Protein AF-A0AAD4FKB1-F1 (afdb_monomer_lite)

Secondary structure (DSSP, 8-state):
-HHHHHHHHHHHHHHHHHHHHT-B---S--SSEEEEEETTEEEEEE--TTT--B-HHHHHHHHHHHHHHHHHS-TT---EEEEEESSSSEEE--B-HHHHTT-TTHIIIIIHHHHHHHHT-SS-EEEEE-SEEETTHHHHHHHSSEEEEESSS--EE--HHHHT---TTTTHHHHHHS-HHHHHHHHTS--EE-HHHHHHTTSSSEEE-TTTHHHHHHHHHHHTTTTTGGGHHHHHHHHHHHHHHHHHHHH-HHHHHHS--EEEE-TTT--EEEEEE-TTS-EEEEEEETTPPSS--EEEEEEEETT-SEEEEETTSSSBTSEEEEEEEETTTTEEEEEEEEBSSSSPPEE-TT-EEEEBTT-EE-SSEEEEEEEEESSSEEE-TTS-EEE--TT-SSEEEEEEEESSPPSSTT-TT---PPPSEEEEEEE-GGGGEETTHHHHHHHHB---PPP----PPPPP-------------------------SPPS--TTPPPPSS--EE-TTEEEEEEEEEESSEEEEEE-TTS-EEEEETTTEEEEEEE-TTS-EEEEEEEE--TT--S-EEE-TTS-EEEEE-SS-EEEEEEETTTTEE-SS-EEEEE----SS-----EE--TT-TTEEEEEE--SSTT-GGGGSGGG--SEEEEEETTSPPTT-EETTTSSEEEEE--S-EEEEEE-TT--EEEEE---SS-EEEETTEEEE-TTT-SPEEEEEEE-TTS-EEEE--TTT-EE-S-STT--SS---TT-EE-SS--SSS-HHHHHHHSPPPSEEEPTT--EEEEEE-TTSSEEEEEE---SS-SS----EEEEEEEEEETTEEEESS-TT-S---EEEEE-S-GGG--TTTS--EEEEEE-TTS-EEEEE--SSSEEEEEEEE-

Structure (mmCIF, N/CA/C/O backbone):
data_AF-A0AAD4FKB1-F1
#
_entry.id   AF-A0AAD4FKB1-F1
#
loop_
_atom_site.group_PDB
_atom_site.id
_atom_site.type_symbol
_atom_site.label_atom_id
_atom_site.label_alt_id
_atom_site.label_comp_id
_atom_site.label_asym_id
_atom_site.label_entity_id
_atom_site.label_seq_id
_atom_site.pdbx_PDB_ins_code
_atom_site.Cartn_x
_atom_site.Cartn_y
_atom_site.Cartn_z
_atom_site.occupancy
_atom_site.B_iso_or_equiv
_atom_site.auth_seq_id
_atom_site.auth_comp_id
_atom_site.auth_asym_id
_atom_site.auth_atom_id
_atom_site.pdbx_PDB_model_num
ATOM 1 N N . MET A 1 1 ? 38.506 54.713 -34.952 1.00 42.50 1 MET A N 1
ATOM 2 C CA . MET A 1 1 ? 38.227 53.484 -34.176 1.00 42.50 1 MET A CA 1
ATOM 3 C C . MET A 1 1 ? 38.995 53.443 -32.860 1.00 42.50 1 MET A C 1
ATOM 5 O O . MET A 1 1 ? 38.329 53.297 -31.851 1.00 42.50 1 MET A O 1
ATOM 9 N N . ALA A 1 2 ? 40.317 53.670 -32.822 1.00 35.44 2 ALA A N 1
ATOM 10 C CA . ALA A 1 2 ? 41.085 53.685 -31.561 1.00 35.44 2 ALA A CA 1
ATOM 11 C C . ALA A 1 2 ? 40.581 54.716 -30.516 1.00 35.44 2 ALA A C 1
ATOM 13 O O . ALA A 1 2 ? 40.346 54.353 -29.372 1.00 35.44 2 ALA A O 1
ATOM 14 N N . GLY A 1 3 ? 40.270 55.953 -30.929 1.00 33.56 3 GLY A N 1
ATOM 15 C CA . GLY A 1 3 ? 39.775 56.995 -30.009 1.00 33.56 3 GLY A CA 1
ATOM 16 C C . GLY A 1 3 ? 38.325 56.843 -29.510 1.00 33.56 3 GLY A C 1
ATOM 17 O O . GLY A 1 3 ? 37.930 57.560 -28.600 1.00 33.56 3 GLY A O 1
ATOM 18 N N . MET A 1 4 ? 37.522 55.933 -30.082 1.00 35.97 4 MET A N 1
ATOM 19 C CA . MET A 1 4 ? 36.171 55.613 -29.571 1.00 35.97 4 MET A CA 1
ATOM 20 C C . MET A 1 4 ? 36.217 54.509 -28.506 1.00 35.97 4 MET A C 1
ATOM 22 O O . MET A 1 4 ? 35.463 54.576 -27.542 1.00 35.97 4 MET A O 1
ATOM 26 N N . LEU A 1 5 ? 37.134 53.546 -28.652 1.00 37.78 5 LEU A N 1
ATOM 27 C CA . LEU A 1 5 ? 37.395 52.500 -27.657 1.00 37.78 5 LEU A CA 1
ATOM 28 C C . LEU A 1 5 ? 38.080 53.065 -26.402 1.00 37.78 5 LEU A C 1
ATOM 30 O O . LEU A 1 5 ? 37.687 52.716 -25.295 1.00 37.78 5 LEU A O 1
ATOM 34 N N . GLU A 1 6 ? 39.019 54.009 -26.545 1.00 37.47 6 GLU A N 1
ATOM 35 C CA . GLU A 1 6 ? 39.612 54.716 -25.393 1.00 37.47 6 GLU A CA 1
ATOM 36 C C . GLU A 1 6 ? 38.592 55.585 -24.640 1.00 37.47 6 GLU A C 1
ATOM 38 O O . GLU A 1 6 ? 38.645 55.674 -23.416 1.00 37.47 6 GLU A O 1
ATOM 43 N N . ALA A 1 7 ? 37.631 56.196 -25.343 1.00 40.56 7 ALA A N 1
ATOM 44 C CA . ALA A 1 7 ? 36.574 56.983 -24.710 1.00 40.56 7 ALA A CA 1
ATOM 45 C C . ALA A 1 7 ? 35.571 56.102 -23.941 1.00 40.56 7 ALA A C 1
ATOM 47 O O . ALA A 1 7 ? 35.173 56.468 -22.839 1.00 40.56 7 ALA A O 1
ATOM 48 N N . GLN A 1 8 ? 35.206 54.928 -24.472 1.00 44.72 8 GLN A N 1
ATOM 49 C CA . GLN A 1 8 ? 34.382 53.940 -23.761 1.00 44.72 8 GLN A CA 1
ATOM 50 C C . GLN A 1 8 ? 35.113 53.340 -22.553 1.00 44.72 8 GLN A C 1
ATOM 52 O O . GLN A 1 8 ? 34.532 53.276 -21.475 1.00 44.72 8 GLN A O 1
ATOM 57 N N . SER A 1 9 ? 36.396 52.992 -22.695 1.00 42.66 9 SER A N 1
ATOM 58 C CA . SER A 1 9 ? 37.227 52.479 -21.596 1.00 42.66 9 SER A CA 1
ATOM 59 C C . SER A 1 9 ? 37.369 53.492 -20.460 1.00 42.66 9 SER A C 1
ATOM 61 O O . SER A 1 9 ? 37.306 53.112 -19.298 1.00 42.66 9 SER A O 1
ATOM 63 N N . LYS A 1 10 ? 37.515 54.784 -20.779 1.00 45.72 10 LYS A N 1
ATOM 64 C CA . LYS A 1 10 ? 37.633 55.847 -19.774 1.00 45.72 10 LYS A CA 1
ATOM 65 C C . LYS A 1 10 ? 36.305 56.155 -19.078 1.00 45.72 10 LYS A C 1
ATOM 67 O O . LYS A 1 10 ? 36.298 56.414 -17.886 1.00 45.72 10 LYS A O 1
ATOM 72 N N . ILE A 1 11 ? 35.181 56.060 -19.792 1.00 51.12 11 ILE A N 1
ATOM 73 C CA . ILE A 1 11 ? 33.835 56.156 -19.201 1.00 51.12 11 ILE A CA 1
ATOM 74 C C . ILE A 1 11 ? 33.561 54.966 -18.271 1.00 51.12 11 ILE A C 1
ATOM 76 O O . ILE A 1 11 ? 32.950 55.151 -17.225 1.00 51.12 11 ILE A O 1
ATOM 80 N N . ILE A 1 12 ? 34.027 53.765 -18.624 1.00 49.34 12 ILE A N 1
ATOM 81 C CA . ILE A 1 12 ? 33.927 52.564 -17.786 1.00 49.34 12 ILE A CA 1
ATOM 82 C C . ILE A 1 12 ? 34.840 52.680 -16.558 1.00 49.34 12 ILE A C 1
ATOM 84 O O . ILE A 1 12 ? 34.380 52.411 -15.455 1.00 49.34 12 ILE A O 1
ATOM 88 N N . GLU A 1 13 ? 36.086 53.139 -16.705 1.00 49.62 13 GLU A N 1
ATOM 89 C CA . GLU A 1 13 ? 36.994 53.385 -15.572 1.00 49.62 13 GLU A CA 1
ATOM 90 C C . GLU A 1 13 ? 36.474 54.489 -14.640 1.00 49.62 13 GLU A C 1
ATOM 92 O O . GLU A 1 13 ? 36.477 54.300 -13.426 1.00 49.62 13 GLU A O 1
ATOM 97 N N . ASP A 1 14 ? 35.952 55.595 -15.179 1.00 49.62 14 ASP A N 1
ATOM 98 C CA . ASP A 1 14 ? 35.339 56.666 -14.388 1.00 49.62 14 ASP A CA 1
ATOM 99 C C . ASP A 1 14 ? 34.029 56.189 -13.729 1.00 49.62 14 ASP A C 1
ATOM 101 O O . ASP A 1 14 ? 33.750 56.556 -12.587 1.00 49.62 14 ASP A O 1
ATOM 105 N N . ALA A 1 15 ? 33.239 55.326 -14.383 1.00 49.97 15 ALA A N 1
ATOM 106 C CA . ALA A 1 15 ? 32.039 54.720 -13.801 1.00 49.97 15 ALA A CA 1
ATOM 107 C C . ALA A 1 15 ? 32.375 53.704 -12.701 1.00 49.97 15 ALA A C 1
ATOM 109 O O . ALA A 1 15 ? 31.702 53.708 -11.675 1.00 49.97 15 ALA A O 1
ATOM 110 N N . ILE A 1 16 ? 33.419 52.885 -12.869 1.00 51.12 16 ILE A N 1
ATOM 111 C CA . ILE A 1 16 ? 33.937 51.964 -11.846 1.00 51.12 16 ILE A CA 1
ATOM 112 C C . ILE A 1 16 ? 34.490 52.758 -10.663 1.00 51.12 16 ILE A C 1
ATOM 114 O O . ILE A 1 16 ? 34.099 52.484 -9.536 1.00 51.12 16 ILE A O 1
ATOM 118 N N . ALA A 1 17 ? 35.305 53.790 -10.897 1.00 50.09 17 ALA A N 1
ATOM 119 C CA . ALA A 1 17 ? 35.841 54.645 -9.838 1.00 50.09 17 ALA A CA 1
ATOM 120 C C . ALA A 1 17 ? 34.732 55.413 -9.095 1.00 50.09 17 ALA A C 1
ATOM 122 O O . ALA A 1 17 ? 34.794 55.576 -7.877 1.00 50.09 17 ALA A O 1
ATOM 123 N N . THR A 1 18 ? 33.681 55.838 -9.805 1.00 47.59 18 THR A N 1
ATOM 124 C CA . THR A 1 18 ? 32.497 56.454 -9.192 1.00 47.59 18 THR A CA 1
ATOM 125 C C . THR A 1 18 ? 31.679 55.413 -8.418 1.00 47.59 18 THR A C 1
ATOM 127 O O . THR A 1 18 ? 31.286 55.686 -7.292 1.00 47.59 18 THR A O 1
ATOM 130 N N . LEU A 1 19 ? 31.474 54.197 -8.936 1.00 48.28 19 LEU A N 1
ATOM 131 C CA . LEU A 1 19 ? 30.769 53.098 -8.252 1.00 48.28 19 LEU A CA 1
ATOM 132 C C . LEU A 1 19 ? 31.517 52.600 -7.004 1.00 48.28 19 LEU A C 1
ATOM 134 O O . LEU A 1 19 ? 30.888 52.358 -5.978 1.00 48.28 19 LEU A O 1
ATOM 138 N N . GLU A 1 20 ? 32.846 52.507 -7.057 1.00 47.94 20 GLU A N 1
ATOM 139 C CA . GLU A 1 20 ? 33.705 52.179 -5.912 1.00 47.94 20 GLU A CA 1
ATOM 140 C C . GLU A 1 20 ? 33.702 53.297 -4.858 1.00 47.94 20 GLU A C 1
ATOM 142 O O . GLU A 1 20 ? 33.733 53.014 -3.661 1.00 47.94 20 GLU A O 1
ATOM 147 N N . ALA A 1 21 ? 33.594 54.563 -5.278 1.00 43.53 21 ALA A N 1
ATOM 148 C CA . ALA A 1 21 ? 33.453 55.710 -4.379 1.00 43.53 21 ALA A CA 1
ATOM 149 C C . ALA A 1 21 ? 32.027 55.890 -3.812 1.00 43.53 21 ALA A C 1
ATOM 151 O O . ALA A 1 21 ? 31.861 56.580 -2.806 1.00 43.53 21 ALA A O 1
ATOM 152 N N . THR A 1 22 ? 31.010 55.266 -4.422 1.00 45.06 22 THR A N 1
ATOM 153 C CA . THR A 1 22 ? 29.587 55.353 -4.026 1.00 45.06 22 THR A CA 1
ATOM 154 C C . THR A 1 22 ? 29.093 54.077 -3.338 1.00 45.06 22 THR A C 1
ATOM 156 O O . THR A 1 22 ? 27.890 53.832 -3.311 1.00 45.06 22 THR A O 1
ATOM 159 N N . VAL A 1 23 ? 29.991 53.256 -2.772 1.00 47.66 23 VAL A N 1
ATOM 160 C CA . VAL A 1 23 ? 29.610 52.141 -1.888 1.00 47.66 23 VAL A CA 1
ATOM 161 C C . VAL A 1 23 ? 28.836 52.719 -0.700 1.00 47.66 23 VAL A C 1
ATOM 163 O O . VAL A 1 23 ? 29.404 53.229 0.268 1.00 47.66 23 VAL A O 1
ATOM 166 N N . GLY A 1 24 ? 27.511 52.717 -0.837 1.00 48.50 24 GLY A N 1
ATOM 167 C CA . GLY A 1 24 ? 26.561 53.151 0.166 1.00 48.50 24 GLY A CA 1
ATOM 168 C C . GLY A 1 24 ? 26.539 52.176 1.336 1.00 48.50 24 GLY A C 1
ATOM 169 O O . GLY A 1 24 ? 26.920 51.017 1.195 1.00 48.50 24 GLY A O 1
ATOM 170 N N . MET A 1 25 ? 26.109 52.702 2.487 1.00 52.34 25 MET A N 1
ATOM 171 C CA . MET A 1 25 ? 25.985 52.047 3.798 1.00 52.34 25 MET A CA 1
ATOM 172 C C . MET A 1 25 ? 26.013 50.511 3.772 1.00 52.34 25 MET A C 1
ATOM 174 O O . MET A 1 25 ? 25.135 49.870 3.197 1.00 52.34 25 MET A O 1
ATOM 178 N N . THR A 1 26 ? 26.972 49.931 4.492 1.00 57.34 26 THR A N 1
ATOM 179 C CA . THR A 1 26 ? 27.016 48.496 4.779 1.00 57.34 26 THR A CA 1
ATOM 180 C C . THR A 1 26 ? 25.761 48.076 5.545 1.00 57.34 26 THR A C 1
ATOM 182 O O . THR A 1 26 ? 25.441 48.645 6.593 1.00 57.34 26 THR A O 1
ATOM 185 N N . LEU A 1 27 ? 25.046 47.075 5.036 1.00 60.31 27 LEU A N 1
ATOM 186 C CA . LEU A 1 27 ? 23.738 46.674 5.560 1.00 60.31 27 LEU A CA 1
ATOM 187 C C . LEU A 1 27 ? 23.814 45.528 6.565 1.00 60.31 27 LEU A C 1
ATOM 189 O O . LEU A 1 27 ? 23.559 44.374 6.240 1.00 60.31 27 LEU A O 1
ATOM 193 N N . GLY A 1 28 ? 24.112 45.865 7.818 1.00 64.44 28 GLY A N 1
ATOM 194 C CA . GLY A 1 28 ? 24.206 44.912 8.926 1.00 64.44 28 GLY A CA 1
ATOM 195 C C . GLY A 1 28 ? 25.606 44.322 9.115 1.00 64.44 28 GLY A C 1
ATOM 196 O O . GLY A 1 28 ? 26.501 44.509 8.293 1.00 64.44 28 GLY A O 1
ATOM 197 N N . GLU A 1 29 ? 25.797 43.622 10.235 1.00 77.69 29 GLU A N 1
ATOM 198 C CA . GLU A 1 29 ? 27.069 42.984 10.591 1.00 77.69 29 GLU A CA 1
ATOM 199 C C . GLU A 1 29 ? 27.058 41.494 10.208 1.00 77.69 29 GLU A C 1
ATOM 201 O O . GLU A 1 29 ? 26.264 40.696 10.729 1.00 77.69 29 GLU A O 1
ATOM 206 N N . TYR A 1 30 ? 27.954 41.112 9.295 1.00 86.06 30 TYR A N 1
ATOM 207 C CA . TYR A 1 30 ? 28.192 39.726 8.878 1.00 86.06 30 TYR A CA 1
ATOM 208 C C . TYR A 1 30 ? 29.666 39.374 9.053 1.00 86.06 30 TYR A C 1
ATOM 210 O O . TYR A 1 30 ? 30.532 40.247 8.985 1.00 86.06 30 TYR A O 1
ATOM 218 N N . THR A 1 31 ? 29.943 38.093 9.287 1.00 88.19 31 THR A N 1
ATOM 219 C CA . THR A 1 31 ? 31.311 37.611 9.511 1.00 88.19 31 THR A CA 1
ATOM 220 C C . THR A 1 31 ? 31.990 37.272 8.190 1.00 88.19 31 THR A C 1
ATOM 222 O O . THR A 1 31 ? 33.160 37.579 7.993 1.00 88.19 31 THR A O 1
ATOM 225 N N . ASP A 1 32 ? 31.245 36.609 7.305 1.00 91.25 32 ASP A N 1
ATOM 226 C CA . ASP A 1 32 ? 31.782 35.872 6.159 1.00 91.25 32 ASP A CA 1
ATOM 227 C C . ASP A 1 32 ? 31.346 36.481 4.802 1.00 91.25 32 ASP A C 1
ATOM 229 O O . ASP A 1 32 ? 31.676 35.964 3.731 1.00 91.25 32 ASP A O 1
ATOM 233 N N . LEU A 1 33 ? 30.613 37.601 4.824 1.00 93.56 33 LEU A N 1
ATOM 234 C CA . LEU A 1 33 ? 30.184 38.355 3.639 1.00 93.56 33 LEU A CA 1
ATOM 235 C C . LEU A 1 33 ? 30.091 39.863 3.904 1.00 93.56 33 LEU A C 1
ATOM 237 O O . LEU A 1 33 ? 30.087 40.309 5.049 1.00 93.56 33 LEU A O 1
ATOM 241 N N . ARG A 1 34 ? 29.963 40.652 2.834 1.00 93.25 34 ARG A N 1
ATOM 242 C CA . ARG A 1 34 ? 29.637 42.087 2.883 1.00 93.25 34 ARG A CA 1
ATOM 243 C C . ARG A 1 34 ? 28.443 42.379 1.982 1.00 93.25 34 ARG A C 1
ATOM 245 O O . ARG A 1 34 ? 28.374 41.830 0.888 1.00 93.25 34 ARG A O 1
ATOM 252 N N . VAL A 1 35 ? 27.537 43.250 2.421 1.00 90.38 35 VAL A N 1
ATOM 253 C CA . VAL A 1 35 ? 26.407 43.725 1.608 1.00 90.38 35 VAL A CA 1
ATOM 254 C C . VAL A 1 35 ? 26.582 45.215 1.352 1.00 90.38 35 VAL A C 1
ATOM 256 O O . VAL A 1 35 ? 26.561 46.002 2.298 1.00 90.38 35 VAL A O 1
ATOM 259 N N . ASP A 1 36 ? 26.748 45.571 0.082 1.00 87.50 36 ASP A N 1
ATOM 260 C CA . ASP A 1 36 ? 26.876 46.948 -0.392 1.00 87.50 36 ASP A CA 1
ATOM 261 C C . ASP A 1 36 ? 25.607 47.353 -1.151 1.00 87.50 36 ASP A C 1
ATOM 263 O O . ASP A 1 36 ? 25.092 46.573 -1.959 1.00 87.50 36 ASP A O 1
ATOM 267 N N . ARG A 1 37 ? 25.116 48.575 -0.927 1.00 83.44 37 ARG A N 1
ATOM 268 C CA . ARG A 1 37 ? 23.969 49.128 -1.660 1.00 83.44 37 ARG A CA 1
ATOM 269 C C . ARG A 1 37 ? 24.429 50.171 -2.675 1.00 83.44 37 ARG A C 1
ATOM 271 O O . ARG A 1 37 ? 25.091 51.144 -2.316 1.00 83.44 37 ARG A O 1
ATOM 278 N N . LEU A 1 38 ? 24.030 49.978 -3.929 1.00 80.00 38 LEU A N 1
ATOM 279 C CA . LEU A 1 38 ? 24.258 50.877 -5.059 1.00 80.00 38 LEU A CA 1
ATOM 280 C C . LEU A 1 38 ? 22.890 51.213 -5.674 1.00 80.00 38 LEU A C 1
ATOM 282 O O . LEU A 1 38 ? 22.345 50.442 -6.463 1.00 80.00 38 LEU A O 1
ATOM 286 N N . ASP A 1 39 ? 22.297 52.336 -5.264 1.00 75.06 39 ASP A N 1
ATOM 287 C CA . ASP A 1 39 ? 20.901 52.701 -5.552 1.00 75.06 39 ASP A CA 1
ATOM 288 C C . ASP A 1 39 ? 19.895 51.625 -5.091 1.00 75.06 39 ASP A C 1
ATOM 290 O O . ASP A 1 39 ? 19.680 51.454 -3.889 1.00 75.06 39 ASP A O 1
ATOM 294 N N . GLN A 1 40 ? 19.270 50.899 -6.024 1.00 76.00 40 GLN A N 1
ATOM 295 C CA . GLN A 1 40 ? 18.365 49.774 -5.742 1.00 76.00 40 GLN A CA 1
ATOM 296 C C . GLN A 1 40 ? 18.997 48.401 -6.022 1.00 76.00 40 GLN A C 1
ATOM 298 O O . GLN A 1 40 ? 18.322 47.370 -5.986 1.00 76.00 40 GLN A O 1
ATOM 303 N N . VAL A 1 41 ? 20.300 48.372 -6.307 1.00 83.31 41 VAL A N 1
ATOM 304 C CA . VAL A 1 41 ? 21.060 47.138 -6.492 1.00 83.31 41 VAL A CA 1
ATOM 305 C C . VAL A 1 41 ? 21.831 46.824 -5.218 1.00 83.31 41 VAL A C 1
ATOM 307 O O . VAL A 1 41 ? 22.591 47.650 -4.713 1.00 83.31 41 VAL A O 1
ATOM 310 N N . PHE A 1 42 ? 21.666 45.603 -4.722 1.00 90.56 42 PHE A N 1
ATOM 311 C CA . PHE A 1 42 ? 22.396 45.088 -3.571 1.00 90.56 42 PHE A CA 1
ATOM 312 C C . PHE A 1 42 ? 23.453 44.101 -4.041 1.00 90.56 42 PHE A C 1
ATOM 314 O O . PHE A 1 42 ? 23.156 43.148 -4.761 1.00 90.56 42 PHE A O 1
ATOM 321 N N . VAL A 1 43 ? 24.696 44.318 -3.624 1.00 93.38 43 VAL A N 1
ATOM 322 C CA . VAL A 1 43 ? 25.827 43.455 -3.959 1.00 93.38 43 VAL A CA 1
ATOM 323 C C . VAL A 1 43 ? 26.272 42.717 -2.703 1.00 93.38 43 VAL A C 1
ATOM 325 O O . VAL A 1 43 ? 26.834 43.308 -1.784 1.00 93.38 43 VAL A O 1
ATOM 328 N N . ILE A 1 44 ? 26.034 41.407 -2.673 1.00 95.88 44 ILE A N 1
ATOM 329 C CA . ILE A 1 44 ? 26.523 40.492 -1.644 1.00 95.88 44 ILE A CA 1
ATOM 330 C C . ILE A 1 44 ? 27.894 39.966 -2.087 1.00 95.88 44 ILE A C 1
ATOM 332 O O . ILE A 1 44 ? 28.000 39.140 -2.996 1.00 95.88 44 ILE A O 1
ATOM 336 N N . THR A 1 45 ? 28.954 40.435 -1.438 1.00 95.94 45 THR A N 1
ATOM 337 C CA . THR A 1 45 ? 30.325 39.958 -1.650 1.00 95.94 45 THR A CA 1
ATOM 338 C C . THR A 1 45 ? 30.626 38.802 -0.693 1.00 95.94 45 THR A C 1
ATOM 340 O O . THR A 1 45 ? 30.650 38.997 0.520 1.00 95.94 45 THR A O 1
ATOM 343 N N . LEU A 1 46 ? 30.875 37.608 -1.235 1.00 97.00 46 LEU A N 1
ATOM 344 C CA . LEU A 1 46 ? 31.282 36.402 -0.507 1.00 97.00 46 LEU A CA 1
ATOM 345 C C . LEU A 1 46 ? 32.763 36.519 -0.118 1.00 97.00 46 LEU A C 1
ATOM 347 O O . LEU A 1 46 ? 33.612 36.594 -1.009 1.00 97.00 46 LEU A O 1
ATOM 351 N N . ALA A 1 47 ? 33.069 36.547 1.182 1.00 94.12 47 ALA A N 1
ATOM 352 C CA . ALA A 1 47 ? 34.406 36.843 1.709 1.00 94.12 47 ALA A CA 1
ATOM 353 C C . ALA A 1 47 ? 34.892 35.822 2.760 1.00 94.12 47 ALA A C 1
ATOM 355 O O . ALA A 1 47 ? 35.738 36.127 3.605 1.00 94.12 47 ALA A O 1
ATOM 356 N N . LYS A 1 48 ? 34.377 34.591 2.704 1.00 94.19 48 LYS A N 1
ATOM 357 C CA . LYS A 1 48 ? 34.779 33.490 3.575 1.00 94.19 48 LYS A CA 1
ATOM 358 C C . LYS A 1 48 ? 36.070 32.848 3.075 1.00 94.19 48 LYS A C 1
ATOM 360 O O . LYS A 1 48 ? 36.093 32.092 2.101 1.00 94.19 48 LYS A O 1
ATOM 365 N N . ALA A 1 49 ? 37.154 33.081 3.804 1.00 89.44 49 ALA A N 1
ATOM 366 C CA . ALA A 1 49 ? 38.433 32.452 3.509 1.00 89.44 49 ALA A CA 1
ATOM 367 C C . ALA A 1 49 ? 38.388 30.911 3.682 1.00 89.44 49 ALA A C 1
ATOM 369 O O . ALA A 1 49 ? 37.665 30.405 4.551 1.00 89.44 49 ALA A O 1
ATOM 370 N N . PRO A 1 50 ? 39.191 30.152 2.908 1.00 88.94 50 PRO A N 1
ATOM 371 C CA . PRO A 1 50 ? 40.048 30.625 1.813 1.00 88.94 50 PRO A CA 1
ATOM 372 C C . PRO A 1 50 ? 39.364 30.651 0.433 1.00 88.94 50 PRO A C 1
ATOM 374 O O . PRO A 1 50 ? 39.902 31.254 -0.488 1.00 88.94 50 PRO A O 1
ATOM 377 N N . GLU A 1 51 ? 38.226 29.975 0.268 1.00 92.94 51 GLU A N 1
ATOM 378 C CA . GLU A 1 51 ? 37.626 29.702 -1.051 1.00 92.94 51 GLU A CA 1
ATOM 379 C C . GLU A 1 51 ? 36.085 29.625 -1.016 1.00 92.94 51 GLU A C 1
ATOM 381 O O . GLU A 1 51 ? 35.457 28.917 -1.810 1.00 92.94 51 GLU A O 1
ATOM 386 N N . ASN A 1 52 ? 35.468 30.360 -0.081 1.00 95.62 52 ASN A N 1
ATOM 387 C CA . ASN A 1 52 ? 34.018 30.520 0.061 1.00 95.62 52 ASN A CA 1
ATOM 388 C C . ASN A 1 52 ? 33.243 29.193 0.179 1.00 95.62 52 ASN A C 1
ATOM 390 O O . ASN A 1 52 ? 32.189 29.032 -0.437 1.00 95.62 52 ASN A O 1
ATOM 394 N N . ARG A 1 53 ? 33.758 28.231 0.961 1.00 94.75 53 ARG A N 1
ATOM 395 C CA . ARG A 1 53 ? 33.042 26.978 1.262 1.00 94.75 53 ARG A CA 1
ATOM 396 C C . ARG A 1 53 ? 31.812 27.247 2.133 1.00 94.75 53 ARG A C 1
ATOM 398 O O . ARG A 1 53 ? 31.898 27.977 3.121 1.00 94.75 53 ARG A O 1
ATOM 405 N N . ILE A 1 54 ? 30.680 26.658 1.767 1.00 94.75 54 ILE A N 1
ATOM 406 C CA . ILE A 1 54 ? 29.379 26.852 2.407 1.00 94.75 54 ILE A CA 1
ATOM 407 C C . ILE A 1 54 ? 29.220 25.840 3.537 1.00 94.75 54 ILE A C 1
ATOM 409 O O . ILE A 1 54 ? 28.970 24.661 3.294 1.00 94.75 54 ILE A O 1
ATOM 413 N N . ASN A 1 55 ? 29.340 26.340 4.761 1.00 93.50 55 ASN A N 1
ATOM 414 C CA . ASN A 1 55 ? 28.941 25.655 5.984 1.00 93.50 55 ASN A CA 1
ATOM 415 C C . ASN A 1 55 ? 27.586 26.209 6.475 1.00 93.50 55 ASN A C 1
ATOM 417 O O . ASN A 1 55 ? 27.080 27.197 5.924 1.00 93.50 55 ASN A O 1
ATOM 421 N N . VAL A 1 56 ? 26.987 25.609 7.507 1.00 89.75 56 VAL A N 1
ATOM 422 C CA . VAL A 1 56 ? 25.663 26.015 8.018 1.00 89.75 56 VAL A CA 1
ATOM 423 C C . VAL A 1 56 ? 25.646 27.490 8.404 1.00 89.75 56 VAL A C 1
ATOM 425 O O . VAL A 1 56 ? 24.748 28.224 7.991 1.00 89.75 56 VAL A O 1
ATOM 428 N N . LYS A 1 57 ? 26.652 27.950 9.157 1.00 91.06 57 LYS A N 1
ATOM 429 C CA . LYS A 1 57 ? 26.734 29.346 9.610 1.00 91.06 57 LYS A CA 1
ATOM 430 C C . LYS A 1 57 ? 26.734 30.313 8.424 1.00 91.06 57 LYS A C 1
ATOM 432 O O . LYS A 1 57 ? 25.963 31.271 8.417 1.00 91.06 57 LYS A O 1
ATOM 437 N N . PHE A 1 58 ? 27.567 30.056 7.419 1.00 94.50 58 PHE A N 1
ATOM 438 C CA . PHE A 1 58 ? 27.692 30.929 6.260 1.00 94.50 58 PHE A CA 1
ATOM 439 C C . PHE A 1 58 ? 26.423 30.924 5.400 1.00 94.50 58 PHE A C 1
ATOM 441 O O . PHE A 1 58 ? 25.968 31.981 4.964 1.00 94.50 58 PHE A O 1
ATOM 448 N N . ALA A 1 59 ? 25.788 29.759 5.226 1.00 94.56 59 ALA A N 1
ATOM 449 C CA . ALA A 1 59 ? 24.498 29.658 4.549 1.00 94.56 59 ALA A CA 1
ATOM 450 C C . ALA A 1 59 ? 23.409 30.482 5.259 1.00 94.56 59 ALA A C 1
ATOM 452 O O . ALA A 1 59 ? 22.651 31.197 4.607 1.00 94.56 59 ALA A O 1
ATOM 453 N N . GLN A 1 60 ? 23.364 30.441 6.593 1.00 89.00 60 GLN A N 1
ATOM 454 C CA . GLN A 1 60 ? 22.419 31.229 7.386 1.00 89.00 60 GLN A CA 1
ATOM 455 C C . GLN A 1 60 ? 22.717 32.735 7.334 1.00 89.00 60 GLN A C 1
ATOM 457 O O . GLN A 1 60 ? 21.785 33.537 7.263 1.00 89.00 60 GLN A O 1
ATOM 462 N N . GLU A 1 61 ? 23.990 33.146 7.294 1.00 92.00 61 GLU A N 1
ATOM 463 C CA . GLU A 1 61 ? 24.354 34.551 7.062 1.00 92.00 61 GLU A CA 1
ATOM 464 C C . GLU A 1 61 ? 23.875 35.044 5.685 1.00 92.00 61 GLU A C 1
ATOM 466 O O . GLU A 1 61 ? 23.327 36.144 5.603 1.00 92.00 61 GLU A O 1
ATOM 471 N N . LEU A 1 62 ? 23.995 34.222 4.634 1.00 94.94 62 LEU A N 1
ATOM 472 C CA . LEU A 1 62 ? 23.487 34.528 3.289 1.00 94.94 62 LEU A CA 1
ATOM 473 C C . LEU A 1 62 ? 21.959 34.635 3.248 1.00 94.94 62 LEU A C 1
ATOM 475 O O . LEU A 1 62 ? 21.429 35.596 2.691 1.00 94.94 62 LEU A O 1
ATOM 479 N N . ILE A 1 63 ? 21.244 33.691 3.867 1.00 93.62 63 ILE A N 1
ATOM 480 C CA . ILE A 1 63 ? 19.778 33.738 3.984 1.00 93.62 63 ILE A CA 1
ATOM 481 C C . ILE A 1 63 ? 19.355 35.020 4.702 1.00 93.62 63 ILE A C 1
ATOM 483 O O . ILE A 1 63 ? 18.476 35.736 4.227 1.00 93.62 63 ILE A O 1
ATOM 487 N N . ARG A 1 64 ? 20.005 35.342 5.824 1.00 90.50 64 ARG A N 1
ATOM 488 C CA . ARG A 1 64 ? 19.726 36.557 6.592 1.00 90.50 64 ARG A CA 1
ATOM 489 C C . ARG A 1 64 ? 19.980 37.817 5.764 1.00 90.50 64 ARG A C 1
ATOM 491 O O . ARG A 1 64 ? 19.147 38.714 5.794 1.00 90.50 64 ARG A O 1
ATOM 498 N N . ALA A 1 65 ? 21.069 37.872 4.997 1.00 90.94 65 ALA A N 1
ATOM 499 C CA . ALA A 1 65 ? 21.349 38.988 4.094 1.00 90.94 65 ALA A CA 1
ATOM 500 C C . ALA A 1 65 ? 20.247 39.158 3.036 1.00 90.94 65 ALA A C 1
ATOM 502 O O . ALA A 1 65 ? 19.711 40.253 2.885 1.00 90.94 65 ALA A O 1
ATOM 503 N N . LEU A 1 66 ? 19.845 38.071 2.369 1.00 91.94 66 LEU A N 1
ATOM 504 C CA . LEU A 1 66 ? 18.765 38.082 1.378 1.00 91.94 66 LEU A CA 1
ATOM 505 C C . LEU A 1 66 ? 17.439 38.566 1.981 1.00 91.94 66 LEU A C 1
ATOM 507 O O . LEU A 1 66 ? 16.776 39.422 1.397 1.00 91.94 66 LEU A O 1
ATOM 511 N N . ARG A 1 67 ? 17.065 38.066 3.165 1.00 87.50 67 ARG A N 1
ATOM 512 C CA . ARG A 1 67 ? 15.825 38.466 3.849 1.00 87.50 67 ARG A CA 1
ATOM 513 C C . ARG A 1 67 ? 15.866 39.907 4.352 1.00 87.50 67 ARG A C 1
ATOM 515 O O . ARG A 1 67 ? 14.853 40.588 4.267 1.00 87.50 67 ARG A O 1
ATOM 522 N N . ASN A 1 68 ? 17.014 40.392 4.819 1.00 85.94 68 ASN A N 1
ATOM 523 C CA . ASN A 1 68 ? 17.173 41.796 5.206 1.00 85.94 68 ASN A CA 1
ATOM 524 C C . ASN A 1 68 ? 16.994 42.727 3.998 1.00 85.94 68 ASN A C 1
ATOM 526 O O . ASN A 1 68 ? 16.273 43.715 4.095 1.00 85.94 68 ASN A O 1
ATOM 530 N N . ILE A 1 69 ? 17.583 42.375 2.850 1.00 87.25 69 ILE A N 1
ATOM 531 C CA . ILE A 1 69 ? 17.408 43.121 1.595 1.00 87.25 69 ILE A CA 1
ATOM 532 C C . ILE A 1 69 ? 15.935 43.116 1.161 1.00 87.25 69 ILE A C 1
ATOM 534 O O . ILE A 1 69 ? 15.397 44.152 0.784 1.00 87.25 69 ILE A O 1
ATOM 538 N N . GLU A 1 70 ? 15.254 41.973 1.265 1.00 83.56 70 GLU A N 1
ATOM 539 C CA . GLU A 1 70 ? 13.825 41.847 0.943 1.00 83.56 70 GLU A CA 1
ATOM 540 C C . GLU A 1 70 ? 12.922 42.637 1.903 1.00 83.56 70 GLU A C 1
ATOM 542 O O . GLU A 1 70 ? 11.842 43.055 1.517 1.00 83.56 70 GLU A O 1
ATOM 547 N N . GLN A 1 71 ? 13.340 42.861 3.149 1.00 80.12 71 GLN A N 1
ATOM 548 C CA . GLN A 1 71 ? 12.612 43.727 4.082 1.00 80.12 71 GLN A CA 1
ATOM 549 C C . GLN A 1 71 ? 12.840 45.213 3.797 1.00 80.12 71 GLN A C 1
ATOM 551 O O . GLN A 1 71 ? 11.935 46.024 3.989 1.00 80.12 71 GLN A O 1
ATOM 556 N N . GLU A 1 72 ? 14.044 45.581 3.363 1.00 77.75 72 GLU A N 1
ATOM 557 C CA . GLU A 1 72 ? 14.376 46.955 2.990 1.00 77.75 72 GLU A CA 1
ATOM 558 C C . GLU A 1 72 ? 13.696 47.373 1.679 1.00 77.75 72 GLU A C 1
ATOM 560 O O . GLU A 1 72 ? 13.254 48.515 1.529 1.00 77.75 72 GLU A O 1
ATOM 565 N N . LEU A 1 73 ? 13.577 46.435 0.742 1.00 73.75 73 LEU A N 1
ATOM 566 C CA . LEU A 1 73 ? 12.845 46.588 -0.504 1.00 73.75 73 LEU A CA 1
ATOM 567 C C . LEU A 1 73 ? 11.369 46.217 -0.298 1.00 73.75 73 LEU A C 1
ATOM 569 O O . LEU A 1 73 ? 11.021 45.048 -0.206 1.00 73.75 73 LEU A O 1
ATOM 573 N N . SER A 1 74 ? 10.458 47.191 -0.269 1.00 63.56 74 SER A N 1
ATOM 574 C CA . SER A 1 74 ? 9.019 46.878 -0.259 1.00 63.56 74 SER A CA 1
ATOM 575 C C . SER A 1 74 ? 8.598 46.090 -1.516 1.00 63.56 74 SER A C 1
ATOM 577 O O . SER A 1 74 ? 9.272 46.136 -2.540 1.00 63.56 74 SER A O 1
ATOM 579 N N . LEU A 1 75 ? 7.445 45.405 -1.491 1.00 60.53 75 LEU A N 1
ATOM 580 C CA . LEU A 1 75 ? 6.910 44.647 -2.648 1.00 60.53 75 LEU A CA 1
ATOM 581 C C . LEU A 1 75 ? 6.687 45.494 -3.925 1.00 60.53 75 LEU A C 1
ATOM 583 O O . LEU A 1 75 ? 6.503 44.948 -5.015 1.00 60.53 75 LEU A O 1
ATOM 587 N N . ASP A 1 76 ? 6.698 46.821 -3.785 1.00 62.22 76 ASP A N 1
ATOM 588 C CA . ASP A 1 76 ? 6.590 47.795 -4.875 1.00 62.22 76 ASP A CA 1
ATOM 589 C C . ASP A 1 76 ? 7.950 48.380 -5.304 1.00 62.22 76 ASP A C 1
ATOM 591 O O . ASP A 1 76 ? 7.996 49.267 -6.159 1.00 62.22 76 ASP A O 1
ATOM 595 N N . ALA A 1 77 ? 9.057 47.921 -4.715 1.00 67.44 77 ALA A N 1
ATOM 596 C CA . ALA A 1 77 ? 10.396 48.424 -4.989 1.00 67.44 77 ALA A CA 1
ATOM 597 C C . ALA A 1 77 ? 11.006 47.823 -6.267 1.00 67.44 77 ALA A C 1
ATOM 599 O O . ALA A 1 77 ? 10.764 46.675 -6.638 1.00 67.44 77 ALA A O 1
ATOM 600 N N . GLU A 1 78 ? 11.851 48.611 -6.929 1.00 71.56 78 GLU A N 1
ATOM 601 C CA . GLU A 1 78 ? 12.622 48.208 -8.109 1.00 71.56 78 GLU A CA 1
ATOM 602 C C . GLU A 1 78 ? 13.986 47.642 -7.675 1.00 71.56 78 GLU A C 1
ATOM 604 O O . GLU A 1 78 ? 14.999 48.300 -7.867 1.00 71.56 78 GLU A O 1
ATOM 609 N N . GLY A 1 79 ? 14.028 46.479 -7.010 1.00 73.50 79 GLY A N 1
ATOM 610 C CA . GLY A 1 79 ? 15.245 45.973 -6.346 1.00 73.50 79 GLY A CA 1
ATOM 611 C C . GLY A 1 79 ? 15.842 44.674 -6.904 1.00 73.50 79 GLY A C 1
ATOM 612 O O . GLY A 1 79 ? 15.105 43.815 -7.381 1.00 73.50 79 GLY A O 1
ATOM 613 N N . TYR A 1 80 ? 17.178 44.535 -6.861 1.00 85.62 80 TYR A N 1
ATOM 614 C CA . TYR A 1 80 ? 17.948 43.418 -7.460 1.00 85.62 80 TYR A CA 1
ATOM 615 C C . TYR A 1 80 ? 19.106 43.008 -6.567 1.00 85.62 80 TYR A C 1
ATOM 617 O O . TYR A 1 80 ? 19.717 43.858 -5.917 1.00 85.62 80 TYR A O 1
ATOM 625 N N . VAL A 1 81 ? 19.465 41.722 -6.598 1.00 93.25 81 VAL A N 1
ATOM 626 C CA . VAL A 1 81 ? 20.592 41.196 -5.817 1.00 93.25 81 VAL A CA 1
ATOM 627 C C . VAL A 1 81 ? 21.645 40.568 -6.721 1.00 93.25 81 VAL A C 1
ATOM 629 O O . VAL A 1 81 ? 21.344 39.716 -7.555 1.00 93.25 81 VAL A O 1
ATOM 632 N N . ILE A 1 82 ? 22.900 40.960 -6.519 1.00 96.00 82 ILE A N 1
ATOM 633 C CA . ILE A 1 82 ? 24.078 40.377 -7.161 1.00 96.00 82 ILE A CA 1
ATOM 634 C C . ILE A 1 82 ? 24.900 39.664 -6.089 1.00 96.00 82 ILE A C 1
ATOM 636 O O . ILE A 1 82 ? 25.270 40.278 -5.092 1.00 96.00 82 ILE A O 1
ATOM 640 N N . THR A 1 83 ? 25.241 38.394 -6.297 1.00 97.19 83 THR A N 1
ATOM 641 C CA . THR A 1 83 ? 26.247 37.693 -5.485 1.00 97.19 83 THR A CA 1
ATOM 642 C C . THR A 1 83 ? 27.579 37.662 -6.232 1.00 97.19 83 THR A C 1
ATOM 644 O O . THR A 1 83 ? 27.632 37.262 -7.394 1.00 97.19 83 THR A O 1
ATOM 647 N N . LYS A 1 84 ? 28.680 38.072 -5.593 1.00 95.38 84 LYS A N 1
ATOM 648 C CA . LYS A 1 84 ? 30.027 38.058 -6.198 1.00 95.38 84 LYS A CA 1
ATOM 649 C C . LYS A 1 84 ? 31.085 37.520 -5.237 1.00 95.38 84 LYS A C 1
ATOM 651 O O . LYS A 1 84 ? 30.913 37.619 -4.028 1.00 95.38 84 LYS A O 1
ATOM 656 N N . GLY A 1 85 ? 32.199 37.003 -5.753 1.00 93.19 85 GLY A N 1
ATOM 657 C CA . GLY A 1 85 ? 33.355 36.641 -4.926 1.00 93.19 85 GLY A CA 1
ATOM 658 C C . GLY A 1 85 ? 34.157 37.875 -4.502 1.00 93.19 85 GLY A C 1
ATOM 659 O O . GLY A 1 85 ? 34.150 38.899 -5.192 1.00 93.19 85 GLY A O 1
ATOM 660 N N . SER A 1 86 ? 34.857 37.789 -3.370 1.00 90.38 86 SER A N 1
ATOM 661 C CA . SER A 1 86 ? 35.786 38.828 -2.903 1.00 90.38 86 SER A CA 1
ATOM 662 C C . SER A 1 86 ? 37.065 38.928 -3.736 1.00 90.38 86 SER A C 1
ATOM 664 O O . SER A 1 86 ? 37.760 39.938 -3.653 1.00 90.38 86 SER A O 1
ATOM 666 N N . ASP A 1 87 ? 37.382 37.899 -4.525 1.00 85.94 87 ASP A N 1
ATOM 667 C CA . ASP A 1 87 ? 38.546 37.856 -5.405 1.00 85.94 87 ASP A CA 1
ATOM 668 C C . ASP A 1 87 ? 38.233 37.211 -6.770 1.00 85.94 87 ASP A C 1
ATOM 670 O O . ASP A 1 87 ? 37.150 36.672 -7.015 1.00 85.94 87 ASP A O 1
ATOM 674 N N . GLU A 1 88 ? 39.202 37.302 -7.683 1.00 84.06 88 GLU A N 1
ATOM 675 C CA . GLU A 1 88 ? 39.124 36.774 -9.055 1.00 84.06 88 GLU A CA 1
ATOM 676 C C . GLU A 1 88 ? 39.503 35.286 -9.163 1.00 84.06 88 GLU A C 1
ATOM 678 O O . GLU A 1 88 ? 39.497 34.701 -10.249 1.00 84.06 88 GLU A O 1
ATOM 683 N N . LYS A 1 89 ? 39.926 34.658 -8.062 1.00 88.94 89 LYS A N 1
ATOM 684 C CA . LYS A 1 89 ? 40.349 33.257 -8.042 1.00 88.94 89 LYS A CA 1
ATOM 685 C C . LYS A 1 89 ? 39.170 32.341 -7.747 1.00 88.94 89 LYS A C 1
ATOM 687 O O . LYS A 1 89 ? 39.045 31.322 -8.426 1.00 88.94 89 LYS A O 1
ATOM 692 N N . PHE A 1 90 ? 38.305 32.689 -6.798 1.00 92.44 90 PHE A N 1
ATOM 693 C CA . PHE A 1 90 ? 37.152 31.880 -6.406 1.00 92.44 90 PHE A CA 1
ATOM 694 C C . PHE A 1 90 ? 35.876 32.714 -6.310 1.00 92.44 90 PHE A C 1
ATOM 696 O O . PHE A 1 90 ? 35.848 33.770 -5.685 1.00 92.44 90 PHE A O 1
ATOM 703 N N . TRP A 1 91 ? 34.786 32.178 -6.861 1.00 95.88 91 TRP A N 1
ATOM 704 C CA . TRP A 1 91 ? 33.450 32.638 -6.490 1.00 95.88 91 TRP A CA 1
ATOM 705 C C . TRP A 1 91 ? 32.959 31.858 -5.265 1.00 95.88 91 TRP A C 1
ATOM 707 O O . TRP A 1 91 ? 32.749 32.437 -4.202 1.00 95.88 91 TRP A O 1
ATOM 717 N N . CYS A 1 92 ? 32.857 30.531 -5.389 1.00 96.00 92 CYS A N 1
ATOM 718 C CA . CYS A 1 92 ? 32.478 29.607 -4.318 1.00 96.00 92 CYS A CA 1
ATOM 719 C C . CYS A 1 92 ? 32.882 28.184 -4.707 1.00 96.00 92 CYS A C 1
ATOM 721 O O . CYS A 1 92 ? 32.602 27.761 -5.821 1.00 96.00 92 CYS A O 1
ATOM 723 N N . THR A 1 93 ? 33.500 27.414 -3.814 1.00 92.81 93 THR A N 1
ATOM 724 C CA . THR A 1 93 ? 33.904 26.017 -4.096 1.00 92.81 93 THR A CA 1
ATOM 725 C C . THR A 1 93 ? 32.912 24.964 -3.594 1.00 92.81 93 THR A C 1
ATOM 727 O O . THR A 1 93 ? 33.187 23.767 -3.655 1.00 92.81 93 THR A O 1
ATOM 730 N N . GLY A 1 94 ? 31.723 25.399 -3.175 1.00 90.44 94 GLY A N 1
ATOM 731 C CA . GLY A 1 94 ? 30.616 24.532 -2.791 1.00 90.44 94 GLY A CA 1
ATOM 732 C C . GLY A 1 94 ? 30.580 24.245 -1.300 1.00 90.44 94 GLY A C 1
ATOM 733 O O . GLY A 1 94 ? 30.912 25.112 -0.503 1.00 90.44 94 GLY A O 1
ATOM 734 N N . LEU A 1 95 ? 30.099 23.062 -0.925 1.00 91.31 95 LEU A N 1
ATOM 735 C CA . LEU A 1 95 ? 29.886 22.674 0.469 1.00 91.31 95 LEU A CA 1
ATOM 736 C C . LEU A 1 95 ? 31.202 22.543 1.240 1.00 91.31 95 LEU A C 1
ATOM 738 O O . LEU A 1 95 ? 32.200 22.061 0.703 1.00 91.31 95 LEU A O 1
ATOM 742 N N . ASP A 1 96 ? 31.177 22.916 2.517 1.00 91.38 96 ASP A N 1
ATOM 743 C CA . ASP A 1 96 ? 32.240 22.582 3.460 1.00 91.38 96 ASP A CA 1
ATOM 744 C C . ASP A 1 96 ? 32.099 21.113 3.889 1.00 91.38 96 ASP A C 1
ATOM 746 O O . ASP A 1 96 ? 31.362 20.776 4.818 1.00 91.38 96 ASP A O 1
ATOM 750 N N . LEU A 1 97 ? 32.741 20.210 3.140 1.00 85.25 97 LEU A N 1
ATOM 751 C CA . LEU A 1 97 ? 32.619 18.766 3.368 1.00 85.25 97 LEU A CA 1
ATOM 752 C C . LEU A 1 97 ? 33.151 18.344 4.747 1.00 85.25 97 LEU A C 1
ATOM 754 O O . LEU A 1 97 ? 32.613 17.407 5.327 1.00 85.25 97 LEU A O 1
ATOM 758 N N . ASP A 1 98 ? 34.105 19.090 5.312 1.00 86.12 98 ASP A N 1
ATOM 759 C CA . ASP A 1 98 ? 34.650 18.828 6.649 1.00 86.12 98 ASP A CA 1
ATOM 760 C C . ASP A 1 98 ? 33.577 19.026 7.749 1.00 86.12 98 ASP A C 1
ATOM 762 O O . ASP A 1 98 ? 33.558 18.322 8.761 1.00 86.12 98 ASP A O 1
ATOM 766 N N . GLU A 1 99 ? 32.622 19.947 7.551 1.00 82.44 99 GLU A N 1
ATOM 767 C CA . GLU A 1 99 ? 31.470 20.104 8.454 1.00 82.44 99 GLU A CA 1
ATOM 768 C C . GLU A 1 99 ? 30.476 18.945 8.295 1.00 82.44 99 GLU A C 1
ATOM 770 O O . GLU A 1 99 ? 29.889 18.500 9.280 1.00 82.44 99 GLU A O 1
ATOM 775 N N . SER A 1 100 ? 30.319 18.407 7.082 1.00 72.56 100 SER A N 1
ATOM 776 C CA . SER A 1 100 ? 29.399 17.289 6.820 1.00 72.56 100 SER A CA 1
ATOM 777 C C . SER A 1 100 ? 29.811 15.997 7.539 1.00 72.56 100 SER A C 1
ATOM 779 O O . SER A 1 100 ? 28.943 15.197 7.888 1.00 72.56 100 SER A O 1
ATOM 781 N N . ASP A 1 101 ? 31.104 15.821 7.829 1.00 72.38 101 ASP A N 1
ATOM 782 C CA . ASP A 1 101 ? 31.622 14.683 8.601 1.00 72.38 101 ASP A CA 1
ATOM 783 C C . ASP A 1 101 ? 31.250 14.749 10.094 1.00 72.38 101 ASP A C 1
ATOM 785 O O . ASP A 1 101 ? 31.185 13.723 10.774 1.00 72.38 101 ASP A O 1
ATOM 789 N N . THR A 1 102 ? 31.001 15.951 10.624 1.00 68.44 102 THR A N 1
ATOM 790 C CA . THR A 1 102 ? 30.729 16.183 12.057 1.00 68.44 102 THR A CA 1
ATOM 791 C C . THR A 1 102 ? 29.290 16.609 12.344 1.00 68.44 102 THR A C 1
ATOM 793 O O . THR A 1 102 ? 28.800 16.413 13.457 1.00 68.44 102 THR A O 1
ATOM 796 N N . ASN A 1 103 ? 28.588 17.137 11.343 1.00 72.31 103 ASN A N 1
ATOM 797 C CA . ASN A 1 103 ? 27.183 17.501 11.391 1.00 72.31 103 ASN A CA 1
ATOM 798 C C . ASN A 1 103 ? 26.433 16.851 10.209 1.00 72.31 103 ASN A C 1
ATOM 800 O O . ASN A 1 103 ? 26.402 17.418 9.112 1.00 72.31 103 ASN A O 1
ATOM 804 N N . PRO A 1 104 ? 25.749 15.709 10.424 1.00 69.69 104 PRO A N 1
ATOM 805 C CA . PRO A 1 104 ? 25.021 15.017 9.359 1.00 69.69 104 PRO A CA 1
ATOM 806 C C . PRO A 1 104 ? 23.839 15.830 8.801 1.00 69.69 104 PRO A C 1
ATOM 808 O O . PRO A 1 104 ? 23.325 15.508 7.730 1.00 69.69 104 PRO A O 1
ATOM 811 N N . PHE A 1 105 ? 23.417 16.892 9.495 1.00 75.94 105 PHE A N 1
ATOM 812 C CA . PHE A 1 105 ? 22.331 17.784 9.085 1.00 75.94 105 PHE A CA 1
ATOM 813 C C . PHE A 1 105 ? 22.823 19.065 8.399 1.00 75.94 105 PHE A C 1
ATOM 815 O O . PHE A 1 105 ? 22.000 19.887 7.999 1.00 75.94 105 PHE A O 1
ATOM 822 N N . ALA A 1 106 ? 24.135 19.247 8.197 1.00 77.81 106 ALA A N 1
ATOM 823 C CA . ALA A 1 106 ? 24.699 20.493 7.666 1.00 77.81 106 ALA A CA 1
ATOM 824 C C . ALA A 1 106 ? 24.040 20.947 6.347 1.00 77.81 106 ALA A C 1
ATOM 826 O O . ALA A 1 106 ? 23.707 22.119 6.148 1.00 77.81 106 ALA A O 1
ATOM 827 N N . ASN A 1 107 ? 23.751 19.992 5.463 1.00 82.75 107 ASN A N 1
ATOM 828 C CA . ASN A 1 107 ? 23.095 20.279 4.192 1.00 82.75 107 ASN A CA 1
ATOM 829 C C . ASN A 1 107 ? 21.614 20.644 4.368 1.00 82.75 107 ASN A C 1
ATOM 831 O O . ASN A 1 107 ? 21.143 21.595 3.741 1.00 82.75 107 ASN A O 1
ATOM 835 N N . SER A 1 108 ? 20.882 19.915 5.217 1.00 80.00 108 SER A N 1
ATOM 836 C CA . SER A 1 108 ? 19.452 20.135 5.471 1.00 80.00 108 SER A CA 1
ATOM 837 C C . SER A 1 108 ? 19.166 21.380 6.321 1.00 80.00 108 SER A C 1
ATOM 839 O O . SER A 1 108 ? 18.069 21.934 6.219 1.00 80.00 108 SER A O 1
ATOM 841 N N . ASP A 1 109 ? 20.144 21.840 7.106 1.00 77.94 109 ASP A N 1
ATOM 842 C CA . ASP A 1 109 ? 20.050 23.010 7.991 1.00 77.94 109 ASP A CA 1
ATOM 843 C C . ASP A 1 109 ? 20.596 24.297 7.366 1.00 77.94 109 ASP A C 1
ATOM 845 O O . ASP A 1 109 ? 20.178 25.389 7.745 1.00 77.94 109 ASP A O 1
ATOM 849 N N . GLY A 1 110 ? 21.525 24.202 6.413 1.00 86.75 110 GLY A N 1
ATOM 850 C CA . GLY A 1 110 ? 22.160 25.363 5.785 1.00 86.75 110 GLY A CA 1
ATOM 851 C C . GLY A 1 110 ? 21.918 25.435 4.285 1.00 86.75 110 GLY A C 1
ATOM 852 O O . GLY A 1 110 ? 21.213 26.317 3.790 1.00 86.75 110 GLY A O 1
ATOM 853 N N . PHE A 1 111 ? 22.512 24.497 3.550 1.00 92.06 111 PHE A N 1
ATOM 854 C CA . PHE A 1 111 ? 22.620 24.580 2.096 1.00 92.06 111 PHE A CA 1
ATOM 855 C C . PHE A 1 111 ? 21.275 24.497 1.361 1.00 92.06 111 PHE A C 1
ATOM 857 O O . PHE A 1 111 ? 20.969 25.365 0.545 1.00 92.06 111 PHE A O 1
ATOM 864 N N . PHE A 1 112 ? 20.435 23.502 1.660 1.00 92.19 112 PHE A N 1
ATOM 865 C CA . PHE A 1 112 ? 19.115 23.388 1.029 1.00 92.19 112 PHE A CA 1
ATOM 866 C C . PHE A 1 112 ? 18.181 24.559 1.394 1.00 92.19 112 PHE A C 1
ATOM 868 O O . PHE A 1 112 ? 17.547 25.097 0.482 1.00 92.19 112 PHE A O 1
ATOM 875 N N . PRO A 1 113 ? 18.138 25.047 2.654 1.00 91.00 113 PRO A N 1
ATOM 876 C CA . PRO A 1 113 ? 17.430 26.286 2.991 1.00 91.00 113 PRO A CA 1
ATOM 877 C C . PRO A 1 113 ? 17.897 27.518 2.202 1.00 91.00 113 PRO A C 1
ATOM 879 O O . PRO A 1 113 ? 17.066 28.348 1.822 1.00 91.00 113 PRO A O 1
ATOM 882 N N . LEU A 1 114 ? 19.198 27.634 1.911 1.00 94.62 114 LEU A N 1
ATOM 883 C CA . LEU A 1 114 ? 19.746 28.715 1.085 1.00 94.62 114 LEU A CA 1
ATOM 884 C C . LEU A 1 114 ? 19.247 28.619 -0.363 1.00 94.62 114 LEU A C 1
ATOM 886 O O . LEU A 1 114 ? 18.777 29.615 -0.914 1.00 94.62 114 LEU A O 1
ATOM 890 N N . LEU A 1 115 ? 19.281 27.423 -0.964 1.00 94.69 115 LEU A N 1
ATOM 891 C CA . LEU A 1 115 ? 18.747 27.206 -2.314 1.00 94.69 115 LEU A CA 1
ATOM 892 C C . LEU A 1 115 ? 17.242 27.495 -2.384 1.00 94.69 115 LEU A C 1
ATOM 894 O O . LEU A 1 115 ? 16.794 28.177 -3.303 1.00 94.69 115 LEU A O 1
ATOM 898 N N . ALA A 1 116 ? 16.472 27.021 -1.399 1.00 91.12 116 ALA A N 1
ATOM 899 C CA . ALA A 1 116 ? 15.039 27.297 -1.303 1.00 91.12 116 ALA A CA 1
ATOM 900 C C . ALA A 1 116 ? 14.760 28.802 -1.203 1.00 91.12 116 ALA A C 1
ATOM 902 O O . ALA A 1 116 ? 13.870 29.303 -1.880 1.00 91.12 116 ALA A O 1
ATOM 903 N N . THR A 1 117 ? 15.553 29.528 -0.408 1.00 92.25 117 THR A N 1
ATOM 904 C CA . THR A 1 117 ? 15.416 30.983 -0.248 1.00 92.25 117 THR A CA 1
ATOM 905 C C . THR A 1 117 ? 15.616 31.719 -1.569 1.00 92.25 117 THR A C 1
ATOM 907 O O . THR A 1 117 ? 14.854 32.632 -1.859 1.00 92.25 117 THR A O 1
ATOM 910 N N . LEU A 1 118 ? 16.593 31.317 -2.387 1.00 94.19 118 LEU A N 1
ATOM 911 C CA . LEU A 1 118 ? 16.830 31.925 -3.702 1.00 94.19 118 LEU A CA 1
ATOM 912 C C . LEU A 1 118 ? 15.721 31.604 -4.703 1.00 94.19 118 LEU A C 1
ATOM 914 O O . LEU A 1 118 ? 15.266 32.488 -5.424 1.00 94.19 118 LEU A O 1
ATOM 918 N N . LEU A 1 119 ? 15.258 30.354 -4.737 1.00 92.25 119 LEU A N 1
ATOM 919 C CA . LEU A 1 119 ? 14.183 29.941 -5.643 1.00 92.25 119 LEU A CA 1
ATOM 920 C C . LEU A 1 119 ? 12.849 30.619 -5.316 1.00 92.25 119 LEU A C 1
ATOM 922 O O . LEU A 1 119 ? 12.068 30.873 -6.226 1.00 92.25 119 LEU A O 1
ATOM 926 N N . ASP A 1 120 ? 12.631 30.966 -4.050 1.00 86.75 120 ASP A N 1
ATOM 927 C CA . ASP A 1 120 ? 11.440 31.659 -3.547 1.00 86.75 120 ASP A CA 1
ATOM 928 C C . ASP A 1 120 ? 11.609 33.192 -3.473 1.00 86.75 120 ASP A C 1
ATOM 930 O O . ASP A 1 120 ? 10.698 33.904 -3.065 1.00 86.75 120 ASP A O 1
ATOM 934 N N . TYR A 1 121 ? 12.780 33.726 -3.841 1.00 90.06 121 TYR A N 1
ATOM 935 C CA . TYR A 1 121 ? 13.121 35.128 -3.590 1.00 90.06 121 TYR A CA 1
ATOM 936 C C . TYR A 1 121 ? 12.277 36.112 -4.416 1.00 90.06 121 TYR A C 1
ATOM 938 O O . TYR A 1 121 ? 12.140 35.944 -5.626 1.00 90.06 121 TYR A O 1
ATOM 946 N N . THR A 1 122 ? 11.764 37.184 -3.809 1.00 85.31 122 THR A N 1
ATOM 947 C CA . THR A 1 122 ? 10.856 38.129 -4.494 1.00 85.31 122 THR A CA 1
ATOM 948 C C . THR A 1 122 ? 11.498 38.844 -5.689 1.00 85.31 122 THR A C 1
ATOM 950 O O . THR A 1 122 ? 10.845 39.077 -6.710 1.00 85.31 122 THR A O 1
ATOM 953 N N . PHE A 1 123 ? 12.786 39.170 -5.580 1.00 90.06 123 PHE A N 1
ATOM 954 C CA . PHE A 1 123 ? 13.503 39.992 -6.550 1.00 90.06 123 PHE A CA 1
ATOM 955 C C . PHE A 1 123 ? 14.407 39.159 -7.475 1.00 90.06 123 PHE A C 1
ATOM 957 O O . PHE A 1 123 ? 14.804 38.046 -7.113 1.00 90.06 123 PHE A O 1
ATOM 964 N N . PRO A 1 124 ? 14.763 39.654 -8.673 1.00 92.25 124 PRO A N 1
ATOM 965 C CA . PRO A 1 124 ? 15.677 38.949 -9.561 1.00 92.25 124 PRO A CA 1
ATOM 966 C C . PRO A 1 124 ? 17.111 38.955 -9.025 1.00 92.25 124 PRO A C 1
ATOM 968 O O . PRO A 1 124 ? 17.571 39.908 -8.389 1.00 92.25 124 PRO A O 1
ATOM 971 N N . THR A 1 125 ? 17.818 37.864 -9.298 1.00 95.69 125 THR A N 1
ATOM 972 C CA . THR A 1 125 ? 19.122 37.546 -8.714 1.00 95.69 125 THR A CA 1
ATOM 973 C C . THR A 1 125 ? 20.157 37.235 -9.792 1.00 95.69 125 THR A C 1
ATOM 975 O O . THR A 1 125 ? 19.873 36.540 -10.771 1.00 95.69 125 THR A O 1
ATOM 978 N N . ILE A 1 126 ? 21.380 37.733 -9.609 1.00 97.19 126 ILE A N 1
ATOM 979 C CA . ILE A 1 126 ? 22.505 37.519 -10.527 1.00 97.19 126 ILE A CA 1
ATOM 980 C C . ILE A 1 126 ? 23.666 36.885 -9.761 1.00 97.19 126 ILE A C 1
ATOM 982 O O . ILE A 1 126 ? 24.147 37.447 -8.780 1.00 97.19 126 ILE A O 1
ATOM 986 N N . ALA A 1 127 ? 24.143 35.736 -10.230 1.00 98.00 127 ALA A N 1
ATOM 987 C CA . ALA A 1 127 ? 25.400 35.151 -9.787 1.00 98.00 127 ALA A CA 1
ATOM 988 C C . ALA A 1 127 ? 26.547 35.680 -10.661 1.00 98.00 127 ALA A C 1
ATOM 990 O O . ALA A 1 127 ? 26.670 35.305 -11.830 1.00 98.00 127 ALA A O 1
ATOM 991 N N . LEU A 1 128 ? 27.384 36.555 -10.099 1.00 97.62 128 LEU A N 1
ATOM 992 C CA . LEU A 1 128 ? 28.587 37.082 -10.741 1.00 97.62 128 LEU A CA 1
ATOM 993 C C . LEU A 1 128 ? 29.785 36.185 -10.403 1.00 97.62 128 LEU A C 1
ATOM 995 O O . LEU A 1 128 ? 30.451 36.353 -9.379 1.00 97.62 128 LEU A O 1
ATOM 999 N N . LEU A 1 129 ? 30.035 35.200 -11.265 1.00 97.50 129 LEU A N 1
ATOM 1000 C CA . LEU A 1 129 ? 30.991 34.110 -11.073 1.00 97.50 129 LEU A CA 1
ATOM 1001 C C . LEU A 1 129 ? 32.429 34.592 -11.349 1.00 97.50 129 LEU A C 1
ATOM 1003 O O . LEU A 1 129 ? 32.977 34.372 -12.429 1.00 97.50 129 LEU A O 1
ATOM 1007 N N . THR A 1 130 ? 33.030 35.281 -10.371 1.00 94.69 130 THR A N 1
ATOM 1008 C CA . THR A 1 130 ? 34.335 35.971 -10.489 1.00 94.69 130 THR A CA 1
ATOM 1009 C C . THR A 1 130 ? 35.529 35.052 -10.757 1.00 94.69 130 THR A C 1
ATOM 1011 O O . THR A 1 130 ? 36.539 35.514 -11.289 1.00 94.69 130 THR A O 1
ATOM 1014 N N . GLY A 1 131 ? 35.425 33.766 -10.413 1.00 93.00 131 GLY A N 1
ATOM 1015 C CA . GLY A 1 131 ? 36.503 32.788 -10.544 1.00 93.00 131 GLY A CA 1
ATOM 1016 C C . GLY A 1 131 ? 36.001 31.344 -10.484 1.00 93.00 131 GLY A C 1
ATOM 1017 O O . GLY A 1 131 ? 34.903 31.031 -10.936 1.00 93.00 131 GLY A O 1
ATOM 1018 N N . HIS A 1 132 ? 36.810 30.433 -9.940 1.00 95.06 132 HIS A N 1
ATOM 1019 C CA . HIS A 1 132 ? 36.468 29.014 -9.848 1.00 95.06 132 HIS A CA 1
ATOM 1020 C C . HIS A 1 132 ? 35.188 28.764 -9.047 1.00 95.06 132 HIS A C 1
ATOM 1022 O O . HIS A 1 132 ? 34.978 29.358 -7.983 1.00 95.06 132 HIS A O 1
ATOM 1028 N N . MET A 1 133 ? 34.381 27.827 -9.548 1.00 93.69 133 MET A N 1
ATOM 1029 C CA . MET A 1 133 ? 33.210 27.321 -8.862 1.00 93.69 133 MET A CA 1
ATOM 1030 C C . MET A 1 133 ? 33.027 25.814 -9.053 1.00 93.69 133 MET A C 1
ATOM 1032 O O . MET A 1 133 ? 33.052 25.294 -10.171 1.00 93.69 133 MET A O 1
ATOM 1036 N N . PHE A 1 134 ? 32.898 25.110 -7.928 1.00 93.31 134 PHE A N 1
ATOM 1037 C CA . PHE A 1 134 ? 32.915 23.651 -7.886 1.00 93.31 134 PHE A CA 1
ATOM 1038 C C . PHE A 1 134 ? 31.795 23.068 -7.021 1.00 93.31 134 PHE A C 1
ATOM 1040 O O . PHE A 1 134 ? 31.341 23.686 -6.057 1.00 93.31 134 PHE A O 1
ATOM 1047 N N . GLY A 1 135 ? 31.363 21.849 -7.355 1.00 91.31 135 GLY A N 1
ATOM 1048 C CA . GLY A 1 135 ? 30.489 21.036 -6.503 1.00 91.31 135 GLY A CA 1
ATOM 1049 C C . GLY A 1 135 ? 29.184 21.751 -6.146 1.00 91.31 135 GLY A C 1
ATOM 1050 O O . GLY A 1 135 ? 28.434 22.148 -7.032 1.00 91.31 135 GLY A O 1
ATOM 1051 N N . GLY A 1 136 ? 28.917 21.943 -4.849 1.00 91.56 136 GLY A N 1
ATOM 1052 C CA . GLY A 1 136 ? 27.712 22.631 -4.357 1.00 91.56 136 GLY A CA 1
ATOM 1053 C C . GLY A 1 136 ? 27.540 24.075 -4.860 1.00 91.56 136 GLY A C 1
ATOM 1054 O O . GLY A 1 136 ? 26.424 24.592 -4.874 1.00 91.56 136 GLY A O 1
ATOM 1055 N N . ALA A 1 137 ? 28.599 24.724 -5.353 1.00 94.94 137 ALA A N 1
ATOM 1056 C CA . ALA A 1 137 ? 28.488 26.055 -5.945 1.00 94.94 137 ALA A CA 1
ATOM 1057 C C . ALA A 1 137 ? 27.690 26.048 -7.256 1.00 94.94 137 ALA A C 1
ATOM 1059 O O . ALA A 1 137 ? 27.076 27.051 -7.609 1.00 94.94 137 ALA A O 1
ATOM 1060 N N . CYS A 1 138 ? 27.649 24.918 -7.966 1.00 95.94 138 CYS A N 1
ATOM 1061 C CA . CYS A 1 138 ? 26.885 24.777 -9.200 1.00 95.94 138 CYS A CA 1
ATOM 1062 C C . CYS A 1 138 ? 25.370 24.914 -8.960 1.00 95.94 138 CYS A C 1
ATOM 1064 O O . CYS A 1 138 ? 24.774 25.820 -9.544 1.00 95.94 138 CYS A O 1
ATOM 1066 N N . PRO A 1 139 ? 24.723 24.119 -8.079 1.00 94.94 139 PRO A N 1
ATOM 1067 C CA . PRO A 1 139 ? 23.319 24.334 -7.741 1.00 94.94 139 PRO A CA 1
ATOM 1068 C C . PRO A 1 139 ? 23.064 25.693 -7.072 1.00 94.94 139 PRO A C 1
ATOM 1070 O O . PRO A 1 139 ? 22.009 26.274 -7.299 1.00 94.94 139 PRO A O 1
ATOM 1073 N N . PHE A 1 140 ? 24.024 26.260 -6.334 1.00 96.44 140 PHE A N 1
ATOM 1074 C CA . PHE A 1 140 ? 23.904 27.626 -5.806 1.00 96.44 140 PHE A CA 1
ATOM 1075 C C . PHE A 1 140 ? 23.847 28.691 -6.916 1.00 96.44 140 PHE A C 1
ATOM 1077 O O . PHE A 1 140 ? 22.969 29.555 -6.897 1.00 96.44 140 PHE A O 1
ATOM 1084 N N . ALA A 1 141 ? 24.700 28.604 -7.940 1.00 97.44 141 ALA A N 1
ATOM 1085 C CA . ALA A 1 141 ? 24.629 29.482 -9.111 1.00 97.44 141 ALA A CA 1
ATOM 1086 C C . ALA A 1 141 ? 23.358 29.246 -9.933 1.00 97.44 141 ALA A C 1
ATOM 1088 O O . ALA A 1 141 ? 22.719 30.199 -10.370 1.00 97.44 141 ALA A O 1
ATOM 1089 N N . LEU A 1 142 ? 22.962 27.984 -10.129 1.00 96.62 142 LEU A N 1
ATOM 1090 C CA . LEU A 1 142 ? 21.735 27.645 -10.848 1.00 96.62 142 LEU A CA 1
ATOM 1091 C C . LEU A 1 142 ? 20.480 28.072 -10.080 1.00 96.62 142 LEU A C 1
ATOM 1093 O O . LEU A 1 142 ? 19.456 28.298 -10.705 1.00 96.62 142 LEU A O 1
ATOM 1097 N N . ALA A 1 143 ? 20.517 28.242 -8.758 1.00 95.94 143 ALA A N 1
ATOM 1098 C CA . ALA A 1 143 ? 19.380 28.800 -8.028 1.00 95.94 143 ALA A CA 1
ATOM 1099 C C . ALA A 1 143 ? 19.110 30.274 -8.396 1.00 95.94 143 ALA A C 1
ATOM 1101 O O . ALA A 1 143 ? 17.956 30.694 -8.351 1.00 95.94 143 ALA A O 1
ATOM 1102 N N . HIS A 1 144 ? 20.126 31.022 -8.850 1.00 97.06 144 HIS A N 1
ATOM 1103 C CA . HIS A 1 144 ? 19.970 32.401 -9.326 1.00 97.06 144 HIS A CA 1
ATOM 1104 C C . HIS A 1 144 ? 19.280 32.467 -10.697 1.00 97.06 144 HIS A C 1
ATOM 1106 O O . HIS A 1 144 ? 19.287 31.501 -11.469 1.00 97.06 144 HIS A O 1
ATOM 1112 N N . ASP A 1 145 ? 18.693 33.617 -11.025 1.00 94.94 145 ASP A N 1
ATOM 1113 C CA . ASP A 1 145 ? 18.036 33.831 -12.320 1.00 94.94 145 ASP A CA 1
ATOM 1114 C C . ASP A 1 145 ? 19.053 33.930 -13.453 1.00 94.94 145 ASP A C 1
ATOM 1116 O O . ASP A 1 145 ? 18.941 33.201 -14.439 1.00 94.94 145 ASP A O 1
ATOM 1120 N N . TYR A 1 146 ? 20.075 34.769 -13.266 1.00 96.62 146 TYR A N 1
ATOM 1121 C CA . TYR A 1 146 ? 21.122 35.019 -14.254 1.00 96.62 146 TYR A CA 1
ATOM 1122 C C . TYR A 1 146 ? 22.502 34.646 -13.717 1.00 96.62 146 TYR A C 1
ATOM 1124 O O . TYR A 1 146 ? 22.791 34.808 -12.530 1.00 96.62 146 TYR A O 1
ATOM 1132 N N . ARG A 1 147 ? 23.377 34.170 -14.599 1.00 97.94 147 ARG A N 1
ATOM 1133 C CA . ARG A 1 147 ? 24.766 33.801 -14.309 1.00 97.94 147 ARG A CA 1
ATOM 1134 C C . ARG A 1 147 ? 25.684 34.529 -15.284 1.00 97.94 147 ARG A C 1
ATOM 1136 O O . ARG A 1 147 ? 25.557 34.349 -16.491 1.00 97.94 147 ARG A O 1
ATOM 1143 N N . ILE A 1 148 ? 26.611 35.322 -14.754 1.00 98.06 148 ILE A N 1
ATOM 1144 C CA . ILE A 1 148 ? 27.611 36.056 -15.538 1.00 98.06 148 ILE A CA 1
ATOM 1145 C C . ILE A 1 148 ? 28.985 35.569 -15.103 1.00 98.06 148 ILE A C 1
ATOM 1147 O O . ILE A 1 148 ? 29.320 35.664 -13.921 1.00 98.06 148 ILE A O 1
ATOM 1151 N N . MET A 1 149 ? 29.771 35.027 -16.030 1.00 97.44 149 MET A N 1
ATOM 1152 C CA . MET A 1 149 ? 31.048 34.385 -15.710 1.00 97.44 149 MET A CA 1
ATOM 1153 C C . MET A 1 149 ? 32.248 35.146 -16.258 1.00 97.44 149 MET A C 1
ATOM 1155 O O . MET A 1 149 ? 32.188 35.809 -17.289 1.00 97.44 149 MET A O 1
ATOM 1159 N N . ASN A 1 150 ? 33.360 35.041 -15.541 1.00 96.75 150 ASN A N 1
ATOM 1160 C CA . ASN A 1 150 ? 34.640 35.571 -15.974 1.00 96.75 150 ASN A CA 1
ATOM 1161 C C . ASN A 1 150 ? 35.089 34.886 -17.282 1.00 96.75 150 ASN A C 1
ATOM 1163 O O . ASN A 1 150 ? 35.187 33.658 -17.351 1.00 96.75 150 ASN A O 1
ATOM 1167 N N . ALA A 1 151 ? 35.341 35.683 -18.323 1.00 94.69 151 ALA A N 1
ATOM 1168 C CA . ALA A 1 151 ? 35.679 35.195 -19.659 1.00 94.69 151 ALA A CA 1
ATOM 1169 C C . ALA A 1 151 ? 37.085 34.576 -19.737 1.00 94.69 151 ALA A C 1
ATOM 1171 O O . ALA A 1 151 ? 37.312 33.646 -20.513 1.00 94.69 151 ALA A O 1
ATOM 1172 N N . SER A 1 152 ? 38.027 35.063 -18.924 1.00 91.56 152 SER A N 1
ATOM 1173 C CA . SER A 1 152 ? 39.452 34.729 -19.032 1.00 91.56 152 SER A CA 1
ATOM 1174 C C . SER A 1 152 ? 39.981 33.847 -17.897 1.00 91.56 152 SER A C 1
ATOM 1176 O O . SER A 1 152 ? 41.073 33.283 -18.016 1.00 91.56 152 SER A O 1
ATOM 1178 N N . ARG A 1 153 ? 39.226 33.664 -16.804 1.00 87.25 153 ARG A N 1
ATOM 1179 C CA . ARG A 1 153 ? 39.667 32.881 -15.639 1.00 87.25 153 ARG A CA 1
ATOM 1180 C C . ARG A 1 153 ? 38.520 32.161 -14.933 1.00 87.25 153 ARG A C 1
ATOM 1182 O O . ARG A 1 153 ? 37.418 32.670 -14.832 1.00 87.25 153 ARG A O 1
ATOM 1189 N N . GLY A 1 154 ? 38.818 31.000 -14.352 1.00 92.25 154 GLY A N 1
ATOM 1190 C CA . GLY A 1 154 ? 37.858 30.228 -13.563 1.00 92.25 154 GLY A CA 1
ATOM 1191 C C . GLY A 1 154 ? 37.333 29.002 -14.304 1.00 92.25 154 GLY A C 1
ATOM 1192 O O . GLY A 1 154 ? 37.532 28.837 -15.504 1.00 92.25 154 GLY A O 1
ATOM 1193 N N . PHE A 1 155 ? 36.698 28.108 -13.552 1.00 96.44 155 PHE A N 1
ATOM 1194 C CA . PHE A 1 155 ? 36.058 26.911 -14.089 1.00 96.44 155 PHE A CA 1
ATOM 1195 C C . PHE A 1 155 ? 34.700 26.732 -13.430 1.00 96.44 155 PHE A C 1
ATOM 1197 O O . PHE A 1 155 ? 34.602 26.949 -12.224 1.00 96.44 155 PHE A O 1
ATOM 1204 N N . PHE A 1 156 ? 33.709 26.297 -14.204 1.00 97.50 156 PHE A N 1
ATOM 1205 C CA . PHE A 1 156 ? 32.429 25.793 -13.710 1.00 97.50 156 PHE A CA 1
ATOM 1206 C C . PHE A 1 156 ? 32.482 24.269 -13.791 1.00 97.50 156 PHE A C 1
ATOM 1208 O O . PHE A 1 156 ? 32.686 23.725 -14.877 1.00 97.50 156 PHE A O 1
ATOM 1215 N N . SER A 1 157 ? 32.349 23.557 -12.670 1.00 96.44 157 SER A N 1
ATOM 1216 C CA . SER A 1 157 ? 32.329 22.089 -12.697 1.00 96.44 157 SER A CA 1
ATOM 1217 C C . SER A 1 157 ? 31.636 21.481 -11.491 1.00 96.44 157 SER A C 1
ATOM 1219 O O . SER A 1 157 ? 31.878 21.864 -10.350 1.00 96.44 157 SER A O 1
ATOM 1221 N N . MET A 1 158 ? 30.829 20.454 -11.734 1.00 94.44 158 MET A N 1
ATOM 1222 C CA . MET A 1 158 ? 30.133 19.724 -10.686 1.00 94.44 158 MET A CA 1
ATOM 1223 C C . MET A 1 158 ? 30.612 18.269 -10.688 1.00 94.44 158 MET A C 1
ATOM 1225 O O . MET A 1 158 ? 30.074 17.473 -11.448 1.00 94.44 158 MET A O 1
ATOM 1229 N N . PRO A 1 159 ? 31.629 17.892 -9.883 1.00 93.12 159 PRO A N 1
ATOM 1230 C CA . PRO A 1 159 ? 32.264 16.581 -10.008 1.00 93.12 159 PRO A CA 1
ATOM 1231 C C . PRO A 1 159 ? 31.889 15.552 -8.916 1.00 93.12 159 PRO A C 1
ATOM 1233 O O . PRO A 1 159 ? 32.776 14.800 -8.510 1.00 93.12 159 PRO A O 1
ATOM 1236 N N . PRO A 1 160 ? 30.639 15.449 -8.403 1.00 88.25 160 PRO A N 1
ATOM 1237 C CA . PRO A 1 160 ? 30.338 14.475 -7.351 1.00 88.25 160 PRO A CA 1
ATOM 1238 C C . PRO A 1 160 ? 30.547 13.029 -7.835 1.00 88.25 160 PRO A C 1
ATOM 1240 O O . PRO A 1 160 ? 30.999 12.195 -7.057 1.00 88.25 160 PRO A O 1
ATOM 1243 N N . VAL A 1 161 ? 30.344 12.756 -9.133 1.00 91.56 161 VAL A N 1
ATOM 1244 C CA . VAL A 1 161 ? 30.614 11.446 -9.755 1.00 91.56 161 VAL A CA 1
ATOM 1245 C C . VAL A 1 161 ? 32.095 11.054 -9.704 1.00 91.56 161 VAL A C 1
ATOM 1247 O O . VAL A 1 161 ? 32.406 9.888 -9.478 1.00 91.56 161 VAL A O 1
ATOM 1250 N N . ASN A 1 162 ? 33.017 12.018 -9.809 1.00 92.00 162 ASN A N 1
ATOM 1251 C CA . ASN A 1 162 ? 34.455 11.751 -9.676 1.00 92.00 162 ASN A CA 1
ATOM 1252 C C . ASN A 1 162 ? 34.854 11.448 -8.225 1.00 92.00 162 ASN A C 1
ATOM 1254 O O . ASN A 1 162 ? 35.895 10.841 -7.990 1.00 92.00 162 ASN A O 1
ATOM 1258 N N . LEU A 1 163 ? 34.048 11.898 -7.260 1.00 83.12 163 LEU A N 1
ATOM 1259 C CA . LEU A 1 163 ? 34.304 11.766 -5.826 1.00 83.12 163 LEU A CA 1
ATOM 1260 C C . LEU A 1 163 ? 33.485 10.640 -5.175 1.00 83.12 163 LEU A C 1
ATOM 1262 O O . LEU A 1 163 ? 33.618 10.417 -3.977 1.00 83.12 163 LEU A O 1
ATOM 1266 N N . GLY A 1 164 ? 32.632 9.940 -5.935 1.00 83.69 164 GLY A N 1
ATOM 1267 C CA . GLY A 1 164 ? 31.729 8.918 -5.397 1.00 83.69 164 GLY A CA 1
ATOM 1268 C C . GLY A 1 164 ? 30.676 9.473 -4.429 1.00 83.69 164 GLY A C 1
ATOM 1269 O O . GLY A 1 164 ? 30.188 8.743 -3.571 1.00 83.69 164 GLY A O 1
ATOM 1270 N N . LEU A 1 165 ? 30.342 10.762 -4.540 1.00 82.25 165 LEU A N 1
ATOM 1271 C CA . LEU A 1 165 ? 29.396 11.440 -3.657 1.00 82.25 165 LEU A CA 1
ATOM 1272 C C . LEU A 1 165 ? 28.004 11.501 -4.289 1.00 82.25 165 LEU A C 1
ATOM 1274 O O . LEU A 1 165 ? 27.856 11.775 -5.479 1.00 82.25 165 LEU A O 1
ATOM 1278 N N . HIS A 1 166 ? 26.971 11.318 -3.471 1.00 82.81 166 HIS A N 1
ATOM 1279 C CA . HIS A 1 166 ? 25.583 11.528 -3.865 1.00 82.81 166 HIS A CA 1
ATOM 1280 C C . HIS A 1 166 ? 24.885 12.428 -2.848 1.00 82.81 166 HIS A C 1
ATOM 1282 O O . HIS A 1 166 ? 24.930 12.171 -1.646 1.00 82.81 166 HIS A O 1
ATOM 1288 N N . PHE A 1 167 ? 24.199 13.456 -3.346 1.00 81.69 167 PHE A N 1
ATOM 1289 C CA . PHE A 1 167 ? 23.378 14.345 -2.535 1.00 81.69 167 PHE A CA 1
ATOM 1290 C C . PHE A 1 167 ? 21.936 14.293 -3.050 1.00 81.69 167 PHE A C 1
ATOM 1292 O O . PHE A 1 167 ? 21.723 14.459 -4.255 1.00 81.69 167 PHE A O 1
ATOM 1299 N N . PRO A 1 168 ? 20.937 14.088 -2.176 1.00 73.69 168 PRO A N 1
ATOM 1300 C CA . PRO A 1 168 ? 19.537 14.125 -2.579 1.00 73.69 168 PRO A CA 1
ATOM 1301 C C . PRO A 1 168 ? 19.206 15.415 -3.340 1.00 73.69 168 PRO A C 1
ATOM 1303 O O . PRO A 1 168 ? 19.540 16.513 -2.903 1.00 73.69 168 PRO A O 1
ATOM 1306 N N . GLY A 1 169 ? 18.575 15.286 -4.506 1.00 78.62 169 GLY A N 1
ATOM 1307 C CA . GLY A 1 169 ? 18.111 16.427 -5.299 1.00 78.62 169 GLY A CA 1
ATOM 1308 C C . GLY A 1 169 ? 19.163 17.212 -6.083 1.00 78.62 169 GLY A C 1
ATOM 1309 O O . GLY A 1 169 ? 18.829 18.194 -6.746 1.00 78.62 169 GLY A O 1
ATOM 1310 N N . ILE A 1 170 ? 20.414 16.750 -6.094 1.00 82.94 170 ILE A N 1
ATOM 1311 C CA . ILE A 1 170 ? 21.537 17.386 -6.797 1.00 82.94 170 ILE A CA 1
ATOM 1312 C C . ILE A 1 170 ? 21.301 17.616 -8.304 1.00 82.94 170 ILE A C 1
ATOM 1314 O O . ILE A 1 170 ? 21.874 18.532 -8.889 1.00 82.94 170 ILE A O 1
ATOM 1318 N N . GLY A 1 171 ? 20.431 16.817 -8.930 1.00 88.44 171 GLY A N 1
ATOM 1319 C CA . GLY A 1 171 ? 20.090 16.919 -10.350 1.00 88.44 171 GLY A CA 1
ATOM 1320 C C . GLY A 1 171 ? 18.895 17.817 -10.688 1.00 88.44 171 GLY A C 1
ATOM 1321 O O . GLY A 1 171 ? 18.658 18.059 -11.870 1.00 88.44 171 GLY A O 1
ATOM 1322 N N . PHE A 1 172 ? 18.143 18.333 -9.706 1.00 90.62 172 PHE A N 1
ATOM 1323 C CA . PHE A 1 172 ? 16.899 19.070 -9.982 1.00 90.62 172 PHE A CA 1
ATOM 1324 C C . PHE A 1 172 ? 17.140 20.361 -10.768 1.00 90.62 172 PHE A C 1
ATOM 1326 O O . PHE A 1 172 ? 16.521 20.573 -11.808 1.00 90.62 172 PHE A O 1
ATOM 1333 N N . LEU A 1 173 ? 18.068 21.199 -10.299 1.00 93.38 173 LEU A N 1
ATOM 1334 C CA . LEU A 1 173 ? 18.382 22.471 -10.949 1.00 93.38 173 LEU A CA 1
ATOM 1335 C C . LEU A 1 173 ? 19.090 22.293 -12.302 1.00 93.38 173 LEU A C 1
ATOM 1337 O O . LEU A 1 173 ? 18.660 22.945 -13.251 1.00 93.38 173 LEU A O 1
ATOM 1341 N N . PRO A 1 174 ? 20.089 21.397 -12.458 1.00 94.38 174 PRO A N 1
ATOM 1342 C CA . PRO A 1 174 ? 20.648 21.090 -13.774 1.00 94.38 174 PRO A CA 1
ATOM 1343 C C . PRO A 1 174 ? 19.592 20.628 -14.783 1.00 94.38 174 PRO A C 1
ATOM 1345 O O . PRO A 1 174 ? 19.579 21.128 -15.901 1.00 94.38 174 PRO A O 1
ATOM 1348 N N . ARG A 1 175 ? 18.674 19.730 -14.393 1.00 92.88 175 ARG A N 1
ATOM 1349 C CA . ARG A 1 175 ? 17.616 19.222 -15.286 1.00 92.88 175 ARG A CA 1
ATOM 1350 C C . ARG A 1 175 ? 16.666 20.322 -15.758 1.00 92.88 175 ARG A C 1
ATOM 1352 O O . ARG A 1 175 ? 16.234 20.292 -16.901 1.00 92.88 175 ARG A O 1
ATOM 1359 N N . LEU A 1 176 ? 16.312 21.248 -14.870 1.00 91.62 176 LEU A N 1
ATOM 1360 C CA . LEU A 1 176 ? 15.317 22.278 -15.164 1.00 91.62 176 LEU A CA 1
ATOM 1361 C C . LEU A 1 176 ? 15.912 23.492 -15.884 1.00 91.62 176 LEU A C 1
ATOM 1363 O O . LEU A 1 176 ? 15.258 24.063 -16.749 1.00 91.62 176 LEU A O 1
ATOM 1367 N N . LYS A 1 177 ? 17.144 23.891 -15.548 1.00 93.56 177 LYS A N 1
ATOM 1368 C CA . LYS A 1 177 ? 17.753 25.124 -16.071 1.00 93.56 177 LYS A CA 1
ATOM 1369 C C . LYS A 1 177 ? 18.738 24.923 -17.213 1.00 93.56 177 LYS A C 1
ATOM 1371 O O . LYS A 1 177 ? 19.116 25.905 -17.844 1.00 93.56 177 LYS A O 1
ATOM 1376 N N . LEU A 1 178 ? 19.160 23.692 -17.488 1.00 95.06 178 LEU A N 1
ATOM 1377 C CA . LEU A 1 178 ? 20.088 23.387 -18.574 1.00 95.06 178 LEU A CA 1
ATOM 1378 C C . LEU A 1 178 ? 19.429 22.473 -19.600 1.00 95.06 178 LEU A C 1
ATOM 1380 O O . LEU A 1 178 ? 18.518 21.705 -19.300 1.00 95.06 178 LEU A O 1
ATOM 1384 N N . ARG A 1 179 ? 19.955 22.505 -20.826 1.00 94.88 179 ARG A N 1
ATOM 1385 C CA . ARG A 1 179 ? 19.598 21.513 -21.844 1.00 94.88 179 ARG A CA 1
ATOM 1386 C C . ARG A 1 179 ? 19.957 20.108 -21.335 1.00 94.88 179 ARG A C 1
ATOM 1388 O O . ARG A 1 179 ? 21.027 19.964 -20.735 1.00 94.88 179 ARG A O 1
ATOM 1395 N N . PRO A 1 180 ? 19.154 19.063 -21.610 1.00 95.81 180 PRO A N 1
ATOM 1396 C CA . PRO A 1 180 ? 19.387 17.718 -21.076 1.00 95.81 180 PRO A CA 1
ATOM 1397 C C . PRO A 1 180 ? 20.807 17.182 -21.306 1.00 95.81 180 PRO A C 1
ATOM 1399 O O . PRO A 1 180 ? 21.403 16.584 -20.410 1.00 95.81 180 PRO A O 1
ATOM 1402 N N . GLN A 1 181 ? 21.396 17.455 -22.474 1.00 97.06 181 GLN A N 1
ATOM 1403 C CA . GLN A 1 181 ? 22.756 17.020 -22.811 1.00 97.06 181 GLN A CA 1
ATOM 1404 C C . GLN A 1 181 ? 23.807 17.720 -21.941 1.00 97.06 181 GLN A C 1
ATOM 1406 O O . GLN A 1 181 ? 24.784 17.104 -21.524 1.00 97.06 181 GLN A O 1
ATOM 1411 N N . ILE A 1 182 ? 23.582 18.994 -21.620 1.00 97.94 182 ILE A N 1
ATOM 1412 C CA . ILE A 1 182 ? 24.472 19.797 -20.779 1.00 97.94 182 ILE A CA 1
ATOM 1413 C C . ILE A 1 182 ? 24.310 19.411 -19.307 1.00 97.94 182 ILE A C 1
ATOM 1415 O O . ILE A 1 182 ? 25.306 19.281 -18.599 1.00 97.94 182 ILE A O 1
ATOM 1419 N N . ALA A 1 183 ? 23.084 19.127 -18.856 1.00 96.31 183 ALA A N 1
ATOM 1420 C CA . ALA A 1 183 ? 22.830 18.584 -17.522 1.00 96.31 183 ALA A CA 1
ATOM 1421 C C . ALA A 1 183 ? 23.528 17.227 -17.323 1.00 96.31 183 ALA A C 1
ATOM 1423 O O . ALA A 1 183 ? 24.201 17.015 -16.316 1.00 96.31 183 ALA A O 1
ATOM 1424 N N . ARG A 1 184 ? 23.449 16.327 -18.313 1.00 96.62 184 ARG A N 1
ATOM 1425 C CA . ARG A 1 184 ? 24.194 15.059 -18.320 1.00 96.62 184 ARG A CA 1
ATOM 1426 C C . ARG A 1 184 ? 25.707 15.289 -18.278 1.00 96.62 184 ARG A C 1
ATOM 1428 O O . ARG A 1 184 ? 26.378 14.697 -17.437 1.00 96.62 184 ARG A O 1
ATOM 1435 N N . LYS A 1 185 ? 26.229 16.157 -19.149 1.00 97.12 185 LYS A N 1
ATOM 1436 C CA . LYS A 1 185 ? 27.652 16.533 -19.208 1.00 97.12 185 LYS A CA 1
ATOM 1437 C C . LYS A 1 185 ? 28.139 17.118 -17.873 1.00 97.12 185 LYS A C 1
ATOM 1439 O O . LYS A 1 185 ? 29.263 16.867 -17.447 1.00 97.12 185 LYS A O 1
ATOM 1444 N N . MET A 1 186 ? 27.271 17.833 -17.158 1.00 96.69 186 MET A N 1
ATOM 1445 C CA . MET A 1 186 ? 27.559 18.352 -15.819 1.00 96.69 186 MET A CA 1
ATOM 1446 C C . MET A 1 186 ? 27.618 17.230 -14.784 1.00 96.69 186 MET A C 1
ATOM 1448 O O . MET A 1 186 ? 28.609 17.119 -14.073 1.00 96.69 186 MET A O 1
ATOM 1452 N N . LEU A 1 187 ? 26.567 16.411 -14.698 1.00 94.56 187 LEU A N 1
ATOM 1453 C CA . LEU A 1 187 ? 26.373 15.454 -13.604 1.00 94.56 187 LEU A CA 1
ATOM 1454 C C . LEU A 1 187 ? 27.176 14.163 -13.763 1.00 94.56 187 LEU A C 1
ATOM 1456 O O . LEU A 1 187 ? 27.738 13.670 -12.788 1.00 94.56 187 LEU A O 1
ATOM 1460 N N . LEU A 1 188 ? 27.186 13.595 -14.969 1.00 95.00 188 LEU A N 1
ATOM 1461 C CA . LEU A 1 188 ? 27.705 12.249 -15.228 1.00 95.00 188 LEU A CA 1
ATOM 1462 C C . LEU A 1 188 ? 29.121 12.260 -15.801 1.00 95.00 188 LEU A C 1
ATOM 1464 O O . LEU A 1 188 ? 29.836 11.274 -15.663 1.00 95.00 188 LEU A O 1
ATOM 1468 N N . GLU A 1 189 ? 29.531 13.364 -16.425 1.00 96.50 189 GLU A N 1
ATOM 1469 C CA . GLU A 1 189 ? 30.876 13.510 -17.001 1.00 96.50 189 GLU A CA 1
ATOM 1470 C C . GLU A 1 189 ? 31.769 14.436 -16.168 1.00 96.50 189 GLU A C 1
ATOM 1472 O O . GLU A 1 189 ? 32.952 14.579 -16.473 1.00 96.50 189 GLU A O 1
ATOM 1477 N N . ALA A 1 190 ? 31.216 15.066 -15.121 1.00 95.56 190 ALA A N 1
ATOM 1478 C CA . ALA A 1 190 ? 31.922 16.027 -14.277 1.00 95.56 190 ALA A CA 1
ATOM 1479 C C . ALA A 1 190 ? 32.647 17.111 -15.094 1.00 95.56 190 ALA A C 1
ATOM 1481 O O . ALA A 1 190 ? 33.762 17.525 -14.753 1.00 95.56 190 ALA A O 1
ATOM 1482 N N . HIS A 1 191 ? 32.044 17.541 -16.208 1.00 97.31 191 HIS A N 1
ATOM 1483 C CA . HIS A 1 191 ? 32.730 18.397 -17.163 1.00 97.31 191 HIS A CA 1
ATOM 1484 C C . HIS A 1 191 ? 33.166 19.719 -16.524 1.00 97.31 191 HIS A C 1
ATOM 1486 O O . HIS A 1 191 ? 32.539 20.237 -15.593 1.00 97.31 191 HIS A O 1
ATOM 1492 N N . ARG A 1 192 ? 34.284 20.250 -17.021 1.00 97.31 192 ARG A N 1
ATOM 1493 C CA . ARG A 1 192 ? 34.900 21.477 -16.528 1.00 97.31 192 ARG A CA 1
ATOM 1494 C C . ARG A 1 192 ? 34.886 22.535 -17.623 1.00 97.31 192 ARG A C 1
ATOM 1496 O O . ARG A 1 192 ? 35.763 22.527 -18.480 1.00 97.31 192 ARG A O 1
ATOM 1503 N N . TRP A 1 193 ? 33.924 23.449 -17.553 1.00 98.12 193 TRP A N 1
ATOM 1504 C CA . TRP A 1 193 ? 33.783 24.539 -18.518 1.00 98.12 193 TRP A CA 1
ATOM 1505 C C . TRP A 1 193 ? 34.724 25.704 -18.214 1.00 98.12 193 TRP A C 1
ATOM 1507 O O . TRP A 1 193 ? 34.839 26.116 -17.054 1.00 98.12 193 TRP A O 1
ATOM 1517 N N . THR A 1 194 ? 35.350 26.261 -19.255 1.00 97.69 194 THR A N 1
ATOM 1518 C CA . THR A 1 194 ? 35.865 27.642 -19.233 1.00 97.69 194 THR A CA 1
ATOM 1519 C C . THR A 1 194 ? 34.714 28.644 -19.382 1.00 97.69 194 THR A C 1
ATOM 1521 O O . THR A 1 194 ? 33.587 28.240 -19.660 1.00 97.69 194 THR A O 1
ATOM 1524 N N . GLY A 1 195 ? 34.972 29.949 -19.219 1.00 95.62 195 GLY A N 1
ATOM 1525 C CA . GLY A 1 195 ? 33.952 30.982 -19.443 1.00 95.62 195 GLY A CA 1
ATOM 1526 C C . GLY A 1 195 ? 33.315 30.887 -20.836 1.00 95.62 195 GLY A C 1
ATOM 1527 O O . GLY A 1 195 ? 32.094 30.815 -20.946 1.00 95.62 195 GLY A O 1
ATOM 1528 N N . ASN A 1 196 ? 34.137 30.789 -21.886 1.00 96.38 196 ASN A N 1
ATOM 1529 C CA . ASN A 1 196 ? 33.653 30.664 -23.266 1.00 96.38 196 ASN A CA 1
ATOM 1530 C C . ASN A 1 196 ? 32.814 29.395 -23.470 1.00 96.38 196 ASN A C 1
ATOM 1532 O O . ASN A 1 196 ? 31.684 29.487 -23.945 1.00 96.38 196 ASN A O 1
ATOM 1536 N N . ASP A 1 197 ? 33.310 28.234 -23.027 1.00 96.31 197 ASP A N 1
ATOM 1537 C CA . ASP A 1 197 ? 32.577 26.971 -23.190 1.00 96.31 197 ASP A CA 1
ATOM 1538 C C . ASP A 1 197 ? 31.249 26.990 -22.417 1.00 96.31 197 ASP A C 1
ATOM 1540 O O . ASP A 1 197 ? 30.243 26.455 -22.878 1.00 96.31 197 ASP A O 1
ATOM 1544 N N . ALA A 1 198 ? 31.230 27.591 -21.220 1.00 97.62 198 ALA A N 1
ATOM 1545 C CA . ALA A 1 198 ? 30.026 27.702 -20.403 1.00 97.62 198 ALA A CA 1
ATOM 1546 C C . ALA A 1 198 ? 28.962 28.574 -21.082 1.00 97.62 198 ALA A C 1
ATOM 1548 O O . ALA A 1 198 ? 27.772 28.280 -20.963 1.00 97.62 198 ALA A O 1
ATOM 1549 N N . TYR A 1 199 ? 29.377 29.637 -21.774 1.00 97.81 199 TYR A N 1
ATOM 1550 C CA . TYR A 1 199 ? 28.482 30.517 -22.522 1.00 97.81 199 TYR A CA 1
ATOM 1551 C C . TYR A 1 199 ? 27.921 29.817 -23.764 1.00 97.81 199 TYR A C 1
ATOM 1553 O O . TYR A 1 199 ? 26.708 29.805 -23.967 1.00 97.81 199 TYR A O 1
ATOM 1561 N N . GLU A 1 200 ? 28.775 29.153 -24.546 1.00 97.31 200 GLU A N 1
ATOM 1562 C CA . GLU A 1 200 ? 28.360 28.387 -25.731 1.00 97.31 200 GLU A CA 1
ATOM 1563 C C . GLU A 1 200 ? 27.384 27.248 -25.381 1.00 97.31 200 GLU A C 1
ATOM 1565 O O . GLU A 1 200 ? 26.368 27.037 -26.057 1.00 97.31 200 GLU A O 1
ATOM 1570 N N . ASP A 1 201 ? 27.644 26.540 -24.279 1.00 96.94 201 ASP A N 1
ATOM 1571 C CA . ASP A 1 201 ? 26.770 25.471 -23.796 1.00 96.94 201 ASP A CA 1
ATOM 1572 C C . ASP A 1 201 ? 25.514 26.001 -23.073 1.00 96.94 201 ASP A C 1
ATOM 1574 O O . ASP A 1 201 ? 24.590 25.222 -22.806 1.00 96.94 201 ASP A O 1
ATOM 1578 N N . GLY A 1 202 ? 25.402 27.310 -22.828 1.00 96.38 202 GLY A N 1
ATOM 1579 C CA . GLY A 1 202 ? 24.262 27.929 -22.142 1.00 96.38 202 GLY A CA 1
ATOM 1580 C C . GLY A 1 202 ? 24.198 27.598 -20.648 1.00 96.38 202 GLY A C 1
ATOM 1581 O O . GLY A 1 202 ? 23.127 27.621 -20.044 1.00 96.38 202 GLY A O 1
ATOM 1582 N N . VAL A 1 203 ? 25.336 27.249 -20.044 1.00 97.31 203 VAL A N 1
ATOM 1583 C CA . VAL A 1 203 ? 25.481 27.076 -18.591 1.00 97.31 203 VAL A CA 1
ATOM 1584 C C . VAL A 1 203 ? 25.430 28.433 -17.891 1.00 97.31 203 VAL A C 1
ATOM 1586 O O . VAL A 1 203 ? 24.870 28.548 -16.797 1.00 97.31 203 VAL A O 1
ATOM 1589 N N . VAL A 1 204 ? 25.972 29.468 -18.533 1.00 97.88 204 VAL A N 1
ATOM 1590 C CA . VAL A 1 204 ? 25.927 30.864 -18.082 1.00 97.88 204 VAL A CA 1
ATOM 1591 C C . VAL A 1 204 ? 25.265 31.729 -19.146 1.00 97.88 204 VAL A C 1
ATOM 1593 O O . VAL A 1 204 ? 25.276 31.387 -20.326 1.00 97.88 204 VAL A O 1
ATOM 1596 N N . ASP A 1 205 ? 24.661 32.832 -18.720 1.00 97.44 205 ASP A N 1
ATOM 1597 C CA . ASP A 1 205 ? 23.870 33.695 -19.593 1.00 97.44 205 ASP A CA 1
ATOM 1598 C C . ASP A 1 205 ? 24.741 34.718 -20.325 1.00 97.44 205 ASP A C 1
ATOM 1600 O O . ASP A 1 205 ? 24.403 35.110 -21.438 1.00 97.44 205 ASP A O 1
ATOM 1604 N N . GLU A 1 206 ? 25.847 35.154 -19.710 1.00 97.31 206 GLU A N 1
ATOM 1605 C CA . GLU A 1 206 ? 26.796 36.126 -20.268 1.00 97.31 206 GLU A CA 1
ATOM 1606 C C . GLU A 1 206 ? 28.221 35.873 -19.743 1.00 97.31 206 GLU A C 1
ATOM 1608 O O . GLU A 1 206 ? 28.420 35.255 -18.690 1.00 97.31 206 GLU A O 1
ATOM 1613 N N . ILE A 1 207 ? 29.217 36.388 -20.467 1.00 97.19 207 ILE A N 1
ATOM 1614 C CA . ILE A 1 207 ? 30.624 36.404 -20.050 1.00 97.19 207 ILE A CA 1
ATOM 1615 C C . ILE A 1 207 ? 31.219 37.799 -20.192 1.00 97.19 207 ILE A C 1
ATOM 1617 O O . ILE A 1 207 ? 30.813 38.568 -21.061 1.00 97.19 207 ILE A O 1
ATOM 1621 N N . ALA A 1 208 ? 32.187 38.116 -19.338 1.00 94.94 208 ALA A N 1
ATOM 1622 C CA . ALA A 1 208 ? 32.827 39.424 -19.304 1.00 94.94 208 ALA A CA 1
ATOM 1623 C C . ALA A 1 208 ? 34.286 39.329 -18.851 1.00 94.94 208 ALA A C 1
ATOM 1625 O O . ALA A 1 208 ? 34.637 38.464 -18.042 1.00 94.94 208 ALA A O 1
ATOM 1626 N N . GLU A 1 209 ? 35.132 40.240 -19.336 1.00 93.12 209 GLU A N 1
ATOM 1627 C CA . GLU A 1 209 ? 36.495 40.366 -18.820 1.00 93.12 209 GLU A CA 1
ATOM 1628 C C . GLU A 1 209 ? 36.472 40.838 -17.355 1.00 93.12 209 GLU A C 1
ATOM 1630 O O . GLU A 1 209 ? 35.605 41.639 -16.995 1.00 93.12 209 GLU A O 1
ATOM 1635 N N . PRO A 1 210 ? 37.418 40.396 -16.497 1.00 87.56 210 PRO A N 1
ATOM 1636 C CA . PRO A 1 210 ? 37.380 40.609 -15.046 1.00 87.56 210 PRO A CA 1
ATOM 1637 C C . PRO A 1 210 ? 37.080 42.051 -14.617 1.00 87.56 210 PRO A C 1
ATOM 1639 O O . PRO A 1 210 ? 36.298 42.281 -13.696 1.00 87.56 210 PRO A O 1
ATOM 1642 N N . LYS A 1 211 ? 37.660 43.028 -15.326 1.00 87.31 211 LYS A N 1
ATOM 1643 C CA . LYS A 1 211 ? 37.501 44.462 -15.040 1.00 87.31 211 LYS A CA 1
ATOM 1644 C C . LYS A 1 211 ? 36.112 45.011 -15.383 1.00 87.31 211 LYS A C 1
ATOM 1646 O O . LYS A 1 211 ? 35.708 46.019 -14.821 1.00 87.31 211 LYS A O 1
ATOM 1651 N N . GLU A 1 212 ? 35.385 44.359 -16.283 1.00 89.62 212 GLU A N 1
ATOM 1652 C CA . GLU A 1 212 ? 34.098 44.820 -16.821 1.00 89.62 212 GLU A CA 1
ATOM 1653 C C . GLU A 1 212 ? 32.906 44.046 -16.230 1.00 89.62 212 GLU A C 1
ATOM 1655 O O . GLU A 1 212 ? 31.763 44.490 -16.328 1.00 89.62 212 GLU A O 1
ATOM 1660 N N . MET A 1 213 ? 33.161 42.916 -15.557 1.00 92.00 213 MET A N 1
ATOM 1661 C CA . MET A 1 213 ? 32.140 42.013 -15.009 1.00 92.00 213 MET A CA 1
ATOM 1662 C C . MET A 1 213 ? 31.078 42.717 -14.156 1.00 92.00 213 MET A C 1
ATOM 1664 O O . MET A 1 213 ? 29.883 42.477 -14.330 1.00 92.00 213 MET A O 1
ATOM 1668 N N . LEU A 1 214 ? 31.496 43.577 -13.219 1.00 89.31 214 LEU A N 1
ATOM 1669 C CA . LEU A 1 214 ? 30.556 44.266 -12.330 1.00 89.31 214 LEU A CA 1
ATOM 1670 C C . LEU A 1 214 ? 29.689 45.270 -13.097 1.00 89.31 214 LEU A C 1
ATOM 1672 O O . LEU A 1 214 ? 28.502 45.385 -12.809 1.00 89.31 214 LEU A O 1
ATOM 1676 N N . VAL A 1 215 ? 30.261 45.960 -14.084 1.00 88.56 215 VAL A N 1
ATOM 1677 C CA . VAL A 1 215 ? 29.525 46.917 -14.921 1.00 88.56 215 VAL A CA 1
ATOM 1678 C C . VAL A 1 215 ? 28.433 46.192 -15.701 1.00 88.56 215 VAL A C 1
ATOM 1680 O O . VAL A 1 215 ? 27.273 46.587 -15.627 1.00 88.56 215 VAL A O 1
ATOM 1683 N N . ILE A 1 216 ? 28.769 45.072 -16.341 1.00 91.94 216 ILE A N 1
ATOM 1684 C CA . ILE A 1 216 ? 27.813 44.257 -17.103 1.00 91.94 216 ILE A CA 1
ATOM 1685 C C . ILE A 1 216 ? 26.716 43.686 -16.191 1.00 91.94 216 ILE A C 1
ATOM 1687 O O . ILE A 1 216 ? 25.531 43.730 -16.527 1.00 91.94 216 ILE A O 1
ATOM 1691 N N . ALA A 1 217 ? 27.066 43.234 -14.983 1.00 92.44 217 ALA A N 1
ATOM 1692 C CA . ALA A 1 217 ? 26.078 42.773 -14.008 1.00 92.44 217 ALA A CA 1
ATOM 1693 C C . ALA A 1 217 ? 25.113 43.885 -13.564 1.00 92.44 217 ALA A C 1
ATOM 1695 O O . ALA A 1 217 ? 23.914 43.642 -13.417 1.00 92.44 217 ALA A O 1
ATOM 1696 N N . LEU A 1 218 ? 25.613 45.110 -13.382 1.00 89.00 218 LEU A N 1
ATOM 1697 C CA . LEU A 1 218 ? 24.793 46.275 -13.045 1.00 89.00 218 LEU A CA 1
ATOM 1698 C C . LEU A 1 218 ? 23.885 46.694 -14.206 1.00 89.00 218 LEU A C 1
ATOM 1700 O O . LEU A 1 218 ? 22.725 47.037 -13.980 1.00 89.00 218 LEU A O 1
ATOM 1704 N N . GLU A 1 219 ? 24.371 46.642 -15.446 1.00 89.19 219 GLU A N 1
ATOM 1705 C CA . GLU A 1 219 ? 23.553 46.887 -16.639 1.00 89.19 219 GLU A CA 1
ATOM 1706 C C . GLU A 1 219 ? 22.422 45.860 -16.758 1.00 89.19 219 GLU A C 1
ATOM 1708 O O . GLU A 1 219 ? 21.262 46.240 -16.949 1.00 89.19 219 GLU A O 1
ATOM 1713 N N . LYS A 1 220 ? 22.728 44.574 -16.544 1.00 91.25 220 LYS A N 1
ATOM 1714 C CA . LYS A 1 220 ? 21.727 43.503 -16.501 1.00 91.25 220 LYS A CA 1
ATOM 1715 C C . LYS A 1 220 ? 20.696 43.743 -15.403 1.00 91.25 220 LYS A C 1
ATOM 1717 O O . LYS A 1 220 ? 19.501 43.672 -15.684 1.00 91.25 220 LYS A O 1
ATOM 1722 N N . ALA A 1 221 ? 21.141 44.069 -14.188 1.00 89.25 221 ALA A N 1
ATOM 1723 C CA . ALA A 1 221 ? 20.261 44.363 -13.058 1.00 89.25 221 ALA A CA 1
ATOM 1724 C C . ALA A 1 221 ? 19.302 45.520 -13.378 1.00 89.25 221 ALA A C 1
ATOM 1726 O O . ALA A 1 221 ? 18.092 45.372 -13.227 1.00 89.25 221 ALA A O 1
ATOM 1727 N N . ARG A 1 222 ? 19.814 46.629 -13.931 1.00 85.56 222 ARG A N 1
ATOM 1728 C CA . ARG A 1 222 ? 18.997 47.778 -14.363 1.00 85.56 222 ARG A CA 1
ATOM 1729 C C . ARG A 1 222 ? 17.977 47.398 -15.436 1.00 85.56 222 ARG A C 1
ATOM 1731 O O . ARG A 1 222 ? 16.827 47.828 -15.369 1.00 85.56 222 ARG A O 1
ATOM 1738 N N . ALA A 1 223 ? 18.359 46.568 -16.407 1.00 86.81 223 ALA A N 1
ATOM 1739 C CA . ALA A 1 223 ? 17.467 46.147 -17.489 1.00 86.81 223 ALA A CA 1
ATOM 1740 C C . ALA A 1 223 ? 16.267 45.328 -16.991 1.00 86.81 223 ALA A C 1
ATOM 1742 O O . ALA A 1 223 ? 15.180 45.386 -17.576 1.00 86.81 223 ALA A O 1
ATOM 1743 N N . VAL A 1 224 ? 16.443 44.573 -15.906 1.00 86.00 224 VAL A N 1
ATOM 1744 C CA . VAL A 1 224 ? 15.359 43.794 -15.313 1.00 86.00 224 VAL A CA 1
ATOM 1745 C C . VAL A 1 224 ? 14.655 44.525 -14.174 1.00 86.00 224 VAL A C 1
ATOM 1747 O O . VAL A 1 224 ? 13.762 43.910 -13.597 1.00 86.00 224 VAL A O 1
ATOM 1750 N N . GLN A 1 225 ? 14.946 45.816 -13.907 1.00 79.81 225 GLN A N 1
ATOM 1751 C CA . GLN A 1 225 ? 14.731 46.377 -12.571 1.00 79.81 225 GLN A CA 1
ATOM 1752 C C . GLN A 1 225 ? 13.273 46.564 -12.076 1.00 79.81 225 GLN A C 1
ATOM 1754 O O . GLN A 1 225 ? 12.971 46.650 -10.891 1.00 79.81 225 GLN A O 1
ATOM 1759 N N . GLY A 1 226 ? 12.322 46.616 -13.004 1.00 80.44 226 GLY A N 1
ATOM 1760 C CA . GLY A 1 226 ? 10.895 46.776 -12.686 1.00 80.44 226 GLY A CA 1
ATOM 1761 C C . GLY A 1 226 ? 10.107 45.464 -12.652 1.00 80.44 226 GLY A C 1
ATOM 1762 O O . GLY A 1 226 ? 8.881 45.481 -12.546 1.00 80.44 226 GLY A O 1
ATOM 1763 N N . ARG A 1 227 ? 10.769 44.314 -12.836 1.00 84.50 227 ARG A N 1
ATOM 1764 C CA . ARG A 1 227 ? 10.092 43.035 -13.123 1.00 84.50 227 ARG A CA 1
ATOM 1765 C C . ARG A 1 227 ? 9.471 42.371 -11.888 1.00 84.50 227 ARG A C 1
ATOM 1767 O O . ARG A 1 227 ? 8.597 41.532 -12.067 1.00 84.50 227 ARG A O 1
ATOM 1774 N N . ALA A 1 228 ? 9.872 42.764 -10.677 1.00 78.75 228 ALA A N 1
ATOM 1775 C CA . ALA A 1 228 ? 9.358 42.231 -9.407 1.00 78.75 228 ALA A CA 1
ATOM 1776 C C . ALA A 1 228 ? 8.109 42.929 -8.854 1.00 78.75 228 ALA A C 1
ATOM 1778 O O . ALA A 1 228 ? 7.617 42.538 -7.798 1.00 78.75 228 ALA A O 1
ATOM 1779 N N . LYS A 1 229 ? 7.568 43.930 -9.560 1.00 78.06 229 LYS A N 1
ATOM 1780 C CA . LYS A 1 229 ? 6.410 44.709 -9.105 1.00 78.06 229 LYS A CA 1
ATOM 1781 C C . LYS A 1 229 ? 5.243 43.809 -8.670 1.00 78.06 229 LYS A C 1
ATOM 1783 O O . LYS A 1 229 ? 4.842 42.912 -9.412 1.00 78.06 229 LYS A O 1
ATOM 1788 N N . MET A 1 230 ? 4.685 44.075 -7.486 1.00 73.06 230 MET A N 1
ATOM 1789 C CA . MET A 1 230 ? 3.608 43.283 -6.863 1.00 73.06 230 MET A CA 1
ATOM 1790 C C . MET A 1 230 ? 3.966 41.799 -6.633 1.00 73.06 230 MET A C 1
ATOM 1792 O O . MET A 1 230 ? 3.075 40.957 -6.551 1.00 73.06 230 MET A O 1
ATOM 1796 N N . GLY A 1 231 ? 5.255 41.452 -6.566 1.00 72.88 231 GLY A N 1
ATOM 1797 C CA . GLY A 1 231 ? 5.723 40.079 -6.347 1.00 72.88 231 GLY A CA 1
ATOM 1798 C C . GLY A 1 231 ? 5.516 39.130 -7.534 1.00 72.88 231 GLY A C 1
ATOM 1799 O O . GLY A 1 231 ? 5.666 37.921 -7.388 1.00 72.88 231 GLY A O 1
ATOM 1800 N N . VAL A 1 232 ? 5.175 39.637 -8.727 1.00 78.31 232 VAL A N 1
ATOM 1801 C CA . VAL A 1 232 ? 4.861 38.781 -9.890 1.00 78.31 232 VAL A CA 1
ATOM 1802 C C . VAL A 1 232 ? 6.045 37.931 -10.354 1.00 78.31 232 VAL A C 1
ATOM 1804 O O . VAL A 1 232 ? 5.857 36.834 -10.876 1.00 78.31 232 VAL A O 1
ATOM 1807 N N . TYR A 1 233 ? 7.270 38.407 -10.132 1.00 83.44 233 TYR A N 1
ATOM 1808 C CA . TYR A 1 233 ? 8.475 37.710 -10.566 1.00 83.44 233 TYR A CA 1
ATOM 1809 C C . TYR A 1 233 ? 8.676 36.379 -9.838 1.00 83.44 233 TYR A C 1
ATOM 1811 O O . TYR A 1 233 ? 8.938 35.372 -10.492 1.00 83.44 233 TYR A O 1
ATOM 1819 N N . SER A 1 234 ? 8.507 36.341 -8.511 1.00 79.56 234 SER A N 1
ATOM 1820 C CA . SER A 1 234 ? 8.624 35.095 -7.744 1.00 79.56 234 SER A CA 1
ATOM 1821 C C . SER A 1 234 ? 7.494 34.118 -8.063 1.00 79.56 234 SER A C 1
ATOM 1823 O O . SER A 1 234 ? 7.756 32.924 -8.179 1.00 79.56 234 SER A O 1
ATOM 1825 N N . MET A 1 235 ? 6.270 34.605 -8.305 1.00 77.81 235 MET A N 1
ATOM 1826 C CA . MET A 1 235 ? 5.149 33.758 -8.738 1.00 77.81 235 MET A CA 1
ATOM 1827 C C . MET A 1 235 ? 5.456 33.040 -10.059 1.00 77.81 235 MET A C 1
ATOM 1829 O O . MET A 1 235 ? 5.363 31.817 -10.128 1.00 77.81 235 MET A O 1
ATOM 1833 N N . LEU A 1 236 ? 5.911 33.774 -11.080 1.00 86.56 236 LEU A N 1
ATOM 1834 C CA . LEU A 1 236 ? 6.268 33.191 -12.379 1.00 86.56 236 LEU A CA 1
ATOM 1835 C C . LEU A 1 236 ? 7.529 32.320 -12.306 1.00 86.56 236 LEU A C 1
ATOM 1837 O O . LEU A 1 236 ? 7.614 31.287 -12.968 1.00 86.56 236 LEU A O 1
ATOM 1841 N N . ARG A 1 237 ? 8.509 32.691 -11.474 1.00 88.44 237 ARG A N 1
ATOM 1842 C CA . ARG A 1 237 ? 9.675 31.840 -11.204 1.00 88.44 237 ARG A CA 1
ATOM 1843 C C . ARG A 1 237 ? 9.240 30.507 -10.592 1.00 88.44 237 ARG A C 1
ATOM 1845 O O . ARG A 1 237 ? 9.780 29.467 -10.964 1.00 88.44 237 ARG A O 1
ATOM 1852 N N . ASN A 1 238 ? 8.269 30.529 -9.683 1.00 79.38 238 ASN A N 1
ATOM 1853 C CA . ASN A 1 238 ? 7.728 29.325 -9.069 1.00 79.38 238 ASN A CA 1
ATOM 1854 C C . ASN A 1 238 ? 6.932 28.469 -10.070 1.00 79.38 238 ASN A C 1
ATOM 1856 O O . ASN A 1 238 ? 6.962 27.252 -9.963 1.00 79.38 238 ASN A O 1
ATOM 1860 N N . GLU A 1 239 ? 6.293 29.046 -11.088 1.00 84.75 239 GLU A N 1
ATOM 1861 C CA . GLU A 1 239 ? 5.714 28.243 -12.179 1.00 84.75 239 GLU A CA 1
ATOM 1862 C C . GLU A 1 239 ? 6.788 27.509 -12.998 1.00 84.75 239 GLU A C 1
ATOM 1864 O O . GLU A 1 239 ? 6.591 26.358 -13.381 1.00 84.75 239 GLU A O 1
ATOM 1869 N N . LEU A 1 240 ? 7.945 28.137 -13.230 1.00 84.44 240 LEU A N 1
ATOM 1870 C CA . LEU A 1 240 ? 9.040 27.520 -13.987 1.00 84.44 240 LEU A CA 1
ATOM 1871 C C . LEU A 1 240 ? 9.799 26.463 -13.173 1.00 84.44 240 LEU A C 1
ATOM 1873 O O . LEU A 1 240 ? 10.109 25.387 -13.681 1.00 84.44 240 LEU A O 1
ATOM 1877 N N . TRP A 1 241 ? 10.128 26.769 -11.915 1.00 85.19 241 TRP A N 1
ATOM 1878 C CA . TRP A 1 241 ? 11.080 25.991 -11.108 1.00 85.19 241 TRP A CA 1
ATOM 1879 C C . TRP A 1 241 ? 10.502 25.487 -9.778 1.00 85.19 241 TRP A C 1
ATOM 1881 O O . TRP A 1 241 ? 11.246 24.950 -8.953 1.00 85.19 241 TRP A O 1
ATOM 1891 N N . GLY A 1 242 ? 9.197 25.648 -9.548 1.00 75.50 242 GLY A N 1
ATOM 1892 C CA . GLY A 1 242 ? 8.529 25.321 -8.284 1.00 75.50 242 GLY A CA 1
ATOM 1893 C C . GLY A 1 242 ? 8.662 23.858 -7.888 1.00 75.50 242 GLY A C 1
ATOM 1894 O O . GLY A 1 242 ? 8.835 23.570 -6.710 1.00 75.50 242 GLY A O 1
ATOM 1895 N N . GLU A 1 243 ? 8.728 22.944 -8.860 1.00 81.31 243 GLU A N 1
ATOM 1896 C CA . GLU A 1 243 ? 9.012 21.525 -8.611 1.00 81.31 243 GLU A CA 1
ATOM 1897 C C . GLU A 1 243 ? 10.359 21.334 -7.883 1.00 81.31 243 GLU A C 1
ATOM 1899 O O . GLU A 1 243 ? 10.458 20.567 -6.923 1.00 81.31 243 GLU A O 1
ATOM 1904 N N . ALA A 1 244 ? 11.409 22.060 -8.293 1.00 83.62 244 ALA A N 1
ATOM 1905 C CA . ALA A 1 244 ? 12.689 22.030 -7.588 1.00 83.62 244 ALA A CA 1
ATOM 1906 C C . ALA A 1 244 ? 12.587 22.687 -6.214 1.00 83.62 244 ALA A C 1
ATOM 1908 O O . ALA A 1 244 ? 13.143 22.150 -5.259 1.00 83.62 244 ALA A O 1
ATOM 1909 N N . ALA A 1 245 ? 11.872 23.807 -6.091 1.00 81.44 245 ALA A N 1
ATOM 1910 C CA . ALA A 1 245 ? 11.682 24.477 -4.808 1.00 81.44 245 ALA A CA 1
ATOM 1911 C C . ALA A 1 245 ? 10.945 23.578 -3.797 1.00 81.44 245 ALA A C 1
ATOM 1913 O O . ALA A 1 245 ? 11.365 23.474 -2.648 1.00 81.44 245 ALA A O 1
ATOM 1914 N N . GLU A 1 246 ? 9.888 22.880 -4.212 1.00 78.38 246 GLU A N 1
ATOM 1915 C CA . GLU A 1 246 ? 9.147 21.921 -3.387 1.00 78.38 246 GLU A CA 1
ATOM 1916 C C . GLU A 1 246 ? 10.012 20.737 -2.963 1.00 78.38 246 GLU A C 1
ATOM 1918 O O . GLU A 1 246 ? 10.094 20.433 -1.771 1.00 78.38 246 GLU A O 1
ATOM 1923 N N . LYS A 1 247 ? 10.721 20.110 -3.908 1.00 80.50 247 LYS A N 1
ATOM 1924 C CA . LYS A 1 247 ? 11.599 18.976 -3.599 1.00 80.50 247 LYS A CA 1
ATOM 1925 C C . LYS A 1 247 ? 12.768 19.381 -2.698 1.00 80.50 247 LYS A C 1
ATOM 1927 O O . LYS A 1 247 ? 13.090 18.648 -1.769 1.00 80.50 247 LYS A O 1
ATOM 1932 N N . ILE A 1 248 ? 13.364 20.557 -2.915 1.00 85.75 248 ILE A N 1
ATOM 1933 C CA . ILE A 1 248 ? 14.413 21.115 -2.046 1.00 85.75 248 ILE A CA 1
ATOM 1934 C C . ILE A 1 248 ? 13.852 21.403 -0.647 1.00 85.75 248 ILE A C 1
ATOM 1936 O O . ILE A 1 248 ? 14.475 21.016 0.339 1.00 85.75 248 ILE A O 1
ATOM 1940 N N . ARG A 1 249 ? 12.652 21.994 -0.531 1.00 79.75 249 ARG A N 1
ATOM 1941 C CA . ARG A 1 249 ? 11.976 22.213 0.763 1.00 79.75 249 ARG A CA 1
ATOM 1942 C C . ARG A 1 249 ? 11.679 20.909 1.504 1.00 79.75 249 ARG A C 1
ATOM 1944 O O . ARG A 1 249 ? 11.770 20.896 2.726 1.00 79.75 249 ARG A O 1
ATOM 1951 N N . GLY A 1 250 ? 11.406 19.818 0.791 1.00 72.06 250 GLY A N 1
ATOM 1952 C CA . GLY A 1 250 ? 11.268 18.481 1.378 1.00 72.06 250 GLY A CA 1
ATOM 1953 C C . GLY A 1 250 ? 12.556 17.925 2.004 1.00 72.06 250 GLY A C 1
ATOM 1954 O O . GLY A 1 250 ? 12.481 17.037 2.847 1.00 72.06 250 GLY A O 1
ATOM 1955 N N . ILE A 1 251 ? 13.726 18.455 1.624 1.00 78.12 251 ILE A N 1
ATOM 1956 C CA . ILE A 1 251 ? 15.041 18.085 2.178 1.00 78.12 251 ILE A CA 1
ATOM 1957 C C . ILE A 1 251 ? 15.469 19.068 3.285 1.00 78.12 251 ILE A C 1
ATOM 1959 O O . ILE A 1 251 ? 16.262 18.723 4.161 1.00 78.12 251 ILE A O 1
ATOM 1963 N N . CYS A 1 252 ? 14.936 20.294 3.277 1.00 70.88 252 CYS A N 1
ATOM 1964 C CA . CYS A 1 252 ? 15.184 21.295 4.310 1.00 70.88 252 CYS A CA 1
ATOM 1965 C C . CYS A 1 252 ? 14.619 20.842 5.662 1.00 70.88 252 CYS A C 1
ATOM 1967 O O . CYS A 1 252 ? 13.404 20.862 5.871 1.00 70.88 252 CYS A O 1
ATOM 1969 N N . TYR A 1 253 ? 15.496 20.576 6.630 1.00 55.88 253 TYR A N 1
ATOM 1970 C CA . TYR A 1 253 ? 15.093 20.324 8.012 1.00 55.88 253 TYR A CA 1
ATOM 1971 C C . TYR A 1 253 ? 14.311 21.533 8.537 1.00 55.88 253 TYR A C 1
ATOM 1973 O O . TYR A 1 253 ? 13.182 21.399 8.989 1.00 55.88 253 TYR A O 1
ATOM 1981 N N . VAL A 1 254 ? 14.806 22.753 8.306 1.00 47.97 254 VAL A N 1
ATOM 1982 C CA . VAL A 1 254 ? 14.106 23.982 8.711 1.00 47.97 254 VAL A CA 1
ATOM 1983 C C . VAL A 1 254 ? 12.687 24.078 8.141 1.00 47.97 254 VAL A C 1
ATOM 1985 O O . VAL A 1 254 ? 11.848 24.599 8.847 1.00 47.97 254 VAL A O 1
ATOM 1988 N N . HIS A 1 255 ? 12.360 23.551 6.951 1.00 42.38 255 HIS A N 1
ATOM 1989 C CA . HIS A 1 255 ? 10.986 23.613 6.403 1.00 42.38 255 HIS A CA 1
ATOM 1990 C C . HIS A 1 255 ? 10.090 22.462 6.876 1.00 42.38 255 HIS A C 1
ATOM 1992 O O . HIS A 1 255 ? 8.884 22.649 7.036 1.00 42.38 255 HIS A O 1
ATOM 1998 N N . VAL A 1 256 ? 10.677 21.302 7.182 1.00 44.50 256 VAL A N 1
ATOM 1999 C CA . VAL A 1 256 ? 10.003 20.225 7.925 1.00 44.50 256 VAL A CA 1
ATOM 2000 C C . VAL A 1 256 ? 9.638 20.709 9.339 1.00 44.50 256 VAL A C 1
ATOM 2002 O O . VAL A 1 256 ? 8.591 20.341 9.863 1.00 44.50 256 VAL A O 1
ATOM 2005 N N . TYR A 1 257 ? 10.453 21.600 9.920 1.00 39.91 257 TYR A N 1
ATOM 2006 C CA . TYR A 1 257 ? 10.220 22.252 11.214 1.00 39.91 257 TYR A CA 1
ATOM 2007 C C . TYR A 1 257 ? 9.514 23.629 11.124 1.00 39.91 257 TYR A C 1
ATOM 2009 O O . TYR A 1 257 ? 9.000 24.103 12.138 1.00 39.91 257 TYR A O 1
ATOM 2017 N N . SER A 1 258 ? 9.442 24.284 9.950 1.00 40.44 258 SER A N 1
ATOM 2018 C CA . SER A 1 258 ? 8.823 25.618 9.778 1.00 40.44 258 SER A CA 1
ATOM 2019 C C . SER A 1 258 ? 7.340 25.577 9.443 1.00 40.44 258 SER A C 1
ATOM 2021 O O . SER A 1 258 ? 6.723 26.643 9.382 1.00 40.44 258 SER A O 1
ATOM 2023 N N . GLN A 1 259 ? 6.719 24.401 9.322 1.00 51.28 259 GLN A N 1
ATOM 2024 C CA . GLN A 1 259 ? 5.313 24.285 9.717 1.00 51.28 259 GLN A CA 1
ATOM 2025 C C . GLN A 1 259 ? 5.280 24.413 11.241 1.00 51.28 259 GLN A C 1
ATOM 2027 O O . GLN A 1 259 ? 5.193 23.433 11.975 1.00 51.28 259 GLN A O 1
ATOM 2032 N N . THR A 1 260 ? 5.488 25.647 11.706 1.00 57.84 260 THR A N 1
ATOM 2033 C CA . THR A 1 260 ? 5.716 25.949 13.112 1.00 57.84 260 THR A CA 1
ATOM 2034 C C . THR A 1 260 ? 4.458 25.571 13.845 1.00 57.84 260 THR A C 1
ATOM 2036 O O . THR A 1 260 ? 3.375 26.100 13.589 1.00 57.84 260 THR A O 1
ATOM 2039 N N . THR A 1 261 ? 4.608 24.629 14.755 1.00 67.81 261 THR A N 1
ATOM 2040 C CA . THR A 1 261 ? 3.528 24.281 15.648 1.00 67.81 261 THR A CA 1
ATOM 2041 C C . THR A 1 261 ? 3.344 25.487 16.554 1.00 67.81 261 THR A C 1
ATOM 2043 O O . THR A 1 261 ? 4.318 26.044 17.078 1.00 67.81 261 THR A O 1
ATOM 2046 N N . GLN A 1 262 ? 2.113 25.960 16.667 1.00 85.31 262 GLN A N 1
ATOM 2047 C CA . GLN A 1 262 ? 1.799 27.131 17.469 1.00 85.31 262 GLN A CA 1
ATOM 2048 C C . GLN A 1 262 ? 0.877 26.727 18.603 1.00 85.31 262 GLN A C 1
ATOM 2050 O O . GLN A 1 262 ? -0.124 26.042 18.388 1.00 85.31 262 GLN A O 1
ATOM 2055 N N . ARG A 1 263 ? 1.179 27.202 19.814 1.00 93.56 263 ARG A N 1
ATOM 2056 C CA . ARG A 1 263 ? 0.206 27.156 20.901 1.00 93.56 263 ARG A CA 1
ATOM 2057 C C . ARG A 1 263 ? -0.953 28.083 20.543 1.00 93.56 263 ARG A C 1
ATOM 2059 O O . ARG A 1 263 ? -0.765 29.289 20.406 1.00 93.56 263 ARG A O 1
ATOM 2066 N N . TYR A 1 264 ? -2.146 27.523 20.420 1.00 94.00 264 TYR A N 1
ATOM 2067 C CA . TYR A 1 264 ? -3.378 28.254 20.149 1.00 94.00 264 TYR A CA 1
ATOM 2068 C C . TYR A 1 264 ? -4.370 28.006 21.279 1.00 94.00 264 TYR A C 1
ATOM 2070 O O . TYR A 1 264 ? -4.794 26.873 21.470 1.00 94.00 264 TYR A O 1
ATOM 2078 N N . CYS A 1 265 ? -4.752 29.049 22.011 1.00 94.81 265 CYS A N 1
ATOM 2079 C CA . CYS A 1 265 ? -5.766 28.956 23.060 1.00 94.81 265 CYS A CA 1
ATOM 2080 C C . CYS A 1 265 ? -7.095 29.508 22.547 1.00 94.81 265 CYS A C 1
ATOM 2082 O O . CYS A 1 265 ? -7.194 30.684 22.193 1.00 94.81 265 CYS A O 1
ATOM 2084 N N . ASP A 1 266 ? -8.110 28.651 22.488 1.00 92.38 266 ASP A N 1
ATOM 2085 C CA . ASP A 1 266 ? -9.454 29.038 22.081 1.00 92.38 266 ASP A CA 1
ATOM 2086 C C . ASP A 1 266 ? -10.125 29.837 23.205 1.00 92.38 266 ASP A C 1
ATOM 2088 O O . ASP A 1 266 ? -10.363 29.328 24.297 1.00 92.38 266 ASP A O 1
ATOM 2092 N N . LEU A 1 267 ? -10.462 31.095 22.921 1.00 91.25 267 LEU A N 1
ATOM 2093 C CA . LEU A 1 267 ? -11.077 32.012 23.883 1.00 91.25 267 LEU A CA 1
ATOM 2094 C C . LEU A 1 267 ? -12.458 31.550 24.368 1.00 91.25 267 LEU A C 1
ATOM 2096 O O . LEU A 1 267 ? -12.904 31.990 25.425 1.00 91.25 267 LEU A O 1
ATOM 2100 N N . LYS A 1 268 ? -13.158 30.702 23.605 1.00 88.81 268 LYS A N 1
ATOM 2101 C CA . LYS A 1 268 ? -14.496 30.223 23.971 1.00 88.81 268 LYS A CA 1
ATOM 2102 C C . LYS A 1 268 ? -14.446 29.059 24.954 1.00 88.81 268 LYS A C 1
ATOM 2104 O O . LYS A 1 268 ? -15.310 28.967 25.822 1.00 88.81 268 LYS A O 1
ATOM 2109 N N . THR A 1 269 ? -13.483 28.161 24.778 1.00 93.31 269 THR A N 1
ATOM 2110 C CA . THR A 1 269 ? -13.363 26.931 25.573 1.00 93.31 269 THR A CA 1
ATOM 2111 C C . THR A 1 269 ? -12.266 27.004 26.629 1.00 93.31 269 THR A C 1
ATOM 2113 O O . THR A 1 269 ? -12.232 26.171 27.531 1.00 93.31 269 THR A O 1
ATOM 2116 N N . SER A 1 270 ? -11.380 27.998 26.532 1.00 95.62 270 SER A N 1
ATOM 2117 C CA . SER A 1 270 ? -10.139 28.126 27.304 1.00 95.62 270 SER A CA 1
ATOM 2118 C C . SER A 1 270 ? -9.149 26.974 27.097 1.00 95.62 270 SER A C 1
ATOM 2120 O O . SER A 1 270 ? -8.162 26.882 27.821 1.00 95.62 270 SER A O 1
ATOM 2122 N N . ILE A 1 271 ? -9.377 26.111 26.102 1.00 97.38 271 ILE A N 1
ATOM 2123 C CA . ILE A 1 271 ? -8.496 24.986 25.782 1.00 97.38 271 ILE A CA 1
ATOM 2124 C C . ILE A 1 271 ? -7.366 25.480 24.879 1.00 97.38 271 ILE A C 1
ATOM 2126 O O . ILE A 1 271 ? -7.603 26.113 23.845 1.00 97.38 271 ILE A O 1
ATOM 2130 N N . CYS A 1 272 ? -6.132 25.157 25.251 1.00 97.12 272 CYS A N 1
ATOM 2131 C CA . CYS A 1 272 ? -4.939 25.408 24.461 1.00 97.12 272 CYS A CA 1
ATOM 2132 C C . CYS A 1 272 ? -4.504 24.160 23.690 1.00 97.12 272 CYS A C 1
ATOM 2134 O O . CYS A 1 272 ? -4.314 23.091 24.261 1.00 97.12 272 CYS A O 1
ATOM 2136 N N . TYR A 1 273 ? -4.289 24.319 22.393 1.00 97.25 273 TYR A N 1
ATOM 2137 C CA . TYR A 1 273 ? -3.884 23.279 21.461 1.00 97.25 273 TYR A CA 1
ATOM 2138 C C . TYR A 1 273 ? -2.452 23.528 20.994 1.00 97.25 273 TYR A C 1
ATOM 2140 O O . TYR A 1 273 ? -2.068 24.674 20.753 1.00 97.25 273 TYR A O 1
ATOM 2148 N N . SER A 1 274 ? -1.694 22.459 20.772 1.00 96.31 274 SER A N 1
ATOM 2149 C CA . SER A 1 274 ? -0.597 22.496 19.811 1.00 96.31 274 SER A CA 1
ATOM 2150 C C . SER A 1 274 ? -1.210 22.418 18.422 1.00 96.31 274 SER A C 1
ATOM 2152 O O . SER A 1 274 ? -1.944 21.471 18.128 1.00 96.31 274 SER A O 1
ATOM 2154 N N . ARG A 1 275 ? -0.988 23.443 17.600 1.00 94.00 275 ARG A N 1
ATOM 2155 C CA . ARG A 1 275 ? -1.671 23.622 16.320 1.00 94.00 275 ARG A CA 1
ATOM 2156 C C . ARG A 1 275 ? -0.696 23.493 15.165 1.00 94.00 275 ARG A C 1
ATOM 2158 O O . ARG A 1 275 ? 0.334 24.157 15.150 1.00 94.00 275 ARG A O 1
ATOM 2165 N N . TRP A 1 276 ? -1.074 22.698 14.178 1.00 92.56 276 TRP A N 1
ATOM 2166 C CA . TRP A 1 276 ? -0.388 22.549 12.904 1.00 92.56 276 TRP A CA 1
ATOM 2167 C C . TRP A 1 276 ? -1.354 22.872 11.764 1.00 92.56 276 TRP A C 1
ATOM 2169 O O . TRP A 1 276 ? -2.509 22.446 11.806 1.00 92.56 276 TRP A O 1
ATOM 2179 N N . THR A 1 277 ? -0.888 23.599 10.748 1.00 88.38 277 THR A N 1
ATOM 2180 C CA . THR A 1 277 ? -1.669 23.917 9.544 1.00 88.38 277 THR A CA 1
ATOM 2181 C C . THR A 1 277 ? -0.889 23.498 8.305 1.00 88.38 277 THR A C 1
ATOM 2183 O O . THR A 1 277 ? 0.224 23.973 8.079 1.00 88.38 277 THR A O 1
ATOM 2186 N N . GLY A 1 278 ? -1.482 22.622 7.498 1.00 74.81 278 GLY A N 1
ATOM 2187 C CA . GLY A 1 278 ? -0.906 22.162 6.241 1.00 74.81 278 GLY A CA 1
ATOM 2188 C C . GLY A 1 278 ? -1.122 23.145 5.091 1.00 74.81 278 GLY A C 1
ATOM 2189 O O . GLY A 1 278 ? -2.041 23.965 5.103 1.00 74.81 278 GLY A O 1
ATOM 2190 N N . THR A 1 279 ? -0.320 23.008 4.033 1.00 73.62 279 THR A N 1
ATOM 2191 C CA . THR A 1 279 ? -0.468 23.769 2.773 1.00 73.62 279 THR A CA 1
ATOM 2192 C C . THR A 1 279 ? -1.795 23.494 2.058 1.00 73.62 279 THR A C 1
ATOM 2194 O O . THR A 1 279 ? -2.269 24.306 1.271 1.00 73.62 279 THR A O 1
ATOM 2197 N N . ASN A 1 280 ? -2.439 22.370 2.375 1.00 71.56 280 ASN A N 1
ATOM 2198 C CA . ASN A 1 280 ? -3.776 22.003 1.912 1.00 71.56 280 ASN A CA 1
ATOM 2199 C C . ASN A 1 280 ? -4.919 22.758 2.629 1.00 71.56 280 ASN A C 1
ATOM 2201 O O . ASN A 1 280 ? -6.089 22.551 2.296 1.00 71.56 280 ASN A O 1
ATOM 2205 N N . GLY A 1 281 ? -4.598 23.622 3.599 1.00 81.44 281 GLY A N 1
ATOM 2206 C CA . GLY A 1 281 ? -5.552 24.429 4.361 1.00 81.44 281 GLY A CA 1
ATOM 2207 C C . GLY A 1 281 ? -6.194 23.708 5.549 1.00 81.44 281 GLY A C 1
ATOM 2208 O O . GLY A 1 281 ? -7.031 24.299 6.227 1.00 81.44 281 GLY A O 1
ATOM 2209 N N . ILE A 1 282 ? -5.824 22.454 5.826 1.00 91.88 282 ILE A N 1
ATOM 2210 C CA . ILE A 1 282 ? -6.298 21.732 7.011 1.00 91.88 282 ILE A CA 1
ATOM 2211 C C . ILE A 1 282 ? -5.482 22.164 8.223 1.00 91.88 282 ILE A C 1
ATOM 2213 O O . ILE A 1 282 ? -4.258 22.256 8.164 1.00 91.88 282 ILE A O 1
ATOM 2217 N N . THR A 1 283 ? -6.163 22.383 9.342 1.00 94.50 283 THR A N 1
ATOM 2218 C CA . THR A 1 283 ? -5.537 22.546 10.652 1.00 94.50 283 THR A CA 1
ATOM 2219 C C . THR A 1 283 ? -5.841 21.344 11.542 1.00 94.50 283 THR A C 1
ATOM 2221 O O . THR A 1 283 ? -7.006 20.973 11.691 1.00 94.50 283 THR A O 1
ATOM 2224 N N . PHE A 1 284 ? -4.818 20.826 12.221 1.00 97.25 284 PHE A N 1
ATOM 2225 C CA . PHE A 1 284 ? -4.967 19.952 13.383 1.00 97.25 284 PHE A CA 1
ATOM 2226 C C . PHE A 1 284 ? -4.546 20.675 14.664 1.00 97.25 284 PHE A C 1
ATOM 2228 O O . PHE A 1 284 ? -3.480 21.283 14.718 1.00 97.25 284 PHE A O 1
ATOM 2235 N N . GLY A 1 285 ? -5.382 20.606 15.696 1.00 97.06 285 GLY A N 1
ATOM 2236 C CA . GLY A 1 285 ? -5.085 21.068 17.048 1.00 97.06 285 GLY A CA 1
ATOM 2237 C C . GLY A 1 285 ? -5.146 19.902 18.025 1.00 97.06 285 GLY A C 1
ATOM 2238 O O . GLY A 1 285 ? -6.137 19.178 18.041 1.00 97.06 285 GLY A O 1
ATOM 2239 N N . ILE A 1 286 ? -4.116 19.717 18.847 1.00 97.50 286 ILE A N 1
ATOM 2240 C CA . ILE A 1 286 ? -4.064 18.648 19.851 1.00 97.50 286 ILE A CA 1
ATOM 2241 C C . ILE A 1 286 ? -3.888 19.279 21.228 1.00 97.50 286 ILE A C 1
ATOM 2243 O O . ILE A 1 286 ? -2.918 20.004 21.452 1.00 97.50 286 ILE A O 1
ATOM 2247 N N . ALA A 1 287 ? -4.817 19.008 22.140 1.00 97.56 287 ALA A N 1
ATOM 2248 C CA . ALA A 1 287 ? -4.729 19.418 23.536 1.00 97.56 287 ALA A CA 1
ATOM 2249 C C . ALA A 1 287 ? -4.637 18.188 24.442 1.00 97.56 287 ALA A C 1
ATOM 2251 O O . ALA A 1 287 ? -5.357 17.206 24.244 1.00 97.56 287 ALA A O 1
ATOM 2252 N N . LEU A 1 288 ? -3.734 18.253 25.419 1.00 96.69 288 LEU A N 1
ATOM 2253 C CA . LEU A 1 288 ? -3.337 17.142 26.282 1.00 96.69 288 LEU A CA 1
ATOM 2254 C C . LEU A 1 288 ? -3.266 17.580 27.755 1.00 96.69 288 LEU A C 1
ATOM 2256 O O . LEU A 1 288 ? -3.031 18.766 28.027 1.00 96.69 288 LEU A O 1
ATOM 2260 N N . PRO A 1 289 ? -3.397 16.641 28.709 1.00 94.75 289 PRO A N 1
ATOM 2261 C CA . PRO A 1 289 ? -3.036 16.888 30.099 1.00 94.75 289 PRO A CA 1
ATOM 2262 C C . PRO A 1 289 ? -1.523 17.087 30.262 1.00 94.75 289 PRO A C 1
ATOM 2264 O O . PRO A 1 289 ? -0.719 16.527 29.517 1.00 94.75 289 PRO A O 1
ATOM 2267 N N . GLU A 1 290 ? -1.127 17.860 31.274 1.00 88.06 290 GLU A N 1
ATOM 2268 C CA . GLU A 1 290 ? 0.282 18.051 31.634 1.00 88.06 290 GLU A CA 1
ATOM 2269 C C . GLU A 1 290 ? 0.913 16.755 32.167 1.00 88.06 290 GLU A C 1
ATOM 2271 O O . GLU A 1 290 ? 0.425 16.163 33.129 1.00 88.06 290 GLU A O 1
ATOM 2276 N N . SER A 1 291 ? 2.043 16.347 31.576 1.00 70.25 291 SER A N 1
ATOM 2277 C CA . SER A 1 291 ? 2.975 15.356 32.144 1.00 70.25 291 SER A CA 1
ATOM 2278 C C . SER A 1 291 ? 2.364 14.004 32.572 1.00 70.25 291 SER A C 1
ATOM 2280 O O . SER A 1 291 ? 2.831 13.396 33.536 1.00 70.25 291 SER A O 1
ATOM 2282 N N . LYS A 1 292 ? 1.344 13.494 31.864 1.00 76.69 292 LYS A N 1
ATOM 2283 C CA . LYS A 1 292 ? 0.795 12.140 32.086 1.00 76.69 292 LYS A CA 1
ATOM 2284 C C . LYS A 1 292 ? 1.410 11.134 31.105 1.00 76.69 292 LYS A C 1
ATOM 2286 O O . LYS A 1 292 ? 1.455 11.383 29.904 1.00 76.69 292 LYS A O 1
ATOM 2291 N N . ALA A 1 293 ? 1.845 9.979 31.609 1.00 87.38 293 ALA A N 1
ATOM 2292 C CA . ALA A 1 293 ? 2.117 8.817 30.762 1.00 87.38 293 ALA A CA 1
ATOM 2293 C C . ALA A 1 293 ? 0.787 8.219 30.278 1.00 87.38 293 ALA A C 1
ATOM 2295 O O . ALA A 1 293 ? -0.203 8.248 31.011 1.00 87.38 293 ALA A O 1
ATOM 2296 N N . ALA A 1 294 ? 0.753 7.695 29.052 1.00 90.56 294 ALA A N 1
ATOM 2297 C CA . ALA A 1 294 ? -0.446 7.058 28.518 1.00 90.56 294 ALA A CA 1
ATOM 2298 C C . ALA A 1 294 ? -0.844 5.823 29.368 1.00 90.56 294 ALA A C 1
ATOM 2300 O O . ALA A 1 294 ? 0.043 5.140 29.887 1.00 90.56 294 ALA A O 1
ATOM 2301 N N . PRO A 1 295 ? -2.147 5.514 29.512 1.00 93.81 295 PRO A N 1
ATOM 2302 C CA . PRO A 1 295 ? -3.273 6.128 28.813 1.00 93.81 295 PRO A CA 1
ATOM 2303 C C . PRO A 1 295 ? -3.771 7.424 29.473 1.00 93.81 295 PRO A C 1
ATOM 2305 O O . PRO A 1 295 ? -3.923 7.525 30.688 1.00 93.81 295 PRO A O 1
ATOM 2308 N N . PHE A 1 296 ? -4.088 8.406 28.636 1.00 94.44 296 PHE A N 1
ATOM 2309 C CA . PHE A 1 296 ? -4.769 9.650 29.000 1.00 94.44 296 PHE A CA 1
ATOM 2310 C C . PHE A 1 296 ? -5.752 10.083 27.906 1.00 94.44 296 PHE A C 1
ATOM 2312 O O . PHE A 1 296 ? -5.652 9.658 26.751 1.00 94.44 296 PHE A O 1
ATOM 2319 N N . ASP A 1 297 ? -6.695 10.945 28.258 1.00 95.12 297 ASP A N 1
ATOM 2320 C CA . ASP A 1 297 ? -7.615 11.537 27.293 1.00 95.12 297 ASP A CA 1
ATOM 2321 C C . ASP A 1 297 ? -6.921 12.616 26.460 1.00 95.12 297 ASP A C 1
ATOM 2323 O O . ASP A 1 297 ? -6.026 13.320 26.928 1.00 95.12 297 ASP A O 1
ATOM 2327 N N . THR A 1 298 ? -7.359 12.767 25.217 1.00 96.62 298 THR A N 1
ATOM 2328 C CA . THR A 1 298 ? -6.877 13.801 24.299 1.00 96.62 298 THR A CA 1
ATOM 2329 C C . THR A 1 298 ? -8.053 14.623 23.792 1.00 96.62 298 THR A C 1
ATOM 2331 O O . THR A 1 298 ? -9.177 14.126 23.730 1.00 96.62 298 THR A O 1
ATOM 2334 N N . ILE A 1 299 ? -7.824 15.876 23.400 1.00 97.94 299 ILE A N 1
ATOM 2335 C CA . ILE A 1 299 ? -8.782 16.622 22.576 1.00 97.94 299 ILE A CA 1
ATOM 2336 C C . ILE A 1 299 ? -8.148 16.849 21.211 1.00 97.94 299 ILE A C 1
ATOM 2338 O O . ILE A 1 299 ? -7.060 17.419 21.109 1.00 97.94 299 ILE A O 1
ATOM 2342 N N . LEU A 1 300 ? -8.846 16.411 20.167 1.00 98.12 300 LEU A N 1
ATOM 2343 C CA . LEU A 1 300 ? -8.493 16.661 18.778 1.00 98.12 300 LEU A CA 1
ATOM 2344 C C . LEU A 1 300 ? -9.434 17.711 18.192 1.00 98.12 300 LEU A C 1
ATOM 2346 O O . LEU A 1 300 ? -10.655 17.566 18.249 1.00 98.12 300 LEU A O 1
ATOM 2350 N N . GLN A 1 301 ? -8.849 18.731 17.575 1.00 97.75 301 GLN A N 1
ATOM 2351 C CA . GLN A 1 301 ? -9.531 19.691 16.724 1.00 97.75 301 GLN A CA 1
ATOM 2352 C C . GLN A 1 301 ? -9.086 19.491 15.273 1.00 97.75 301 GLN A C 1
ATOM 2354 O O . GLN A 1 301 ? -7.897 19.559 14.969 1.00 97.75 301 GLN A O 1
ATOM 2359 N N . ILE A 1 302 ? -10.042 19.289 14.373 1.00 97.94 302 ILE A N 1
ATOM 2360 C CA . ILE A 1 302 ? -9.840 19.289 12.923 1.00 97.94 302 ILE A CA 1
ATOM 2361 C C . ILE A 1 302 ? -10.577 20.502 12.364 1.00 97.94 302 ILE A C 1
ATOM 2363 O O . ILE A 1 302 ? -11.785 20.612 12.558 1.00 97.94 302 ILE A O 1
ATOM 2367 N N . VAL A 1 303 ? -9.878 21.394 11.662 1.00 96.38 303 VAL A N 1
ATOM 2368 C CA . VAL A 1 303 ? -10.491 22.478 10.876 1.00 96.38 303 VAL A CA 1
ATOM 2369 C C . VAL A 1 303 ? -10.150 22.248 9.415 1.00 96.38 303 VAL A C 1
ATOM 2371 O O . VAL A 1 303 ? -8.978 22.123 9.069 1.00 96.38 303 VAL A O 1
ATOM 2374 N N . SER A 1 304 ? -11.157 22.184 8.553 1.00 95.69 304 SER A N 1
ATOM 2375 C CA . SER A 1 304 ? -10.973 21.802 7.155 1.00 95.69 304 SER A CA 1
ATOM 2376 C C . SER A 1 304 ? -11.829 22.657 6.219 1.00 95.69 304 SER A C 1
ATOM 2378 O O . SER A 1 304 ? -12.980 22.949 6.552 1.00 95.69 304 SER A O 1
ATOM 2380 N N . PRO A 1 305 ? -11.311 23.053 5.041 1.00 93.56 305 PRO A N 1
ATOM 2381 C CA . PRO A 1 305 ? -12.109 23.686 3.998 1.00 93.56 305 PRO A CA 1
ATOM 2382 C C . PRO A 1 305 ? -13.326 22.839 3.588 1.00 93.56 305 PRO A C 1
ATOM 2384 O O . PRO A 1 305 ? -13.221 21.618 3.461 1.00 93.56 305 PRO A O 1
ATOM 2387 N N . ILE A 1 306 ? -14.461 23.477 3.273 1.00 90.88 306 ILE A N 1
ATOM 2388 C CA . ILE A 1 306 ? -15.705 22.767 2.893 1.00 90.88 306 ILE A CA 1
ATOM 2389 C C . ILE A 1 306 ? -15.586 21.913 1.625 1.00 90.88 306 ILE A C 1
ATOM 2391 O O . ILE A 1 306 ? -16.402 21.023 1.414 1.00 90.88 306 ILE A O 1
ATOM 2395 N N . LYS A 1 307 ? -14.570 22.161 0.786 1.00 88.50 307 LYS A N 1
ATOM 2396 C CA . LYS A 1 307 ? -14.289 21.355 -0.414 1.00 88.50 307 LYS A CA 1
ATOM 2397 C C . LYS A 1 307 ? -13.831 19.926 -0.090 1.00 88.50 307 LYS A C 1
ATOM 2399 O O . LYS A 1 307 ? -13.850 19.073 -0.971 1.00 88.50 307 LYS A O 1
ATOM 2404 N N . ASN A 1 308 ? -13.387 19.677 1.144 1.00 90.94 308 ASN A N 1
ATOM 2405 C CA . ASN A 1 308 ? -12.965 18.356 1.591 1.00 90.94 308 ASN A CA 1
ATOM 2406 C C . ASN A 1 308 ? -14.182 17.608 2.144 1.00 90.94 308 ASN A C 1
ATOM 2408 O O . ASN A 1 308 ? -14.736 17.994 3.178 1.00 90.94 308 ASN A O 1
ATOM 2412 N N . GLY A 1 309 ? -14.566 16.530 1.463 1.00 90.25 309 GLY A N 1
ATOM 2413 C CA . GLY A 1 309 ? -15.677 15.663 1.836 1.00 90.25 309 GLY A CA 1
ATOM 2414 C C . GLY A 1 309 ? -15.422 14.870 3.117 1.00 90.25 309 GLY A C 1
ATOM 2415 O O . GLY A 1 309 ? -16.362 14.644 3.870 1.00 90.25 309 GLY A O 1
ATOM 2416 N N . TRP A 1 310 ? -14.171 14.498 3.407 1.00 95.19 310 TRP A N 1
ATOM 2417 C CA . TRP A 1 310 ? -13.753 13.968 4.710 1.00 95.19 310 TRP A CA 1
ATOM 2418 C C . TRP A 1 310 ? -12.262 14.228 4.975 1.00 95.19 310 TRP A C 1
ATOM 2420 O O . TRP A 1 310 ? -11.473 14.398 4.041 1.00 95.19 310 TRP A O 1
ATOM 2430 N N . VAL A 1 311 ? -11.878 14.256 6.256 1.00 97.50 311 VAL A N 1
ATOM 2431 C CA . VAL A 1 311 ? -10.482 14.333 6.725 1.00 97.50 311 VAL A CA 1
ATOM 2432 C C . VAL A 1 311 ? -10.244 13.281 7.805 1.00 97.50 311 VAL A C 1
ATOM 2434 O O . VAL A 1 311 ? -11.006 13.185 8.762 1.00 97.50 311 VAL A O 1
ATOM 2437 N N . GLY A 1 312 ? -9.185 12.497 7.649 1.00 97.00 312 GLY A N 1
ATOM 2438 C CA . GLY A 1 312 ? -8.697 11.520 8.613 1.00 97.00 312 GLY A CA 1
ATOM 2439 C C . GLY A 1 312 ? -7.415 11.990 9.293 1.00 97.00 312 GLY A C 1
ATOM 2440 O O . GLY A 1 312 ? -6.533 12.555 8.648 1.00 97.00 312 GLY A O 1
ATOM 2441 N N . PHE A 1 313 ? -7.312 11.713 10.587 1.00 97.75 313 PHE A N 1
ATOM 2442 C CA . PHE A 1 313 ? -6.150 11.933 11.439 1.00 97.75 313 PHE A CA 1
ATOM 2443 C C . PHE A 1 313 ? -5.677 10.586 11.994 1.00 97.75 313 PHE A C 1
ATOM 2445 O O . PHE A 1 313 ? -6.487 9.818 12.513 1.00 97.75 313 PHE A O 1
ATOM 2452 N N . SER A 1 314 ? -4.378 10.308 11.906 1.00 96.31 314 SER A N 1
ATOM 2453 C CA . SER A 1 314 ? -3.740 9.118 12.472 1.00 96.31 314 SER A CA 1
ATOM 2454 C C . SER A 1 314 ? -2.967 9.471 13.734 1.00 96.31 314 SER A C 1
ATOM 2456 O O . SER A 1 314 ? -2.024 10.260 13.671 1.00 96.31 314 SER A O 1
ATOM 2458 N N . TRP A 1 315 ? -3.311 8.821 14.850 1.00 96.00 315 TRP A N 1
ATOM 2459 C CA . TRP A 1 315 ? -2.675 9.023 16.158 1.00 96.00 315 TRP A CA 1
ATOM 2460 C C . TRP A 1 315 ? -1.243 8.469 16.264 1.00 96.00 315 TRP A C 1
ATOM 2462 O O . TRP A 1 315 ? -0.539 8.771 17.219 1.00 96.00 315 TRP A O 1
ATOM 2472 N N . GLY A 1 316 ? -0.784 7.696 15.283 1.00 88.62 316 GLY A N 1
ATOM 2473 C CA . GLY A 1 316 ? 0.517 7.014 15.292 1.00 88.62 316 GLY A CA 1
ATOM 2474 C C . GLY A 1 316 ? 1.407 7.332 14.091 1.00 88.62 316 GLY A C 1
ATOM 2475 O O . GLY A 1 316 ? 2.495 6.777 13.974 1.00 88.62 316 GLY A O 1
ATOM 2476 N N . GLY A 1 317 ? 0.961 8.196 13.173 1.00 84.69 317 GLY A N 1
ATOM 2477 C CA . GLY A 1 317 ? 1.744 8.565 11.989 1.00 84.69 317 GLY A CA 1
ATOM 2478 C C . GLY A 1 317 ? 1.751 7.524 10.863 1.00 84.69 317 GLY A C 1
ATOM 2479 O O . GLY A 1 317 ? 2.505 7.666 9.904 1.00 84.69 317 GLY A O 1
ATOM 2480 N N . THR A 1 318 ? 0.918 6.488 10.956 1.00 82.75 318 THR A N 1
ATOM 2481 C CA . THR A 1 318 ? 0.678 5.486 9.903 1.00 82.75 318 THR A CA 1
ATOM 2482 C C . THR A 1 318 ? -0.809 5.144 9.825 1.00 82.75 318 THR A C 1
ATOM 2484 O O . THR A 1 318 ? -1.560 5.398 10.764 1.00 82.75 318 THR A O 1
ATOM 2487 N N . MET A 1 319 ? -1.274 4.590 8.704 1.00 82.88 319 MET A N 1
ATOM 2488 C CA . MET A 1 319 ? -2.684 4.202 8.557 1.00 82.88 319 MET A CA 1
ATOM 2489 C C . MET A 1 319 ? -3.009 2.846 9.223 1.00 82.88 319 MET A C 1
ATOM 2491 O O . MET A 1 319 ? -3.974 2.795 9.987 1.00 82.88 319 MET A O 1
ATOM 2495 N N . PRO A 1 320 ? -2.260 1.751 8.976 1.00 85.69 320 PRO A N 1
ATOM 2496 C CA . PRO A 1 320 ? -2.559 0.453 9.583 1.00 85.69 320 PRO A CA 1
ATOM 2497 C C . PRO A 1 320 ? -2.159 0.381 11.061 1.00 85.69 320 PRO A C 1
ATOM 2499 O O . PRO A 1 320 ? -1.149 0.964 11.454 1.00 85.69 320 PRO A O 1
ATOM 2502 N N . TYR A 1 321 ? -2.924 -0.387 11.841 1.00 86.69 321 TYR A N 1
ATOM 2503 C CA . TYR A 1 321 ? -2.697 -0.727 13.253 1.00 86.69 321 TYR A CA 1
ATOM 2504 C C . TYR A 1 321 ? -2.556 0.486 14.178 1.00 86.69 321 TYR A C 1
ATOM 2506 O O . TYR A 1 321 ? -1.858 0.455 15.188 1.00 86.69 321 TYR A O 1
ATOM 2514 N N . VAL A 1 322 ? -3.235 1.572 13.813 1.00 91.69 322 VAL A N 1
ATOM 2515 C CA . VAL A 1 322 ? -3.239 2.835 14.542 1.00 91.69 322 VAL A CA 1
ATOM 2516 C C . VAL A 1 322 ? -4.681 3.345 14.636 1.00 91.69 322 VAL A C 1
ATOM 2518 O O . VAL A 1 322 ? -5.416 3.256 13.647 1.00 91.69 322 VAL A O 1
ATOM 2521 N N . PRO A 1 323 ? -5.120 3.875 15.794 1.00 95.50 323 PRO A N 1
ATOM 2522 C CA . PRO A 1 323 ? -6.396 4.558 15.910 1.00 95.50 323 PRO A CA 1
ATOM 2523 C C . PRO A 1 323 ? -6.445 5.748 14.955 1.00 95.50 323 PRO A C 1
ATOM 2525 O O . PRO A 1 323 ? -5.514 6.551 14.870 1.00 95.50 323 PRO A O 1
ATOM 2528 N N . LEU A 1 324 ? -7.557 5.878 14.249 1.00 97.00 324 LEU A N 1
ATOM 2529 C CA . LEU A 1 324 ? -7.823 6.951 13.310 1.00 97.00 324 LEU A CA 1
ATOM 2530 C C . LEU A 1 324 ? -9.072 7.707 13.765 1.00 97.00 324 LEU A C 1
ATOM 2532 O O . LEU A 1 324 ? -10.114 7.099 14.033 1.00 97.00 324 LEU A O 1
ATOM 2536 N N . THR A 1 325 ? -8.985 9.033 13.784 1.00 97.81 325 THR A N 1
ATOM 2537 C CA . THR A 1 325 ? -10.159 9.904 13.897 1.00 97.81 325 THR A CA 1
ATOM 2538 C C . THR A 1 325 ? -10.498 10.421 12.514 1.00 97.81 325 THR A C 1
ATOM 2540 O O . THR A 1 325 ? -9.703 11.147 11.920 1.00 97.81 325 THR A O 1
ATOM 2543 N N . VAL A 1 326 ? -11.673 10.088 11.991 1.00 97.38 326 VAL A N 1
ATOM 2544 C CA . VAL A 1 326 ? -12.151 10.639 10.716 1.00 97.38 326 VAL A CA 1
ATOM 2545 C C . VAL A 1 326 ? -13.303 11.598 10.983 1.00 97.38 326 VAL A C 1
ATOM 2547 O O . VAL A 1 326 ? -14.150 11.323 11.828 1.00 97.38 326 VAL A O 1
ATOM 2550 N N . GLY A 1 327 ? -13.326 12.729 10.286 1.00 95.81 327 GLY A N 1
ATOM 2551 C CA . GLY A 1 327 ? -14.361 13.745 10.406 1.00 95.81 327 GLY A CA 1
ATOM 2552 C C . GLY A 1 327 ? -14.878 14.220 9.055 1.00 95.81 327 GLY A C 1
ATOM 2553 O O . GLY A 1 327 ? -14.138 14.241 8.068 1.00 95.81 327 GLY A O 1
ATOM 2554 N N . TRP A 1 328 ? -16.150 14.602 9.015 1.00 94.56 328 TRP A N 1
ATOM 2555 C CA . TRP A 1 328 ? -16.784 15.228 7.853 1.00 94.56 328 TRP A CA 1
ATOM 2556 C C . TRP A 1 328 ? -18.021 16.031 8.255 1.00 94.56 328 TRP A C 1
ATOM 2558 O O . TRP A 1 328 ? -18.495 15.956 9.389 1.00 94.56 328 TRP A O 1
ATOM 2568 N N . MET A 1 329 ? -18.558 16.800 7.310 1.00 91.44 329 MET A N 1
ATOM 2569 C CA . MET A 1 329 ? -19.785 17.566 7.500 1.00 91.44 329 MET A CA 1
ATOM 2570 C C . MET A 1 329 ? -21.025 16.671 7.372 1.00 91.44 329 MET A C 1
ATOM 2572 O O . MET A 1 329 ? -21.183 15.951 6.386 1.00 91.44 329 MET A O 1
ATOM 2576 N N . ASN A 1 330 ? -21.942 16.773 8.331 1.00 85.88 330 ASN A N 1
ATOM 2577 C CA . ASN A 1 330 ? -23.289 16.225 8.246 1.00 85.88 330 ASN A CA 1
ATOM 2578 C C . ASN A 1 330 ? -24.296 17.365 8.038 1.00 85.88 330 ASN A C 1
ATOM 2580 O O . ASN A 1 330 ? -24.704 18.048 8.981 1.00 85.88 330 ASN A O 1
ATOM 2584 N N . SER A 1 331 ? -24.722 17.547 6.789 1.00 72.12 331 SER A N 1
ATOM 2585 C CA . SER A 1 331 ? -25.702 18.570 6.414 1.00 72.12 331 SER A CA 1
ATOM 2586 C C . SER A 1 331 ? -27.092 18.327 7.008 1.00 72.12 331 SER A C 1
ATOM 2588 O O . SER A 1 331 ? -27.848 19.278 7.168 1.00 72.12 331 SER A O 1
ATOM 2590 N N . ALA A 1 332 ? -27.441 17.089 7.380 1.00 71.81 332 ALA A N 1
ATOM 2591 C CA . ALA A 1 332 ? -28.749 16.787 7.961 1.00 71.81 332 ALA A CA 1
ATOM 2592 C C . ALA A 1 332 ? -28.891 17.313 9.399 1.00 71.81 332 ALA A C 1
ATOM 2594 O O . ALA A 1 332 ? -29.981 17.700 9.810 1.00 71.81 332 ALA A O 1
ATOM 2595 N N . SER A 1 333 ? -27.794 17.340 10.160 1.00 69.94 333 SER A N 1
ATOM 2596 C CA . SER A 1 333 ? -27.762 17.816 11.549 1.00 69.94 333 SER A CA 1
ATOM 2597 C C . SER A 1 333 ? -27.065 19.169 11.706 1.00 69.94 333 SER A C 1
ATOM 2599 O O . SER A 1 333 ? -26.803 19.588 12.830 1.00 69.94 333 SER A O 1
ATOM 2601 N N . ASN A 1 334 ? -26.730 19.836 10.597 1.00 75.56 334 ASN A N 1
ATOM 2602 C CA . ASN A 1 334 ? -25.957 21.076 10.562 1.00 75.56 334 ASN A CA 1
ATOM 2603 C C . ASN A 1 334 ? -24.719 21.067 11.493 1.00 75.56 334 ASN A C 1
ATOM 2605 O O . ASN A 1 334 ? -24.417 22.062 12.155 1.00 75.56 334 ASN A O 1
ATOM 2609 N N . THR A 1 335 ? -23.969 19.965 11.530 1.00 86.50 335 THR A N 1
ATOM 2610 C CA . THR A 1 335 ? -22.744 19.859 12.340 1.00 86.50 335 THR A CA 1
ATOM 2611 C C . THR A 1 335 ? -21.700 18.972 11.659 1.00 86.50 335 THR A C 1
ATOM 2613 O O . THR A 1 335 ? -21.975 18.365 10.625 1.00 86.50 335 THR A O 1
ATOM 2616 N N . SER A 1 336 ? -20.495 18.900 12.219 1.00 91.12 336 SER A N 1
ATOM 2617 C CA . SER A 1 336 ? -19.481 17.918 11.822 1.00 91.12 336 SER A CA 1
ATOM 2618 C C . SER A 1 336 ? -19.632 16.655 12.663 1.00 91.12 336 SER A C 1
ATOM 2620 O O . SER A 1 336 ? -19.934 16.735 13.851 1.00 91.12 336 SER A O 1
ATOM 2622 N N . ILE A 1 337 ? -19.390 15.493 12.065 1.00 91.69 337 ILE A N 1
ATOM 2623 C CA . ILE A 1 337 ? -19.461 14.192 12.734 1.00 91.69 337 ILE A CA 1
ATOM 2624 C C . ILE A 1 337 ? -18.071 13.569 12.847 1.00 91.69 337 ILE A C 1
ATOM 2626 O O . ILE A 1 337 ? -17.242 13.755 11.957 1.00 91.69 337 ILE A O 1
ATOM 2630 N N . TYR A 1 338 ? -17.811 12.836 13.932 1.00 93.56 338 TYR A N 1
ATOM 2631 C CA . TYR A 1 338 ? -16.607 12.014 14.080 1.00 93.56 338 TYR A CA 1
ATOM 2632 C C . TYR A 1 338 ? -16.872 10.554 13.710 1.00 93.56 338 TYR A C 1
ATOM 2634 O O . TYR A 1 338 ? -17.995 10.060 13.785 1.00 93.56 338 TYR A O 1
ATOM 2642 N N . SER A 1 339 ? -15.805 9.828 13.409 1.00 94.62 339 SER A N 1
ATOM 2643 C CA . SER A 1 339 ? -15.806 8.396 13.163 1.00 94.62 339 SER A CA 1
ATOM 2644 C C . SER A 1 339 ? -14.531 7.775 13.727 1.00 94.62 339 SER A C 1
ATOM 2646 O O . SER A 1 339 ? -13.429 8.106 13.287 1.00 94.62 339 SER A O 1
ATOM 2648 N N . SER A 1 340 ? -14.693 6.887 14.713 1.00 95.44 340 SER A N 1
ATOM 2649 C CA . SER A 1 340 ? -13.595 6.128 15.324 1.00 95.44 340 SER A CA 1
ATOM 2650 C C . SER A 1 340 ? -13.237 4.936 14.450 1.00 95.44 340 SER A C 1
ATOM 2652 O O . SER A 1 340 ? -14.093 4.076 14.203 1.00 95.44 340 SER A O 1
ATOM 2654 N N . ARG A 1 341 ? -11.993 4.870 13.973 1.00 94.19 341 ARG A N 1
ATOM 2655 C CA . ARG A 1 341 ? -11.563 3.863 13.003 1.00 94.19 341 ARG A CA 1
ATOM 2656 C C . ARG A 1 341 ? -10.207 3.251 13.329 1.00 94.19 341 ARG A C 1
ATOM 2658 O O . ARG A 1 341 ? -9.394 3.855 14.010 1.00 94.19 341 ARG A O 1
ATOM 2665 N N . MET A 1 342 ? -9.954 2.063 12.796 1.00 91.69 342 MET A N 1
ATOM 2666 C CA . MET A 1 342 ? -8.628 1.452 12.719 1.00 91.69 342 MET A CA 1
ATOM 2667 C C . MET A 1 342 ? -8.551 0.627 11.436 1.00 91.69 342 MET A C 1
ATOM 2669 O O . MET A 1 342 ? -9.478 -0.114 11.107 1.00 91.69 342 MET A O 1
ATOM 2673 N N . ALA A 1 343 ? -7.464 0.775 10.686 1.00 86.06 343 ALA A N 1
ATOM 2674 C CA . ALA A 1 343 ? -7.191 -0.067 9.528 1.00 86.06 343 ALA A CA 1
ATOM 2675 C C . ALA A 1 343 ? -6.265 -1.219 9.928 1.00 86.06 343 ALA A C 1
ATOM 2677 O O . ALA A 1 343 ? -5.369 -1.034 10.743 1.00 86.06 343 ALA A O 1
ATOM 2678 N N . PHE A 1 344 ? -6.432 -2.385 9.313 1.00 82.56 344 PHE A N 1
ATOM 2679 C CA . PHE A 1 344 ? -5.578 -3.565 9.531 1.00 82.56 344 PHE A CA 1
ATOM 2680 C C . PHE A 1 344 ? -4.777 -3.912 8.259 1.00 82.56 344 PHE A C 1
ATOM 2682 O O . PHE A 1 344 ? -4.405 -5.054 8.003 1.00 82.56 344 PHE A O 1
ATOM 2689 N N . GLY A 1 345 ? -4.562 -2.891 7.425 1.00 75.94 345 GLY A N 1
ATOM 2690 C CA . GLY A 1 345 ? -3.877 -2.929 6.137 1.00 75.94 345 GLY A CA 1
ATOM 2691 C C . GLY A 1 345 ? -4.315 -1.760 5.254 1.00 75.94 345 GLY A C 1
ATOM 2692 O O . GLY A 1 345 ? -5.025 -0.867 5.720 1.00 75.94 345 GLY A O 1
ATOM 2693 N N . LEU A 1 346 ? -3.932 -1.776 3.976 1.00 73.00 346 LEU A N 1
ATOM 2694 C CA . LEU A 1 346 ? -4.344 -0.779 2.974 1.00 73.00 346 LEU A CA 1
ATOM 2695 C C . LEU A 1 346 ? -5.775 -1.053 2.480 1.00 73.00 346 LEU A C 1
ATOM 2697 O O . LEU A 1 346 ? -6.021 -1.404 1.333 1.00 73.00 346 LEU A O 1
ATOM 2701 N N . SER A 1 347 ? -6.732 -0.958 3.397 1.00 76.62 347 SER A N 1
ATOM 2702 C CA . SER A 1 347 ? -8.150 -1.252 3.176 1.00 76.62 347 SER A CA 1
ATOM 2703 C C . SER A 1 347 ? -9.018 -0.237 3.919 1.00 76.62 347 SER A C 1
ATOM 2705 O O . SER A 1 347 ? -8.508 0.555 4.715 1.00 76.62 347 SER A O 1
ATOM 2707 N N . LEU A 1 348 ? -10.334 -0.238 3.674 1.00 83.62 348 LEU A N 1
ATOM 2708 C CA . LEU A 1 348 ? -11.255 0.665 4.372 1.00 83.62 348 LEU A CA 1
ATOM 2709 C C . LEU A 1 348 ? -11.119 0.487 5.905 1.00 83.62 348 LEU A C 1
ATOM 2711 O O . LEU A 1 348 ? -11.321 -0.620 6.406 1.00 83.62 348 LEU A O 1
ATOM 2715 N N . PRO A 1 349 ? -10.819 1.545 6.675 1.00 88.56 349 PRO A N 1
ATOM 2716 C CA . PRO A 1 349 ? -10.717 1.428 8.125 1.00 88.56 349 PRO A CA 1
ATOM 2717 C C . PRO A 1 349 ? -12.023 0.941 8.779 1.00 88.56 349 PRO A C 1
ATOM 2719 O O . PRO A 1 349 ? -13.111 1.452 8.495 1.00 88.56 349 PRO A O 1
ATOM 2722 N N . GLN A 1 350 ? -11.919 -0.022 9.694 1.00 86.00 350 GLN A N 1
ATOM 2723 C CA . GLN A 1 350 ? -13.054 -0.591 10.424 1.00 86.00 350 GLN A CA 1
ATOM 2724 C C . GLN A 1 350 ? -13.402 0.242 11.661 1.00 86.00 350 GLN A C 1
ATOM 2726 O O . GLN A 1 350 ? -12.526 0.935 12.179 1.00 86.00 350 GLN A O 1
ATOM 2731 N N . PRO A 1 351 ? -14.662 0.222 12.146 1.00 88.25 351 PRO A N 1
ATOM 2732 C CA . PRO A 1 351 ? -15.021 0.863 13.409 1.00 88.25 351 PRO A CA 1
ATOM 2733 C C . PRO A 1 351 ? -14.119 0.396 14.557 1.00 88.25 351 PRO A C 1
ATOM 2735 O O . PRO A 1 351 ? -13.993 -0.803 14.801 1.00 88.25 351 PRO A O 1
ATOM 2738 N N . TYR A 1 352 ? -13.518 1.340 15.279 1.00 90.00 352 TYR A N 1
ATOM 2739 C CA . TYR A 1 352 ? -12.634 1.046 16.407 1.00 90.00 352 TYR A CA 1
ATOM 2740 C C . TYR A 1 352 ? -13.354 1.312 17.729 1.00 90.00 352 TYR A C 1
ATOM 2742 O O . TYR A 1 352 ? -13.647 2.457 18.071 1.00 90.00 352 TYR A O 1
ATOM 2750 N N . ALA A 1 353 ? -13.688 0.235 18.442 1.00 87.38 353 ALA A N 1
ATOM 2751 C CA . ALA A 1 353 ? -14.511 0.287 19.651 1.00 87.38 353 ALA A CA 1
ATOM 2752 C C . ALA A 1 353 ? -13.725 0.616 20.930 1.00 87.38 353 ALA A C 1
ATOM 2754 O O . ALA A 1 353 ? -14.338 0.994 21.924 1.00 87.38 353 ALA A O 1
ATOM 2755 N N . ASP A 1 354 ? -12.395 0.498 20.905 1.00 89.56 354 ASP A N 1
ATOM 2756 C CA . ASP A 1 354 ? -11.563 0.708 22.098 1.00 89.56 354 ASP A CA 1
ATOM 2757 C C . ASP A 1 354 ? -11.244 2.204 22.319 1.00 89.56 354 ASP A C 1
ATOM 2759 O O . ASP A 1 354 ? -10.564 2.561 23.279 1.00 89.56 354 ASP A O 1
ATOM 2763 N N . ALA A 1 355 ? -11.768 3.082 21.450 1.00 92.94 355 ALA A N 1
ATOM 2764 C CA . ALA A 1 355 ? -11.757 4.528 21.623 1.00 92.94 355 ALA A CA 1
ATOM 2765 C C . ALA A 1 355 ? -13.180 5.101 21.725 1.00 92.94 355 ALA A C 1
ATOM 2767 O O . ALA A 1 355 ? -14.048 4.835 20.889 1.00 92.94 355 ALA A O 1
ATOM 2768 N N . GLU A 1 356 ? -13.392 5.942 22.732 1.00 93.25 356 GLU A N 1
ATOM 2769 C CA . GLU A 1 356 ? -14.638 6.655 23.000 1.00 93.25 356 GLU A CA 1
ATOM 2770 C C . GLU A 1 356 ? -14.473 8.136 22.648 1.00 93.25 356 GLU A C 1
ATOM 2772 O O . GLU A 1 356 ? -13.476 8.763 23.013 1.00 93.25 356 GLU A O 1
ATOM 2777 N N . TYR A 1 357 ? -15.468 8.699 21.961 1.00 93.94 357 TYR A N 1
ATOM 2778 C CA . TYR A 1 357 ? -15.453 10.087 21.515 1.00 93.94 357 TYR A CA 1
ATOM 2779 C C . TYR A 1 357 ? -16.637 10.864 22.077 1.00 93.94 357 TYR A C 1
ATOM 2781 O O . TYR A 1 357 ? -17.782 10.409 22.031 1.00 93.94 357 TYR A O 1
ATOM 2789 N N . SER A 1 358 ? -16.363 12.079 22.536 1.00 93.19 358 SER A N 1
ATOM 2790 C CA . SER A 1 358 ? -17.374 13.022 23.017 1.00 93.19 358 SER A CA 1
ATOM 2791 C C . SER A 1 358 ? -17.149 14.379 22.360 1.00 93.19 358 SER A C 1
ATOM 2793 O O . SER A 1 358 ? -16.003 14.808 22.202 1.00 93.19 358 SER A O 1
ATOM 2795 N N . TYR A 1 359 ? -18.220 15.065 21.958 1.00 93.50 359 TYR A N 1
ATOM 2796 C CA . TYR A 1 359 ? -18.087 16.394 21.369 1.00 93.50 359 TYR A CA 1
ATOM 2797 C C . TYR A 1 359 ? -17.673 17.418 22.418 1.00 93.50 359 TYR A C 1
ATOM 2799 O O . TYR A 1 359 ? -18.172 17.436 23.543 1.00 93.50 359 TYR A O 1
ATOM 2807 N N . ILE A 1 360 ? -16.781 18.305 22.000 1.00 94.38 360 ILE A N 1
ATOM 2808 C CA . ILE A 1 360 ? -16.379 19.492 22.739 1.00 94.38 360 ILE A CA 1
ATOM 2809 C C . ILE A 1 360 ? -16.954 20.710 22.011 1.00 94.38 360 ILE A C 1
ATOM 2811 O O . ILE A 1 360 ? -17.083 20.726 20.776 1.00 94.38 360 ILE A O 1
ATOM 2815 N N . LYS A 1 361 ? -17.326 21.743 22.775 1.00 93.12 361 LYS A N 1
ATOM 2816 C CA . LYS A 1 361 ? -17.788 23.034 22.243 1.00 93.12 361 LYS A CA 1
ATOM 2817 C C . LYS A 1 361 ? -16.851 23.522 21.126 1.00 93.12 361 LYS A C 1
ATOM 2819 O O . LYS A 1 361 ? -15.634 23.471 21.251 1.00 93.12 361 LYS A O 1
ATOM 2824 N N . GLY A 1 362 ? -17.430 24.025 20.033 1.00 87.75 362 GLY A N 1
ATOM 2825 C CA . GLY A 1 362 ? -16.679 24.518 18.866 1.00 87.75 362 GLY A CA 1
ATOM 2826 C C . GLY A 1 362 ? -16.784 23.640 17.614 1.00 87.75 362 GLY A C 1
ATOM 2827 O O . GLY A 1 362 ? -16.369 24.075 16.544 1.00 87.75 362 GLY A O 1
ATOM 2828 N N . THR A 1 363 ? -17.391 22.455 17.719 1.00 90.06 363 THR A N 1
ATOM 2829 C CA . THR A 1 363 ? -17.797 21.651 16.554 1.00 90.06 363 THR A CA 1
ATOM 2830 C C . THR A 1 363 ? -18.912 22.350 15.765 1.00 90.06 363 THR A C 1
ATOM 2832 O O . THR A 1 363 ? -19.831 22.917 16.356 1.00 90.06 363 THR A O 1
ATOM 2835 N N . GLY A 1 364 ? -18.830 22.325 14.434 1.00 87.75 364 GLY A N 1
ATOM 2836 C CA . GLY A 1 364 ? -19.811 22.934 13.532 1.00 87.75 364 GLY A CA 1
ATOM 2837 C C . GLY A 1 364 ? -19.204 23.266 12.170 1.00 87.75 364 GLY A C 1
ATOM 2838 O O . GLY A 1 364 ? -18.133 22.775 11.831 1.00 87.75 364 GLY A O 1
ATOM 2839 N N . TYR A 1 365 ? -19.857 24.117 11.382 1.00 88.25 365 TYR A N 1
ATOM 2840 C CA . TYR A 1 365 ? -19.305 24.601 10.114 1.00 88.25 365 TYR A CA 1
ATOM 2841 C C . TYR A 1 365 ? -19.808 26.004 9.766 1.00 88.25 365 TYR A C 1
ATOM 2843 O O . TYR A 1 365 ? -20.763 26.514 10.350 1.00 88.25 365 TYR A O 1
ATOM 2851 N N . ASN A 1 366 ? -19.133 26.636 8.812 1.00 87.38 366 ASN A N 1
ATOM 2852 C CA . ASN A 1 366 ? -19.526 27.886 8.177 1.00 87.38 366 ASN A CA 1
ATOM 2853 C C . ASN A 1 366 ? -19.402 27.755 6.646 1.00 87.38 366 ASN A C 1
ATOM 2855 O O . ASN A 1 366 ? -19.196 26.666 6.115 1.00 87.38 366 ASN A O 1
ATOM 2859 N N . THR A 1 367 ? -19.523 28.864 5.917 1.00 87.06 367 THR A N 1
ATOM 2860 C CA . THR A 1 367 ? -19.487 28.881 4.444 1.00 87.06 367 THR A CA 1
ATOM 2861 C C . THR A 1 367 ? -18.140 28.494 3.827 1.00 87.06 367 THR A C 1
ATOM 2863 O O . THR A 1 367 ? -18.076 28.268 2.625 1.00 87.06 367 THR A O 1
ATOM 2866 N N . THR A 1 368 ? -17.063 28.433 4.612 1.00 90.00 368 THR A N 1
ATOM 2867 C CA . THR A 1 368 ? -15.694 28.194 4.122 1.00 90.00 368 THR A CA 1
ATOM 2868 C C . THR A 1 368 ? -15.030 26.981 4.757 1.00 90.00 368 THR A C 1
ATOM 2870 O O . THR A 1 368 ? -14.261 26.300 4.080 1.00 90.00 368 THR A O 1
ATOM 2873 N N . HIS A 1 369 ? -15.344 26.675 6.020 1.00 93.81 369 HIS A N 1
ATOM 2874 C CA . HIS A 1 369 ? -14.719 25.600 6.784 1.00 93.81 369 HIS A CA 1
ATOM 2875 C C . HIS A 1 369 ? -15.727 24.841 7.642 1.00 93.81 369 HIS A C 1
ATOM 2877 O O . HIS A 1 369 ? -16.717 25.405 8.110 1.00 93.81 369 HIS A O 1
ATOM 2883 N N . TRP A 1 370 ? -15.419 23.581 7.915 1.00 94.19 370 TRP A N 1
ATOM 2884 C CA . TRP A 1 370 ? -16.015 22.812 8.997 1.00 94.19 370 TRP A CA 1
ATOM 2885 C C . TRP A 1 370 ? -14.972 22.523 10.079 1.00 94.19 370 TRP A C 1
ATOM 2887 O O . TRP A 1 370 ? -13.778 22.403 9.798 1.00 94.19 370 TRP A O 1
ATOM 2897 N N . THR A 1 371 ? -15.442 22.434 11.319 1.00 94.88 371 THR A N 1
ATOM 2898 C CA . THR A 1 371 ? -14.646 22.166 12.515 1.00 94.88 371 THR A CA 1
ATOM 2899 C C . THR A 1 371 ? -15.223 20.964 13.249 1.00 94.88 371 THR A C 1
ATOM 2901 O O . THR A 1 371 ? -16.430 20.896 13.495 1.00 94.88 371 THR A O 1
ATOM 2904 N N . LEU A 1 372 ? -14.356 20.031 13.625 1.00 96.19 372 LEU A N 1
ATOM 2905 C CA . LEU A 1 372 ? -14.654 18.919 14.518 1.00 96.19 372 LEU A CA 1
ATOM 2906 C C . LEU A 1 372 ? -13.746 19.021 15.742 1.00 96.19 372 LEU A C 1
ATOM 2908 O O . LEU A 1 372 ? -12.535 18.883 15.602 1.00 96.19 372 LEU A O 1
ATOM 2912 N N . THR A 1 373 ? -14.324 19.235 16.922 1.00 96.38 373 THR A N 1
ATOM 2913 C CA . THR A 1 373 ? -13.595 19.246 18.196 1.00 96.38 373 THR A CA 1
ATOM 2914 C C . THR A 1 373 ? -14.140 18.133 19.081 1.00 96.38 373 THR A C 1
ATOM 2916 O O . THR A 1 373 ? -15.303 18.165 19.489 1.00 96.38 373 THR A O 1
ATOM 2919 N N . VAL A 1 374 ? -13.309 17.138 19.376 1.00 96.44 374 VAL A N 1
ATOM 2920 C CA . VAL A 1 374 ? -13.716 15.938 20.113 1.00 96.44 374 VAL A CA 1
ATOM 2921 C C . VAL A 1 374 ? -12.695 15.563 21.171 1.00 96.44 374 VAL A C 1
ATOM 2923 O O . VAL A 1 374 ? -11.491 15.594 20.923 1.00 96.44 374 VAL A O 1
ATOM 2926 N N . ARG A 1 375 ? -13.184 15.156 22.340 1.00 96.69 375 ARG A N 1
ATOM 2927 C CA . ARG A 1 375 ? -12.396 14.409 23.317 1.00 96.69 375 ARG A CA 1
ATOM 2928 C C . ARG A 1 375 ? -12.326 12.963 22.849 1.00 96.69 375 ARG A C 1
ATOM 2930 O O . ARG A 1 375 ? -13.375 12.380 22.592 1.00 96.69 375 ARG A O 1
ATOM 2937 N N . CYS A 1 376 ? -11.125 12.401 22.752 1.00 96.44 376 CYS A N 1
ATOM 2938 C CA . CYS A 1 376 ? -10.918 10.973 22.566 1.00 96.44 376 CYS A CA 1
ATOM 2939 C C . CYS A 1 376 ? -10.312 10.343 23.823 1.00 96.44 376 CYS A C 1
ATOM 2941 O O . CYS A 1 376 ? -9.205 10.685 24.242 1.00 96.44 376 CYS A O 1
ATOM 2943 N N . LYS A 1 377 ? -11.015 9.356 24.371 1.00 94.88 377 LYS A N 1
ATOM 2944 C CA . LYS A 1 377 ? -10.508 8.438 25.388 1.00 94.88 377 LYS A CA 1
ATOM 2945 C C . LYS A 1 377 ? -10.098 7.135 24.708 1.00 94.88 377 LYS A C 1
ATOM 2947 O O . LYS A 1 377 ? -10.899 6.562 23.982 1.00 94.88 377 LYS A O 1
ATOM 2952 N N . GLY A 1 378 ? -8.864 6.676 24.926 1.00 92.75 378 GLY A N 1
ATOM 2953 C CA . GLY A 1 378 ? -8.318 5.471 24.273 1.00 92.75 378 GLY A CA 1
ATOM 2954 C C . GLY A 1 378 ? -7.549 5.722 22.966 1.00 92.75 378 GLY A C 1
ATOM 2955 O O . GLY A 1 378 ? -7.132 4.774 22.310 1.00 92.75 378 GLY A O 1
ATOM 2956 N N . CYS A 1 379 ? -7.320 6.985 22.584 1.00 95.62 379 CYS A N 1
ATOM 2957 C CA . CYS A 1 379 ? -6.476 7.328 21.429 1.00 95.62 379 CYS A CA 1
ATOM 2958 C C . CYS A 1 379 ? -4.990 7.525 21.764 1.00 95.62 379 CYS A C 1
ATOM 2960 O O . CYS A 1 379 ? -4.167 7.583 20.858 1.00 95.62 379 CYS A O 1
ATOM 2962 N N . SER A 1 380 ? -4.630 7.666 23.043 1.00 95.38 380 SER A N 1
ATOM 2963 C CA . SER A 1 380 ? -3.240 7.886 23.473 1.00 95.38 380 SER A CA 1
ATOM 2964 C C . SER A 1 380 ? -2.422 6.603 23.601 1.00 95.38 380 SER A C 1
ATOM 2966 O O . SER A 1 380 ? -1.199 6.684 23.699 1.00 95.38 380 SER A O 1
ATOM 2968 N N . GLN A 1 381 ? -3.074 5.437 23.602 1.00 95.38 381 GLN A N 1
ATOM 2969 C CA . GLN A 1 381 ? -2.437 4.127 23.685 1.00 95.38 381 GLN A CA 1
ATOM 2970 C C . GLN A 1 381 ? -3.280 3.074 22.959 1.00 95.38 381 GLN A C 1
ATOM 2972 O O . GLN A 1 381 ? -4.504 3.081 23.065 1.00 95.38 381 GLN A O 1
ATOM 2977 N N . TRP A 1 382 ? -2.630 2.175 22.226 1.00 93.75 382 TRP A N 1
ATOM 2978 C CA . TRP A 1 382 ? -3.263 1.099 21.462 1.00 93.75 382 TRP A CA 1
ATOM 2979 C C . TRP A 1 382 ? -2.299 -0.078 21.285 1.00 93.75 382 TRP A C 1
ATOM 2981 O O . TRP A 1 382 ? -1.140 -0.003 21.685 1.00 93.75 382 TRP A O 1
ATOM 2991 N N . HIS A 1 383 ? -2.778 -1.163 20.679 1.00 89.00 383 HIS A N 1
ATOM 2992 C CA . HIS A 1 383 ? -1.932 -2.286 20.283 1.00 89.00 383 HIS A CA 1
ATOM 2993 C C . HIS A 1 383 ? -1.498 -2.141 18.822 1.00 89.00 383 HIS A C 1
ATOM 2995 O O . HIS A 1 383 ? -2.338 -1.885 17.956 1.00 89.00 383 HIS A O 1
ATOM 3001 N N . ASP A 1 384 ? -0.205 -2.299 18.555 1.00 86.38 384 ASP A N 1
ATOM 3002 C CA . ASP A 1 384 ? 0.354 -2.297 17.205 1.00 86.38 384 ASP A CA 1
ATOM 3003 C C . ASP A 1 384 ? 0.088 -3.620 16.457 1.00 86.38 384 ASP A C 1
ATOM 3005 O O . ASP A 1 384 ? -0.686 -4.478 16.890 1.00 86.38 384 ASP A O 1
ATOM 3009 N N . VAL A 1 385 ? 0.721 -3.780 15.292 1.00 84.00 385 VAL A N 1
ATOM 3010 C CA . VAL A 1 385 ? 0.571 -4.958 14.423 1.00 84.00 385 VAL A CA 1
ATOM 3011 C C . VAL A 1 385 ? 0.920 -6.285 15.104 1.00 84.00 385 VAL A C 1
ATOM 3013 O O . VAL A 1 385 ? 0.311 -7.312 14.788 1.00 84.00 385 VAL A O 1
ATOM 3016 N N . ASP A 1 386 ? 1.848 -6.260 16.056 1.00 81.19 386 ASP A N 1
ATOM 3017 C CA . ASP A 1 386 ? 2.335 -7.431 16.785 1.00 81.19 386 ASP A CA 1
ATOM 3018 C C . ASP A 1 386 ? 1.621 -7.609 18.129 1.00 81.19 386 ASP A C 1
ATOM 3020 O O . ASP A 1 386 ? 1.877 -8.568 18.855 1.00 81.19 386 ASP A O 1
ATOM 3024 N N . GLY A 1 387 ? 0.685 -6.714 18.454 1.00 79.94 387 GLY A N 1
ATOM 3025 C CA . GLY A 1 387 ? -0.003 -6.713 19.736 1.00 79.94 387 GLY A CA 1
ATOM 3026 C C . GLY A 1 387 ? 0.814 -6.073 20.858 1.00 79.94 387 GLY A C 1
ATOM 3027 O O . GLY A 1 387 ? 0.462 -6.255 22.022 1.00 79.94 387 GLY A O 1
ATOM 3028 N N . ASN A 1 388 ? 1.881 -5.327 20.552 1.00 85.19 388 ASN A N 1
ATOM 3029 C CA . ASN A 1 388 ? 2.615 -4.559 21.556 1.00 85.19 388 ASN A CA 1
ATOM 3030 C C . ASN A 1 388 ? 1.905 -3.235 21.836 1.00 85.19 388 ASN A C 1
ATOM 3032 O O . ASN A 1 388 ? 1.261 -2.660 20.959 1.00 85.19 388 ASN A O 1
ATOM 3036 N N . LEU A 1 389 ? 2.047 -2.718 23.057 1.00 90.38 389 LEU A N 1
ATOM 3037 C CA . LEU A 1 389 ? 1.504 -1.407 23.403 1.00 90.38 389 LEU A CA 1
ATOM 3038 C C . LEU A 1 389 ? 2.309 -0.292 22.722 1.00 90.38 389 LEU A C 1
ATOM 3040 O O . LEU A 1 389 ? 3.493 -0.110 22.998 1.00 90.38 389 LEU A O 1
ATOM 3044 N N . ALA A 1 390 ? 1.632 0.488 21.887 1.00 92.19 390 ALA A N 1
ATOM 3045 C CA . ALA A 1 390 ? 2.104 1.746 21.328 1.00 92.19 390 ALA A CA 1
ATOM 3046 C C . ALA A 1 390 ? 1.380 2.911 22.010 1.00 92.19 390 ALA A C 1
ATOM 3048 O O . ALA A 1 390 ? 0.207 2.799 22.372 1.00 92.19 390 ALA A O 1
ATOM 3049 N N . SER A 1 391 ? 2.065 4.037 22.192 1.00 94.25 391 SER A N 1
ATOM 3050 C CA . SER A 1 391 ? 1.484 5.211 22.844 1.00 94.25 391 SER A CA 1
ATOM 3051 C C . SER A 1 391 ? 2.070 6.519 22.343 1.00 94.25 391 SER A C 1
ATOM 3053 O O . SER A 1 391 ? 3.205 6.571 21.875 1.00 94.25 391 SER A O 1
ATOM 3055 N N . ILE A 1 392 ? 1.304 7.589 22.518 1.00 93.69 392 ILE A N 1
ATOM 3056 C CA . ILE A 1 392 ? 1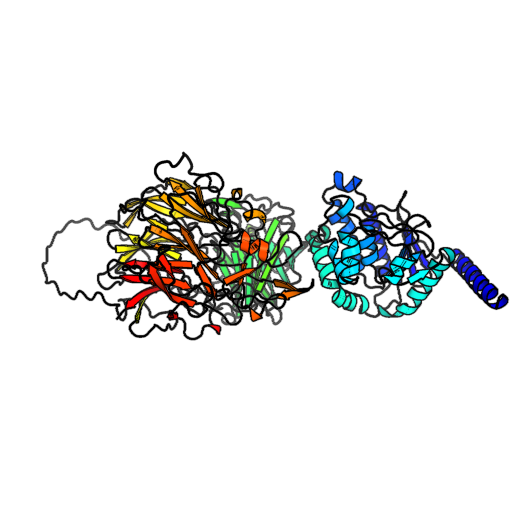.758 8.963 22.314 1.00 93.69 392 ILE A CA 1
ATOM 3057 C C . ILE A 1 392 ? 2.513 9.417 23.561 1.00 93.69 392 ILE A C 1
ATOM 3059 O O . ILE A 1 392 ? 2.017 9.264 24.679 1.00 93.69 392 ILE A O 1
ATOM 3063 N N . ASP A 1 393 ? 3.680 10.028 23.373 1.00 91.88 393 ASP A N 1
ATOM 3064 C CA . ASP A 1 393 ? 4.371 10.733 24.450 1.00 91.88 393 ASP A CA 1
ATOM 3065 C C . ASP A 1 393 ? 3.846 12.172 24.544 1.00 91.88 393 ASP A C 1
ATOM 3067 O O . ASP A 1 393 ? 4.109 13.006 23.677 1.00 91.88 393 ASP A O 1
ATOM 3071 N N . ALA A 1 394 ? 3.105 12.480 25.613 1.00 92.06 394 ALA A N 1
ATOM 3072 C CA . ALA A 1 394 ? 2.565 13.819 25.843 1.00 92.06 394 ALA A CA 1
ATOM 3073 C C . ALA A 1 394 ? 3.653 14.902 25.929 1.00 92.06 394 ALA A C 1
ATOM 3075 O O . ALA A 1 394 ? 3.360 16.072 25.685 1.00 92.06 394 ALA A O 1
ATOM 3076 N N . ASN A 1 395 ? 4.893 14.540 26.266 1.00 92.81 395 ASN A N 1
ATOM 3077 C CA . ASN A 1 395 ? 6.010 15.469 26.422 1.00 92.81 395 ASN A CA 1
ATOM 3078 C C . ASN A 1 395 ? 6.891 15.571 25.168 1.00 92.81 395 ASN A C 1
ATOM 3080 O O . ASN A 1 395 ? 7.885 16.300 25.181 1.00 92.81 395 ASN A O 1
ATOM 3084 N N . ALA A 1 396 ? 6.533 14.882 24.081 1.00 90.12 396 ALA A N 1
ATOM 3085 C CA . ALA A 1 396 ? 7.302 14.916 22.850 1.00 90.12 396 ALA A CA 1
ATOM 3086 C C . ALA A 1 396 ? 7.336 16.335 22.263 1.00 90.12 396 ALA A C 1
ATOM 3088 O O . ALA A 1 396 ? 6.317 16.906 21.864 1.00 90.12 396 ALA A O 1
ATOM 3089 N N . SER A 1 397 ? 8.543 16.888 22.140 1.00 88.81 397 SER A N 1
ATOM 3090 C CA . SER A 1 397 ? 8.785 18.134 21.406 1.00 88.81 397 SER A CA 1
ATOM 3091 C C . SER A 1 397 ? 8.692 17.954 19.887 1.00 88.81 397 SER A C 1
ATOM 3093 O O . SER A 1 397 ? 8.641 18.941 19.155 1.00 88.81 397 SER A O 1
ATOM 3095 N N . SER A 1 398 ? 8.646 16.701 19.422 1.00 85.69 398 SER A N 1
ATOM 3096 C CA . SER A 1 398 ? 8.507 16.315 18.021 1.00 85.69 398 SER A CA 1
ATOM 3097 C C . SER A 1 398 ? 7.807 14.952 17.926 1.00 85.69 398 SER A C 1
ATOM 3099 O O . SER A 1 398 ? 8.447 13.903 17.918 1.00 85.69 398 SER A O 1
ATOM 3101 N N . GLN A 1 399 ? 6.473 14.960 17.889 1.00 90.38 399 GLN A N 1
ATOM 3102 C CA . GLN A 1 399 ? 5.643 13.771 17.686 1.00 90.38 399 GLN A CA 1
ATOM 3103 C C . GLN A 1 399 ? 5.216 13.667 16.223 1.00 90.38 399 GLN A C 1
ATOM 3105 O O . GLN A 1 399 ? 4.684 14.627 15.666 1.00 90.38 399 GLN A O 1
ATOM 3110 N N . LYS A 1 400 ? 5.387 12.492 15.612 1.00 87.12 400 LYS A N 1
ATOM 3111 C CA . LYS A 1 400 ? 4.914 12.228 14.249 1.00 87.12 400 LYS A CA 1
ATOM 3112 C C . LYS A 1 400 ? 3.428 11.871 14.245 1.00 87.12 400 LYS A C 1
ATOM 3114 O O . LYS A 1 400 ? 3.021 10.955 14.960 1.00 87.12 400 LYS A O 1
ATOM 3119 N N . PHE A 1 401 ? 2.662 12.530 13.381 1.00 93.69 401 PHE A N 1
ATOM 3120 C CA . PHE A 1 401 ? 1.294 12.156 13.015 1.00 93.69 401 PHE A CA 1
ATOM 3121 C C . PHE A 1 401 ? 1.137 12.125 11.491 1.00 93.69 401 PHE A C 1
ATOM 3123 O O . PHE A 1 401 ? 2.019 12.560 10.745 1.00 93.69 401 PHE A O 1
ATOM 3130 N N . ALA A 1 402 ? 0.010 11.586 11.030 1.00 89.88 402 ALA A N 1
ATOM 3131 C CA . ALA A 1 402 ? -0.332 11.525 9.616 1.00 89.88 402 ALA A CA 1
ATOM 3132 C C . ALA A 1 402 ? -1.787 11.929 9.392 1.00 89.88 402 ALA A C 1
ATOM 3134 O O . ALA A 1 402 ? -2.617 11.854 10.300 1.00 89.88 402 ALA A O 1
ATOM 3135 N N . TYR A 1 403 ? -2.101 12.328 8.167 1.00 93.38 403 TYR A N 1
ATOM 3136 C CA . TYR A 1 403 ? -3.457 12.660 7.757 1.00 93.38 403 TYR A CA 1
ATOM 3137 C C . TYR A 1 403 ? -3.765 12.131 6.359 1.00 93.38 403 TYR A C 1
ATOM 3139 O O . TYR A 1 403 ? -2.861 11.892 5.560 1.00 93.38 403 TYR A O 1
ATOM 3147 N N . GLY A 1 404 ? -5.055 12.010 6.059 1.00 90.19 404 GLY A N 1
ATOM 3148 C CA . GLY A 1 404 ? -5.583 11.780 4.716 1.00 90.19 404 GLY A CA 1
ATOM 3149 C C . GLY A 1 404 ? -6.847 12.605 4.499 1.00 90.19 404 GLY A C 1
ATOM 3150 O O . GLY A 1 404 ? -7.574 12.880 5.449 1.00 90.19 404 GLY A O 1
ATOM 3151 N N . LEU A 1 405 ? -7.116 13.028 3.269 1.00 91.56 405 LEU A N 1
ATOM 3152 C CA . LEU A 1 405 ? -8.319 13.778 2.910 1.00 91.56 405 LEU A CA 1
ATOM 3153 C C . LEU A 1 405 ? -8.844 13.344 1.545 1.00 91.56 405 LEU A C 1
ATOM 3155 O O . LEU A 1 405 ? -8.081 12.921 0.675 1.00 91.56 405 LEU A O 1
ATOM 3159 N N . SER A 1 406 ? -10.143 13.513 1.330 1.00 87.56 406 SER A N 1
ATOM 3160 C CA . SER A 1 406 ? -10.764 13.381 0.012 1.00 87.56 406 SER A CA 1
ATOM 3161 C C . SER A 1 406 ? -11.788 14.483 -0.197 1.00 87.56 406 SER A C 1
ATOM 3163 O O . SER A 1 406 ? -12.442 14.919 0.751 1.00 87.56 406 SER A O 1
ATOM 3165 N N . SER A 1 407 ? -11.975 14.906 -1.444 1.00 86.62 407 SER A N 1
ATOM 3166 C CA . SER A 1 407 ? -13.098 15.765 -1.838 1.00 86.62 407 SER A CA 1
ATOM 3167 C C . SER A 1 407 ? -14.422 14.997 -1.931 1.00 86.62 407 SER A C 1
ATOM 3169 O O . SER A 1 407 ? -15.488 15.605 -1.865 1.00 86.62 407 SER A O 1
ATOM 3171 N N . LYS A 1 408 ? -14.382 13.661 -2.045 1.00 84.75 408 LYS A N 1
ATOM 3172 C CA . LYS A 1 408 ? -15.585 12.820 -2.110 1.00 84.75 408 LYS A CA 1
ATOM 3173 C C . LYS A 1 408 ? -16.201 12.667 -0.720 1.00 84.75 408 LYS A C 1
ATOM 3175 O O . LYS A 1 408 ? -15.504 12.336 0.235 1.00 84.75 408 LYS A O 1
ATOM 3180 N N . LEU A 1 409 ? -17.512 12.870 -0.613 1.00 86.38 409 LEU A N 1
ATOM 3181 C CA . LEU A 1 409 ? -18.250 12.633 0.629 1.00 86.38 409 LEU A CA 1
ATOM 3182 C C . LEU A 1 409 ? -18.304 11.130 0.967 1.00 86.38 409 LEU A C 1
ATOM 3184 O O . LEU A 1 409 ? -18.262 10.293 0.058 1.00 86.38 409 LEU A O 1
ATOM 3188 N N . PRO A 1 410 ? -18.429 10.770 2.257 1.00 88.69 410 PRO A N 1
ATOM 3189 C CA . PRO A 1 410 ? -18.822 9.423 2.664 1.00 88.69 410 PRO A CA 1
ATOM 3190 C C . PRO A 1 410 ? -20.159 9.010 2.035 1.00 88.69 410 PRO A C 1
ATOM 3192 O O . PRO A 1 410 ? -21.004 9.860 1.756 1.00 88.69 410 PRO A O 1
ATOM 3195 N N . ALA A 1 411 ? -20.376 7.705 1.858 1.00 84.00 411 ALA A N 1
ATOM 3196 C CA . ALA A 1 411 ? -21.580 7.175 1.207 1.00 84.00 411 ALA A CA 1
ATOM 3197 C C . ALA A 1 411 ? -22.886 7.585 1.918 1.00 84.00 411 ALA A C 1
ATOM 3199 O O . ALA A 1 411 ? -23.900 7.848 1.277 1.00 84.00 411 ALA A O 1
ATOM 3200 N N . GLN A 1 412 ? -22.857 7.661 3.249 1.00 85.81 412 GLN A N 1
ATOM 3201 C CA . GLN A 1 412 ? -23.956 8.096 4.106 1.00 85.81 412 GLN A CA 1
ATOM 3202 C C . GLN A 1 412 ? -23.441 9.152 5.099 1.00 85.81 412 GLN A C 1
ATOM 3204 O O . GLN A 1 412 ? -23.106 8.814 6.234 1.00 85.81 412 GLN A O 1
ATOM 3209 N N . PRO A 1 413 ? -23.388 10.445 4.730 1.00 86.69 413 PRO A N 1
ATOM 3210 C CA . PRO A 1 413 ? -22.774 11.484 5.566 1.00 86.69 413 PRO A CA 1
ATOM 3211 C C . PRO A 1 413 ? -23.376 11.629 6.974 1.00 86.69 413 PRO A C 1
ATOM 3213 O O . PRO A 1 413 ? -22.697 12.095 7.884 1.00 86.69 413 PRO A O 1
ATOM 3216 N N . ALA A 1 414 ? -24.621 11.192 7.184 1.00 85.88 414 ALA A N 1
ATOM 3217 C CA . ALA A 1 414 ? -25.273 11.209 8.494 1.00 85.88 414 ALA A CA 1
ATOM 3218 C C . ALA A 1 414 ? -24.890 10.038 9.424 1.00 85.88 414 ALA A C 1
ATOM 3220 O O . ALA A 1 414 ? -25.268 10.039 10.594 1.00 85.88 414 ALA A O 1
ATOM 3221 N N . ASN A 1 415 ? -24.157 9.039 8.929 1.00 85.69 415 ASN A N 1
ATOM 3222 C CA . ASN A 1 415 ? -23.815 7.819 9.654 1.00 85.69 415 ASN A CA 1
ATOM 3223 C C . ASN A 1 415 ? -22.315 7.805 9.979 1.00 85.69 415 ASN A C 1
ATOM 3225 O O . ASN A 1 415 ? -21.497 7.667 9.076 1.00 85.69 415 ASN A O 1
ATOM 3229 N N . ASN A 1 416 ? -21.925 7.869 11.257 1.00 87.19 416 ASN A N 1
ATOM 3230 C CA . ASN A 1 416 ? -20.506 7.809 11.650 1.00 87.19 416 ASN A CA 1
ATOM 3231 C C . ASN A 1 416 ? -19.828 6.474 11.309 1.00 87.19 416 ASN A C 1
ATOM 3233 O O . ASN A 1 416 ? -18.601 6.400 11.297 1.00 87.19 416 ASN A O 1
ATOM 3237 N N . ARG A 1 417 ? -20.589 5.419 11.015 1.00 86.62 417 ARG A N 1
ATOM 3238 C CA . ARG A 1 417 ? -20.075 4.144 10.507 1.00 86.62 417 ARG A CA 1
ATOM 3239 C C . ARG A 1 417 ? -20.042 4.077 8.984 1.00 86.62 417 ARG A C 1
ATOM 3241 O O . ARG A 1 417 ? -19.545 3.083 8.460 1.00 86.62 417 ARG A O 1
ATOM 3248 N N . SER A 1 418 ? -20.454 5.140 8.288 1.00 86.25 418 SER A N 1
ATOM 3249 C CA . SER A 1 418 ? -20.421 5.231 6.829 1.00 86.25 418 SER A CA 1
ATOM 3250 C C . SER A 1 418 ? -19.064 4.851 6.265 1.00 86.25 418 SER A C 1
ATOM 3252 O O . SER A 1 418 ? -18.009 5.148 6.826 1.00 86.25 418 SER A O 1
ATOM 3254 N N . THR A 1 419 ? -19.118 4.225 5.106 1.00 85.19 419 THR A N 1
ATOM 3255 C CA . THR A 1 419 ? -17.967 3.969 4.261 1.00 85.19 419 THR A CA 1
ATOM 3256 C C . THR A 1 419 ? -17.546 5.255 3.563 1.00 85.19 419 THR A C 1
ATOM 3258 O O . THR A 1 419 ? -18.333 6.203 3.434 1.00 85.19 419 THR A O 1
ATOM 3261 N N . PHE A 1 420 ? -16.294 5.300 3.130 1.00 86.25 420 PHE A N 1
ATOM 3262 C CA . PHE A 1 420 ? -15.720 6.437 2.428 1.00 86.25 420 PHE A CA 1
ATOM 3263 C C . PHE A 1 420 ? -14.653 5.952 1.445 1.00 86.25 420 PHE A C 1
ATOM 3265 O O . PHE A 1 420 ? -14.070 4.880 1.610 1.00 86.25 420 PHE A O 1
ATOM 3272 N N . ASN A 1 421 ? -14.437 6.733 0.390 1.00 78.88 421 ASN A N 1
ATOM 3273 C CA . ASN A 1 421 ? -13.431 6.430 -0.625 1.00 78.88 421 ASN A CA 1
ATOM 3274 C C . ASN A 1 421 ? -12.012 6.632 -0.084 1.00 78.88 421 ASN A C 1
ATOM 3276 O O . ASN A 1 421 ? -11.829 7.278 0.944 1.00 78.88 421 ASN A O 1
ATOM 3280 N N . VAL A 1 422 ? -11.015 6.116 -0.803 1.00 79.38 422 VAL A N 1
ATOM 3281 C CA . VAL A 1 422 ? -9.596 6.392 -0.538 1.00 79.38 422 VAL A CA 1
ATOM 3282 C C . VAL A 1 422 ? -9.299 7.903 -0.580 1.00 79.38 422 VAL A C 1
ATOM 3284 O O . VAL A 1 422 ? -9.986 8.673 -1.262 1.00 79.38 422 VAL A O 1
ATOM 3287 N N . HIS A 1 423 ? -8.311 8.350 0.201 1.00 81.94 423 HIS A N 1
ATOM 3288 C CA . HIS A 1 423 ? -7.876 9.749 0.207 1.00 81.94 423 HIS A CA 1
ATOM 3289 C C . HIS A 1 423 ? -7.262 10.141 -1.143 1.00 81.94 423 HIS A C 1
ATOM 3291 O O . HIS A 1 423 ? -6.485 9.383 -1.716 1.00 81.94 423 HIS A O 1
ATOM 3297 N N . SER A 1 424 ? -7.546 11.358 -1.606 1.00 75.75 424 SER A N 1
ATOM 3298 C CA . SER A 1 424 ? -6.896 11.967 -2.776 1.00 75.75 424 SER A CA 1
ATOM 3299 C C . SER A 1 424 ? -5.623 12.740 -2.414 1.00 75.75 424 SER A C 1
ATOM 3301 O O . SER A 1 424 ? -4.890 13.175 -3.291 1.00 75.75 424 SER A O 1
ATOM 3303 N N . SER A 1 425 ? -5.375 12.973 -1.123 1.00 75.56 425 SER A N 1
ATOM 3304 C CA . SER A 1 425 ? -4.150 13.585 -0.605 1.00 75.56 425 SER A CA 1
ATOM 3305 C C . SER A 1 425 ? -3.911 13.106 0.823 1.00 75.56 425 SER A C 1
ATOM 3307 O O . SER A 1 425 ? -4.852 12.937 1.599 1.00 75.56 425 SER A O 1
ATOM 3309 N N . PHE A 1 426 ? -2.655 12.866 1.171 1.00 82.56 426 PHE A N 1
ATOM 3310 C CA . PHE A 1 426 ? -2.242 12.384 2.482 1.00 82.56 426 PHE A CA 1
ATOM 3311 C C . PHE A 1 426 ? -0.818 12.852 2.773 1.00 82.56 426 PHE A C 1
ATOM 3313 O O . PHE A 1 426 ? -0.096 13.284 1.874 1.00 82.56 426 PHE A O 1
ATOM 3320 N N . GLY A 1 427 ? -0.404 12.784 4.033 1.00 75.12 427 GLY A N 1
ATOM 3321 C CA . GLY A 1 427 ? 0.939 13.194 4.413 1.00 75.12 427 GLY A CA 1
ATOM 3322 C C . GLY A 1 427 ? 1.263 12.920 5.870 1.00 75.12 427 GLY A C 1
ATOM 3323 O O . GLY A 1 427 ? 0.400 12.551 6.664 1.00 75.12 427 GLY A O 1
ATOM 3324 N N . ASN A 1 428 ? 2.533 13.125 6.208 1.00 81.06 428 ASN A N 1
ATOM 3325 C CA . ASN A 1 428 ? 3.042 13.095 7.573 1.00 81.06 428 ASN A CA 1
ATOM 3326 C C . ASN A 1 428 ? 3.465 14.499 7.997 1.00 81.06 428 ASN A C 1
ATOM 3328 O O . ASN A 1 428 ? 3.857 15.306 7.157 1.00 81.06 428 ASN A O 1
ATOM 3332 N N . TYR A 1 429 ? 3.440 14.760 9.297 1.00 78.44 429 TYR A N 1
ATOM 3333 C CA . TYR A 1 429 ? 3.975 15.983 9.882 1.00 78.44 429 TYR A CA 1
ATOM 3334 C C . TYR A 1 429 ? 4.426 15.733 11.324 1.00 78.44 429 TYR A C 1
ATOM 3336 O O . TYR A 1 429 ? 4.044 14.737 11.945 1.00 78.44 429 TYR A O 1
ATOM 3344 N N . MET A 1 430 ? 5.255 16.638 11.841 1.00 83.69 430 MET A N 1
ATOM 3345 C CA . MET A 1 430 ? 5.725 16.615 13.224 1.00 83.69 430 MET A CA 1
ATOM 3346 C C . MET A 1 430 ? 5.026 17.714 14.023 1.00 83.69 430 MET A C 1
ATOM 3348 O O . MET A 1 430 ? 4.804 18.809 13.504 1.00 83.69 430 MET A O 1
ATOM 3352 N N . ILE A 1 431 ? 4.687 17.441 15.284 1.00 87.75 431 ILE A N 1
ATOM 3353 C CA . ILE A 1 431 ? 4.083 18.423 16.185 1.00 87.75 431 ILE A CA 1
ATOM 3354 C C . ILE A 1 431 ? 4.747 18.441 17.563 1.00 87.75 431 ILE A C 1
ATOM 3356 O O . ILE A 1 431 ? 5.029 17.390 18.135 1.00 87.75 431 ILE A O 1
ATOM 3360 N N . ASN A 1 432 ? 4.978 19.633 18.120 1.00 91.69 432 ASN A N 1
ATOM 3361 C CA . ASN A 1 432 ? 5.437 19.780 19.497 1.00 91.69 432 ASN A CA 1
ATOM 3362 C C . ASN A 1 432 ? 4.237 19.694 20.448 1.00 91.69 432 ASN A C 1
ATOM 3364 O O . ASN A 1 432 ? 3.494 20.666 20.609 1.00 91.69 432 ASN A O 1
ATOM 3368 N N . LEU A 1 433 ? 4.043 18.546 21.092 1.00 93.31 433 LEU A N 1
ATOM 3369 C CA . LEU A 1 433 ? 2.887 18.297 21.954 1.00 93.31 433 LEU A CA 1
ATOM 3370 C C . LEU A 1 433 ? 2.909 19.097 23.260 1.00 93.31 433 LEU A C 1
ATOM 3372 O O . LEU A 1 433 ? 1.840 19.407 23.787 1.00 93.31 433 LEU A O 1
ATOM 3376 N N . THR A 1 434 ? 4.084 19.537 23.723 1.00 93.06 434 THR A N 1
ATOM 3377 C CA . THR A 1 434 ? 4.202 20.367 24.940 1.00 93.06 434 THR A CA 1
ATOM 3378 C C . THR A 1 434 ? 3.445 21.692 24.816 1.00 93.06 434 THR A C 1
ATOM 3380 O O . THR A 1 434 ? 2.918 22.225 25.789 1.00 93.06 434 THR A O 1
ATOM 3383 N N . GLN A 1 435 ? 3.286 22.205 23.593 1.00 94.19 435 GLN A N 1
ATOM 3384 C CA . GLN A 1 435 ? 2.511 23.417 23.334 1.00 94.19 435 GLN A CA 1
ATOM 3385 C C . GLN A 1 435 ? 1.001 23.228 23.535 1.00 94.19 435 GLN A C 1
ATOM 3387 O O . GLN A 1 435 ? 0.294 24.223 23.682 1.00 94.19 435 GLN A O 1
ATOM 3392 N N . GLY A 1 436 ? 0.507 21.990 23.565 1.00 95.19 436 GLY A N 1
ATOM 3393 C CA . GLY A 1 436 ? -0.898 21.639 23.784 1.00 95.19 436 GLY A CA 1
ATOM 3394 C C . GLY A 1 436 ? -1.228 21.251 25.222 1.00 95.19 436 GLY A C 1
ATOM 3395 O O . GLY A 1 436 ? -2.325 20.767 25.479 1.00 95.19 436 GLY A O 1
ATOM 3396 N N . HIS A 1 437 ? -0.297 21.423 26.162 1.00 96.44 437 HIS A N 1
ATOM 3397 C CA . HIS A 1 437 ? -0.534 21.121 27.572 1.00 96.44 437 HIS A CA 1
ATOM 3398 C C . HIS A 1 437 ? -1.531 22.087 28.207 1.00 96.44 437 HIS A C 1
ATOM 3400 O O . HIS A 1 437 ? -1.445 23.307 28.012 1.00 96.44 437 HIS A O 1
ATOM 3406 N N . ASN A 1 438 ? -2.455 21.535 28.989 1.00 96.50 438 ASN A N 1
ATOM 3407 C CA . ASN A 1 438 ? -3.416 22.295 29.776 1.00 96.50 438 ASN A CA 1
ATOM 3408 C C . ASN A 1 438 ? -3.378 21.851 31.240 1.00 96.50 438 ASN A C 1
ATOM 3410 O O . ASN A 1 438 ? -3.593 20.676 31.550 1.00 96.50 438 ASN A O 1
ATOM 3414 N N . ALA A 1 439 ? -3.171 22.816 32.134 1.00 94.19 439 ALA A N 1
ATOM 3415 C CA . ALA A 1 439 ? -3.424 22.644 33.555 1.00 94.19 439 ALA A CA 1
ATOM 3416 C C . ALA A 1 439 ? -4.935 22.477 33.795 1.00 94.19 439 ALA A C 1
ATOM 3418 O O . ALA A 1 439 ? -5.738 23.195 33.197 1.00 94.19 439 ALA A O 1
ATOM 3419 N N . GLY A 1 440 ? -5.321 21.533 34.659 1.00 93.00 440 GLY A N 1
ATOM 3420 C CA . GLY A 1 440 ? -6.735 21.222 34.909 1.00 93.00 440 GLY A CA 1
ATOM 3421 C C . GLY A 1 440 ? -7.466 20.683 33.672 1.00 93.00 440 GLY A C 1
ATOM 3422 O O . GLY A 1 440 ? -8.590 21.084 33.376 1.00 93.00 440 GLY A O 1
ATOM 3423 N N . PHE A 1 441 ? -6.788 19.845 32.878 1.00 95.62 441 PHE A N 1
ATOM 3424 C CA . PHE A 1 441 ? -7.324 19.316 31.620 1.00 95.62 441 PHE A CA 1
ATOM 3425 C C . PHE A 1 441 ? -8.667 18.597 31.798 1.00 95.62 441 PHE A C 1
ATOM 3427 O O . PHE A 1 441 ? -9.563 18.793 30.982 1.00 95.62 441 PHE A O 1
ATOM 3434 N N . ASP A 1 442 ? -8.817 17.803 32.859 1.00 93.62 442 ASP A N 1
ATOM 3435 C CA . ASP A 1 442 ? -10.036 17.029 33.103 1.00 93.62 442 ASP A CA 1
ATOM 3436 C C . ASP A 1 442 ? -11.217 17.980 33.421 1.00 93.62 442 ASP A C 1
ATOM 3438 O O . ASP A 1 442 ? -12.293 17.855 32.839 1.00 93.62 442 ASP A O 1
ATOM 3442 N N . GLU A 1 443 ? -10.991 19.033 34.216 1.00 95.62 443 GLU A N 1
ATOM 3443 C CA . GLU A 1 443 ? -11.989 20.076 34.491 1.00 95.62 443 GLU A CA 1
ATOM 3444 C C . GLU A 1 443 ? -12.348 20.896 33.239 1.00 95.62 443 GLU A C 1
ATOM 3446 O O . GLU A 1 443 ? -13.505 21.278 33.045 1.00 95.62 443 GLU A O 1
ATOM 3451 N N . LEU A 1 444 ? -11.365 21.167 32.372 1.00 95.50 444 LEU A N 1
ATOM 3452 C CA . LEU A 1 444 ? -11.583 21.834 31.086 1.00 95.50 444 LEU A CA 1
ATOM 3453 C C . LEU A 1 444 ? -12.405 20.975 30.125 1.00 95.50 444 LEU A C 1
ATOM 3455 O O . LEU A 1 444 ? -13.246 21.521 29.407 1.00 95.50 444 LEU A O 1
ATOM 3459 N N . VAL A 1 445 ? -12.177 19.660 30.098 1.00 94.19 445 VAL A N 1
ATOM 3460 C CA . VAL A 1 445 ? -13.008 18.719 29.340 1.00 94.19 445 VAL A CA 1
ATOM 3461 C C . VAL A 1 445 ? -14.439 18.801 29.856 1.00 94.19 445 VAL A C 1
ATOM 3463 O O . VAL A 1 445 ? -15.326 19.161 29.082 1.00 94.19 445 VAL A O 1
ATOM 3466 N N . ASP A 1 446 ? -14.658 18.577 31.152 1.00 93.94 446 ASP A N 1
ATOM 3467 C CA . ASP A 1 446 ? -15.994 18.546 31.760 1.00 93.94 446 ASP A CA 1
ATOM 3468 C C . ASP A 1 446 ? -16.775 19.851 31.536 1.00 93.94 446 ASP A C 1
ATOM 3470 O O . ASP A 1 446 ? -17.960 19.830 31.200 1.00 93.94 446 ASP A O 1
ATOM 3474 N N . ALA A 1 447 ? -16.110 21.007 31.629 1.00 94.94 447 ALA A N 1
ATOM 3475 C CA . ALA A 1 447 ? -16.729 22.311 31.387 1.00 94.94 447 ALA A CA 1
ATOM 3476 C C . ALA A 1 447 ? -17.140 22.549 29.917 1.00 94.94 447 ALA A C 1
ATOM 3478 O O . ALA A 1 447 ? -17.953 23.443 29.625 1.00 94.94 447 ALA A O 1
ATOM 3479 N N . ASN A 1 448 ? -16.572 21.794 28.973 1.00 95.38 448 ASN A N 1
ATOM 3480 C CA . ASN A 1 448 ? -16.744 21.997 27.535 1.00 95.38 448 ASN A CA 1
ATOM 3481 C C . ASN A 1 448 ? -17.381 20.823 26.789 1.00 95.38 448 ASN A C 1
ATOM 3483 O O . ASN A 1 448 ? -17.607 20.958 25.581 1.00 95.38 448 ASN A O 1
ATOM 3487 N N . LEU A 1 449 ? -17.709 19.726 27.472 1.00 92.44 449 LEU A N 1
ATOM 3488 C CA . LEU A 1 449 ? -18.510 18.650 26.903 1.00 92.44 449 LEU A CA 1
ATOM 3489 C C . LEU A 1 449 ? -19.851 19.193 26.393 1.00 92.44 449 LEU A C 1
ATOM 3491 O O . LEU A 1 449 ? -20.461 20.095 26.976 1.00 92.44 449 LEU A O 1
ATOM 3495 N N . VAL A 1 450 ? -20.280 18.661 25.254 1.00 88.81 450 VAL A N 1
ATOM 3496 C CA . VAL A 1 450 ? -21.605 18.909 24.689 1.00 88.81 450 VAL A CA 1
ATOM 3497 C C . VAL A 1 450 ? -22.454 17.679 24.967 1.00 88.81 450 VAL A C 1
ATOM 3499 O O . VAL A 1 450 ? -22.079 16.577 24.565 1.00 88.81 450 VAL A O 1
ATOM 3502 N N . ASP A 1 451 ? -23.591 17.885 25.634 1.00 71.38 451 ASP A N 1
ATOM 3503 C CA . ASP A 1 451 ? -24.634 16.871 25.781 1.00 71.38 451 ASP A CA 1
ATOM 3504 C C . ASP A 1 451 ? -25.232 16.592 24.404 1.00 71.38 451 ASP A C 1
ATOM 3506 O O . ASP A 1 451 ? -26.175 17.250 23.965 1.00 71.38 451 ASP A O 1
ATOM 3510 N N . ASP A 1 452 ? -24.641 15.641 23.695 1.00 65.38 452 ASP A N 1
ATOM 3511 C CA . ASP A 1 452 ? -25.153 15.164 22.424 1.00 65.38 452 ASP A CA 1
ATOM 3512 C C . ASP A 1 452 ? -25.339 13.655 22.512 1.00 65.38 452 ASP A C 1
ATOM 3514 O O . ASP A 1 452 ? -24.484 12.927 23.029 1.00 65.38 452 ASP A O 1
ATOM 3518 N N . ALA A 1 453 ? -26.469 13.169 22.004 1.00 51.91 453 ALA A N 1
ATOM 3519 C CA . ALA A 1 453 ? -26.606 11.740 21.790 1.00 51.91 453 ALA A CA 1
ATOM 3520 C C . ALA A 1 453 ? -25.540 11.341 20.753 1.00 51.91 453 ALA A C 1
ATOM 3522 O O . ALA A 1 453 ? -25.425 12.021 19.727 1.00 51.91 453 ALA A O 1
ATOM 3523 N N . PRO A 1 454 ? -24.747 10.272 20.974 1.00 51.50 454 PRO A N 1
ATOM 3524 C CA . PRO A 1 454 ? -23.845 9.785 19.940 1.00 51.50 454 PRO A CA 1
ATOM 3525 C C . PRO A 1 454 ? -24.645 9.629 18.637 1.00 51.50 454 PRO A C 1
ATOM 3527 O O . PRO A 1 454 ? -25.796 9.180 18.703 1.00 51.50 454 PRO A O 1
ATOM 3530 N N . PRO A 1 455 ? -24.090 10.019 17.471 1.00 54.28 455 PRO A N 1
ATOM 3531 C CA . PRO A 1 455 ? -24.815 9.956 16.209 1.00 54.28 455 PRO A CA 1
ATOM 3532 C C . PRO A 1 455 ? -25.476 8.590 16.074 1.00 54.28 455 PRO A C 1
ATOM 3534 O O . PRO A 1 455 ? -24.816 7.577 16.325 1.00 54.28 455 PRO A O 1
ATOM 3537 N N . VAL A 1 456 ? -26.774 8.571 15.754 1.00 41.12 456 VAL A N 1
ATOM 3538 C CA . VAL A 1 456 ? -27.581 7.347 15.750 1.00 41.12 456 VAL A CA 1
ATOM 3539 C C . VAL A 1 456 ? -26.839 6.265 14.973 1.00 41.12 456 VAL A C 1
ATOM 3541 O O . VAL A 1 456 ? -26.669 6.351 13.758 1.00 41.12 456 VAL A O 1
ATOM 3544 N N . SER A 1 457 ? -26.401 5.235 15.696 1.00 39.66 457 SER A N 1
ATOM 3545 C CA . SER A 1 457 ? -25.972 3.975 15.112 1.00 39.66 457 SER A CA 1
ATOM 3546 C C . SER A 1 457 ? -27.180 3.406 14.382 1.00 39.66 457 SER A C 1
ATOM 3548 O O . SER A 1 457 ? -28.040 2.785 15.006 1.00 39.66 457 SER A O 1
ATOM 3550 N N . SER A 1 458 ? -27.266 3.577 13.063 1.00 32.59 458 SER A N 1
ATOM 3551 C CA . SER A 1 458 ? -28.124 2.722 12.245 1.00 32.59 458 SER A CA 1
ATOM 3552 C C . SER A 1 458 ? -27.461 1.347 12.131 1.00 32.59 458 SER A C 1
ATOM 3554 O O . SER A 1 458 ? -27.053 0.900 11.062 1.00 32.59 458 SER A O 1
ATOM 3556 N N . SER A 1 459 ? -27.293 0.681 13.269 1.00 33.81 459 SER A N 1
ATOM 3557 C CA . SER A 1 459 ? -27.137 -0.755 13.302 1.00 33.81 459 SER A CA 1
ATOM 3558 C C . SER A 1 459 ? -28.482 -1.328 12.881 1.00 33.81 459 SER A C 1
ATOM 3560 O O . SER A 1 459 ? -29.463 -1.210 13.617 1.00 33.81 459 SER A O 1
ATOM 3562 N N . VAL A 1 460 ? -28.521 -2.024 11.748 1.00 29.11 460 VAL A N 1
ATOM 3563 C CA . VAL A 1 460 ? -29.262 -3.285 11.776 1.00 29.11 460 VAL A CA 1
ATOM 3564 C C . VAL A 1 460 ? -28.699 -4.039 12.988 1.00 29.11 460 VAL A C 1
ATOM 3566 O O . VAL A 1 460 ? -27.474 -4.164 13.089 1.00 29.11 460 VAL A O 1
ATOM 3569 N N . PRO A 1 461 ? -29.525 -4.407 13.977 1.00 27.59 461 PRO A N 1
ATOM 3570 C CA . PRO A 1 461 ? -29.024 -5.008 15.196 1.00 27.59 461 PRO A CA 1
ATOM 3571 C C . PRO A 1 461 ? -28.265 -6.288 14.850 1.00 27.59 461 PRO A C 1
ATOM 3573 O O . PRO A 1 461 ? -28.825 -7.228 14.292 1.00 27.59 461 PRO A O 1
ATOM 3576 N N . ILE A 1 462 ? -26.988 -6.329 15.226 1.00 29.88 462 ILE A N 1
ATOM 3577 C CA . ILE A 1 462 ? -26.323 -7.592 15.535 1.00 29.88 462 ILE A CA 1
ATOM 3578 C C . ILE A 1 462 ? -27.147 -8.182 16.687 1.00 29.88 462 ILE A C 1
ATOM 3580 O O . ILE A 1 462 ? -27.338 -7.472 17.682 1.00 29.88 462 ILE A O 1
ATOM 3584 N N . PRO A 1 463 ? -27.684 -9.411 16.585 1.00 25.11 463 PRO A N 1
ATOM 3585 C CA . PRO A 1 463 ? -28.382 -10.025 17.701 1.00 25.11 463 PRO A CA 1
ATOM 3586 C C . PRO A 1 463 ? -27.449 -10.006 18.906 1.00 25.11 463 PRO A C 1
ATOM 3588 O O . PRO A 1 463 ? -26.368 -10.598 18.875 1.00 25.11 463 PRO A O 1
ATOM 3591 N N . SER A 1 464 ? -27.842 -9.281 19.954 1.00 25.69 464 SER A N 1
ATOM 3592 C CA . SER A 1 464 ? -27.135 -9.353 21.218 1.00 25.69 464 SER A CA 1
ATOM 3593 C C . SER A 1 464 ? -27.230 -10.798 21.689 1.00 25.69 464 SER A C 1
ATOM 3595 O O . SER A 1 464 ? -28.318 -11.360 21.840 1.00 25.69 464 SER A O 1
ATOM 3597 N N . SER A 1 465 ? -26.080 -11.429 21.905 1.00 29.38 465 SER A N 1
ATOM 3598 C CA . SER A 1 465 ? -26.010 -12.630 22.719 1.00 29.38 465 SER A CA 1
ATOM 3599 C C . SER A 1 465 ? -26.355 -12.209 24.145 1.00 29.38 465 SER A C 1
ATOM 3601 O O . SER A 1 465 ? -25.480 -11.920 24.963 1.00 29.38 465 SER A O 1
ATOM 3603 N N . THR A 1 466 ? -27.649 -12.098 24.434 1.00 25.31 466 THR A N 1
ATOM 3604 C CA . THR A 1 466 ? -28.124 -12.089 25.807 1.00 25.31 466 THR A CA 1
ATOM 3605 C C . THR A 1 466 ? -27.676 -13.407 26.416 1.00 25.31 466 THR A C 1
ATOM 3607 O O . THR A 1 466 ? -28.051 -14.493 25.974 1.00 25.31 466 THR A O 1
ATOM 3610 N N . ILE A 1 467 ? -26.807 -13.293 27.417 1.00 32.94 467 ILE A N 1
ATOM 3611 C CA . ILE A 1 467 ? -26.497 -14.355 28.362 1.00 32.94 467 ILE A CA 1
ATOM 3612 C C . ILE A 1 467 ? -27.833 -14.726 29.007 1.00 32.94 467 ILE A C 1
ATOM 3614 O O . ILE A 1 467 ? -28.296 -14.065 29.934 1.00 32.94 467 ILE A O 1
ATOM 3618 N N . SER A 1 468 ? -28.495 -15.746 28.465 1.00 25.20 468 SER A N 1
ATOM 3619 C CA . SER A 1 468 ? -29.631 -16.364 29.127 1.00 25.20 468 SER A CA 1
ATOM 3620 C C . SER A 1 468 ? -29.075 -17.369 30.118 1.00 25.20 468 SER A C 1
ATOM 3622 O O . SER A 1 468 ? -28.359 -18.308 29.761 1.00 25.20 468 SER A O 1
ATOM 3624 N N . ALA A 1 469 ? -29.360 -17.109 31.389 1.00 26.53 469 ALA A N 1
ATOM 3625 C CA . ALA A 1 469 ? -29.060 -18.004 32.480 1.00 26.53 469 ALA A CA 1
ATOM 3626 C C . ALA A 1 469 ? -29.590 -19.416 32.177 1.00 26.53 469 ALA A C 1
ATOM 3628 O O . ALA A 1 469 ? -30.726 -19.614 31.752 1.00 26.53 469 ALA A O 1
ATOM 3629 N N . ARG A 1 470 ? -28.709 -20.383 32.428 1.00 30.20 470 ARG A N 1
ATOM 3630 C CA . ARG A 1 470 ? -28.927 -21.827 32.554 1.00 30.20 470 ARG A CA 1
ATOM 3631 C C . ARG A 1 470 ? -30.394 -22.251 32.767 1.00 30.20 470 ARG A C 1
ATOM 3633 O O . ARG A 1 470 ? -30.936 -22.006 33.843 1.00 30.20 470 ARG A O 1
ATOM 3640 N N . PRO A 1 471 ? -30.946 -23.091 31.877 1.00 26.28 471 PRO A N 1
ATOM 3641 C CA . PRO A 1 471 ? -31.930 -24.087 32.258 1.00 26.28 471 PRO A CA 1
ATOM 3642 C C . PRO A 1 471 ? -31.212 -25.423 32.458 1.00 26.28 471 PRO A C 1
ATOM 3644 O O . PRO A 1 471 ? -30.816 -26.117 31.524 1.00 26.28 471 PRO A O 1
ATOM 3647 N N . THR A 1 472 ? -31.038 -25.798 33.719 1.00 30.84 472 THR A N 1
ATOM 3648 C CA . THR A 1 472 ? -31.020 -27.204 34.120 1.00 30.84 472 THR A CA 1
ATOM 3649 C C . THR A 1 472 ? -32.339 -27.828 33.689 1.00 30.84 472 THR A C 1
ATOM 3651 O O . THR A 1 472 ? -33.374 -27.435 34.214 1.00 30.84 472 THR A O 1
ATOM 3654 N N . THR A 1 473 ? -32.315 -28.776 32.755 1.00 27.48 473 THR A N 1
ATOM 3655 C CA . THR A 1 473 ? -32.929 -30.110 32.895 1.00 27.48 473 THR A CA 1
ATOM 3656 C C . THR A 1 473 ? -32.887 -30.869 31.573 1.00 27.48 473 THR A C 1
ATOM 3658 O O . THR A 1 473 ? -33.334 -30.419 30.524 1.00 27.48 473 THR A O 1
ATOM 3661 N N . THR A 1 474 ? -32.333 -32.068 31.669 1.00 35.16 474 THR A N 1
ATOM 3662 C CA . THR A 1 474 ? -32.392 -33.165 30.714 1.00 35.16 474 THR A CA 1
ATOM 3663 C C . THR A 1 474 ? -33.845 -33.500 30.378 1.00 35.16 474 THR A C 1
ATOM 3665 O O . THR A 1 474 ? -34.637 -33.757 31.281 1.00 35.16 474 THR A O 1
ATOM 3668 N N . SER A 1 475 ? -34.204 -33.558 29.098 1.00 24.20 475 SER A N 1
ATOM 3669 C CA . SER A 1 475 ? -35.348 -34.359 28.643 1.00 24.20 475 SER A CA 1
ATOM 3670 C C . SER A 1 475 ? -35.194 -34.725 27.168 1.00 24.20 475 SER A C 1
ATOM 3672 O O . SER A 1 475 ? -35.359 -33.926 26.253 1.00 24.20 475 SER A O 1
ATOM 3674 N N . THR A 1 476 ? -34.827 -35.984 26.966 1.00 33.28 476 THR A N 1
ATOM 3675 C CA . THR A 1 476 ? -34.887 -36.725 25.713 1.00 33.28 476 THR A CA 1
ATOM 3676 C C . THR A 1 476 ? -36.337 -36.834 25.246 1.00 33.28 476 THR A C 1
ATOM 3678 O O . THR A 1 476 ? -37.180 -37.383 25.950 1.00 33.28 476 THR A O 1
ATOM 3681 N N . SER A 1 477 ? -36.622 -36.383 24.025 1.00 24.81 477 SER A N 1
ATOM 3682 C CA . SER A 1 477 ? -37.751 -36.903 23.253 1.00 24.81 477 SER A CA 1
ATOM 3683 C C . SER A 1 477 ? -37.346 -37.038 21.787 1.00 24.81 477 SER A C 1
ATOM 3685 O O . SER A 1 477 ? -37.040 -36.078 21.088 1.00 24.81 477 SER A O 1
ATOM 3687 N N . THR A 1 478 ? -37.265 -38.291 21.354 1.00 32.28 478 THR A N 1
ATOM 3688 C CA . THR A 1 478 ? -37.136 -38.707 19.962 1.00 32.28 478 THR A CA 1
ATOM 3689 C C . THR A 1 478 ? -38.462 -38.475 19.254 1.00 32.28 478 THR A C 1
ATOM 3691 O O . THR A 1 478 ? -39.463 -39.094 19.615 1.00 32.28 478 THR A O 1
ATOM 3694 N N . VAL A 1 479 ? -38.458 -37.640 18.217 1.00 26.94 479 VAL A N 1
ATOM 3695 C CA . VAL A 1 479 ? -39.541 -37.574 17.235 1.00 26.94 479 VAL A CA 1
ATOM 3696 C C . VAL A 1 479 ? -38.937 -37.821 15.859 1.00 26.94 479 VAL A C 1
ATOM 3698 O O . VAL A 1 479 ? -38.184 -37.009 15.330 1.00 26.94 479 VAL A O 1
ATOM 3701 N N . SER A 1 480 ? -39.252 -38.988 15.304 1.00 36.28 480 SER A N 1
ATOM 3702 C CA . SER A 1 480 ? -39.028 -39.330 13.906 1.00 36.28 480 SER A CA 1
ATOM 3703 C C . SER A 1 480 ? -40.086 -38.643 13.046 1.00 36.28 480 SER A C 1
ATOM 3705 O O . SER A 1 480 ? -41.264 -38.986 13.160 1.00 36.28 480 SER A O 1
ATOM 3707 N N . VAL A 1 481 ? -39.689 -37.737 12.152 1.00 31.08 481 VAL A N 1
ATOM 3708 C CA . VAL A 1 481 ? -40.526 -37.341 11.011 1.00 31.08 481 VAL A CA 1
ATOM 3709 C C . VAL A 1 481 ? -39.651 -37.181 9.768 1.00 31.08 481 VAL A C 1
ATOM 3711 O O . VAL A 1 481 ? -38.737 -36.366 9.739 1.00 31.08 481 VAL A O 1
ATOM 3714 N N . GLY A 1 482 ? -39.968 -38.042 8.796 1.00 30.47 482 GLY A N 1
ATOM 3715 C CA . GLY A 1 482 ? -39.699 -38.037 7.356 1.00 30.47 482 GLY A CA 1
ATOM 3716 C C . GLY A 1 482 ? -38.631 -37.112 6.780 1.00 30.47 482 GLY A C 1
ATOM 3717 O O . GLY A 1 482 ? -38.787 -35.898 6.774 1.00 30.47 482 GLY A O 1
ATOM 3718 N N . LEU A 1 483 ? -37.634 -37.731 6.143 1.00 38.88 483 LEU A N 1
ATOM 3719 C CA . LEU A 1 483 ? -36.852 -37.124 5.068 1.00 38.88 483 LEU A CA 1
ATOM 3720 C C . LEU A 1 483 ? -37.776 -36.663 3.929 1.00 38.88 483 LEU A C 1
ATOM 3722 O O . LEU A 1 483 ? -38.533 -37.482 3.403 1.00 38.88 483 LEU A O 1
ATOM 3726 N N . PRO A 1 484 ? -37.609 -35.430 3.440 1.00 38.41 484 PRO A N 1
ATOM 3727 C CA . PRO A 1 484 ? -37.731 -35.140 2.030 1.00 38.41 484 PRO A CA 1
ATOM 3728 C C . PRO A 1 484 ? -36.322 -34.924 1.465 1.00 38.41 484 PRO A C 1
ATOM 3730 O O . PRO A 1 484 ? -35.626 -33.982 1.846 1.00 38.41 484 PRO A O 1
ATOM 3733 N N . GLU A 1 485 ? -35.896 -35.776 0.530 1.00 37.22 485 GLU A N 1
ATOM 3734 C CA . GLU A 1 485 ? -34.956 -35.298 -0.489 1.00 37.22 485 GLU A CA 1
ATOM 3735 C C . GLU A 1 485 ? -35.608 -34.107 -1.212 1.00 37.22 485 GLU A C 1
ATOM 3737 O O . GLU A 1 485 ? -36.809 -34.122 -1.498 1.00 37.22 485 GLU A O 1
ATOM 3742 N N . PRO A 1 486 ? -34.825 -33.051 -1.463 1.00 41.81 486 PRO A N 1
ATOM 3743 C CA . PRO A 1 486 ? -34.081 -33.037 -2.711 1.00 41.81 486 PRO A CA 1
ATOM 3744 C C . PRO A 1 486 ? -32.589 -32.797 -2.482 1.00 41.81 486 PRO A C 1
ATOM 3746 O O . PRO A 1 486 ? -32.171 -31.799 -1.894 1.00 41.81 486 PRO A O 1
ATOM 3749 N N . THR A 1 487 ? -31.777 -33.681 -3.051 1.00 45.97 487 THR A N 1
ATOM 3750 C CA . THR A 1 487 ? -30.367 -33.476 -3.402 1.00 45.97 487 THR A CA 1
ATOM 3751 C C . THR A 1 487 ? -30.256 -32.405 -4.502 1.00 45.97 487 THR A C 1
ATOM 3753 O O . THR A 1 487 ? -29.743 -32.642 -5.590 1.00 45.97 487 THR A O 1
ATOM 3756 N N . SER A 1 488 ? -30.763 -31.193 -4.248 1.00 51.19 488 SER A N 1
ATOM 3757 C CA . SER A 1 488 ? -30.485 -30.046 -5.110 1.00 51.19 488 SER A CA 1
ATOM 3758 C C . SER A 1 488 ? -29.041 -29.618 -4.873 1.00 51.19 488 SER A C 1
ATOM 3760 O O . SER A 1 488 ? -28.752 -28.819 -3.986 1.00 51.19 488 SER A O 1
ATOM 3762 N N . THR A 1 489 ? -28.128 -30.167 -5.670 1.00 62.31 489 THR A N 1
ATOM 3763 C CA . THR A 1 489 ? -26.726 -29.733 -5.753 1.00 62.31 489 THR A CA 1
ATOM 3764 C C . THR A 1 489 ? -26.562 -28.413 -6.513 1.00 62.31 489 THR A C 1
ATOM 3766 O O . THR A 1 489 ? -25.449 -27.903 -6.593 1.00 62.31 489 THR A O 1
ATOM 3769 N N . GLY A 1 490 ? -27.645 -27.870 -7.082 1.00 80.62 490 GLY A N 1
ATOM 3770 C CA . GLY A 1 490 ? -27.653 -26.600 -7.806 1.00 80.62 490 GLY A CA 1
ATOM 3771 C C . GLY A 1 490 ? -27.570 -25.372 -6.896 1.00 80.62 490 GLY A C 1
ATOM 3772 O O . GLY A 1 490 ? -27.763 -25.450 -5.680 1.00 80.62 490 GLY A O 1
ATOM 3773 N N . ILE A 1 491 ? -27.289 -24.222 -7.506 1.00 91.62 491 ILE A N 1
ATOM 3774 C CA . ILE A 1 491 ? -27.196 -22.934 -6.814 1.00 91.62 491 ILE A CA 1
ATOM 3775 C C . ILE A 1 491 ? -28.599 -22.445 -6.411 1.00 91.62 491 ILE A C 1
ATOM 3777 O O . ILE A 1 491 ? -29.486 -22.357 -7.270 1.00 91.62 491 ILE A O 1
ATOM 3781 N N . PRO A 1 492 ? -28.838 -22.113 -5.127 1.00 90.94 492 PRO A N 1
ATOM 3782 C CA . PRO A 1 492 ? -30.139 -21.623 -4.685 1.00 90.94 492 PRO A CA 1
ATOM 3783 C C . PRO A 1 492 ? -30.475 -20.285 -5.358 1.00 90.94 492 PRO A C 1
ATOM 3785 O O . PRO A 1 492 ? -29.588 -19.521 -5.718 1.00 90.94 492 PRO A O 1
ATOM 3788 N N . PHE A 1 493 ? -31.763 -19.968 -5.512 1.00 90.06 493 PHE A N 1
ATOM 3789 C CA . PHE A 1 493 ? -32.174 -18.625 -5.953 1.00 90.06 493 PHE A CA 1
ATOM 3790 C C . PHE A 1 493 ? -31.895 -17.560 -4.880 1.00 90.06 493 PHE A C 1
ATOM 3792 O O . PHE A 1 493 ? -31.553 -16.424 -5.194 1.00 90.06 493 PHE A O 1
ATOM 3799 N N . SER A 1 494 ? -32.054 -17.932 -3.611 1.00 93.00 494 SER A N 1
ATOM 3800 C CA . SER A 1 494 ? -31.781 -17.099 -2.442 1.00 93.00 494 SER A CA 1
ATOM 3801 C C . SER A 1 494 ? -31.601 -17.981 -1.211 1.00 93.00 494 SER A C 1
ATOM 3803 O O . SER A 1 494 ? -32.138 -19.091 -1.162 1.00 93.00 494 SER A O 1
ATOM 3805 N N . CYS A 1 495 ? -30.910 -17.472 -0.195 1.00 94.00 495 CYS A N 1
ATOM 3806 C CA . CYS A 1 495 ? -30.829 -18.118 1.110 1.00 94.00 495 CYS A CA 1
ATOM 3807 C C . CYS A 1 495 ? -31.866 -17.552 2.098 1.00 94.00 495 CYS A C 1
ATOM 3809 O O . CYS A 1 495 ? -32.189 -16.365 2.010 1.00 94.00 495 CYS A O 1
ATOM 3811 N N . PRO A 1 496 ? -32.411 -18.374 3.019 1.00 91.75 496 PRO A N 1
ATOM 3812 C CA . PRO A 1 496 ? -33.341 -17.903 4.047 1.00 91.75 496 PRO A CA 1
ATOM 3813 C C . PRO A 1 496 ? -32.715 -16.812 4.918 1.00 91.75 496 PRO A C 1
ATOM 3815 O O . PRO A 1 496 ? -31.548 -16.927 5.278 1.00 91.75 496 PRO A O 1
ATOM 3818 N N . ASP A 1 497 ? -33.488 -15.776 5.252 1.00 88.50 497 ASP A N 1
ATOM 3819 C CA . ASP A 1 497 ? -33.083 -14.661 6.128 1.00 88.50 497 ASP A CA 1
ATOM 3820 C C . ASP A 1 497 ? -31.840 -13.872 5.667 1.00 88.50 497 ASP A C 1
ATOM 3822 O O . ASP A 1 497 ? -31.250 -13.111 6.435 1.00 88.50 497 ASP A O 1
ATOM 3826 N N . VAL A 1 498 ? -31.461 -14.003 4.392 1.00 92.19 498 VAL A N 1
ATOM 3827 C CA . VAL A 1 498 ? -30.365 -13.249 3.778 1.00 92.19 498 VAL A CA 1
ATOM 3828 C C . VAL A 1 498 ? -30.943 -12.122 2.926 1.00 92.19 498 VAL A C 1
ATOM 3830 O O . VAL A 1 498 ? -31.828 -12.330 2.092 1.00 92.19 498 VAL A O 1
ATOM 3833 N N . THR A 1 499 ? -30.446 -10.903 3.140 1.00 90.12 499 THR A N 1
ATOM 3834 C CA . THR A 1 499 ? -30.809 -9.731 2.335 1.00 90.12 499 THR A CA 1
ATOM 3835 C C . THR A 1 499 ? -30.390 -9.915 0.875 1.00 90.12 499 THR A C 1
ATOM 3837 O O . THR A 1 499 ? -29.589 -10.785 0.533 1.00 90.12 499 THR A O 1
ATOM 3840 N N . LYS A 1 500 ? -30.928 -9.087 -0.025 1.00 90.88 500 LYS A N 1
ATOM 3841 C CA . LYS A 1 500 ? -30.432 -9.040 -1.408 1.00 90.88 500 LYS A CA 1
ATOM 3842 C C . LYS A 1 500 ? -28.973 -8.572 -1.434 1.00 90.88 500 LYS A C 1
ATOM 3844 O O . LYS A 1 500 ? -28.491 -7.999 -0.457 1.00 90.88 500 LYS A O 1
ATOM 3849 N N . LEU A 1 501 ? -28.288 -8.834 -2.546 1.00 90.62 501 LEU A N 1
ATOM 3850 C CA . LEU A 1 501 ? -26.968 -8.260 -2.797 1.00 90.62 501 LEU A CA 1
ATOM 3851 C C . LEU A 1 501 ? -27.029 -6.734 -2.729 1.00 90.62 501 LEU A C 1
ATOM 3853 O O . LEU A 1 501 ? -27.982 -6.138 -3.240 1.00 90.62 501 LEU A O 1
ATOM 3857 N N . ALA A 1 502 ? -25.999 -6.127 -2.143 1.00 88.62 502 ALA A N 1
ATOM 3858 C CA . ALA A 1 502 ? -25.812 -4.681 -2.135 1.00 88.62 502 ALA A CA 1
ATOM 3859 C C . ALA A 1 502 ? -25.673 -4.121 -3.559 1.00 88.62 502 ALA A C 1
ATOM 3861 O O . ALA A 1 502 ? -26.066 -2.984 -3.825 1.00 88.62 502 ALA A O 1
ATOM 3862 N N . PHE A 1 503 ? -25.165 -4.942 -4.483 1.00 88.12 503 PHE A N 1
ATOM 3863 C CA . PHE A 1 503 ? -24.886 -4.570 -5.865 1.00 88.12 503 PHE A CA 1
ATOM 3864 C C . PHE A 1 503 ? -25.517 -5.546 -6.853 1.00 88.12 503 PHE A C 1
ATOM 3866 O O . PHE A 1 503 ? -25.661 -6.740 -6.587 1.00 88.12 503 PHE A O 1
ATOM 3873 N N . SER A 1 504 ? -25.874 -5.037 -8.031 1.00 89.56 504 SER A N 1
ATOM 3874 C CA . SER A 1 504 ? -26.268 -5.907 -9.140 1.00 89.56 504 SER A CA 1
ATOM 3875 C C . SER A 1 504 ? -25.033 -6.589 -9.719 1.00 89.56 504 SER A C 1
ATOM 3877 O O . SER A 1 504 ? -24.021 -5.937 -9.956 1.00 89.56 504 SER A O 1
ATOM 3879 N N . ILE A 1 505 ? -25.138 -7.889 -9.981 1.00 94.31 505 ILE A N 1
ATOM 3880 C CA . ILE A 1 505 ? -24.099 -8.685 -10.637 1.00 94.31 505 ILE A CA 1
ATOM 3881 C C . ILE A 1 505 ? -24.706 -9.414 -11.830 1.00 94.31 505 ILE A C 1
ATOM 3883 O O . ILE A 1 505 ? -25.858 -9.852 -11.789 1.00 94.31 505 ILE A O 1
ATOM 3887 N N . ASN A 1 506 ? -23.912 -9.566 -12.879 1.00 97.56 506 ASN A N 1
ATOM 3888 C CA . ASN A 1 506 ? -24.225 -10.404 -14.022 1.00 97.56 506 ASN A CA 1
ATOM 3889 C C . ASN A 1 506 ? -23.442 -11.709 -13.932 1.00 97.56 506 ASN A C 1
ATOM 3891 O O . ASN A 1 506 ? -22.392 -11.776 -13.294 1.00 97.56 506 ASN A O 1
ATOM 3895 N N . THR A 1 507 ? -23.953 -12.744 -14.591 1.00 97.94 507 THR A N 1
ATOM 3896 C CA . THR A 1 507 ? -23.277 -14.037 -14.707 1.00 97.94 507 THR A CA 1
ATOM 3897 C C . THR A 1 507 ? -23.316 -14.522 -16.148 1.00 97.94 507 THR A C 1
ATOM 3899 O O . THR A 1 507 ? -24.192 -14.136 -16.928 1.00 97.94 507 THR A O 1
ATOM 3902 N N . ALA A 1 508 ? -22.347 -15.358 -16.513 1.00 97.69 508 ALA A N 1
ATOM 3903 C CA . ALA A 1 508 ? -22.310 -15.993 -17.818 1.00 97.69 508 ALA A CA 1
ATOM 3904 C C . ALA A 1 508 ? -23.534 -16.898 -18.026 1.00 97.69 508 ALA A C 1
ATOM 3906 O O . ALA A 1 508 ? -24.157 -17.389 -17.085 1.00 97.69 508 ALA A O 1
ATOM 3907 N N . LYS A 1 509 ? -23.886 -17.160 -19.286 1.00 96.75 509 LYS A N 1
ATOM 3908 C CA . LYS A 1 509 ? -25.014 -18.043 -19.610 1.00 96.75 509 LYS A CA 1
ATOM 3909 C C . LYS A 1 509 ? -24.824 -19.425 -18.965 1.00 96.75 509 LYS A C 1
ATOM 3911 O O . LYS A 1 509 ? -23.797 -20.063 -19.177 1.00 96.75 509 LYS A O 1
ATOM 3916 N N . GLY A 1 510 ? -25.841 -19.898 -18.243 1.00 94.81 510 GLY A N 1
ATOM 3917 C CA . GLY A 1 510 ? -25.806 -21.182 -17.532 1.00 94.81 510 GLY A CA 1
ATOM 3918 C C . GLY A 1 510 ? -25.074 -21.134 -16.189 1.00 94.81 510 GLY A C 1
ATOM 3919 O O . GLY A 1 510 ? -24.790 -22.187 -15.627 1.00 94.81 510 GLY A O 1
ATOM 3920 N N . TRP A 1 511 ? -24.763 -19.939 -15.686 1.00 96.62 511 TRP A N 1
ATOM 3921 C CA . TRP A 1 511 ? -24.252 -19.713 -14.340 1.00 96.62 511 TRP A CA 1
ATOM 3922 C C . TRP A 1 511 ? -25.280 -18.993 -13.478 1.00 96.62 511 TRP A C 1
ATOM 3924 O O . TRP A 1 511 ? -26.143 -18.270 -13.974 1.00 96.62 511 TRP A O 1
ATOM 3934 N N . ARG A 1 512 ? -25.153 -19.176 -12.165 1.00 95.44 512 ARG A N 1
ATOM 3935 C CA . ARG A 1 512 ? -25.963 -18.489 -11.167 1.00 95.44 512 ARG A CA 1
ATOM 3936 C C . ARG A 1 512 ? -25.140 -18.133 -9.946 1.00 95.44 512 ARG A C 1
ATOM 3938 O O . ARG A 1 512 ? -24.323 -18.931 -9.494 1.00 95.44 512 ARG A O 1
ATOM 3945 N N . ALA A 1 513 ? -25.436 -16.967 -9.383 1.00 96.50 513 ALA A N 1
ATOM 3946 C CA . ALA A 1 513 ? -24.929 -16.527 -8.096 1.00 96.50 513 ALA A CA 1
ATOM 3947 C C . ALA A 1 513 ? -26.076 -16.224 -7.125 1.00 96.50 513 ALA A C 1
ATOM 3949 O O . ALA A 1 513 ? -27.112 -15.694 -7.529 1.00 96.50 513 ALA A O 1
ATOM 3950 N N . ALA A 1 514 ? -25.872 -16.514 -5.843 1.00 95.69 514 ALA A N 1
ATOM 3951 C CA . ALA A 1 514 ? -26.773 -16.106 -4.770 1.00 95.69 514 ALA A CA 1
ATOM 3952 C C . ALA A 1 514 ? -25.987 -15.658 -3.539 1.00 95.69 514 ALA A C 1
ATOM 3954 O O . ALA A 1 514 ? -24.981 -16.266 -3.178 1.00 95.69 514 ALA A O 1
ATOM 3955 N N . LYS A 1 515 ? -26.463 -14.606 -2.868 1.00 96.56 515 LYS A N 1
ATOM 3956 C CA . LYS A 1 515 ? -25.897 -14.167 -1.590 1.00 96.56 515 LYS A CA 1
ATOM 3957 C C . LYS A 1 515 ? -26.180 -15.202 -0.511 1.00 96.56 515 LYS A C 1
ATOM 3959 O O . LYS A 1 515 ? -27.320 -15.639 -0.349 1.00 96.56 515 LYS A O 1
ATOM 3964 N N . VAL A 1 516 ? -25.138 -15.564 0.231 1.00 96.19 516 VAL A N 1
ATOM 3965 C CA . VAL A 1 516 ? -25.220 -16.513 1.350 1.00 96.19 516 VAL A CA 1
ATOM 3966 C C . VAL A 1 516 ? -25.084 -15.827 2.707 1.00 96.19 516 VAL A C 1
ATOM 3968 O O . VAL A 1 516 ? -25.597 -16.350 3.690 1.00 96.19 516 VAL A O 1
ATOM 3971 N N . VAL A 1 517 ? -24.440 -14.656 2.769 1.00 95.44 517 VAL A N 1
ATOM 3972 C CA . VAL A 1 517 ? -24.373 -13.795 3.962 1.00 95.44 517 VAL A CA 1
ATOM 3973 C C . VAL A 1 517 ? -23.952 -12.371 3.575 1.00 95.44 517 VAL A C 1
ATOM 3975 O O . VAL A 1 517 ? -23.271 -12.169 2.570 1.00 95.44 517 VAL A O 1
ATOM 3978 N N . GLY A 1 518 ? -24.371 -11.386 4.368 1.00 92.81 518 GLY A N 1
ATOM 3979 C CA . GLY A 1 518 ? -23.913 -9.995 4.312 1.00 92.81 518 GLY A CA 1
ATOM 3980 C C . GLY A 1 518 ? -23.565 -9.476 5.708 1.00 92.81 518 GLY A C 1
ATOM 3981 O O . GLY A 1 518 ? -23.792 -10.168 6.703 1.00 92.81 518 GLY A O 1
ATOM 3982 N N . GLY A 1 519 ? -23.021 -8.262 5.786 1.00 89.06 519 GLY A N 1
ATOM 3983 C CA . GLY A 1 519 ? -22.637 -7.632 7.054 1.00 89.06 519 GLY A CA 1
ATOM 3984 C C . GLY A 1 519 ? -21.377 -8.223 7.699 1.00 89.06 519 GLY A C 1
ATOM 3985 O O . GLY A 1 519 ? -21.176 -8.066 8.902 1.00 89.06 519 GLY A O 1
ATOM 3986 N N . LEU A 1 520 ? -20.537 -8.907 6.920 1.00 92.62 520 LEU A N 1
ATOM 3987 C CA . LEU A 1 520 ? -19.221 -9.360 7.361 1.00 92.62 520 LEU A CA 1
ATOM 3988 C C . LEU A 1 520 ? -18.254 -8.165 7.463 1.00 92.62 520 LEU A C 1
ATOM 3990 O O . LEU A 1 520 ? -18.334 -7.201 6.703 1.00 92.62 520 LEU A O 1
ATOM 3994 N N . THR A 1 521 ? -17.303 -8.239 8.389 1.00 90.19 521 THR A N 1
ATOM 3995 C CA . THR A 1 521 ? -16.239 -7.244 8.571 1.00 90.19 521 THR A CA 1
ATOM 3996 C C . THR A 1 521 ? -15.099 -7.569 7.611 1.00 90.19 521 THR A C 1
ATOM 3998 O O . THR A 1 521 ? -14.284 -8.431 7.920 1.00 90.19 521 THR A O 1
ATOM 4001 N N . GLN A 1 522 ? -15.074 -6.928 6.435 1.00 90.81 522 GLN A N 1
ATOM 4002 C CA . GLN A 1 522 ? -14.057 -7.141 5.388 1.00 90.81 522 GLN A CA 1
ATOM 4003 C C . GLN A 1 522 ? -13.642 -8.615 5.232 1.00 90.81 522 GLN A C 1
ATOM 4005 O O . GLN A 1 522 ? -12.525 -8.986 5.607 1.00 90.81 522 GLN A O 1
ATOM 4010 N N . PRO A 1 523 ? -14.543 -9.484 4.747 1.00 95.94 523 PRO A N 1
ATOM 4011 C CA . PRO A 1 523 ? -14.223 -10.892 4.559 1.00 95.94 523 PRO A CA 1
ATOM 4012 C C . PRO A 1 523 ? -13.117 -11.051 3.508 1.00 95.94 523 PRO A C 1
ATOM 4014 O O . PRO A 1 523 ? -13.236 -10.560 2.387 1.00 95.94 523 PRO A O 1
ATOM 4017 N N . ARG A 1 524 ? -12.033 -11.733 3.880 1.00 96.06 524 ARG A N 1
ATOM 4018 C CA . ARG A 1 524 ? -10.846 -11.953 3.043 1.00 96.06 524 ARG A CA 1
ATOM 4019 C C . ARG A 1 524 ? -10.729 -13.435 2.691 1.00 96.06 524 ARG A C 1
ATOM 4021 O O . ARG A 1 524 ? -11.602 -13.930 1.981 1.00 96.06 524 ARG A O 1
ATOM 4028 N N . GLY A 1 525 ? -9.677 -14.114 3.158 1.00 97.31 525 GLY A N 1
ATOM 4029 C CA . GLY A 1 525 ? -9.455 -15.535 2.906 1.00 97.31 525 GLY A CA 1
ATOM 4030 C C . GLY A 1 525 ? -10.574 -16.391 3.490 1.00 97.31 525 GLY A C 1
ATOM 4031 O O . GLY A 1 525 ? -11.044 -16.136 4.606 1.00 97.31 525 GLY A O 1
ATOM 4032 N N . LEU A 1 526 ? -11.007 -17.397 2.734 1.00 97.31 526 LEU A N 1
ATOM 4033 C CA . LEU A 1 526 ? -12.016 -18.349 3.174 1.00 97.31 526 LEU A CA 1
ATOM 4034 C C . LEU A 1 526 ? -11.657 -19.771 2.737 1.00 97.31 526 LEU A C 1
ATOM 4036 O O . LEU A 1 526 ? -11.114 -19.981 1.660 1.00 97.31 526 LEU A O 1
ATOM 4040 N N . ILE A 1 527 ? -11.979 -20.752 3.575 1.00 98.00 527 ILE A N 1
ATOM 4041 C CA . ILE A 1 527 ? -11.759 -22.177 3.293 1.00 98.00 527 ILE A CA 1
ATOM 4042 C C . ILE A 1 527 ? -12.932 -23.012 3.801 1.00 98.00 527 ILE A C 1
ATOM 4044 O O . ILE A 1 527 ? -13.714 -22.570 4.646 1.00 98.00 527 ILE A O 1
ATOM 4048 N N . LEU A 1 528 ? -13.029 -24.243 3.306 1.00 97.69 528 LEU A N 1
ATOM 4049 C CA . LEU A 1 528 ? -13.950 -25.258 3.811 1.00 97.69 528 LEU A CA 1
ATOM 4050 C C . LEU A 1 528 ? -13.195 -26.258 4.687 1.00 97.69 528 LEU A C 1
ATOM 4052 O O . LEU A 1 528 ? -12.104 -26.697 4.329 1.00 97.69 528 LEU A O 1
ATOM 4056 N N . ASP A 1 529 ? -13.785 -26.641 5.816 1.00 97.44 529 ASP A N 1
ATOM 4057 C CA . ASP A 1 529 ? -13.260 -27.727 6.642 1.00 97.44 529 ASP A CA 1
ATOM 4058 C C . ASP A 1 529 ? -13.672 -29.120 6.126 1.00 97.44 529 ASP A C 1
ATOM 4060 O O . ASP A 1 529 ? -14.442 -29.267 5.172 1.00 97.44 529 ASP A O 1
ATOM 4064 N N . GLY A 1 530 ? -13.186 -30.174 6.790 1.00 94.62 530 GLY A N 1
ATOM 4065 C CA . GLY A 1 530 ? -13.482 -31.564 6.420 1.00 94.62 530 GLY A CA 1
ATOM 4066 C C . GLY A 1 530 ? -14.958 -31.983 6.539 1.00 94.62 530 GLY A C 1
ATOM 4067 O O . GLY A 1 530 ? -15.329 -33.037 6.024 1.00 94.62 530 GLY A O 1
ATOM 4068 N N . LEU A 1 531 ? -15.809 -31.185 7.194 1.00 96.12 531 LEU A N 1
ATOM 4069 C CA . LEU A 1 531 ? -17.260 -31.391 7.279 1.00 96.12 531 LEU A CA 1
ATOM 4070 C C . LEU A 1 531 ? -18.048 -30.445 6.356 1.00 96.12 531 LEU A C 1
ATOM 4072 O O . LEU A 1 531 ? -19.275 -30.544 6.291 1.00 96.12 531 LEU A O 1
ATOM 4076 N N . GLY A 1 532 ? -17.362 -29.575 5.610 1.00 96.06 532 GLY A N 1
ATOM 4077 C CA . GLY A 1 532 ? -17.958 -28.589 4.715 1.00 96.06 532 GLY A CA 1
ATOM 4078 C C . GLY A 1 532 ? -18.428 -27.311 5.412 1.00 96.06 532 GLY A C 1
ATOM 4079 O O . GLY A 1 532 ? -19.205 -26.568 4.816 1.00 96.06 532 GLY A O 1
ATOM 4080 N N . ASN A 1 533 ? -17.998 -27.040 6.649 1.00 97.81 533 ASN A N 1
ATOM 4081 C CA . ASN A 1 533 ? -18.214 -25.734 7.270 1.00 97.81 533 ASN A CA 1
ATOM 4082 C C . ASN A 1 533 ? -17.265 -24.705 6.648 1.00 97.81 533 ASN A C 1
ATOM 4084 O O . ASN A 1 533 ? -16.127 -25.027 6.312 1.00 97.81 533 ASN A O 1
ATOM 4088 N N . LEU A 1 534 ? -17.714 -23.458 6.536 1.00 98.19 534 LEU A N 1
ATOM 4089 C CA . LEU A 1 534 ? -16.901 -22.353 6.031 1.00 98.19 534 LEU A CA 1
ATOM 4090 C C . LEU A 1 534 ? -16.180 -21.647 7.172 1.00 98.19 534 LEU A C 1
ATOM 4092 O O . LEU A 1 534 ? -16.807 -21.263 8.157 1.00 98.19 534 LEU A O 1
ATOM 4096 N N . LEU A 1 535 ? -14.883 -21.424 7.006 1.00 98.69 535 LEU A N 1
ATOM 4097 C CA . LEU A 1 535 ? -14.063 -20.571 7.857 1.00 98.69 535 LEU A CA 1
ATOM 4098 C C . LEU A 1 535 ? -13.701 -19.315 7.072 1.00 98.69 535 LEU A C 1
ATOM 4100 O O . LEU A 1 535 ? -13.254 -19.420 5.933 1.00 98.69 535 LEU A O 1
ATOM 4104 N N . ILE A 1 536 ? -13.902 -18.141 7.666 1.00 98.44 536 ILE A N 1
ATOM 4105 C CA . ILE A 1 536 ? -13.708 -16.850 6.997 1.00 98.44 536 ILE A CA 1
ATOM 4106 C C . ILE A 1 536 ? -12.839 -15.959 7.875 1.00 98.44 536 ILE A C 1
ATOM 4108 O O . ILE A 1 536 ? -13.181 -15.707 9.034 1.00 98.44 536 ILE A O 1
ATOM 4112 N N . VAL A 1 537 ? -11.746 -15.442 7.314 1.00 98.19 537 VAL A N 1
ATOM 4113 C CA . VAL A 1 537 ? -10.986 -14.343 7.915 1.00 98.19 537 VAL A CA 1
ATOM 4114 C C . VAL A 1 537 ? -11.752 -13.048 7.690 1.00 98.19 537 VAL A C 1
ATOM 4116 O O . VAL A 1 537 ? -12.013 -12.654 6.555 1.00 98.19 537 VAL A O 1
ATOM 4119 N N . GLN A 1 538 ? -12.102 -12.376 8.777 1.00 95.19 538 GLN A N 1
ATOM 4120 C CA . GLN A 1 538 ? -12.738 -11.067 8.783 1.00 95.19 538 GLN A CA 1
ATOM 4121 C C . GLN A 1 538 ? -11.738 -10.052 9.328 1.00 95.19 538 GLN A C 1
ATOM 4123 O O . GLN A 1 538 ? -11.445 -10.035 10.529 1.00 95.19 538 GLN A O 1
ATOM 4128 N N . ASN A 1 539 ? -11.169 -9.251 8.426 1.00 90.31 539 ASN A N 1
ATOM 4129 C CA . ASN A 1 539 ? -10.056 -8.357 8.725 1.00 90.31 539 ASN A CA 1
ATOM 4130 C C . ASN A 1 539 ? -10.444 -7.331 9.805 1.00 90.31 539 ASN A C 1
ATOM 4132 O O . ASN A 1 539 ? -11.392 -6.566 9.633 1.00 90.31 539 ASN A O 1
ATOM 4136 N N . GLY A 1 540 ? -9.720 -7.324 10.927 1.00 85.69 540 GLY A N 1
ATOM 4137 C CA . GLY A 1 540 ? -10.047 -6.508 12.102 1.00 85.69 540 GLY A CA 1
ATOM 4138 C C . GLY A 1 540 ? -11.000 -7.154 13.113 1.00 85.69 540 GLY A C 1
ATOM 4139 O O . GLY A 1 540 ? -11.297 -6.543 14.141 1.00 85.69 540 GLY A O 1
ATOM 4140 N N . MET A 1 541 ? -11.452 -8.387 12.872 1.00 89.88 541 MET A N 1
ATOM 4141 C CA . MET A 1 541 ? -12.300 -9.151 13.796 1.00 89.88 541 MET A CA 1
ATOM 4142 C C . MET A 1 541 ? -11.682 -10.496 14.204 1.00 89.88 541 MET A C 1
ATOM 4144 O O . MET A 1 541 ? -11.751 -10.856 15.379 1.00 89.88 541 MET A O 1
ATOM 4148 N N . GLY A 1 542 ? -11.076 -11.222 13.261 1.00 94.50 542 GLY A N 1
ATOM 4149 C CA . GLY A 1 542 ? -10.512 -12.559 13.466 1.00 94.50 542 GLY A CA 1
ATOM 4150 C C . GLY A 1 542 ? -11.123 -13.585 12.510 1.00 94.50 542 GLY A C 1
ATOM 4151 O O . GLY A 1 542 ? -11.344 -13.272 11.343 1.00 94.50 542 GLY A O 1
ATOM 4152 N N . ILE A 1 543 ? -11.398 -14.806 12.975 1.00 98.50 543 ILE A N 1
ATOM 4153 C CA . ILE A 1 543 ? -11.951 -15.889 12.140 1.00 98.50 543 ILE A CA 1
ATOM 4154 C C . ILE A 1 543 ? -13.340 -16.284 12.629 1.00 98.50 543 ILE A C 1
ATOM 4156 O O . ILE A 1 543 ? -13.545 -16.540 13.821 1.00 98.50 543 ILE A O 1
ATOM 4160 N N . THR A 1 544 ? -14.290 -16.390 11.702 1.00 98.38 544 THR A N 1
ATOM 4161 C CA . THR A 1 544 ? -15.624 -16.949 11.947 1.00 98.38 544 THR A CA 1
ATOM 4162 C C . THR A 1 544 ? -15.808 -18.286 11.254 1.00 98.38 544 THR A C 1
ATOM 4164 O O . THR A 1 544 ? -15.292 -18.505 10.164 1.00 98.38 544 THR A O 1
ATOM 4167 N N . ALA A 1 545 ? -16.572 -19.171 11.887 1.00 98.19 545 ALA A N 1
ATOM 4168 C CA . ALA A 1 545 ? -16.979 -20.453 11.336 1.00 98.19 545 ALA A CA 1
ATOM 4169 C C . ALA A 1 545 ? -18.488 -20.475 11.079 1.00 98.19 545 ALA A C 1
ATOM 4171 O O . ALA A 1 545 ? -19.270 -19.981 11.900 1.00 98.19 545 ALA A O 1
ATOM 4172 N N . HIS A 1 546 ? -18.888 -21.078 9.964 1.00 97.94 546 HIS A N 1
ATOM 4173 C CA . HIS A 1 546 ? -20.257 -21.096 9.475 1.00 97.94 546 HIS A CA 1
ATOM 4174 C C . HIS A 1 546 ? -20.660 -22.503 9.039 1.00 97.94 546 HIS A C 1
ATOM 4176 O O . HIS A 1 546 ? -20.025 -23.100 8.171 1.00 97.94 546 HIS A O 1
ATOM 4182 N N . LYS A 1 547 ? -21.759 -23.019 9.592 1.00 97.25 547 LYS A N 1
ATOM 4183 C CA . LYS A 1 547 ? -22.347 -24.274 9.111 1.00 97.25 547 LYS A CA 1
ATOM 4184 C C . LYS A 1 547 ? -23.016 -24.053 7.767 1.00 97.25 547 LYS A C 1
ATOM 4186 O O . LYS A 1 547 ? -23.800 -23.115 7.624 1.00 97.25 547 LYS A O 1
ATOM 4191 N N . VAL A 1 548 ? -22.766 -24.959 6.828 1.00 95.50 548 VAL A N 1
ATOM 4192 C CA . VAL A 1 548 ? -23.318 -24.915 5.472 1.00 95.50 548 VAL A CA 1
ATOM 4193 C C . VAL A 1 548 ? -24.371 -26.013 5.315 1.00 95.50 548 VAL A C 1
ATOM 4195 O O . VAL A 1 548 ? -24.114 -27.189 5.569 1.00 95.50 548 VAL A O 1
ATOM 4198 N N . ALA A 1 549 ? -25.587 -25.639 4.921 1.00 93.56 549 ALA A N 1
ATOM 4199 C CA . ALA A 1 549 ? -26.645 -26.586 4.582 1.00 93.56 549 ALA A CA 1
ATOM 4200 C C . ALA A 1 549 ? -26.347 -27.313 3.258 1.00 93.56 549 ALA A C 1
ATOM 4202 O O . ALA A 1 549 ? -25.598 -26.802 2.425 1.00 93.56 549 ALA A O 1
ATOM 4203 N N . PRO A 1 550 ? -27.017 -28.446 2.966 1.00 90.75 550 PRO A N 1
ATOM 4204 C CA . PRO A 1 550 ? -26.938 -29.083 1.650 1.00 90.75 550 PRO A CA 1
ATOM 4205 C C . PRO A 1 550 ? -27.243 -28.135 0.478 1.00 90.75 550 PRO A C 1
ATOM 4207 O O . PRO A 1 550 ? -26.618 -28.252 -0.571 1.00 90.75 550 PRO A O 1
ATOM 4210 N N . SER A 1 551 ? -28.122 -27.143 0.672 1.00 90.44 551 SER A N 1
ATOM 4211 C CA . SER A 1 551 ? -28.423 -26.097 -0.321 1.00 90.44 551 SER A CA 1
ATOM 4212 C C . SER A 1 551 ? -27.262 -25.136 -0.607 1.00 90.44 551 SER A C 1
ATOM 4214 O O . SER A 1 551 ? -27.321 -24.398 -1.582 1.00 90.44 551 SER A O 1
ATOM 4216 N N . GLY A 1 552 ? -26.218 -25.125 0.226 1.00 92.94 552 GLY A N 1
ATOM 4217 C CA . GLY A 1 552 ? -25.107 -24.171 0.167 1.00 92.94 552 GLY A CA 1
ATOM 4218 C C . GLY A 1 552 ? -25.333 -22.897 0.988 1.00 92.94 552 GLY A C 1
ATOM 4219 O O . GLY A 1 552 ? -24.442 -22.064 1.098 1.00 92.94 552 GLY A O 1
ATOM 4220 N N . CYS A 1 553 ? -26.506 -22.738 1.604 1.00 95.19 553 CYS A N 1
ATOM 4221 C CA . CYS A 1 553 ? -26.787 -21.606 2.487 1.00 95.19 553 CYS A CA 1
ATOM 4222 C C . CYS A 1 553 ? -26.179 -21.792 3.879 1.00 95.19 553 CYS A C 1
ATOM 4224 O O . CYS A 1 553 ? -26.105 -22.916 4.384 1.00 95.19 553 CYS A O 1
ATOM 4226 N N . LEU A 1 554 ? -25.806 -20.689 4.530 1.00 95.25 554 LEU A N 1
ATOM 4227 C CA . LEU A 1 554 ? -25.314 -20.725 5.907 1.00 95.25 554 LEU A CA 1
ATOM 4228 C C . LEU A 1 554 ? -26.480 -20.894 6.888 1.00 95.25 554 LEU A C 1
ATOM 4230 O O . LEU A 1 554 ? -27.525 -20.274 6.716 1.00 95.25 554 LEU A O 1
ATOM 4234 N N . THR A 1 555 ? -26.305 -21.718 7.922 1.00 94.69 555 THR A N 1
ATOM 4235 C CA . THR A 1 555 ? -27.360 -21.997 8.920 1.00 94.69 555 THR A CA 1
ATOM 4236 C C . THR A 1 555 ? -27.030 -21.511 10.322 1.00 94.69 555 THR A C 1
ATOM 4238 O O . THR A 1 555 ? -27.930 -21.238 11.110 1.00 94.69 555 THR A O 1
ATOM 4241 N N . SER A 1 556 ? -25.748 -21.400 10.660 1.00 94.25 556 SER A N 1
ATOM 4242 C CA . SER A 1 556 ? -25.302 -20.852 11.940 1.00 94.25 556 SER A CA 1
ATOM 4243 C C . SER A 1 556 ? -23.877 -20.347 11.823 1.00 94.25 556 SER A C 1
ATOM 4245 O O . SER A 1 556 ? -23.082 -20.970 11.119 1.00 94.25 556 SER A O 1
ATOM 4247 N N . SER A 1 557 ? -23.547 -19.300 12.571 1.00 95.38 557 SER A N 1
ATOM 4248 C CA . SER A 1 557 ? -22.239 -18.644 12.552 1.00 95.38 557 SER A CA 1
ATOM 4249 C C . SER A 1 557 ? -21.717 -18.467 13.975 1.00 95.38 557 SER A C 1
ATOM 4251 O O . SER A 1 557 ? -22.507 -18.238 14.891 1.00 95.38 557 SER A O 1
ATOM 4253 N N . LYS A 1 558 ? -20.399 -18.516 14.169 1.00 95.75 558 LYS A N 1
ATOM 4254 C CA . LYS A 1 558 ? -19.754 -18.061 15.409 1.00 95.75 558 LYS A CA 1
ATOM 4255 C C . LYS A 1 558 ? -18.323 -17.596 15.167 1.00 95.75 558 LYS A C 1
ATOM 4257 O O . LYS A 1 558 ? -17.662 -18.078 14.252 1.00 95.75 558 LYS A O 1
ATOM 4262 N N . THR A 1 559 ? -17.827 -16.710 16.021 1.00 97.00 559 THR A N 1
ATOM 4263 C CA . THR A 1 559 ? -16.400 -16.373 16.075 1.00 97.00 559 THR A CA 1
ATOM 4264 C C . THR A 1 559 ? -15.631 -17.523 16.715 1.00 97.00 559 THR A C 1
ATOM 4266 O O . THR A 1 559 ? -16.016 -18.003 17.781 1.00 97.00 559 THR A O 1
ATOM 4269 N N . VAL A 1 560 ? -14.568 -17.981 16.053 1.00 97.19 560 VAL A N 1
ATOM 4270 C CA . VAL A 1 560 ? -13.682 -19.045 16.552 1.00 97.19 560 VAL A CA 1
ATOM 4271 C C . VAL A 1 560 ? -12.345 -18.498 17.030 1.00 97.19 560 VAL A C 1
ATOM 4273 O O . VAL A 1 560 ? -11.796 -19.019 17.991 1.00 97.19 560 VAL A O 1
ATOM 4276 N N . ILE A 1 561 ? -11.858 -17.418 16.415 1.00 97.56 561 ILE A N 1
ATOM 4277 C CA . ILE A 1 561 ? -10.645 -16.705 16.825 1.00 97.56 561 ILE A CA 1
ATOM 4278 C C . ILE A 1 561 ? -10.967 -15.211 16.840 1.00 97.56 561 ILE A C 1
ATOM 4280 O O . ILE A 1 561 ? -11.429 -14.684 15.834 1.00 97.56 561 ILE A O 1
ATOM 4284 N N . SER A 1 562 ? -10.700 -14.529 17.957 1.00 93.19 562 SER A N 1
ATOM 4285 C CA . SER A 1 562 ? -10.957 -13.082 18.136 1.00 93.19 562 SER A CA 1
ATOM 4286 C C . SER A 1 562 ? -9.705 -12.212 17.951 1.00 93.19 562 SER A C 1
ATOM 4288 O O . SER A 1 562 ? -9.674 -11.048 18.351 1.00 93.19 562 SER A O 1
ATOM 4290 N N . GLN A 1 563 ? -8.640 -12.787 17.391 1.00 90.88 563 GLN A N 1
ATOM 4291 C CA . GLN A 1 563 ? -7.373 -12.110 17.145 1.00 90.88 563 GLN A CA 1
ATOM 4292 C C . GLN A 1 563 ? -7.510 -11.151 15.948 1.00 90.88 563 GLN A C 1
ATOM 4294 O O . GLN A 1 563 ? -7.542 -11.572 14.794 1.00 90.88 563 GLN A O 1
ATOM 4299 N N . ARG A 1 564 ? -7.597 -9.844 16.229 1.00 88.06 564 ARG A N 1
ATOM 4300 C CA . ARG A 1 564 ? -7.947 -8.810 15.235 1.00 88.06 564 ARG A CA 1
ATOM 4301 C C . ARG A 1 564 ? -6.856 -8.484 14.216 1.00 88.06 564 ARG A C 1
ATOM 4303 O O . ARG A 1 564 ? -7.171 -7.910 13.181 1.00 88.06 564 ARG A O 1
ATOM 4310 N N . ASN A 1 565 ? -5.595 -8.823 14.489 1.00 87.19 565 ASN A N 1
ATOM 4311 C CA . ASN A 1 565 ? -4.493 -8.559 13.558 1.00 87.19 565 ASN A CA 1
ATOM 4312 C C . ASN A 1 565 ? -4.380 -9.597 12.423 1.00 87.19 565 ASN A C 1
ATOM 4314 O O . ASN A 1 565 ? -3.539 -9.415 11.542 1.00 87.19 565 ASN A O 1
ATOM 4318 N N . LEU A 1 566 ? -5.221 -10.642 12.416 1.00 93.31 566 LEU A N 1
ATOM 4319 C CA . LEU A 1 566 ? -5.374 -11.552 11.279 1.00 93.31 566 LEU A CA 1
ATOM 4320 C C . LEU A 1 566 ? -6.077 -10.828 10.126 1.00 93.31 566 LEU A C 1
ATOM 4322 O O . LEU A 1 566 ? -7.160 -10.272 10.320 1.00 93.31 566 LEU A O 1
ATOM 4326 N N . ASN A 1 567 ? -5.465 -10.833 8.939 1.00 92.12 567 ASN A N 1
ATOM 4327 C CA . ASN A 1 567 ? -5.877 -9.928 7.861 1.00 92.12 567 ASN A CA 1
ATOM 4328 C C . ASN A 1 567 ? -6.205 -10.591 6.515 1.00 92.12 567 ASN A C 1
ATOM 4330 O O . ASN A 1 567 ? -6.900 -9.975 5.711 1.00 92.12 567 ASN A O 1
ATOM 4334 N N . HIS A 1 568 ? -5.734 -11.813 6.236 1.00 96.12 568 HIS A N 1
ATOM 4335 C CA . HIS A 1 568 ? -6.011 -12.478 4.958 1.00 96.12 568 HIS A CA 1
ATOM 4336 C C . HIS A 1 568 ? -5.796 -13.994 4.985 1.00 96.12 568 HIS A C 1
ATOM 4338 O O . HIS A 1 568 ? -6.759 -14.729 4.781 1.00 96.12 568 HIS A O 1
ATOM 4344 N N . GLY A 1 569 ? -4.560 -14.448 5.211 1.00 97.81 569 GLY A N 1
ATOM 4345 C CA . GLY A 1 569 ? -4.174 -15.844 5.028 1.00 97.81 569 GLY A CA 1
ATOM 4346 C C . GLY A 1 569 ? -4.852 -16.793 6.004 1.00 97.81 569 GLY A C 1
ATOM 4347 O O . GLY A 1 569 ? -4.874 -16.548 7.213 1.00 97.81 569 GLY A O 1
ATOM 4348 N N . ILE A 1 570 ? -5.372 -17.894 5.466 1.00 98.75 570 ILE A N 1
ATOM 4349 C CA . ILE A 1 570 ? -5.982 -18.993 6.211 1.00 98.75 570 ILE A CA 1
ATOM 4350 C C . ILE A 1 570 ? -5.750 -20.298 5.452 1.00 98.75 570 ILE A C 1
ATOM 4352 O O . ILE A 1 570 ? -5.931 -20.355 4.241 1.00 98.75 570 ILE A O 1
ATOM 4356 N N . ALA A 1 571 ? -5.343 -21.346 6.159 1.00 98.50 571 ALA A N 1
ATOM 4357 C CA . ALA A 1 571 ? -5.175 -22.677 5.587 1.00 98.50 571 ALA A CA 1
ATOM 4358 C C . ALA A 1 571 ? -5.491 -23.745 6.636 1.00 98.50 571 ALA A C 1
ATOM 4360 O O . ALA A 1 571 ? -5.337 -23.513 7.834 1.00 98.50 571 ALA A O 1
ATOM 4361 N N . LEU A 1 572 ? -5.915 -24.927 6.197 1.00 98.06 572 LEU A N 1
ATOM 4362 C CA . LEU A 1 572 ? -6.162 -26.071 7.071 1.00 98.06 572 LEU A CA 1
ATOM 4363 C C . LEU A 1 572 ? -5.222 -27.208 6.678 1.00 98.06 572 LEU A C 1
ATOM 4365 O O . LEU A 1 572 ? -5.009 -27.455 5.490 1.00 98.06 572 LEU A O 1
ATOM 4369 N N . SER A 1 573 ? -4.665 -27.904 7.667 1.00 97.88 573 SER A N 1
ATOM 4370 C CA . SER A 1 573 ? -3.918 -29.136 7.424 1.00 97.88 573 SER A CA 1
ATOM 4371 C C . SER A 1 573 ? -4.788 -30.159 6.693 1.00 97.88 573 SER A C 1
ATOM 4373 O O . SER A 1 573 ? -6.010 -30.193 6.846 1.00 97.88 573 SER A O 1
ATOM 4375 N N . HIS A 1 574 ? -4.156 -31.044 5.924 1.00 95.50 574 HIS A N 1
ATOM 4376 C CA . HIS A 1 574 ? -4.877 -32.029 5.113 1.00 95.50 574 HIS A CA 1
ATOM 4377 C C . HIS A 1 574 ? -5.735 -33.002 5.951 1.00 95.50 574 HIS A C 1
ATOM 4379 O O . HIS A 1 574 ? -6.727 -33.543 5.469 1.00 95.50 574 HIS A O 1
ATOM 4385 N N . ASP A 1 575 ? -5.370 -33.240 7.214 1.00 96.06 575 ASP A N 1
ATOM 4386 C CA . ASP A 1 575 ? -6.159 -34.052 8.149 1.00 96.06 575 ASP A CA 1
ATOM 4387 C C . ASP A 1 575 ? -7.299 -33.277 8.837 1.00 96.06 575 ASP A C 1
ATOM 4389 O O . ASP A 1 575 ? -8.079 -33.864 9.589 1.00 96.06 575 ASP A O 1
ATOM 4393 N N . GLY A 1 576 ? -7.403 -31.971 8.582 1.00 97.12 576 GLY A N 1
ATOM 4394 C CA . GLY A 1 576 ? -8.431 -31.094 9.119 1.00 97.12 576 GLY A CA 1
ATOM 4395 C C . GLY A 1 576 ? -8.243 -30.704 10.584 1.00 97.12 576 GLY A C 1
ATOM 4396 O O . GLY A 1 576 ? -9.184 -30.180 11.173 1.00 97.12 576 GLY A O 1
ATOM 4397 N N . LYS A 1 577 ? -7.083 -30.982 11.196 1.00 97.94 577 LYS A N 1
ATOM 4398 C CA . LYS A 1 577 ? -6.867 -30.826 12.647 1.00 97.94 577 LYS A CA 1
ATOM 4399 C C . LYS A 1 577 ? -6.025 -29.626 13.050 1.00 97.94 577 LYS A C 1
ATOM 4401 O O . LYS A 1 577 ? -5.926 -29.340 14.242 1.00 97.94 577 LYS A O 1
ATOM 4406 N N . THR A 1 578 ? -5.415 -28.922 12.106 1.00 98.50 578 THR A N 1
ATOM 4407 C CA . THR A 1 578 ? -4.595 -27.744 12.386 1.00 98.50 578 THR A CA 1
ATOM 4408 C C . THR A 1 578 ? -5.017 -26.600 11.485 1.00 98.50 578 THR A C 1
ATOM 4410 O O . THR A 1 578 ? -4.910 -26.689 10.264 1.00 98.50 578 THR A O 1
ATOM 4413 N N . LEU A 1 579 ? -5.507 -25.526 12.099 1.00 98.81 579 LEU A N 1
ATOM 4414 C CA . LEU A 1 579 ? -5.870 -24.290 11.420 1.00 98.81 579 LEU A CA 1
ATOM 4415 C C . LEU A 1 579 ? -4.689 -23.327 11.479 1.00 98.81 579 LEU A C 1
ATOM 4417 O O . LEU A 1 579 ? -4.204 -23.031 12.568 1.00 98.81 579 LEU A O 1
ATOM 4421 N N . PHE A 1 580 ? -4.262 -22.826 10.326 1.00 98.88 580 PHE A N 1
ATOM 4422 C CA . PHE A 1 580 ? -3.236 -21.800 10.186 1.00 98.88 580 PHE A CA 1
ATOM 4423 C C . PHE A 1 580 ? -3.875 -20.474 9.786 1.00 98.88 580 PHE A C 1
ATOM 4425 O O . PHE A 1 580 ? -4.785 -20.450 8.956 1.00 98.88 580 PHE A O 1
ATOM 4432 N N . ALA A 1 581 ? -3.382 -19.371 10.345 1.00 98.69 581 ALA A N 1
ATOM 4433 C CA . ALA A 1 581 ? -3.764 -18.027 9.924 1.00 98.69 581 ALA A CA 1
ATOM 4434 C C . ALA A 1 581 ? -2.624 -17.030 10.135 1.00 98.69 581 ALA A C 1
ATOM 4436 O O . ALA A 1 581 ? -1.761 -17.230 10.993 1.00 98.69 581 ALA A O 1
ATOM 4437 N N . SER A 1 582 ? -2.621 -15.948 9.362 1.00 97.88 582 SER A N 1
ATOM 4438 C CA . SER A 1 582 ? -1.522 -14.979 9.352 1.00 97.88 582 SER A CA 1
ATOM 4439 C C . SER A 1 582 ? -1.948 -13.562 9.735 1.00 97.88 582 SER A C 1
ATOM 4441 O O . SER A 1 582 ? -2.995 -13.074 9.295 1.00 97.88 582 SER A O 1
ATOM 4443 N N . SER A 1 583 ? -1.080 -12.869 10.472 1.00 94.56 583 SER A N 1
ATOM 4444 C CA . SER A 1 583 ? -1.043 -11.403 10.513 1.00 94.56 583 SER A CA 1
ATOM 4445 C C . SER A 1 583 ? -0.128 -10.865 9.402 1.00 94.56 583 SER A C 1
ATOM 4447 O O . SER A 1 583 ? 0.354 -11.619 8.557 1.00 94.56 583 SER A O 1
ATOM 4449 N N . ALA A 1 584 ? 0.159 -9.560 9.411 1.00 92.69 584 ALA A N 1
ATOM 4450 C CA . ALA A 1 584 ? 1.153 -8.971 8.513 1.00 92.69 584 ALA A CA 1
ATOM 4451 C C . ALA A 1 584 ? 2.598 -9.437 8.785 1.00 92.69 584 ALA A C 1
ATOM 4453 O O . ALA A 1 584 ? 3.439 -9.397 7.885 1.00 92.69 584 ALA A O 1
ATOM 4454 N N . THR A 1 585 ? 2.890 -9.865 10.015 1.00 95.06 585 THR A N 1
ATOM 4455 C CA . THR A 1 585 ? 4.253 -10.119 10.512 1.00 95.06 585 THR A CA 1
ATOM 4456 C C . THR A 1 585 ? 4.516 -11.579 10.862 1.00 95.06 585 THR A C 1
ATOM 4458 O O . THR A 1 585 ? 5.672 -12.005 10.891 1.00 95.06 585 THR A O 1
ATOM 4461 N N . SER A 1 586 ? 3.457 -12.353 11.120 1.00 96.75 586 SER A N 1
ATOM 4462 C CA . SER A 1 586 ? 3.559 -13.689 11.703 1.00 96.75 586 SER A CA 1
ATOM 4463 C C . SER A 1 586 ? 2.519 -14.662 11.149 1.00 96.75 586 SER A C 1
ATOM 4465 O O . SER A 1 586 ? 1.450 -14.264 10.682 1.00 96.75 586 SER A O 1
ATOM 4467 N N . VAL A 1 587 ? 2.819 -15.957 11.257 1.00 98.56 587 VAL A N 1
ATOM 4468 C CA . VAL A 1 587 ? 1.874 -17.052 11.004 1.00 98.56 587 VAL A CA 1
ATOM 4469 C C . VAL A 1 587 ? 1.683 -17.855 12.280 1.00 98.56 587 VAL A C 1
ATOM 4471 O O . VAL A 1 587 ? 2.648 -18.232 12.946 1.00 98.56 587 VAL A O 1
ATOM 4474 N N . PHE A 1 588 ? 0.428 -18.145 12.591 1.00 98.31 588 PHE A N 1
ATOM 4475 C CA . PHE A 1 588 ? -0.006 -18.851 13.785 1.00 98.31 588 PHE A CA 1
ATOM 4476 C C . PHE A 1 588 ? -0.717 -20.145 13.406 1.00 98.31 588 PHE A C 1
ATOM 4478 O O . PHE A 1 588 ? -1.288 -20.256 12.319 1.00 98.31 588 PHE A O 1
ATOM 4485 N N . SER A 1 589 ? -0.724 -21.105 14.325 1.00 98.38 589 SER A N 1
ATOM 4486 C CA . SER A 1 589 ? -1.511 -22.329 14.213 1.00 98.38 589 SER A CA 1
ATOM 4487 C C . SER A 1 589 ? -2.302 -22.624 15.483 1.00 98.38 589 SER A C 1
ATOM 4489 O O . SER A 1 589 ? -1.885 -22.270 16.588 1.00 98.38 589 SER A O 1
ATOM 4491 N N . TRP A 1 590 ? -3.425 -23.316 15.318 1.00 98.62 590 TRP A N 1
ATOM 4492 C CA . TRP A 1 590 ? -4.263 -23.835 16.392 1.00 98.62 590 TRP A CA 1
ATOM 4493 C C . TRP A 1 590 ? -4.657 -25.276 16.097 1.00 98.62 590 TRP A C 1
ATOM 4495 O O . TRP A 1 590 ? -4.859 -25.642 14.938 1.00 98.62 590 TRP A O 1
ATOM 4505 N N . THR A 1 591 ? -4.858 -26.082 17.141 1.00 98.50 591 THR A N 1
ATOM 4506 C CA . THR A 1 591 ? -5.614 -27.333 16.963 1.00 98.50 591 THR A CA 1
ATOM 4507 C C . THR A 1 591 ? -7.052 -26.971 16.616 1.00 98.50 591 THR A C 1
ATOM 4509 O O . THR A 1 591 ? -7.603 -26.078 17.251 1.00 98.50 591 THR A O 1
ATOM 4512 N N . TYR A 1 592 ? -7.653 -27.644 15.638 1.00 98.56 592 TYR A N 1
ATOM 4513 C CA . TYR A 1 592 ? -9.003 -27.384 15.149 1.00 98.56 592 TYR A CA 1
ATOM 4514 C C . TYR A 1 592 ? -9.876 -28.641 15.221 1.00 98.56 592 TYR A C 1
ATOM 4516 O O . TYR A 1 592 ? -9.449 -29.734 14.852 1.00 98.56 592 TYR A O 1
ATOM 4524 N N . ASP A 1 593 ? -11.114 -28.473 15.681 1.00 98.31 593 ASP A N 1
ATOM 4525 C CA . ASP A 1 593 ? -12.155 -29.500 15.663 1.00 98.31 593 ASP A CA 1
ATOM 4526 C C . ASP A 1 593 ? -13.334 -29.030 14.803 1.00 98.31 593 ASP A C 1
ATOM 4528 O O . ASP A 1 593 ? -14.117 -28.167 15.211 1.00 98.31 593 ASP A O 1
ATOM 4532 N N . ALA A 1 594 ? -13.482 -29.639 13.625 1.00 97.56 594 ALA A N 1
ATOM 4533 C CA . ALA A 1 594 ? -14.554 -29.359 12.670 1.00 97.56 594 ALA A CA 1
A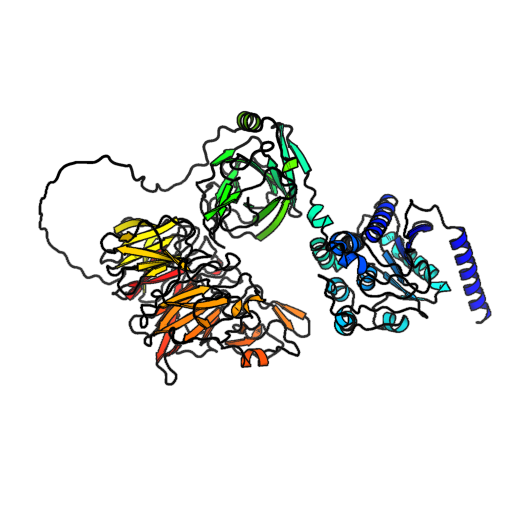TOM 4534 C C . ALA A 1 594 ? -15.960 -29.676 13.216 1.00 97.56 594 ALA A C 1
ATOM 4536 O O . ALA A 1 594 ? -16.930 -28.996 12.880 1.00 97.56 594 ALA A O 1
ATOM 4537 N N . ALA A 1 595 ? -16.108 -30.686 14.083 1.00 97.12 595 ALA A N 1
ATOM 4538 C CA . ALA A 1 595 ? -17.421 -31.097 14.590 1.00 97.12 595 ALA A CA 1
ATOM 4539 C C . ALA A 1 595 ? -18.031 -30.024 15.498 1.00 97.12 595 ALA A C 1
ATOM 4541 O O . ALA A 1 595 ? -19.239 -29.760 15.465 1.00 97.12 595 ALA A O 1
ATOM 4542 N N . THR A 1 596 ? -17.179 -29.384 16.295 1.00 97.00 596 THR A N 1
ATOM 4543 C CA . THR A 1 596 ? -17.559 -28.292 17.190 1.00 97.00 596 THR A CA 1
ATOM 4544 C C . THR A 1 596 ? -17.252 -26.912 16.610 1.00 97.00 596 THR A C 1
ATOM 4546 O O . THR A 1 596 ? -17.676 -25.915 17.198 1.00 97.00 596 THR A O 1
ATOM 4549 N N . MET A 1 597 ? -16.560 -26.828 15.467 1.00 97.62 597 MET A N 1
ATOM 4550 C CA . MET A 1 597 ? -15.965 -25.614 14.897 1.00 97.62 597 MET A CA 1
ATOM 4551 C C . MET A 1 597 ? -15.199 -24.822 15.967 1.00 97.62 597 MET A C 1
ATOM 4553 O O . MET A 1 597 ? -15.527 -23.669 16.241 1.00 97.62 597 MET A O 1
ATOM 4557 N N . SER A 1 598 ? -14.280 -25.456 16.688 1.00 97.56 598 SER A N 1
ATOM 4558 C CA . SER A 1 598 ? -13.532 -24.816 17.778 1.00 97.56 598 SER A CA 1
ATOM 4559 C C . SER A 1 598 ? -12.029 -24.968 17.598 1.00 97.56 598 SER A C 1
ATOM 4561 O O . SER A 1 598 ? -11.574 -25.832 16.851 1.00 97.56 598 SER A O 1
ATOM 4563 N N . VAL A 1 599 ? -11.276 -24.095 18.265 1.00 98.50 599 VAL A N 1
ATOM 4564 C CA . VAL A 1 599 ? -9.814 -24.115 18.272 1.00 98.50 599 VAL A CA 1
ATOM 4565 C C . VAL A 1 599 ? -9.273 -24.270 19.690 1.00 98.50 599 VAL A C 1
ATOM 4567 O O . VAL A 1 599 ? -9.984 -24.004 20.661 1.00 98.50 599 VAL A O 1
ATOM 4570 N N . SER A 1 600 ? -8.010 -24.680 19.814 1.00 98.06 600 SER A N 1
ATOM 4571 C CA . SER A 1 600 ? -7.271 -24.583 21.075 1.00 98.06 600 SER A CA 1
ATOM 4572 C C . SER A 1 600 ? -7.239 -23.142 21.597 1.00 98.06 600 SER A C 1
ATOM 4574 O O . SER A 1 600 ? -7.255 -22.195 20.819 1.00 98.06 600 SER A O 1
ATOM 4576 N N . GLU A 1 601 ? -7.170 -22.969 22.919 1.00 93.44 601 GLU A N 1
ATOM 4577 C CA . GLU A 1 601 ? -7.139 -21.638 23.547 1.00 93.44 601 GLU A CA 1
ATOM 4578 C C . GLU A 1 601 ? -5.900 -20.832 23.131 1.00 93.44 601 GLU A C 1
ATOM 4580 O O . GLU A 1 601 ? -6.005 -19.665 22.762 1.00 93.44 601 GLU A O 1
ATOM 4585 N N . ASN A 1 602 ? -4.736 -21.485 23.128 1.00 94.00 602 ASN A N 1
ATOM 4586 C CA . ASN A 1 602 ? -3.473 -20.876 22.730 1.00 94.00 602 ASN A CA 1
ATOM 4587 C C . ASN A 1 602 ? -3.111 -21.246 21.290 1.00 94.00 602 ASN A C 1
ATOM 4589 O O . ASN A 1 602 ? -3.371 -22.369 20.835 1.00 94.00 602 ASN A O 1
ATOM 4593 N N . SER A 1 603 ? -2.476 -20.297 20.606 1.00 96.00 603 SER A N 1
ATOM 4594 C CA . SER A 1 603 ? -1.843 -20.505 19.309 1.00 96.00 603 SER A CA 1
ATOM 4595 C C . SER A 1 603 ? -0.388 -20.951 19.467 1.00 96.00 603 SER A C 1
ATOM 4597 O O . SER A 1 603 ? 0.240 -20.742 20.505 1.00 96.00 603 SER A O 1
ATOM 4599 N N . THR A 1 604 ? 0.162 -21.557 18.418 1.00 97.00 604 THR A N 1
ATOM 4600 C CA . THR A 1 604 ? 1.607 -21.765 18.251 1.00 97.00 604 THR A CA 1
ATOM 4601 C C . THR A 1 604 ? 2.106 -20.895 17.105 1.00 97.00 604 THR A C 1
ATOM 4603 O O . THR A 1 604 ? 1.548 -20.949 16.008 1.00 97.00 604 THR A O 1
ATOM 4606 N N . THR A 1 605 ? 3.158 -20.114 17.341 1.00 97.62 605 THR A N 1
ATOM 4607 C CA . THR A 1 605 ? 3.824 -19.321 16.300 1.00 97.62 605 THR A CA 1
ATOM 4608 C C . THR A 1 605 ? 4.623 -20.233 15.375 1.00 97.62 605 THR A C 1
ATOM 4610 O O . THR A 1 605 ? 5.515 -20.950 15.825 1.00 97.62 605 THR A O 1
ATOM 4613 N N . ILE A 1 606 ? 4.305 -20.197 14.083 1.00 98.44 606 ILE A N 1
ATOM 4614 C CA . ILE A 1 606 ? 4.985 -20.972 13.038 1.00 98.44 606 ILE A CA 1
ATOM 4615 C C . ILE A 1 606 ? 6.042 -20.120 12.345 1.00 98.44 606 ILE A C 1
ATOM 4617 O O . ILE A 1 606 ? 7.137 -20.609 12.077 1.00 98.44 606 ILE A O 1
ATOM 4621 N N . LEU A 1 607 ? 5.731 -18.848 12.086 1.00 97.62 607 LEU A N 1
ATOM 4622 C CA . LEU A 1 607 ? 6.635 -17.897 11.445 1.00 97.62 607 LEU A CA 1
ATOM 4623 C C . LEU A 1 607 ? 6.534 -16.509 12.071 1.00 97.62 607 LEU A C 1
ATOM 4625 O O . LEU A 1 607 ? 5.454 -16.105 12.499 1.00 97.62 607 LEU A O 1
ATOM 4629 N N . THR A 1 608 ? 7.641 -15.775 12.029 1.00 96.88 608 THR A N 1
ATOM 4630 C CA . THR A 1 608 ? 7.774 -14.351 12.372 1.00 96.88 608 THR A CA 1
ATOM 4631 C C . THR A 1 608 ? 8.696 -13.653 11.359 1.00 96.88 608 THR A C 1
ATOM 4633 O O . THR A 1 608 ? 9.090 -14.252 10.357 1.00 96.88 608 THR A O 1
ATOM 4636 N N . GLY A 1 609 ? 9.046 -12.383 11.584 1.00 94.06 609 GLY A N 1
ATOM 4637 C CA . GLY A 1 609 ? 10.070 -11.678 10.797 1.00 94.06 609 GLY A CA 1
ATOM 4638 C C . GLY A 1 609 ? 9.583 -11.100 9.464 1.00 94.06 609 GLY A C 1
ATOM 4639 O O . GLY A 1 609 ? 10.359 -10.484 8.734 1.00 94.06 609 GLY A O 1
ATOM 4640 N N . MET A 1 610 ? 8.295 -11.243 9.140 1.00 96.25 610 MET A N 1
ATOM 4641 C CA . MET A 1 610 ? 7.704 -10.600 7.966 1.00 96.25 610 MET A CA 1
ATOM 4642 C C . MET A 1 610 ? 7.498 -9.100 8.224 1.00 96.25 610 MET A C 1
ATOM 4644 O O . MET A 1 610 ? 7.057 -8.694 9.295 1.00 96.25 610 MET A O 1
ATOM 4648 N N . ASN A 1 611 ? 7.807 -8.253 7.239 1.00 89.88 611 ASN A N 1
ATOM 4649 C CA . ASN A 1 611 ? 7.627 -6.801 7.364 1.00 89.88 611 ASN A CA 1
ATOM 4650 C C . ASN A 1 611 ? 6.136 -6.406 7.383 1.00 89.88 611 ASN A C 1
ATOM 4652 O O . ASN A 1 611 ? 5.329 -7.091 6.771 1.00 89.88 611 ASN A O 1
ATOM 4656 N N . SER A 1 612 ? 5.767 -5.297 8.027 1.00 85.81 612 SER A N 1
ATOM 4657 C CA . SER A 1 612 ? 4.387 -4.783 8.108 1.00 85.81 612 SER A CA 1
ATOM 4658 C C . SER A 1 612 ? 4.116 -3.530 7.256 1.00 85.81 612 SER A C 1
ATOM 4660 O O . SER A 1 612 ? 3.068 -2.901 7.404 1.00 85.81 612 SER A O 1
ATOM 4662 N N . LYS A 1 613 ? 5.044 -3.144 6.373 1.00 83.50 613 LYS A N 1
ATOM 4663 C CA . LYS A 1 613 ? 4.897 -2.030 5.421 1.00 83.50 613 LYS A CA 1
ATOM 4664 C C . LYS A 1 613 ? 4.406 -2.525 4.057 1.00 83.50 613 LYS A C 1
ATOM 4666 O O . LYS A 1 613 ? 4.551 -3.698 3.734 1.00 83.50 613 LYS A O 1
ATOM 4671 N N . GLY A 1 614 ? 3.847 -1.609 3.264 1.00 84.69 614 GLY A N 1
ATOM 4672 C CA . GLY A 1 614 ? 3.388 -1.880 1.899 1.00 84.69 614 GLY A CA 1
ATOM 4673 C C . GLY A 1 614 ? 2.300 -2.947 1.838 1.00 84.69 614 GLY A C 1
ATOM 4674 O O . GLY A 1 614 ? 1.233 -2.796 2.440 1.00 84.69 614 GLY A O 1
ATOM 4675 N N . HIS A 1 615 ? 2.580 -4.029 1.117 1.00 91.25 615 HIS A N 1
ATOM 4676 C CA . HIS A 1 615 ? 1.703 -5.183 0.983 1.00 91.25 615 HIS A CA 1
ATOM 4677 C C . HIS A 1 615 ? 1.768 -6.052 2.242 1.00 91.25 615 HIS A C 1
ATOM 4679 O O . HIS A 1 615 ? 2.774 -6.698 2.541 1.00 91.25 615 HIS A O 1
ATOM 4685 N N . VAL A 1 616 ? 0.671 -6.086 3.000 1.00 92.12 616 VAL A N 1
ATOM 4686 C CA . VAL A 1 616 ? 0.628 -6.693 4.345 1.00 92.12 616 VAL A CA 1
ATOM 4687 C C . VAL A 1 616 ? -0.122 -8.022 4.433 1.00 92.12 616 VAL A C 1
ATOM 4689 O O . VAL A 1 616 ? -0.209 -8.603 5.511 1.00 92.12 616 VAL A O 1
ATOM 4692 N N . THR A 1 617 ? -0.681 -8.527 3.335 1.00 94.75 617 THR A N 1
ATOM 4693 C CA . THR A 1 617 ? -1.333 -9.844 3.308 1.00 94.75 617 THR A CA 1
ATOM 4694 C C . THR A 1 617 ? -0.300 -10.959 3.202 1.00 94.75 617 THR A C 1
ATOM 4696 O O . THR A 1 617 ? 0.669 -10.827 2.457 1.00 94.75 617 THR A O 1
ATOM 4699 N N . ARG A 1 618 ? -0.504 -12.066 3.922 1.00 97.69 618 ARG A N 1
ATOM 4700 C CA . ARG A 1 618 ? 0.359 -13.255 3.847 1.00 97.69 618 ARG A CA 1
ATOM 4701 C C . ARG A 1 618 ? -0.471 -14.463 3.457 1.00 97.69 618 ARG A C 1
ATOM 4703 O O . ARG A 1 618 ? -1.104 -15.076 4.307 1.00 97.69 618 ARG A O 1
ATOM 4710 N N . THR A 1 619 ? -0.548 -14.764 2.168 1.00 98.62 619 THR A N 1
ATOM 4711 C CA . THR A 1 619 ? -1.334 -15.915 1.708 1.00 98.62 619 THR A CA 1
ATOM 4712 C C . THR A 1 619 ? -0.716 -17.200 2.227 1.00 98.62 619 THR A C 1
ATOM 4714 O O . THR A 1 619 ? 0.504 -17.352 2.195 1.00 98.62 619 THR A O 1
ATOM 4717 N N . LEU A 1 620 ? -1.564 -18.106 2.711 1.00 98.81 620 LEU A N 1
ATOM 4718 C CA . LEU A 1 620 ? -1.174 -19.412 3.224 1.00 98.81 620 LEU A CA 1
ATOM 4719 C C . LEU A 1 620 ? -1.748 -20.496 2.323 1.00 98.81 620 LEU A C 1
ATOM 4721 O O . LEU A 1 620 ? -2.916 -20.424 1.949 1.00 98.81 620 LEU A O 1
ATOM 4725 N N . SER A 1 621 ? -0.956 -21.517 2.015 1.00 98.00 621 SER A N 1
ATOM 4726 C CA . SER A 1 621 ? -1.441 -22.672 1.263 1.00 98.00 621 SER A CA 1
ATOM 4727 C C . SER A 1 621 ? -0.713 -23.950 1.670 1.00 98.00 621 SER A C 1
ATOM 4729 O O . SER A 1 621 ? 0.485 -23.924 1.949 1.00 98.00 621 SER A O 1
ATOM 4731 N N . ILE A 1 622 ? -1.432 -25.073 1.718 1.00 98.06 622 ILE A N 1
ATOM 4732 C CA . ILE A 1 622 ? -0.859 -26.397 1.998 1.00 98.06 622 ILE A CA 1
ATOM 4733 C C . ILE A 1 622 ? -0.803 -27.179 0.680 1.00 98.06 622 ILE A C 1
ATOM 4735 O O . ILE A 1 622 ? -1.857 -27.418 0.082 1.00 98.06 622 ILE A O 1
ATOM 4739 N N . PRO A 1 623 ? 0.384 -27.611 0.216 1.00 97.25 623 PRO A N 1
ATOM 4740 C CA . PRO A 1 623 ? 0.496 -28.397 -1.003 1.00 97.25 623 PRO A CA 1
ATOM 4741 C C . PRO A 1 623 ? -0.226 -29.744 -0.882 1.00 97.25 623 PRO A C 1
ATOM 4743 O O . PRO A 1 623 ? 0.050 -30.504 0.049 1.00 97.25 623 PRO A O 1
ATOM 4746 N N . PRO A 1 624 ? -1.076 -30.127 -1.851 1.00 94.19 624 PRO A N 1
ATOM 4747 C CA . PRO A 1 624 ? -1.853 -31.364 -1.771 1.00 94.19 624 PRO A CA 1
ATOM 4748 C C . PRO A 1 624 ? -0.980 -32.629 -1.762 1.00 94.19 624 PRO A C 1
ATOM 4750 O O . PRO A 1 624 ? -1.382 -33.652 -1.214 1.00 94.19 624 PRO A O 1
ATOM 4753 N N . LYS A 1 625 ? 0.228 -32.571 -2.342 1.00 95.81 625 LYS A N 1
ATOM 4754 C CA . LYS A 1 625 ? 1.198 -33.682 -2.348 1.00 95.81 625 LYS A CA 1
ATOM 4755 C C . LYS A 1 625 ? 2.125 -33.713 -1.130 1.00 95.81 625 LYS A C 1
ATOM 4757 O O . LYS A 1 625 ? 2.689 -34.765 -0.839 1.00 95.81 625 LYS A O 1
ATOM 4762 N N . TYR A 1 626 ? 2.278 -32.590 -0.431 1.00 96.56 626 TYR A N 1
ATOM 4763 C CA . TYR A 1 626 ? 3.252 -32.422 0.647 1.00 96.56 626 TYR A CA 1
ATOM 4764 C C . TYR A 1 626 ? 2.557 -31.817 1.874 1.00 96.56 626 TYR A C 1
ATOM 4766 O O . TYR A 1 626 ? 2.709 -30.629 2.154 1.00 96.56 626 TYR A O 1
ATOM 4774 N N . PRO A 1 627 ? 1.764 -32.618 2.609 1.00 95.44 627 PRO A N 1
ATOM 4775 C CA . PRO A 1 627 ? 0.894 -32.119 3.676 1.00 95.44 627 PRO A CA 1
ATOM 4776 C C . PRO A 1 627 ? 1.651 -31.581 4.900 1.00 95.44 627 PRO A C 1
ATOM 4778 O O . PRO A 1 627 ? 1.033 -30.980 5.773 1.00 95.44 627 PRO A O 1
ATOM 4781 N N . ASN A 1 628 ? 2.964 -31.817 4.984 1.00 96.50 628 ASN A N 1
ATOM 4782 C CA . ASN A 1 628 ? 3.852 -31.256 6.001 1.00 96.50 628 ASN A CA 1
ATOM 4783 C C . ASN A 1 628 ? 4.425 -29.883 5.617 1.00 96.50 628 ASN A C 1
ATOM 4785 O O . ASN A 1 628 ? 5.136 -29.289 6.419 1.00 96.50 628 ASN A O 1
ATOM 4789 N N . LEU A 1 629 ? 4.181 -29.396 4.400 1.00 98.25 629 LEU A N 1
ATOM 4790 C CA . LEU A 1 629 ? 4.690 -28.110 3.941 1.00 98.25 629 LEU A CA 1
ATOM 4791 C C . LEU A 1 629 ? 3.614 -27.030 4.052 1.00 98.25 629 LEU A C 1
ATOM 4793 O O . LEU A 1 629 ? 2.438 -27.269 3.788 1.00 98.25 629 LEU A O 1
ATOM 4797 N N . LEU A 1 630 ? 4.044 -25.820 4.393 1.00 98.75 630 LEU A N 1
ATOM 4798 C CA . LEU A 1 630 ? 3.244 -24.605 4.389 1.00 98.75 630 LEU A CA 1
ATOM 4799 C C . LEU A 1 630 ? 3.897 -23.580 3.468 1.00 98.75 630 LEU A C 1
ATOM 4801 O O . LEU A 1 630 ? 5.050 -23.197 3.671 1.00 98.75 630 LEU A O 1
ATOM 4805 N N . ILE A 1 631 ? 3.147 -23.133 2.467 1.00 98.81 631 ILE A N 1
ATOM 4806 C CA . ILE A 1 631 ? 3.531 -22.046 1.572 1.00 98.81 631 ILE A CA 1
ATOM 4807 C C . ILE A 1 631 ? 3.053 -20.728 2.164 1.00 98.81 631 ILE A C 1
ATOM 4809 O O . ILE A 1 631 ? 1.911 -20.631 2.620 1.00 98.81 631 ILE A O 1
ATOM 4813 N N . VAL A 1 632 ? 3.920 -19.720 2.126 1.00 98.81 632 VAL A N 1
ATOM 4814 C CA . VAL A 1 632 ? 3.642 -18.366 2.597 1.00 98.81 632 VAL A CA 1
ATOM 4815 C C . VAL A 1 632 ? 4.087 -17.366 1.530 1.00 98.81 632 VAL A C 1
ATOM 4817 O O . VAL A 1 632 ? 5.248 -17.380 1.124 1.00 98.81 632 VAL A O 1
ATOM 4820 N N . SER A 1 633 ? 3.171 -16.506 1.082 1.00 98.69 633 SER A N 1
ATOM 4821 C CA . SER A 1 633 ? 3.476 -15.387 0.178 1.00 98.69 633 SER A CA 1
ATOM 4822 C C . SER A 1 633 ? 3.756 -14.098 0.958 1.00 98.69 633 SER A C 1
ATOM 4824 O O . SER A 1 633 ? 3.090 -13.813 1.960 1.00 98.69 633 SER A O 1
ATOM 4826 N N . HIS A 1 634 ? 4.732 -13.305 0.506 1.00 97.81 634 HIS A N 1
ATOM 4827 C CA . HIS A 1 634 ? 5.100 -12.011 1.087 1.00 97.81 634 HIS A CA 1
ATOM 4828 C C . HIS A 1 634 ? 5.372 -10.974 -0.012 1.00 97.81 634 HIS A C 1
ATOM 4830 O O . HIS A 1 634 ? 6.314 -11.123 -0.787 1.00 97.81 634 HIS A O 1
ATOM 4836 N N . GLY A 1 635 ? 4.554 -9.918 -0.067 1.00 97.50 635 GLY A N 1
ATOM 4837 C CA . GLY A 1 635 ? 4.667 -8.848 -1.065 1.00 97.50 635 GLY A CA 1
ATOM 4838 C C . GLY A 1 635 ? 5.668 -7.734 -0.719 1.00 97.50 635 GLY A C 1
ATOM 4839 O O . GLY A 1 635 ? 6.326 -7.733 0.321 1.00 97.50 635 GLY A O 1
ATOM 4840 N N . SER A 1 636 ? 5.783 -6.749 -1.602 1.00 96.50 636 SER A N 1
ATOM 4841 C CA . SER A 1 636 ? 6.729 -5.639 -1.481 1.00 96.50 636 SER A CA 1
ATOM 4842 C C . SER A 1 636 ? 6.350 -4.628 -0.388 1.00 96.50 636 SER A C 1
ATOM 4844 O O . SER A 1 636 ? 5.179 -4.447 -0.047 1.00 96.50 636 SER A O 1
ATOM 4846 N N . ASN A 1 637 ? 7.338 -3.896 0.137 1.00 91.44 637 ASN A N 1
ATOM 4847 C CA . ASN A 1 637 ? 7.099 -2.829 1.122 1.00 91.44 637 ASN A CA 1
ATOM 4848 C C . ASN A 1 637 ? 6.607 -1.504 0.517 1.00 91.44 637 ASN A C 1
ATOM 4850 O O . ASN A 1 637 ? 6.219 -0.604 1.266 1.00 91.44 637 ASN A O 1
ATOM 4854 N N . ASP A 1 638 ? 6.679 -1.361 -0.800 1.00 84.00 638 ASP A N 1
ATOM 4855 C CA . ASP A 1 638 ? 6.339 -0.145 -1.532 1.00 84.00 638 ASP A CA 1
ATOM 4856 C C . ASP A 1 638 ? 5.987 -0.506 -2.979 1.00 84.00 638 ASP A C 1
ATOM 4858 O O . ASP A 1 638 ? 6.195 -1.645 -3.407 1.00 84.00 638 ASP A O 1
ATOM 4862 N N . ASN A 1 639 ? 5.506 0.461 -3.753 1.00 85.88 639 ASN A N 1
ATOM 4863 C CA . ASN A 1 639 ? 5.263 0.271 -5.173 1.00 85.88 639 ASN A CA 1
ATOM 4864 C C . ASN A 1 639 ? 6.547 -0.166 -5.903 1.00 85.88 639 ASN A C 1
ATOM 4866 O O . ASN A 1 639 ? 6.540 -1.180 -6.596 1.00 85.88 639 ASN A O 1
ATOM 4870 N N . PHE A 1 640 ? 7.674 0.506 -5.629 1.00 85.44 640 PHE A N 1
ATOM 4871 C CA . PHE A 1 640 ? 9.008 0.178 -6.152 1.00 85.44 640 PHE A CA 1
ATOM 4872 C C . PHE A 1 640 ? 10.003 -0.160 -5.020 1.00 85.44 640 PHE A C 1
ATOM 4874 O O . PHE A 1 640 ? 10.833 0.654 -4.615 1.00 85.44 640 PHE A O 1
ATOM 4881 N N . ASP A 1 641 ? 9.940 -1.382 -4.490 1.00 89.56 641 ASP A N 1
ATOM 4882 C CA . ASP A 1 641 ? 10.824 -1.898 -3.439 1.00 89.56 641 ASP A CA 1
ATOM 4883 C C . ASP A 1 641 ? 12.115 -2.472 -4.036 1.00 89.56 641 ASP A C 1
ATOM 4885 O O . ASP A 1 641 ? 12.301 -3.689 -4.115 1.00 89.56 641 ASP A O 1
ATOM 4889 N N . TYR A 1 642 ? 13.040 -1.594 -4.432 1.00 87.44 642 TYR A N 1
ATOM 4890 C CA . TYR A 1 642 ? 14.351 -1.976 -4.982 1.00 87.44 642 TYR A CA 1
ATOM 4891 C C . TYR A 1 642 ? 15.157 -2.921 -4.078 1.00 87.44 642 TYR A C 1
ATOM 4893 O O . TYR A 1 642 ? 15.951 -3.717 -4.577 1.00 87.44 642 TYR A O 1
ATOM 4901 N N . GLY A 1 643 ? 14.930 -2.893 -2.760 1.00 88.06 643 GLY A N 1
ATOM 4902 C CA . GLY A 1 643 ? 15.577 -3.813 -1.823 1.00 88.06 643 GLY A CA 1
ATOM 4903 C C . GLY A 1 643 ? 15.143 -5.273 -1.999 1.00 88.06 643 GLY A C 1
ATOM 4904 O O . GLY A 1 643 ? 15.914 -6.177 -1.682 1.00 88.06 643 GLY A O 1
ATOM 4905 N N . SER A 1 644 ? 13.942 -5.519 -2.530 1.00 94.88 644 SER A N 1
ATOM 4906 C CA . SER A 1 644 ? 13.437 -6.873 -2.816 1.00 94.88 644 SER A CA 1
ATOM 4907 C C . SER A 1 644 ? 14.118 -7.554 -4.012 1.00 94.88 644 SER A C 1
ATOM 4909 O O . SER A 1 644 ? 13.968 -8.759 -4.197 1.00 94.88 644 SER A O 1
ATOM 4911 N N . ALA A 1 645 ? 14.931 -6.818 -4.783 1.00 90.25 645 ALA A N 1
ATOM 4912 C CA . ALA A 1 645 ? 15.781 -7.404 -5.820 1.00 90.25 645 ALA A CA 1
ATOM 4913 C C . ALA A 1 645 ? 16.860 -8.344 -5.242 1.00 90.25 645 ALA A C 1
ATOM 4915 O O . ALA A 1 645 ? 17.381 -9.199 -5.960 1.00 90.25 645 ALA A O 1
ATOM 4916 N N . ASP A 1 646 ? 17.203 -8.199 -3.956 1.00 94.06 646 ASP A N 1
ATOM 4917 C CA . ASP A 1 646 ? 17.989 -9.191 -3.223 1.00 94.06 646 ASP A CA 1
ATOM 4918 C C . ASP A 1 646 ? 17.053 -10.240 -2.610 1.00 94.06 646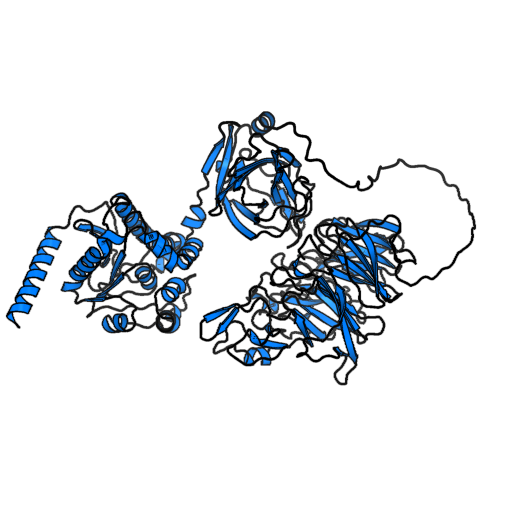 ASP A C 1
ATOM 4920 O O . ASP A 1 646 ? 16.280 -9.955 -1.697 1.00 94.06 646 ASP A O 1
ATOM 4924 N N . VAL A 1 647 ? 17.172 -11.483 -3.074 1.00 95.06 647 VAL A N 1
ATOM 4925 C CA . VAL A 1 647 ? 16.409 -12.639 -2.581 1.00 95.06 647 VAL A CA 1
ATOM 4926 C C . VAL A 1 647 ? 16.517 -12.841 -1.060 1.00 95.06 647 VAL A C 1
ATOM 4928 O O . VAL A 1 647 ? 15.589 -13.363 -0.439 1.00 95.06 647 VAL A O 1
ATOM 4931 N N . LYS A 1 648 ? 17.616 -12.403 -0.426 1.00 94.62 648 LYS A N 1
ATOM 4932 C CA . LYS A 1 648 ? 17.831 -12.510 1.032 1.00 94.62 648 LYS A CA 1
ATOM 4933 C C . LYS A 1 648 ? 16.944 -11.575 1.840 1.00 94.62 648 LYS A C 1
ATOM 4935 O O . LYS A 1 648 ? 16.737 -11.797 3.030 1.00 94.62 648 LYS A O 1
ATOM 4940 N N . THR A 1 649 ? 16.426 -10.536 1.200 1.00 94.75 649 THR A N 1
ATOM 4941 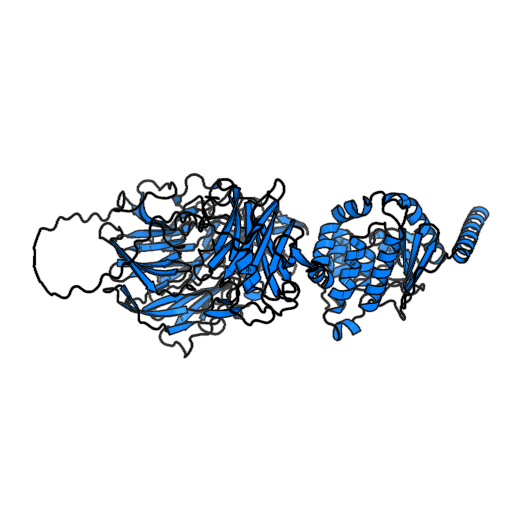C CA . THR A 1 649 ? 15.521 -9.572 1.812 1.00 94.75 649 THR A CA 1
ATOM 4942 C C . THR A 1 649 ? 14.209 -10.224 2.259 1.00 94.75 649 THR A C 1
ATOM 4944 O O . THR A 1 649 ? 13.575 -9.718 3.186 1.00 94.75 649 THR A O 1
ATOM 4947 N N . GLY A 1 650 ? 13.806 -11.338 1.630 1.00 95.69 650 GLY A N 1
ATOM 4948 C CA . GLY A 1 650 ? 12.600 -12.082 2.000 1.00 95.69 650 GLY A CA 1
ATOM 4949 C C . GLY A 1 650 ? 11.320 -11.268 1.811 1.00 95.69 650 GLY A C 1
ATOM 4950 O O . GLY A 1 650 ? 10.464 -11.269 2.690 1.00 95.69 650 GLY A O 1
ATOM 4951 N N . ARG A 1 651 ? 11.230 -10.520 0.707 1.00 97.50 651 ARG A N 1
ATOM 4952 C CA . ARG A 1 651 ? 10.048 -9.756 0.284 1.00 97.50 651 ARG A CA 1
ATOM 4953 C C . ARG A 1 651 ? 9.857 -9.900 -1.214 1.00 97.50 651 ARG A C 1
ATOM 4955 O O . ARG A 1 651 ? 10.828 -10.187 -1.916 1.00 97.50 651 ARG A O 1
ATOM 4962 N N . SER A 1 652 ? 8.639 -9.654 -1.680 1.00 98.31 652 SER A N 1
ATOM 4963 C CA . SER A 1 652 ? 8.255 -9.873 -3.077 1.00 98.31 652 SER A CA 1
ATOM 4964 C C . SER A 1 652 ? 8.595 -11.304 -3.521 1.00 98.31 652 SER A C 1
ATOM 4966 O O . SER A 1 652 ? 9.285 -11.525 -4.522 1.00 98.31 652 SER A O 1
ATOM 4968 N N . CYS A 1 653 ? 8.250 -12.280 -2.678 1.00 98.56 653 CYS A N 1
ATOM 4969 C CA . CYS A 1 653 ? 8.616 -13.678 -2.859 1.00 98.56 653 CYS A CA 1
ATOM 4970 C C . CYS A 1 653 ? 7.620 -14.626 -2.186 1.00 98.56 653 CYS A C 1
ATOM 4972 O O . CYS A 1 653 ? 6.908 -14.259 -1.246 1.00 98.56 653 CYS A O 1
ATOM 4974 N N . VAL A 1 654 ? 7.629 -15.875 -2.639 1.00 98.75 654 VAL A N 1
ATOM 4975 C CA . VAL A 1 654 ? 6.881 -16.978 -2.032 1.00 98.75 654 VAL A CA 1
ATOM 4976 C C . VAL A 1 654 ? 7.885 -17.945 -1.412 1.00 98.75 654 VAL A C 1
ATOM 4978 O O . VAL A 1 654 ? 8.918 -18.235 -2.014 1.00 98.75 654 VAL A O 1
ATOM 4981 N N . LYS A 1 655 ? 7.611 -18.443 -0.204 1.00 98.75 655 LYS A N 1
ATOM 4982 C CA . LYS A 1 655 ? 8.491 -19.368 0.531 1.00 98.75 655 LYS A CA 1
ATOM 4983 C C . LYS A 1 655 ? 7.739 -20.578 1.059 1.00 98.75 655 LYS A C 1
ATOM 4985 O O . LYS A 1 655 ? 6.529 -20.521 1.271 1.00 98.75 655 LYS A O 1
ATOM 4990 N N . VAL A 1 656 ? 8.469 -21.663 1.302 1.00 98.69 656 VAL A N 1
ATOM 4991 C CA . VAL A 1 656 ? 7.928 -22.932 1.806 1.00 98.69 656 VAL A CA 1
ATOM 4992 C C . VAL A 1 656 ? 8.618 -23.330 3.108 1.00 98.69 656 VAL A C 1
ATOM 4994 O O . VAL A 1 656 ? 9.836 -23.210 3.246 1.00 98.69 656 VAL A O 1
ATOM 4997 N N . PHE A 1 657 ? 7.831 -23.820 4.064 1.00 98.62 657 PHE A N 1
ATOM 4998 C CA . PHE A 1 657 ? 8.273 -24.155 5.417 1.00 98.62 657 PHE A CA 1
ATOM 4999 C C . PHE A 1 657 ? 7.749 -25.529 5.836 1.00 98.62 657 PHE A C 1
ATOM 5001 O O . PHE A 1 657 ? 6.603 -25.864 5.550 1.00 98.62 657 PHE A O 1
ATOM 5008 N N . ASP A 1 658 ? 8.565 -26.313 6.541 1.00 97.94 658 ASP A N 1
ATOM 5009 C CA . ASP A 1 658 ? 8.154 -27.613 7.082 1.00 97.94 658 ASP A CA 1
ATOM 5010 C C . ASP A 1 658 ? 7.473 -27.434 8.444 1.00 97.94 658 ASP A C 1
ATOM 5012 O O . ASP A 1 658 ? 8.095 -27.059 9.440 1.00 97.94 658 ASP A O 1
ATOM 5016 N N . THR A 1 659 ? 6.178 -27.729 8.513 1.00 96.94 659 THR A N 1
ATOM 5017 C CA . THR A 1 659 ? 5.382 -27.576 9.734 1.00 96.94 659 THR A CA 1
ATOM 5018 C C . THR A 1 659 ? 5.696 -28.633 10.793 1.00 96.94 659 THR A C 1
ATOM 5020 O O . THR A 1 659 ? 5.217 -28.523 11.918 1.00 96.94 659 THR A O 1
ATOM 5023 N N . THR A 1 660 ? 6.482 -29.664 10.469 1.00 95.50 660 THR A N 1
ATOM 5024 C CA . THR A 1 660 ? 6.899 -30.703 11.427 1.00 95.50 660 THR A CA 1
ATOM 5025 C C . THR A 1 660 ? 8.207 -30.374 12.147 1.00 95.50 660 THR A C 1
ATOM 5027 O O . THR A 1 660 ? 8.512 -30.992 13.166 1.00 95.50 660 THR A O 1
ATOM 5030 N N . ALA A 1 661 ? 8.954 -29.379 11.657 1.00 94.88 661 ALA A N 1
ATOM 5031 C CA . ALA A 1 661 ? 10.280 -29.006 12.149 1.00 94.88 661 ALA A CA 1
ATOM 5032 C C . ALA A 1 661 ? 10.350 -27.555 12.665 1.00 94.88 661 ALA A C 1
ATOM 5034 O O . ALA A 1 661 ? 11.427 -26.955 12.701 1.00 94.88 661 ALA A O 1
ATOM 5035 N N . VAL A 1 662 ? 9.207 -26.989 13.067 1.00 97.12 662 VAL A N 1
ATOM 5036 C CA . VAL A 1 662 ? 9.091 -25.597 13.524 1.00 97.12 662 VAL A CA 1
ATOM 5037 C C . VAL A 1 662 ? 9.972 -25.368 14.762 1.00 97.12 662 VAL A C 1
ATOM 5039 O O . VAL A 1 662 ? 9.776 -26.038 15.781 1.00 97.12 662 VAL A O 1
ATOM 5042 N N . PRO A 1 663 ? 10.936 -24.431 14.715 1.00 96.69 663 PRO A N 1
ATOM 5043 C CA . PRO A 1 663 ? 11.788 -24.131 15.858 1.00 96.69 663 PRO A CA 1
ATOM 5044 C C . PRO A 1 663 ? 11.009 -23.401 16.961 1.00 96.69 663 PRO A C 1
ATOM 5046 O O . PRO A 1 663 ? 9.947 -22.822 16.731 1.00 96.69 663 PRO A O 1
ATOM 5049 N N . THR A 1 664 ? 11.559 -23.381 18.177 1.00 94.44 664 THR A N 1
ATOM 5050 C CA . THR A 1 664 ? 10.992 -22.594 19.282 1.00 94.44 664 THR A CA 1
ATOM 5051 C C . THR A 1 664 ? 10.895 -21.119 18.887 1.00 94.44 664 THR A C 1
ATOM 5053 O O . THR A 1 664 ? 11.908 -20.499 18.582 1.00 94.44 664 THR A O 1
ATOM 5056 N N . GLY A 1 665 ? 9.684 -20.558 18.925 1.00 93.00 665 GLY A N 1
ATOM 5057 C CA . GLY A 1 665 ? 9.412 -19.177 18.502 1.00 93.00 665 GLY A CA 1
ATOM 5058 C C . GLY A 1 665 ? 9.037 -19.019 17.022 1.00 93.00 665 GLY A C 1
ATOM 5059 O O . GLY A 1 665 ? 8.667 -17.921 16.618 1.00 93.00 665 GLY A O 1
ATOM 5060 N N . GLY A 1 666 ? 9.057 -20.102 16.241 1.00 97.56 666 GLY A N 1
ATOM 5061 C CA . GLY A 1 666 ? 8.760 -20.092 14.811 1.00 97.56 666 GLY A CA 1
ATOM 5062 C C . GLY A 1 666 ? 9.976 -19.756 13.945 1.00 97.56 666 GLY A C 1
ATOM 5063 O O . GLY A 1 666 ? 11.014 -19.306 14.429 1.00 97.56 666 GLY A O 1
ATOM 5064 N N . TYR A 1 667 ? 9.857 -20.005 12.642 1.00 98.38 667 TYR A N 1
ATOM 5065 C CA . TYR A 1 667 ? 10.865 -19.601 11.664 1.00 98.38 667 TYR A CA 1
ATOM 5066 C C . TYR A 1 667 ? 10.939 -18.072 11.551 1.00 98.38 667 TYR A C 1
ATOM 5068 O O . TYR A 1 667 ? 9.916 -17.390 11.602 1.00 98.38 667 TYR A O 1
ATOM 5076 N N . ASP A 1 668 ? 12.134 -17.536 11.321 1.00 97.69 668 ASP A N 1
ATOM 5077 C CA . ASP A 1 668 ? 12.307 -16.174 10.811 1.00 97.69 668 ASP A CA 1
ATOM 5078 C C . ASP A 1 668 ? 12.103 -16.190 9.288 1.00 97.69 668 ASP A C 1
ATOM 5080 O O . ASP A 1 668 ? 12.810 -16.911 8.587 1.00 97.69 668 ASP A O 1
ATOM 5084 N N . TYR A 1 669 ? 11.122 -15.455 8.760 1.00 97.88 669 TYR A N 1
ATOM 5085 C CA . TYR A 1 669 ? 10.733 -15.555 7.348 1.00 97.88 669 TYR A CA 1
ATOM 5086 C C . TYR A 1 669 ? 11.868 -15.227 6.364 1.00 97.88 669 TYR A C 1
ATOM 5088 O O . TYR A 1 669 ? 12.050 -16.003 5.423 1.00 97.88 669 TYR A O 1
ATOM 5096 N N . PRO A 1 670 ? 12.667 -14.152 6.536 1.00 96.31 670 PRO A N 1
ATOM 5097 C CA . PRO A 1 670 ? 13.776 -13.867 5.628 1.00 96.31 670 PRO A CA 1
ATOM 5098 C C . PRO A 1 670 ? 14.809 -14.997 5.563 1.00 96.31 670 PRO A C 1
ATOM 5100 O O . PRO A 1 670 ? 15.231 -15.374 4.467 1.00 96.31 670 PRO A O 1
ATOM 5103 N N . THR A 1 671 ? 15.175 -15.585 6.706 1.00 96.88 671 THR A N 1
ATOM 5104 C CA . THR A 1 671 ? 16.290 -16.547 6.789 1.00 96.88 671 THR A CA 1
ATOM 5105 C C . THR A 1 671 ? 15.888 -18.026 6.796 1.00 96.88 671 THR A C 1
ATOM 5107 O O . THR A 1 671 ? 16.709 -18.871 6.449 1.00 96.88 671 THR A O 1
ATOM 5110 N N . GLY A 1 672 ? 14.650 -18.361 7.162 1.00 96.81 672 GLY A N 1
ATOM 5111 C CA . GLY A 1 672 ? 14.127 -19.729 7.237 1.00 96.81 672 GLY A CA 1
ATOM 5112 C C . GLY A 1 672 ? 13.332 -20.153 6.000 1.00 96.81 672 GLY A C 1
ATOM 5113 O O . GLY A 1 672 ? 12.945 -19.314 5.194 1.00 96.81 672 GLY A O 1
ATOM 5114 N N . GLY A 1 673 ? 13.050 -21.453 5.869 1.00 96.56 673 GLY A N 1
ATOM 5115 C CA . GLY A 1 673 ? 12.340 -22.016 4.709 1.00 96.56 673 GLY A CA 1
ATOM 5116 C C . GLY A 1 673 ? 13.139 -21.932 3.403 1.00 96.56 673 GLY A C 1
ATOM 5117 O O . GLY A 1 673 ? 14.194 -21.298 3.347 1.00 96.56 673 GLY A O 1
ATOM 5118 N N . HIS A 1 674 ? 12.639 -22.566 2.343 1.00 96.56 674 HIS A N 1
ATOM 5119 C CA . HIS A 1 674 ? 13.232 -22.469 1.002 1.00 96.56 674 HIS A CA 1
ATOM 5120 C C . HIS A 1 674 ? 12.402 -21.576 0.081 1.00 96.56 674 HIS A C 1
ATOM 5122 O O . HIS A 1 674 ? 11.210 -21.357 0.313 1.00 96.56 674 HIS A O 1
ATOM 5128 N N . GLN A 1 675 ? 13.049 -21.027 -0.947 1.00 98.25 675 GLN A N 1
ATOM 5129 C CA . GLN A 1 675 ? 12.403 -20.113 -1.889 1.00 98.25 675 GLN A CA 1
ATOM 5130 C C . GLN A 1 675 ? 1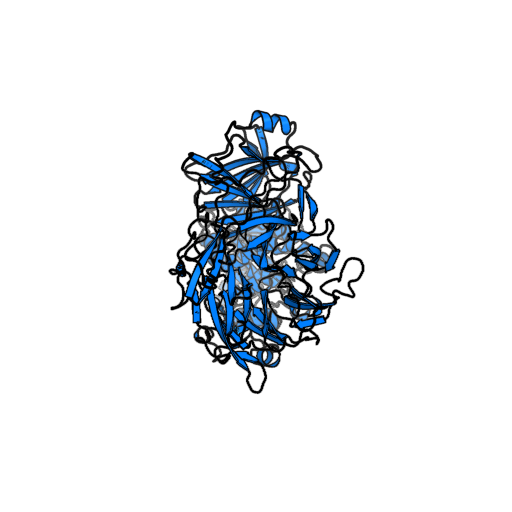1.498 -20.842 -2.888 1.00 98.25 675 GLN A C 1
ATOM 5132 O O . GLN A 1 675 ? 11.793 -21.958 -3.311 1.00 98.25 675 GLN A O 1
ATOM 5137 N N . MET A 1 676 ? 10.414 -20.176 -3.285 1.00 98.00 676 MET A N 1
ATOM 5138 C CA . MET A 1 676 ? 9.438 -20.622 -4.285 1.00 98.00 676 MET A CA 1
ATOM 5139 C C . MET A 1 676 ? 9.221 -19.557 -5.377 1.00 98.00 676 MET A C 1
ATOM 5141 O O . MET A 1 676 ? 8.131 -19.402 -5.919 1.00 98.00 676 MET A O 1
ATOM 5145 N N . GLY A 1 677 ? 10.280 -18.811 -5.694 1.00 98.25 677 GLY A N 1
ATOM 5146 C CA . GLY A 1 677 ? 10.270 -17.656 -6.590 1.00 98.25 677 GLY A CA 1
ATOM 5147 C C . GLY A 1 677 ? 10.364 -16.321 -5.850 1.00 98.25 677 GLY A C 1
ATOM 5148 O O . GLY A 1 677 ? 9.802 -16.147 -4.767 1.00 98.25 677 GLY A O 1
ATOM 5149 N N . TYR A 1 678 ? 11.094 -15.373 -6.440 1.00 98.62 678 TYR A N 1
ATOM 5150 C CA . TYR A 1 678 ? 11.225 -14.000 -5.942 1.00 98.62 678 TYR A CA 1
ATOM 5151 C C . TYR A 1 678 ? 11.195 -12.984 -7.088 1.00 98.62 678 TYR A C 1
ATOM 5153 O O . TYR A 1 678 ? 11.286 -13.350 -8.258 1.00 98.62 678 TYR A O 1
ATOM 5161 N N . GLY A 1 679 ? 11.086 -11.697 -6.761 1.00 98.38 679 GLY A N 1
ATOM 5162 C CA . GLY A 1 679 ? 10.754 -10.682 -7.760 1.00 98.38 679 GLY A CA 1
ATOM 5163 C C . GLY A 1 679 ? 9.304 -10.813 -8.213 1.00 98.38 679 GLY A C 1
ATOM 5164 O O . GLY A 1 679 ? 9.022 -10.586 -9.384 1.00 98.38 679 GLY A O 1
ATOM 5165 N N . LEU A 1 680 ? 8.440 -11.197 -7.271 1.00 98.50 680 LEU A N 1
ATOM 5166 C CA . LEU A 1 680 ? 6.995 -11.280 -7.403 1.00 98.50 680 LEU A CA 1
ATOM 5167 C C . LEU A 1 680 ? 6.380 -10.168 -6.540 1.00 98.50 680 LEU A C 1
ATOM 5169 O O . LEU A 1 680 ? 6.399 -10.288 -5.313 1.00 98.50 680 LEU A O 1
ATOM 5173 N N . ARG A 1 681 ? 5.946 -9.044 -7.117 1.00 98.50 681 ARG A N 1
ATOM 5174 C CA . ARG A 1 681 ? 5.599 -7.815 -6.371 1.00 98.50 681 ARG A CA 1
ATOM 5175 C C . ARG A 1 681 ? 4.639 -8.084 -5.214 1.00 98.50 681 ARG A C 1
ATOM 5177 O O . ARG A 1 681 ? 4.884 -7.631 -4.095 1.00 98.50 681 ARG A O 1
ATOM 5184 N N . ASN A 1 682 ? 3.541 -8.776 -5.482 1.00 98.25 682 ASN A N 1
ATOM 5185 C CA . ASN A 1 682 ? 2.511 -9.149 -4.529 1.00 98.25 682 ASN A CA 1
ATOM 5186 C C . ASN A 1 682 ? 1.650 -10.313 -5.077 1.00 98.25 682 ASN A C 1
ATOM 5188 O O . ASN A 1 682 ? 0.501 -10.124 -5.493 1.00 98.25 682 ASN A O 1
ATOM 5192 N N . GLU A 1 683 ? 2.214 -11.521 -5.022 1.00 98.06 683 GLU A N 1
ATOM 5193 C CA . GLU A 1 683 ? 1.598 -12.780 -5.464 1.00 98.06 683 GLU A CA 1
ATOM 5194 C C . GLU A 1 683 ? 0.548 -13.272 -4.447 1.00 98.06 683 GLU A C 1
ATOM 5196 O O . GLU A 1 683 ? 0.834 -14.104 -3.578 1.00 98.06 683 GLU A O 1
ATOM 5201 N N . VAL A 1 684 ? -0.662 -12.704 -4.467 1.00 98.00 684 VAL A N 1
ATOM 5202 C CA . VAL A 1 684 ? -1.667 -12.978 -3.423 1.00 98.00 684 VAL A CA 1
ATOM 5203 C C . VAL A 1 684 ? -2.383 -14.305 -3.655 1.00 98.00 684 VAL A C 1
ATOM 5205 O O . VAL A 1 684 ? -2.512 -15.082 -2.713 1.00 98.00 684 VAL A O 1
ATOM 5208 N N . GLY A 1 685 ? -2.863 -14.583 -4.865 1.00 97.81 685 GLY A N 1
ATOM 5209 C CA . GLY A 1 685 ? -3.619 -15.809 -5.122 1.00 97.81 685 GLY A CA 1
ATOM 5210 C C . GLY A 1 685 ? -2.697 -16.971 -5.468 1.00 97.81 685 GLY A C 1
ATOM 5211 O O . GLY A 1 685 ? -1.772 -16.801 -6.255 1.00 97.81 685 GLY A O 1
ATOM 5212 N N . LEU A 1 686 ? -2.954 -18.152 -4.900 1.00 98.44 686 LEU A N 1
ATOM 5213 C CA . LEU A 1 686 ? -2.146 -19.358 -5.106 1.00 98.44 686 LEU A CA 1
ATOM 5214 C C . LEU A 1 686 ? -3.046 -20.559 -5.409 1.00 98.44 686 LEU A C 1
ATOM 5216 O O . LEU A 1 686 ? -3.987 -20.831 -4.668 1.00 98.44 686 LEU A O 1
ATOM 5220 N N . ALA A 1 687 ? -2.717 -21.326 -6.447 1.00 97.81 687 ALA A N 1
ATOM 5221 C CA . ALA A 1 687 ? -3.479 -22.502 -6.859 1.00 97.81 687 ALA A CA 1
ATOM 5222 C C . ALA A 1 687 ? -2.565 -23.682 -7.209 1.00 97.81 687 ALA A C 1
ATOM 5224 O O . ALA A 1 687 ? -1.433 -23.501 -7.654 1.00 97.81 687 ALA A O 1
ATOM 5225 N N . PHE A 1 688 ? -3.075 -24.906 -7.051 1.00 97.44 688 PHE A N 1
ATOM 5226 C CA . PHE A 1 688 ? -2.364 -26.125 -7.443 1.00 97.44 688 PHE A CA 1
ATOM 5227 C C . PHE A 1 688 ? -3.044 -26.809 -8.615 1.00 97.44 688 PHE A C 1
ATOM 5229 O O . PHE A 1 688 ? -4.250 -27.055 -8.570 1.00 97.44 688 PHE A O 1
ATOM 5236 N N . ASP A 1 689 ? -2.268 -27.169 -9.632 1.00 96.19 689 ASP A N 1
ATOM 5237 C CA . ASP A 1 689 ? -2.776 -27.979 -10.734 1.00 96.19 689 ASP A CA 1
ATOM 5238 C C . ASP A 1 689 ? -2.906 -29.473 -10.374 1.00 96.19 689 ASP A C 1
ATOM 5240 O O . ASP A 1 689 ? -2.610 -29.913 -9.259 1.00 96.19 689 ASP A O 1
ATOM 5244 N N . ALA A 1 690 ? -3.340 -30.280 -11.348 1.00 94.25 690 ALA A N 1
ATOM 5245 C CA . ALA A 1 690 ? -3.523 -31.724 -11.189 1.00 94.25 690 ALA A CA 1
ATOM 5246 C C . ALA A 1 690 ? -2.226 -32.471 -10.828 1.00 94.25 690 ALA A C 1
ATOM 5248 O O . ALA A 1 690 ? -2.264 -33.598 -10.327 1.00 94.25 690 ALA A O 1
ATOM 5249 N N . GLU A 1 691 ? -1.070 -31.873 -11.111 1.00 93.62 691 GLU A N 1
ATOM 5250 C CA . GLU A 1 691 ? 0.248 -32.419 -10.811 1.00 93.62 691 GLU A CA 1
ATOM 5251 C C . GLU A 1 691 ? 0.799 -31.870 -9.490 1.00 93.62 691 GLU A C 1
ATOM 5253 O O . GLU A 1 691 ? 1.902 -32.242 -9.093 1.00 93.62 691 GLU A O 1
ATOM 5258 N N . GLY A 1 692 ? 0.020 -31.076 -8.752 1.00 95.12 692 GLY A N 1
ATOM 5259 C CA . GLY A 1 692 ? 0.429 -30.466 -7.492 1.00 95.12 692 GLY A CA 1
ATOM 5260 C C . GLY A 1 692 ? 1.495 -29.388 -7.667 1.00 95.12 692 GLY A C 1
ATOM 5261 O O . GLY A 1 692 ? 2.196 -29.094 -6.700 1.00 95.12 692 GLY A O 1
ATOM 5262 N N . MET A 1 693 ? 1.646 -28.836 -8.875 1.00 96.75 693 MET A N 1
ATOM 5263 C CA . MET A 1 693 ? 2.538 -27.709 -9.124 1.00 96.75 693 MET A CA 1
ATOM 5264 C C . MET A 1 693 ? 1.835 -26.411 -8.742 1.00 96.75 693 MET A C 1
ATOM 5266 O O . MET A 1 693 ? 0.627 -26.262 -8.940 1.00 96.75 693 MET A O 1
ATOM 5270 N N . LEU A 1 694 ? 2.603 -25.484 -8.183 1.00 98.50 694 LEU A N 1
ATOM 5271 C CA . LEU A 1 694 ? 2.131 -24.192 -7.725 1.00 98.50 694 LEU A CA 1
ATOM 5272 C C . LEU A 1 694 ? 2.043 -23.199 -8.882 1.00 98.50 694 LEU A C 1
ATOM 5274 O O . LEU A 1 694 ? 2.997 -22.999 -9.640 1.00 98.50 694 LEU A O 1
ATOM 5278 N N . TRP A 1 695 ? 0.902 -22.534 -8.934 1.00 98.62 695 TRP A N 1
ATOM 5279 C CA . TRP A 1 695 ? 0.612 -21.370 -9.749 1.00 98.62 695 TRP A CA 1
ATOM 5280 C C . TRP A 1 695 ? 0.279 -20.211 -8.823 1.00 98.62 695 TRP A C 1
ATOM 5282 O O . TRP A 1 695 ? -0.294 -20.431 -7.751 1.00 98.62 695 TRP A O 1
ATOM 5292 N N . GLY A 1 696 ? 0.583 -18.997 -9.250 1.00 98.44 696 GLY A N 1
ATOM 5293 C CA . GLY A 1 696 ? 0.112 -17.814 -8.557 1.00 98.44 696 GLY A CA 1
ATOM 5294 C C . GLY A 1 696 ? -0.378 -16.733 -9.509 1.00 98.44 696 GLY A C 1
ATOM 5295 O O . GLY A 1 696 ? -0.249 -16.841 -10.735 1.00 98.44 696 GLY A O 1
ATOM 5296 N N . VAL A 1 697 ? -1.039 -15.745 -8.916 1.00 98.50 697 VAL A N 1
ATOM 5297 C CA . VAL A 1 697 ? -1.547 -14.563 -9.603 1.00 98.50 697 VAL A CA 1
ATOM 5298 C C . VAL A 1 697 ? -1.025 -13.298 -8.922 1.00 98.50 697 VAL A C 1
ATOM 5300 O O . VAL A 1 697 ? -1.135 -13.131 -7.703 1.00 98.50 697 VAL A O 1
ATOM 5303 N N . GLU A 1 698 ? -0.441 -12.426 -9.734 1.00 98.00 698 GLU A N 1
ATOM 5304 C CA . GLU A 1 698 ? 0.380 -11.286 -9.325 1.00 98.00 698 GLU A CA 1
ATOM 5305 C C . GLU A 1 698 ? -0.411 -9.978 -9.401 1.00 98.00 698 GLU A C 1
ATOM 5307 O O . GLU A 1 698 ? -1.155 -9.757 -10.358 1.00 98.00 698 GLU A O 1
ATOM 5312 N N . ASN A 1 699 ? -0.188 -9.078 -8.439 1.00 98.25 699 ASN A N 1
ATOM 5313 C CA . ASN A 1 699 ? -0.606 -7.675 -8.549 1.00 98.25 699 ASN A CA 1
ATOM 5314 C C . ASN A 1 699 ? 0.623 -6.825 -8.892 1.00 98.25 699 ASN A C 1
ATOM 5316 O O . ASN A 1 699 ? 1.474 -6.587 -8.024 1.00 98.25 699 ASN A O 1
ATOM 5320 N N . SER A 1 700 ? 0.706 -6.351 -10.131 1.00 96.94 700 SER A N 1
ATOM 5321 C CA . SER A 1 700 ? 1.885 -5.658 -10.656 1.00 96.94 700 SER A CA 1
ATOM 5322 C C . SER A 1 700 ? 1.937 -4.175 -10.252 1.00 96.94 700 SER A C 1
ATOM 5324 O O . SER A 1 700 ? 1.126 -3.711 -9.450 1.00 96.94 700 SER A O 1
ATOM 5326 N N . SER A 1 701 ? 2.980 -3.454 -10.673 1.00 92.69 701 SER A N 1
ATOM 5327 C CA . SER A 1 701 ? 3.261 -2.093 -10.185 1.00 92.69 701 SER A CA 1
ATOM 5328 C C . SER A 1 701 ? 2.259 -1.042 -10.660 1.00 92.69 701 SER A C 1
ATOM 5330 O O . SER A 1 701 ? 1.682 -1.132 -11.737 1.00 92.69 701 SER A O 1
ATOM 5332 N N . ASP A 1 702 ? 2.113 -0.009 -9.839 1.00 85.88 702 ASP A N 1
ATOM 5333 C CA . ASP A 1 702 ? 1.267 1.159 -10.063 1.00 85.88 702 ASP A CA 1
ATOM 5334 C C . ASP A 1 702 ? 2.080 2.307 -10.698 1.00 85.88 702 ASP A C 1
ATOM 5336 O O . ASP A 1 702 ? 3.305 2.336 -10.560 1.00 85.88 702 ASP A O 1
ATOM 5340 N N . GLU A 1 703 ? 1.419 3.293 -11.319 1.00 84.56 703 GLU A N 1
ATOM 5341 C CA . GLU A 1 703 ? 2.043 4.571 -11.739 1.00 84.56 703 GLU A CA 1
ATOM 5342 C C . GLU A 1 703 ? 3.298 4.388 -12.619 1.00 84.56 703 GLU A C 1
ATOM 5344 O O . GLU A 1 703 ? 4.332 5.032 -12.410 1.00 84.56 703 GLU A O 1
ATOM 5349 N N . LEU A 1 704 ? 3.249 3.444 -13.564 1.00 86.56 704 LEU A N 1
ATOM 5350 C CA . LEU A 1 704 ? 4.390 3.154 -14.425 1.00 86.56 704 LEU A CA 1
ATOM 5351 C C . LEU A 1 704 ? 4.668 4.262 -15.434 1.00 86.56 704 LEU A C 1
ATOM 5353 O O . LEU A 1 704 ? 3.782 4.759 -16.125 1.00 86.56 704 LEU A O 1
ATOM 5357 N N . HIS A 1 705 ? 5.958 4.510 -15.628 1.00 88.19 705 HIS A N 1
ATOM 5358 C CA . HIS A 1 705 ? 6.483 5.299 -16.730 1.00 88.19 705 HIS A CA 1
ATOM 5359 C C . HIS A 1 705 ? 7.486 4.505 -17.570 1.00 88.19 705 HIS A C 1
ATOM 5361 O O . HIS A 1 705 ? 8.170 3.609 -17.078 1.00 88.19 705 HIS A O 1
ATOM 5367 N N . ARG A 1 706 ? 7.629 4.882 -18.840 1.00 92.25 706 ARG A N 1
ATOM 5368 C CA . ARG A 1 706 ? 8.709 4.449 -19.730 1.00 92.25 706 ARG A CA 1
ATOM 5369 C C . ARG A 1 706 ? 9.565 5.648 -20.099 1.00 92.25 706 ARG A C 1
ATOM 5371 O O . ARG A 1 706 ? 9.060 6.651 -20.594 1.00 92.25 706 ARG A O 1
ATOM 5378 N N . THR A 1 707 ? 10.875 5.540 -19.912 1.00 85.62 707 THR A N 1
ATOM 5379 C CA . THR A 1 707 ? 11.805 6.549 -20.423 1.00 85.62 707 THR A CA 1
ATOM 5380 C C . THR A 1 707 ? 12.086 6.307 -21.902 1.00 85.62 707 THR A C 1
ATOM 5382 O O . THR A 1 707 ? 12.780 5.357 -22.254 1.00 85.62 707 THR A O 1
ATOM 5385 N N . VAL A 1 708 ? 11.589 7.202 -22.756 1.00 83.19 708 VAL A N 1
ATOM 5386 C CA . VAL A 1 708 ? 11.822 7.228 -24.206 1.00 83.19 708 VAL A CA 1
ATOM 5387 C C . VAL A 1 708 ? 12.692 8.436 -24.531 1.00 83.19 708 VAL A C 1
ATOM 5389 O O . VAL A 1 708 ? 12.327 9.567 -24.217 1.00 83.19 708 VAL A O 1
ATOM 5392 N N . ASP A 1 709 ? 13.876 8.209 -25.103 1.00 81.12 709 ASP A N 1
ATOM 5393 C CA . ASP A 1 709 ? 14.829 9.271 -25.468 1.00 81.12 709 ASP A CA 1
ATOM 5394 C C . ASP A 1 709 ? 15.149 10.262 -24.323 1.00 81.12 709 ASP A C 1
ATOM 5396 O O . ASP A 1 709 ? 15.399 11.451 -24.533 1.00 81.12 709 ASP A O 1
ATOM 5400 N N . GLY A 1 710 ? 15.162 9.764 -23.080 1.00 75.38 710 GLY A N 1
ATOM 5401 C CA . GLY A 1 710 ? 15.427 10.559 -21.875 1.00 75.38 710 GLY A CA 1
ATOM 5402 C C . GLY A 1 710 ? 14.220 11.328 -21.326 1.00 75.38 710 GLY A C 1
ATOM 5403 O O . GLY A 1 710 ? 14.377 12.095 -20.375 1.00 75.38 710 GLY A O 1
ATOM 5404 N N . VAL A 1 711 ? 13.029 11.124 -21.892 1.00 75.88 711 VAL A N 1
ATOM 5405 C CA . VAL A 1 711 ? 11.757 11.676 -21.414 1.00 75.88 711 VAL A CA 1
ATOM 5406 C C . VAL A 1 711 ? 10.954 10.572 -20.742 1.00 75.88 711 VAL A C 1
ATOM 5408 O O . VAL A 1 711 ? 10.737 9.520 -21.331 1.00 75.88 711 VAL A O 1
ATOM 5411 N N . SER A 1 712 ? 10.499 10.821 -19.515 1.00 83.12 712 SER A N 1
ATOM 5412 C CA . SER A 1 712 ? 9.574 9.925 -18.821 1.00 83.12 712 SER A CA 1
ATOM 5413 C C . SER A 1 712 ? 8.169 10.092 -19.403 1.00 83.12 712 SER A C 1
ATOM 5415 O O . SER A 1 712 ? 7.601 11.185 -19.343 1.00 83.12 712 SER A O 1
ATOM 5417 N N . VAL A 1 713 ? 7.651 9.029 -20.010 1.00 88.19 713 VAL A N 1
ATOM 5418 C CA . VAL A 1 713 ? 6.313 8.943 -20.598 1.00 88.19 713 VAL A CA 1
ATOM 5419 C C . VAL A 1 713 ? 5.457 8.082 -19.686 1.00 88.19 713 VAL A C 1
ATOM 5421 O O . VAL A 1 713 ? 5.834 6.957 -19.366 1.00 88.19 713 VAL A O 1
ATOM 5424 N N . ASP A 1 714 ? 4.317 8.611 -19.264 1.00 85.75 714 ASP A N 1
ATOM 5425 C CA . ASP A 1 714 ? 3.338 7.851 -18.499 1.00 85.75 714 ASP A CA 1
ATOM 5426 C C . ASP A 1 714 ? 2.720 6.748 -19.373 1.00 85.75 714 ASP A C 1
ATOM 5428 O O . ASP A 1 714 ? 2.232 7.022 -20.471 1.00 85.75 714 ASP A O 1
ATOM 5432 N N . ILE A 1 715 ? 2.770 5.510 -18.888 1.00 93.38 715 ILE A N 1
ATOM 5433 C CA . ILE A 1 715 ? 2.176 4.335 -19.537 1.00 93.38 715 ILE A CA 1
ATOM 5434 C C . ILE A 1 715 ? 1.260 3.566 -18.582 1.00 93.38 715 ILE A C 1
ATOM 5436 O O . ILE A 1 715 ? 0.838 2.457 -18.909 1.00 93.38 715 ILE A O 1
ATOM 5440 N N . HIS A 1 716 ? 0.976 4.111 -17.395 1.00 90.75 716 HIS A N 1
ATOM 5441 C CA . HIS A 1 716 ? 0.374 3.340 -16.315 1.00 90.75 716 HIS A CA 1
ATOM 5442 C C . HIS A 1 716 ? -1.022 2.836 -16.667 1.00 90.75 716 HIS A C 1
ATOM 5444 O O . HIS A 1 716 ? -1.414 1.796 -16.170 1.00 90.75 716 HIS A O 1
ATOM 5450 N N . THR A 1 717 ? -1.799 3.548 -17.487 1.00 88.25 717 THR A N 1
ATOM 5451 C CA . THR A 1 717 ? -3.226 3.238 -17.679 1.00 88.25 717 THR A CA 1
ATOM 5452 C C . THR A 1 717 ? -3.459 1.794 -18.122 1.00 88.25 717 THR A C 1
ATOM 5454 O O . THR A 1 717 ? -4.325 1.121 -17.566 1.00 88.25 717 THR A O 1
ATOM 5457 N N . ASP A 1 718 ? -2.632 1.307 -19.047 1.00 92.44 718 ASP A N 1
ATOM 5458 C CA . ASP A 1 718 ? -2.767 -0.020 -19.647 1.00 92.44 718 ASP A CA 1
ATOM 5459 C C . ASP A 1 718 ? -1.516 -0.894 -19.453 1.00 92.44 718 ASP A C 1
ATOM 5461 O O . ASP A 1 718 ? -1.438 -1.994 -19.997 1.00 92.44 718 ASP A O 1
ATOM 5465 N N . ASN A 1 719 ? -0.539 -0.442 -18.657 1.00 95.44 719 ASN A N 1
ATOM 5466 C CA . ASN A 1 719 ? 0.648 -1.209 -18.285 1.00 95.44 719 ASN A CA 1
ATOM 5467 C C . ASN A 1 719 ? 1.022 -1.001 -16.808 1.00 95.44 719 ASN A C 1
ATOM 5469 O O . ASN A 1 719 ? 0.834 0.080 -16.258 1.00 95.44 719 ASN A O 1
ATOM 5473 N N . PRO A 1 720 ? 1.638 -1.999 -16.163 1.00 96.81 720 PRO A N 1
ATOM 5474 C CA . PRO A 1 720 ? 2.038 -3.291 -16.704 1.00 96.81 720 PRO A CA 1
ATOM 5475 C C . PRO A 1 720 ? 0.894 -4.302 -16.600 1.00 96.81 720 PRO A C 1
ATOM 5477 O O . PRO A 1 720 ? -0.108 -4.057 -15.933 1.00 96.81 720 PRO A O 1
ATOM 5480 N N . ALA A 1 721 ? 1.053 -5.458 -17.237 1.00 97.56 721 ALA A N 1
ATOM 5481 C CA . ALA A 1 721 ? 0.144 -6.574 -17.018 1.00 97.56 721 ALA A CA 1
ATOM 5482 C C . ALA A 1 721 ? 0.185 -7.019 -15.546 1.00 97.56 721 ALA A C 1
ATOM 5484 O O . ALA A 1 721 ? 1.266 -7.127 -14.961 1.00 97.56 721 ALA A O 1
ATOM 5485 N N . ASP A 1 722 ? -0.980 -7.354 -14.990 1.00 97.94 722 ASP A N 1
ATOM 5486 C CA . ASP A 1 722 ? -1.034 -8.348 -13.916 1.00 97.94 722 ASP A CA 1
ATOM 5487 C C . ASP A 1 722 ? -0.720 -9.729 -14.512 1.00 97.94 722 ASP A C 1
ATOM 5489 O O . ASP A 1 722 ? -0.772 -9.922 -15.730 1.00 97.94 722 ASP A O 1
ATOM 5493 N N . GLU A 1 723 ? -0.376 -10.716 -13.691 1.00 98.25 723 GLU A N 1
ATOM 5494 C CA . GLU A 1 723 ? 0.261 -11.930 -14.213 1.00 98.25 723 GLU A CA 1
ATOM 5495 C C . GLU A 1 723 ? -0.333 -13.216 -13.648 1.00 98.25 723 GLU A C 1
ATOM 5497 O O . GLU A 1 723 ? -0.816 -13.260 -12.518 1.00 98.25 723 GLU A O 1
ATOM 5502 N N . ILE A 1 724 ? -0.261 -14.287 -14.443 1.00 98.38 724 ILE A N 1
ATOM 5503 C CA . ILE A 1 724 ? -0.369 -15.667 -13.963 1.00 98.38 724 ILE A CA 1
ATOM 5504 C C . ILE A 1 724 ? 1.009 -16.315 -14.072 1.00 98.38 724 ILE A C 1
ATOM 5506 O O . ILE A 1 724 ? 1.493 -16.584 -15.181 1.00 98.38 724 ILE A O 1
ATOM 5510 N N . ASN A 1 725 ? 1.613 -16.620 -12.928 1.00 98.44 725 ASN A N 1
ATOM 5511 C CA . ASN A 1 725 ? 2.955 -17.173 -12.826 1.00 98.44 725 ASN A CA 1
ATOM 5512 C C . ASN A 1 725 ? 2.933 -18.677 -12.523 1.00 98.44 725 ASN A C 1
ATOM 5514 O O . ASN A 1 725 ? 2.089 -19.191 -11.788 1.00 98.44 725 ASN A O 1
ATOM 5518 N N . TYR A 1 726 ? 3.880 -19.407 -13.119 1.00 98.00 726 TYR A N 1
ATOM 5519 C CA . TYR A 1 726 ? 4.123 -20.817 -12.810 1.00 98.00 726 TYR A CA 1
ATOM 5520 C C . TYR A 1 726 ? 5.331 -20.930 -11.888 1.00 98.00 726 TYR A C 1
ATOM 5522 O O . TYR A 1 726 ? 6.452 -20.685 -12.332 1.00 98.00 726 TYR A O 1
ATOM 5530 N N . LEU A 1 727 ? 5.107 -21.334 -10.637 1.00 98.25 727 LEU A N 1
ATOM 5531 C CA . LEU A 1 727 ? 6.140 -21.376 -9.602 1.00 98.25 727 LEU A CA 1
ATOM 5532 C C . LEU A 1 727 ? 6.783 -22.767 -9.457 1.00 98.25 727 LEU A C 1
ATOM 5534 O O . LEU A 1 727 ? 7.938 -22.860 -9.041 1.00 98.25 727 LEU A O 1
ATOM 5538 N N . GLY A 1 728 ? 6.092 -23.842 -9.858 1.00 97.06 728 GLY A N 1
ATOM 5539 C CA . GLY A 1 728 ? 6.653 -25.200 -9.949 1.00 97.06 728 GLY A CA 1
ATOM 5540 C C . GLY A 1 728 ? 6.356 -26.115 -8.755 1.00 97.06 728 GLY A C 1
ATOM 5541 O O . GLY A 1 728 ? 5.344 -25.951 -8.082 1.00 97.06 728 GLY A O 1
ATOM 5542 N N . ASP A 1 729 ? 7.215 -27.107 -8.501 1.00 97.62 729 ASP A N 1
ATOM 5543 C CA . ASP A 1 729 ? 7.028 -28.093 -7.422 1.00 97.62 729 ASP A CA 1
ATOM 5544 C C . ASP A 1 729 ? 7.400 -27.499 -6.044 1.00 97.62 729 ASP A C 1
ATOM 5546 O O . ASP A 1 729 ? 8.574 -27.197 -5.828 1.00 97.62 729 ASP A O 1
ATOM 5550 N N . PRO A 1 730 ? 6.463 -27.398 -5.078 1.00 97.44 730 PRO A N 1
ATOM 5551 C CA . PRO A 1 730 ? 6.734 -26.837 -3.749 1.00 97.44 730 PRO A CA 1
ATOM 5552 C C . PRO A 1 730 ? 7.799 -27.565 -2.921 1.00 97.44 730 PRO A C 1
ATOM 5554 O O . PRO A 1 730 ? 8.307 -27.002 -1.953 1.00 97.44 730 PRO A O 1
ATOM 5557 N N . SER A 1 731 ? 8.125 -28.816 -3.248 1.00 96.56 731 SER A N 1
ATOM 5558 C CA . SER A 1 731 ? 9.172 -29.582 -2.559 1.00 96.56 731 SER A CA 1
ATOM 5559 C C . SER A 1 731 ? 10.588 -29.244 -3.026 1.00 96.56 731 SER A C 1
ATOM 5561 O O . SER A 1 731 ? 11.555 -29.659 -2.389 1.00 96.56 731 SER A O 1
ATOM 5563 N N . THR A 1 732 ? 10.721 -28.514 -4.136 1.00 97.00 732 THR A N 1
ATOM 5564 C CA . THR A 1 732 ? 12.006 -28.159 -4.740 1.00 97.00 732 THR A CA 1
ATOM 5565 C C . THR A 1 732 ? 12.234 -26.662 -4.605 1.00 97.00 732 THR A C 1
ATOM 5567 O O . THR A 1 732 ? 11.366 -25.864 -4.941 1.00 97.00 732 THR A O 1
ATOM 5570 N N . GLU A 1 733 ? 13.417 -26.273 -4.134 1.00 97.81 733 GLU A N 1
ATOM 5571 C CA . GLU A 1 733 ? 13.769 -24.861 -4.036 1.00 97.81 733 GLU A CA 1
ATOM 5572 C C . GLU A 1 733 ? 13.809 -24.202 -5.424 1.00 97.81 733 GLU A C 1
ATOM 5574 O O . GLU A 1 733 ? 14.495 -24.664 -6.339 1.00 97.81 733 GLU A O 1
ATOM 5579 N N . ASN A 1 734 ? 13.082 -23.095 -5.558 1.00 98.00 734 ASN A N 1
ATOM 5580 C CA . ASN A 1 734 ? 13.042 -22.258 -6.743 1.00 98.00 734 ASN A CA 1
ATOM 5581 C C . ASN A 1 734 ? 13.549 -20.853 -6.390 1.00 98.00 734 ASN A C 1
ATOM 5583 O O . ASN A 1 734 ? 12.853 -20.054 -5.764 1.00 98.00 734 ASN A O 1
ATOM 5587 N N . THR A 1 735 ? 14.770 -20.542 -6.823 1.00 97.19 735 THR A N 1
ATOM 5588 C CA . THR A 1 735 ? 15.398 -19.220 -6.675 1.00 97.19 735 THR A CA 1
ATOM 5589 C C . THR A 1 735 ? 15.324 -18.389 -7.954 1.00 97.19 735 THR A C 1
ATOM 5591 O O . THR A 1 735 ? 16.093 -17.444 -8.119 1.00 97.19 735 THR A O 1
ATOM 5594 N N . ASN A 1 736 ? 14.416 -18.721 -8.874 1.00 98.00 736 ASN A N 1
ATOM 5595 C CA . ASN A 1 736 ? 14.228 -17.938 -10.085 1.00 98.00 736 ASN A CA 1
ATOM 5596 C C . ASN A 1 736 ? 13.627 -16.563 -9.775 1.00 98.00 736 ASN A C 1
ATOM 5598 O O . ASN A 1 736 ? 12.803 -16.406 -8.869 1.00 98.00 736 ASN A O 1
ATOM 5602 N N . TRP A 1 737 ? 14.039 -15.585 -10.577 1.00 98.19 737 TRP A N 1
ATOM 5603 C CA . TRP A 1 737 ? 13.592 -14.203 -10.490 1.00 98.19 737 TRP A CA 1
ATOM 5604 C C . TRP A 1 737 ? 12.500 -13.922 -11.524 1.00 98.19 737 TRP A C 1
ATOM 5606 O O . TRP A 1 737 ? 12.713 -14.177 -12.707 1.00 98.19 737 TRP A O 1
ATOM 5616 N N . TYR A 1 738 ? 11.362 -13.377 -11.101 1.00 98.44 738 TYR A N 1
ATOM 5617 C CA . TYR A 1 738 ? 10.200 -13.110 -11.962 1.00 98.44 738 TYR A CA 1
ATOM 5618 C C . TYR A 1 738 ? 10.131 -11.664 -12.464 1.00 98.44 738 TYR A C 1
ATOM 5620 O O . TYR A 1 738 ? 9.327 -11.349 -13.325 1.00 98.44 738 TYR A O 1
ATOM 5628 N N . GLY A 1 739 ? 11.066 -10.809 -12.036 1.00 97.31 739 GLY A N 1
ATOM 5629 C CA . GLY A 1 739 ? 11.338 -9.531 -12.692 1.00 97.31 739 GLY A CA 1
ATOM 5630 C C . GLY A 1 739 ? 11.150 -8.288 -11.825 1.00 97.31 739 GLY A C 1
ATOM 5631 O O . GLY A 1 739 ? 11.905 -7.321 -11.968 1.00 97.31 739 GLY A O 1
ATOM 5632 N N . TYR A 1 740 ? 10.232 -8.290 -10.864 1.00 98.25 740 TYR A N 1
ATOM 5633 C CA . TYR A 1 740 ? 10.095 -7.151 -9.957 1.00 98.25 740 TYR A CA 1
ATOM 5634 C C . TYR A 1 740 ? 11.402 -6.928 -9.163 1.00 98.25 740 TYR A C 1
ATOM 5636 O O . TYR A 1 740 ? 12.042 -7.905 -8.751 1.00 98.25 740 TYR A O 1
ATOM 5644 N N . PRO A 1 741 ? 11.847 -5.676 -8.925 1.00 95.06 741 PRO A N 1
ATOM 5645 C CA . PRO A 1 741 ? 11.178 -4.390 -9.176 1.00 95.06 741 PRO A CA 1
ATOM 5646 C C . PRO A 1 741 ? 11.618 -3.655 -10.450 1.00 95.06 741 PRO A C 1
ATOM 5648 O O . PRO A 1 741 ? 11.358 -2.458 -10.586 1.00 95.06 741 PRO A O 1
ATOM 5651 N N . THR A 1 742 ? 12.328 -4.317 -11.366 1.00 91.50 742 THR A N 1
ATOM 5652 C CA . THR A 1 742 ? 12.956 -3.642 -12.519 1.00 91.50 742 THR A CA 1
ATOM 5653 C C . THR A 1 742 ? 12.481 -4.139 -13.879 1.00 91.50 742 THR A C 1
ATOM 5655 O O . THR A 1 742 ? 12.727 -3.459 -14.872 1.00 91.50 742 THR A O 1
ATOM 5658 N N . CYS A 1 743 ? 11.816 -5.288 -13.923 1.00 97.00 743 CYS A N 1
ATOM 5659 C CA . CYS A 1 743 ? 11.219 -5.902 -15.099 1.00 97.00 743 CYS A CA 1
ATOM 5660 C C . CYS A 1 743 ? 9.711 -6.034 -14.913 1.00 97.00 743 CYS A C 1
ATOM 5662 O O . CYS A 1 743 ? 9.261 -6.430 -13.839 1.00 97.00 743 CYS A O 1
ATOM 5664 N N . TYR A 1 744 ? 8.971 -5.728 -15.971 1.00 98.19 744 TYR A N 1
ATOM 5665 C CA . TYR A 1 744 ? 7.515 -5.728 -16.004 1.00 98.19 744 TYR A CA 1
ATOM 5666 C C . TYR A 1 744 ? 7.006 -6.366 -17.290 1.00 98.19 744 TYR A C 1
ATOM 5668 O O . TYR A 1 744 ? 7.707 -6.372 -18.303 1.00 98.19 744 TYR A O 1
ATOM 5676 N N . THR A 1 745 ? 5.773 -6.860 -17.263 1.00 98.25 745 THR A N 1
ATOM 5677 C CA . THR A 1 745 ? 5.127 -7.481 -18.420 1.00 98.25 745 THR A CA 1
ATOM 5678 C C . THR A 1 745 ? 4.316 -6.464 -19.221 1.00 98.25 745 THR A C 1
ATOM 5680 O O . THR A 1 745 ? 3.512 -5.726 -18.655 1.00 98.25 745 THR A O 1
ATOM 5683 N N . VAL A 1 746 ? 4.489 -6.436 -20.544 1.00 98.06 746 VAL A N 1
ATOM 5684 C CA . VAL A 1 746 ? 3.686 -5.610 -21.460 1.00 98.06 746 VAL A CA 1
ATOM 5685 C C . VAL A 1 746 ? 2.264 -6.167 -21.566 1.00 98.06 746 VAL A C 1
ATOM 5687 O O . VAL A 1 746 ? 2.086 -7.341 -21.901 1.00 98.06 746 VAL A O 1
ATOM 5690 N N . PHE A 1 747 ? 1.253 -5.323 -21.360 1.00 97.12 747 PHE A N 1
ATOM 5691 C CA . PHE A 1 747 ? -0.147 -5.618 -21.673 1.00 97.12 747 PHE A CA 1
ATOM 5692 C C . PHE A 1 747 ? -0.646 -4.827 -22.887 1.00 97.12 747 PHE A C 1
ATOM 5694 O O . PHE A 1 747 ? -1.226 -5.434 -23.786 1.00 97.12 747 PHE A O 1
ATOM 5701 N N . ASP A 1 748 ? -0.360 -3.523 -22.961 1.00 95.75 748 ASP A N 1
ATOM 5702 C CA . ASP A 1 748 ? -0.594 -2.703 -24.155 1.00 95.75 748 ASP A CA 1
ATOM 5703 C C . ASP A 1 748 ? 0.733 -2.306 -24.826 1.00 95.75 748 ASP A C 1
ATOM 5705 O O . ASP A 1 748 ? 1.447 -1.435 -24.327 1.00 95.75 748 ASP A O 1
ATOM 5709 N N . PRO A 1 749 ? 1.115 -2.937 -25.949 1.00 96.19 749 PRO A N 1
ATOM 5710 C CA . PRO A 1 749 ? 2.343 -2.584 -26.650 1.00 96.19 749 PRO A CA 1
ATOM 5711 C C . PRO A 1 749 ? 2.310 -1.194 -27.292 1.00 96.19 749 PRO A C 1
ATOM 5713 O O . PRO A 1 749 ? 3.375 -0.630 -27.535 1.00 96.19 749 PRO A O 1
ATOM 5716 N N . GLU A 1 750 ? 1.127 -0.652 -27.607 1.00 93.94 750 GLU A N 1
ATOM 5717 C CA . GLU A 1 750 ? 1.006 0.618 -28.336 1.00 93.94 750 GLU A CA 1
ATOM 5718 C C . GLU A 1 750 ? 1.412 1.822 -27.480 1.00 93.94 750 GLU A C 1
ATOM 5720 O O . GLU A 1 750 ? 1.950 2.796 -28.014 1.00 93.94 750 GLU A O 1
ATOM 5725 N N . SER A 1 751 ? 1.249 1.741 -26.155 1.00 91.06 751 SER A N 1
ATOM 5726 C CA . SER A 1 751 ? 1.695 2.789 -25.235 1.00 91.06 751 SER A CA 1
ATOM 5727 C C . SER A 1 751 ? 3.225 2.901 -25.110 1.00 91.06 751 SER A C 1
ATOM 5729 O O . SER A 1 751 ? 3.715 3.868 -24.529 1.00 91.06 751 SER A O 1
ATOM 5731 N N . ILE A 1 752 ? 4.002 1.936 -25.623 1.00 93.00 752 ILE A N 1
ATOM 5732 C CA . ILE A 1 752 ? 5.470 1.916 -25.533 1.00 93.00 752 ILE A CA 1
ATOM 5733 C C . ILE A 1 752 ? 6.075 2.145 -26.923 1.00 93.00 752 ILE A C 1
ATOM 5735 O O . ILE A 1 752 ? 6.152 1.247 -27.757 1.00 93.00 752 ILE A O 1
ATOM 5739 N N . THR A 1 753 ? 6.525 3.373 -27.186 1.00 91.56 753 THR A N 1
ATOM 5740 C CA . THR A 1 753 ? 6.826 3.820 -28.557 1.00 91.56 753 THR A CA 1
ATOM 5741 C C . THR A 1 753 ? 8.278 3.644 -28.999 1.00 91.56 753 THR A C 1
ATOM 5743 O O . THR A 1 753 ? 8.574 3.788 -30.184 1.00 91.56 753 THR A O 1
ATOM 5746 N N . ASP A 1 754 ? 9.209 3.384 -28.081 1.00 90.94 754 ASP A N 1
ATOM 5747 C CA . ASP A 1 754 ? 10.645 3.336 -28.386 1.00 90.94 754 ASP A CA 1
ATOM 5748 C C . ASP A 1 754 ? 11.119 1.985 -28.938 1.00 90.94 754 ASP A C 1
ATOM 5750 O O . ASP A 1 754 ? 12.185 1.893 -29.552 1.00 90.94 754 ASP A O 1
ATOM 5754 N N . LYS A 1 755 ? 10.320 0.930 -28.762 1.00 91.25 755 LYS A N 1
ATOM 5755 C CA . LYS A 1 755 ? 10.600 -0.416 -29.263 1.00 91.25 755 LYS A CA 1
ATOM 5756 C C . LYS A 1 755 ? 9.296 -1.122 -29.604 1.00 91.25 755 LYS A C 1
ATOM 5758 O O . LYS A 1 755 ? 8.281 -0.927 -28.952 1.00 91.25 755 LYS A O 1
ATOM 5763 N N . SER A 1 756 ? 9.325 -1.981 -30.618 1.00 94.12 756 SER A N 1
ATOM 5764 C CA . SER A 1 756 ? 8.177 -2.831 -30.933 1.00 94.12 756 SER A CA 1
ATOM 5765 C C . SER A 1 756 ? 8.097 -3.994 -29.947 1.00 94.12 756 SER A C 1
ATOM 5767 O O . SER A 1 756 ? 8.957 -4.878 -29.968 1.00 94.12 756 SER A O 1
ATOM 5769 N N . PHE A 1 757 ? 7.057 -3.988 -29.119 1.00 96.12 757 PHE A N 1
ATOM 5770 C CA . PHE A 1 757 ? 6.718 -5.068 -28.198 1.00 96.12 757 PHE A CA 1
ATOM 5771 C C . PHE A 1 757 ? 5.499 -5.858 -28.676 1.00 96.12 757 PHE A C 1
ATOM 5773 O O . PHE A 1 757 ? 4.730 -5.409 -29.529 1.00 96.12 757 PHE A O 1
ATOM 5780 N N . VAL A 1 758 ? 5.315 -7.043 -28.102 1.00 96.56 758 VAL A N 1
ATOM 5781 C CA . VAL A 1 758 ? 4.039 -7.764 -28.110 1.00 96.56 758 VAL A CA 1
ATOM 5782 C C . VAL A 1 758 ? 3.582 -8.024 -26.678 1.00 96.56 758 VAL A C 1
ATOM 5784 O O . VAL A 1 758 ? 4.383 -7.990 -25.747 1.00 96.56 758 VAL A O 1
ATOM 5787 N N . VAL A 1 759 ? 2.290 -8.305 -26.499 1.00 97.62 759 VAL A N 1
ATOM 5788 C CA . VAL A 1 759 ? 1.732 -8.672 -25.190 1.00 97.62 759 VAL A CA 1
ATOM 5789 C C . VAL A 1 759 ? 2.542 -9.811 -24.573 1.00 97.62 759 VAL A C 1
ATOM 5791 O O . VAL A 1 759 ? 2.855 -10.799 -25.245 1.00 97.62 759 VAL A O 1
ATOM 5794 N N . GLY A 1 760 ? 2.885 -9.657 -23.298 1.00 96.69 760 GLY A N 1
ATOM 5795 C CA . GLY A 1 760 ? 3.667 -10.617 -22.536 1.00 96.69 760 GLY A CA 1
ATOM 5796 C C . GLY A 1 760 ? 5.187 -10.473 -22.652 1.00 96.69 760 GLY A C 1
ATOM 5797 O O . GLY A 1 760 ? 5.903 -11.136 -21.899 1.00 96.69 760 GLY A O 1
ATOM 5798 N N . ASP A 1 761 ? 5.706 -9.620 -23.544 1.00 97.19 761 ASP A N 1
ATOM 5799 C CA . ASP A 1 761 ? 7.126 -9.257 -23.506 1.00 97.19 761 ASP A CA 1
ATOM 5800 C C . ASP A 1 761 ? 7.486 -8.633 -22.149 1.00 97.19 761 ASP A C 1
ATOM 5802 O O . ASP A 1 761 ? 6.667 -7.979 -21.506 1.00 97.19 761 ASP A O 1
ATOM 5806 N N . GLN A 1 762 ? 8.738 -8.817 -21.727 1.00 96.94 762 GLN A N 1
ATOM 5807 C CA . GLN A 1 762 ? 9.279 -8.158 -20.540 1.00 96.94 762 GLN A CA 1
ATOM 5808 C C . GLN A 1 762 ? 9.988 -6.858 -20.932 1.00 96.94 762 GLN A C 1
ATOM 5810 O O . GLN A 1 762 ? 10.771 -6.845 -21.889 1.00 96.94 762 GLN A O 1
ATOM 5815 N N . PHE A 1 763 ? 9.763 -5.790 -20.172 1.00 97.31 763 PHE A N 1
ATOM 5816 C CA . PHE A 1 763 ? 10.373 -4.478 -20.379 1.00 97.31 763 PHE A CA 1
ATOM 5817 C C . PHE A 1 763 ? 10.835 -3.849 -19.058 1.00 97.31 763 PHE A C 1
ATOM 5819 O O . PHE A 1 763 ? 10.415 -4.254 -17.975 1.00 97.31 763 PHE A O 1
ATOM 5826 N N . VAL A 1 764 ? 11.717 -2.854 -19.148 1.00 95.50 764 VAL A N 1
ATOM 5827 C CA . VAL A 1 764 ? 12.200 -2.070 -17.996 1.00 95.50 764 VAL A CA 1
ATOM 5828 C C . VAL A 1 764 ? 11.676 -0.631 -18.057 1.00 95.50 764 VAL A C 1
ATOM 5830 O O . VAL A 1 764 ? 11.413 -0.116 -19.136 1.00 95.50 764 VAL A O 1
ATOM 5833 N N . LEU A 1 765 ? 11.541 0.072 -16.933 1.00 89.94 765 LEU A N 1
ATOM 5834 C CA . LEU A 1 765 ? 11.030 1.458 -16.967 1.00 89.94 765 LEU A CA 1
ATOM 5835 C C . LEU A 1 765 ? 12.042 2.437 -17.581 1.00 89.94 765 LEU A C 1
ATOM 5837 O O . LEU A 1 765 ? 11.686 3.314 -18.365 1.00 89.94 765 LEU A O 1
ATOM 5841 N N . GLU A 1 766 ? 13.325 2.259 -17.257 1.00 88.38 766 GLU A N 1
ATOM 5842 C CA . GLU A 1 766 ? 14.414 3.152 -17.670 1.00 88.38 766 GLU A CA 1
ATOM 5843 C C . GLU A 1 766 ? 15.595 2.342 -18.237 1.00 88.38 766 GLU A C 1
ATOM 5845 O O . GLU A 1 766 ? 16.561 2.055 -17.516 1.00 88.38 766 GLU A O 1
ATOM 5850 N N . PRO 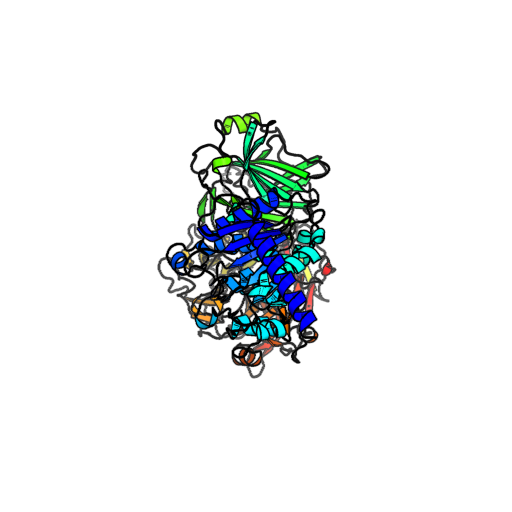A 1 767 ? 15.535 1.925 -19.519 1.00 88.69 767 PRO A N 1
ATOM 5851 C CA . PRO A 1 767 ? 16.616 1.168 -20.140 1.00 88.69 767 PRO A CA 1
ATOM 5852 C C . PRO A 1 767 ? 17.933 1.938 -20.097 1.00 88.69 767 PRO A C 1
ATOM 5854 O O . PRO A 1 767 ? 18.004 3.115 -20.451 1.00 88.69 767 PRO A O 1
ATOM 5857 N N . ASN A 1 768 ? 19.006 1.259 -19.706 1.00 86.19 768 ASN A N 1
ATOM 5858 C CA . ASN A 1 768 ? 20.345 1.836 -19.676 1.00 86.19 768 ASN A CA 1
ATOM 5859 C C . ASN A 1 768 ? 21.389 0.845 -20.210 1.00 86.19 768 ASN A C 1
ATOM 5861 O O . ASN A 1 768 ? 21.074 -0.279 -20.593 1.00 86.19 768 ASN A O 1
ATOM 5865 N N . ALA A 1 769 ? 22.656 1.262 -20.240 1.00 86.25 769 ALA A N 1
ATOM 5866 C CA . ALA A 1 769 ? 23.732 0.467 -20.832 1.00 86.25 769 ALA A CA 1
ATOM 5867 C C . ALA A 1 769 ? 23.973 -0.897 -20.151 1.00 86.25 769 ALA A C 1
ATOM 5869 O O . ALA A 1 769 ? 24.543 -1.785 -20.780 1.00 86.25 769 ALA A O 1
ATOM 5870 N N . THR A 1 770 ? 23.582 -1.074 -18.884 1.00 84.94 770 THR A N 1
ATOM 5871 C CA . THR A 1 770 ? 23.810 -2.310 -18.115 1.00 84.94 770 THR A CA 1
ATOM 5872 C C . THR A 1 770 ? 22.540 -3.135 -17.909 1.00 84.94 770 THR A C 1
ATOM 5874 O O . THR A 1 770 ? 22.629 -4.351 -17.726 1.00 84.94 770 THR A O 1
ATOM 5877 N N . PHE A 1 771 ? 21.361 -2.514 -17.976 1.00 89.75 771 PHE A N 1
ATOM 5878 C CA . PHE A 1 771 ? 20.074 -3.186 -17.828 1.00 89.75 771 PHE A CA 1
ATOM 5879 C C . PHE A 1 771 ? 19.079 -2.677 -18.879 1.00 89.75 771 PHE A C 1
ATOM 5881 O O . PHE A 1 771 ? 18.568 -1.562 -18.793 1.00 89.75 771 PHE A O 1
ATOM 5888 N N . THR A 1 772 ? 18.840 -3.506 -19.895 1.00 95.12 772 THR A N 1
ATOM 5889 C CA . THR A 1 772 ? 17.933 -3.240 -21.020 1.00 95.12 772 THR A CA 1
ATOM 5890 C C . THR A 1 772 ? 16.749 -4.203 -20.987 1.00 95.12 772 THR A C 1
ATOM 5892 O O . THR A 1 772 ? 16.762 -5.180 -20.237 1.00 95.12 772 THR A O 1
ATOM 5895 N N . ASP A 1 773 ? 15.769 -4.002 -21.868 1.00 96.81 773 ASP A N 1
ATOM 5896 C CA . ASP A 1 773 ? 14.685 -4.974 -22.078 1.00 96.81 773 ASP A CA 1
ATOM 5897 C C . ASP A 1 773 ? 15.216 -6.360 -22.484 1.00 96.81 773 ASP A C 1
ATOM 5899 O O . ASP A 1 773 ? 14.637 -7.384 -22.139 1.00 96.81 773 ASP A O 1
ATOM 5903 N N . ASP A 1 774 ? 16.347 -6.427 -23.192 1.00 95.81 774 ASP A N 1
ATOM 5904 C CA . ASP A 1 774 ? 16.950 -7.707 -23.577 1.00 95.81 774 ASP A CA 1
ATOM 5905 C C . ASP A 1 774 ? 17.612 -8.391 -22.376 1.00 95.81 774 ASP A C 1
ATOM 5907 O O . ASP A 1 774 ? 17.453 -9.597 -22.190 1.00 95.81 774 ASP A O 1
ATOM 5911 N N . THR A 1 775 ? 18.294 -7.625 -21.517 1.00 95.69 775 THR A N 1
ATOM 5912 C CA . THR A 1 775 ? 18.829 -8.142 -20.247 1.00 95.69 775 THR A CA 1
ATOM 5913 C C . THR A 1 775 ? 17.706 -8.605 -19.326 1.00 95.69 775 THR A C 1
ATOM 5915 O O . THR A 1 775 ? 17.844 -9.627 -18.657 1.00 95.69 775 THR A O 1
ATOM 5918 N N . CYS A 1 776 ? 16.601 -7.864 -19.304 1.00 96.25 776 CYS A N 1
ATOM 5919 C CA . CYS A 1 776 ? 15.396 -8.202 -18.572 1.00 96.25 776 CYS A CA 1
ATOM 5920 C C . CYS A 1 776 ? 14.828 -9.545 -19.045 1.00 96.25 776 CYS A C 1
ATOM 5922 O O . CYS A 1 776 ? 14.821 -10.502 -18.275 1.00 96.25 776 CYS A O 1
ATOM 5924 N N . ARG A 1 777 ? 14.518 -9.668 -20.343 1.00 96.00 777 ARG A N 1
ATOM 5925 C CA . ARG A 1 777 ? 14.031 -10.912 -20.965 1.00 96.00 777 ARG A CA 1
ATOM 5926 C C . ARG A 1 777 ? 14.968 -12.105 -20.787 1.00 96.00 777 ARG A C 1
ATOM 5928 O O . ARG A 1 777 ? 14.505 -13.236 -20.722 1.00 96.00 777 ARG A O 1
ATOM 5935 N N . ALA A 1 778 ? 16.279 -11.879 -20.735 1.00 96.00 778 ALA A N 1
ATOM 5936 C CA . ALA A 1 778 ? 17.253 -12.950 -20.538 1.00 96.00 778 ALA A CA 1
ATOM 5937 C C . ALA A 1 778 ? 17.343 -13.443 -19.083 1.00 96.00 778 ALA A C 1
ATOM 5939 O O . ALA A 1 778 ? 17.888 -14.521 -18.846 1.00 96.00 778 ALA A O 1
ATOM 5940 N N . ARG A 1 779 ? 16.879 -12.648 -18.109 1.00 95.38 779 ARG A N 1
ATOM 5941 C CA . ARG A 1 779 ? 17.044 -12.918 -16.674 1.00 95.38 779 ARG A CA 1
ATOM 5942 C C . ARG A 1 779 ? 15.742 -13.223 -15.949 1.00 95.38 779 ARG A C 1
ATOM 5944 O O . ARG A 1 779 ? 15.791 -14.019 -15.014 1.00 95.38 779 ARG A O 1
ATOM 5951 N N . SER A 1 780 ? 14.644 -12.555 -16.298 1.00 97.12 780 SER A N 1
ATOM 5952 C CA . SER A 1 780 ? 13.354 -12.792 -15.657 1.00 97.12 780 SER A CA 1
ATOM 5953 C C . SER A 1 780 ? 12.684 -14.036 -16.230 1.00 97.12 780 SER A C 1
ATOM 5955 O O . SER A 1 780 ? 12.852 -14.390 -17.400 1.00 97.12 780 SER A O 1
ATOM 5957 N N . ILE A 1 781 ? 11.927 -14.725 -15.384 1.00 97.81 781 ILE A N 1
ATOM 5958 C CA . ILE A 1 781 ? 10.976 -15.737 -15.826 1.00 97.81 781 ILE A CA 1
ATOM 5959 C C . ILE A 1 781 ? 9.710 -15.004 -16.268 1.00 97.81 781 ILE A C 1
ATOM 5961 O O . ILE A 1 781 ? 9.098 -14.345 -15.433 1.00 97.81 781 ILE A O 1
ATOM 5965 N N . PRO A 1 782 ? 9.305 -15.099 -17.547 1.00 96.62 782 PRO A N 1
ATOM 5966 C CA . PRO A 1 782 ? 8.083 -14.456 -17.999 1.00 96.62 782 PRO A CA 1
ATOM 5967 C C . PRO A 1 782 ? 6.856 -15.171 -17.419 1.00 96.62 782 PRO A C 1
ATOM 5969 O O . PRO A 1 782 ? 6.903 -16.392 -17.183 1.00 96.62 782 PRO A O 1
ATOM 5972 N N . PRO A 1 783 ? 5.728 -14.459 -17.283 1.00 97.38 783 PRO A N 1
ATOM 5973 C CA . PRO A 1 783 ? 4.493 -15.085 -16.859 1.00 97.38 783 PRO A CA 1
ATOM 5974 C C . PRO A 1 783 ? 3.985 -16.057 -17.921 1.00 97.38 783 PRO A C 1
ATOM 5976 O O . PRO A 1 783 ? 4.431 -16.086 -19.073 1.00 97.38 783 PRO A O 1
ATOM 5979 N N . ARG A 1 784 ? 3.028 -16.905 -17.544 1.00 96.69 784 ARG A N 1
ATOM 5980 C CA . ARG A 1 784 ? 2.354 -17.799 -18.500 1.00 96.69 784 ARG A CA 1
ATOM 5981 C C . ARG A 1 784 ? 1.168 -17.138 -19.171 1.00 96.69 784 ARG A C 1
ATOM 5983 O O . ARG A 1 784 ? 0.795 -17.562 -20.264 1.00 96.69 784 ARG A O 1
ATOM 5990 N N . LEU A 1 785 ? 0.619 -16.106 -18.544 1.00 97.19 785 LEU A N 1
ATOM 5991 C CA . LEU A 1 785 ? -0.419 -15.273 -19.116 1.00 97.19 785 LEU A CA 1
ATOM 5992 C C . LEU A 1 785 ? -0.346 -13.860 -18.534 1.00 97.19 785 LEU A C 1
ATOM 5994 O O . LEU A 1 785 ? -0.143 -13.709 -17.331 1.00 97.19 785 LEU A O 1
ATOM 5998 N N . ALA A 1 786 ? -0.546 -12.861 -19.390 1.00 97.31 786 ALA A N 1
ATOM 5999 C CA . ALA A 1 786 ? -0.750 -11.471 -19.003 1.00 97.31 786 ALA A CA 1
ATOM 6000 C C . ALA A 1 786 ? -2.251 -11.198 -18.804 1.00 97.31 786 ALA A C 1
ATOM 6002 O O . ALA A 1 786 ? -3.075 -11.503 -19.670 1.00 97.31 786 ALA A O 1
ATOM 6003 N N . LEU A 1 787 ? -2.595 -10.636 -17.653 1.00 97.12 787 LEU A N 1
ATOM 6004 C CA . LEU A 1 787 ? -3.911 -10.122 -17.299 1.00 97.12 787 LEU A CA 1
ATOM 6005 C C . LEU A 1 787 ? -3.929 -8.594 -17.477 1.00 97.12 787 LEU A C 1
ATOM 6007 O O . LEU A 1 787 ? -2.868 -7.967 -17.480 1.00 97.12 787 LEU A O 1
ATOM 6011 N N . PRO A 1 788 ? -5.115 -7.978 -17.632 1.00 95.44 788 PRO A N 1
ATOM 6012 C CA . PRO A 1 788 ? -5.215 -6.533 -17.788 1.00 95.44 788 PRO A CA 1
ATOM 6013 C C . PRO A 1 788 ? -4.538 -5.785 -16.642 1.00 95.44 788 PRO A C 1
ATOM 6015 O O . PRO A 1 788 ? -4.617 -6.217 -15.490 1.00 95.44 788 PRO A O 1
ATOM 6018 N N . ALA A 1 789 ? -3.915 -4.652 -16.959 1.00 95.00 789 ALA A N 1
ATOM 6019 C CA . ALA A 1 789 ? -3.314 -3.787 -15.956 1.00 95.00 789 ALA A CA 1
ATOM 6020 C C . ALA A 1 789 ? -4.332 -3.407 -14.870 1.00 95.00 789 ALA A C 1
ATOM 6022 O O . ALA A 1 789 ? -5.511 -3.162 -15.153 1.00 95.00 789 ALA A O 1
ATOM 6023 N N . HIS A 1 790 ? -3.874 -3.373 -13.616 1.00 92.25 790 HIS A N 1
ATOM 6024 C CA . HIS A 1 790 ? -4.665 -2.994 -12.435 1.00 92.25 790 HIS A CA 1
ATOM 6025 C C . HIS A 1 790 ? -5.878 -3.881 -12.140 1.00 92.25 790 HIS A C 1
ATOM 6027 O O . HIS A 1 790 ? -6.740 -3.502 -11.342 1.00 92.25 790 HIS A O 1
ATOM 6033 N N . SER A 1 791 ? -5.990 -5.053 -12.766 1.00 94.00 791 SER A N 1
ATOM 6034 C CA . SER A 1 791 ? -7.099 -5.981 -12.540 1.00 94.00 791 SER A CA 1
ATOM 6035 C C . SER A 1 791 ? -7.161 -6.469 -11.081 1.00 94.00 791 SER A C 1
ATOM 6037 O O . SER A 1 791 ? -8.254 -6.683 -10.542 1.00 94.00 791 SER A O 1
ATOM 6039 N N . ALA A 1 792 ? -6.008 -6.538 -10.416 1.00 96.25 792 ALA A N 1
ATOM 6040 C CA . ALA A 1 792 ? -5.816 -6.899 -9.019 1.00 96.25 792 ALA A CA 1
ATOM 6041 C C . ALA A 1 792 ? -6.331 -8.313 -8.678 1.00 96.25 792 ALA A C 1
ATOM 6043 O O . ALA A 1 792 ? -7.344 -8.457 -7.977 1.00 96.25 792 ALA A O 1
ATOM 6044 N N . PRO A 1 793 ? -5.692 -9.381 -9.193 1.00 98.12 793 PRO A N 1
ATOM 6045 C CA . PRO A 1 793 ? -6.094 -10.746 -8.890 1.00 98.12 793 PRO A CA 1
ATOM 6046 C C . PRO A 1 793 ? -5.717 -11.118 -7.447 1.00 98.12 793 PRO A C 1
ATOM 6048 O O . PRO A 1 793 ? -4.589 -10.887 -7.018 1.00 98.12 793 PRO A O 1
ATOM 6051 N N . LEU A 1 794 ? -6.643 -11.688 -6.669 1.00 98.19 794 LEU A N 1
ATOM 6052 C CA . LEU A 1 794 ? -6.407 -11.936 -5.233 1.00 98.19 794 LEU A CA 1
ATOM 6053 C C . LEU A 1 794 ? -6.481 -13.398 -4.800 1.00 98.19 794 LEU A C 1
ATOM 6055 O O . LEU A 1 794 ? -5.975 -13.728 -3.731 1.00 98.19 794 LEU A O 1
ATOM 6059 N N . ASP A 1 795 ? -7.109 -14.262 -5.585 1.00 98.62 795 ASP A N 1
ATOM 6060 C CA . ASP A 1 795 ? -7.223 -15.685 -5.291 1.00 98.62 795 ASP A CA 1
ATOM 6061 C C . ASP A 1 795 ? -7.508 -16.473 -6.570 1.00 98.62 795 ASP A C 1
ATOM 6063 O O . ASP A 1 795 ? -8.036 -15.937 -7.552 1.00 98.62 795 ASP A O 1
ATOM 6067 N N . ALA A 1 796 ? -7.161 -17.754 -6.558 1.00 98.12 796 ALA A N 1
ATOM 6068 C CA . ALA A 1 796 ? -7.362 -18.637 -7.689 1.00 98.12 796 ALA A CA 1
ATOM 6069 C C . ALA A 1 796 ? -7.656 -20.069 -7.238 1.00 98.12 796 ALA A C 1
ATOM 6071 O O . ALA A 1 796 ? -7.115 -20.568 -6.256 1.00 98.12 796 ALA A O 1
ATOM 6072 N N . THR A 1 797 ? -8.489 -20.775 -7.996 1.00 97.38 797 THR A N 1
ATOM 6073 C CA . THR A 1 797 ? -8.737 -22.201 -7.769 1.00 97.38 797 THR A CA 1
ATOM 6074 C C . THR A 1 797 ? -8.994 -22.925 -9.080 1.00 97.38 797 THR A C 1
ATOM 6076 O O . THR A 1 797 ? -9.615 -22.379 -9.993 1.00 97.38 797 THR A O 1
ATOM 6079 N N . PHE A 1 798 ? -8.520 -24.162 -9.194 1.00 97.25 798 PHE A N 1
ATOM 6080 C CA . PHE A 1 798 ? -8.856 -25.007 -10.334 1.00 97.25 798 PHE A CA 1
ATOM 6081 C C . PHE A 1 798 ? -10.231 -25.639 -10.151 1.00 97.25 798 PHE A C 1
ATOM 6083 O O . PHE A 1 798 ? -10.638 -25.982 -9.041 1.00 97.25 798 PHE A O 1
ATOM 6090 N N . ASP A 1 799 ? -10.942 -25.841 -11.257 1.00 94.19 799 ASP A N 1
ATOM 6091 C CA . ASP A 1 799 ? -12.100 -26.719 -11.242 1.00 94.19 799 ASP A CA 1
ATOM 6092 C C . ASP A 1 799 ? -11.681 -28.165 -10.925 1.00 94.19 799 ASP A C 1
ATOM 6094 O O . ASP A 1 799 ? -10.538 -28.580 -11.118 1.00 94.19 799 ASP A O 1
ATOM 6098 N N . ARG A 1 800 ? -12.643 -28.978 -10.489 1.00 90.75 800 ARG A N 1
ATOM 6099 C CA . ARG A 1 800 ? -12.406 -30.374 -10.093 1.00 90.75 800 ARG A CA 1
ATOM 6100 C C . ARG A 1 800 ? -11.692 -31.227 -11.151 1.00 90.75 800 ARG A C 1
ATOM 6102 O O . ARG A 1 800 ? -11.029 -32.200 -10.794 1.00 90.75 800 ARG A O 1
ATOM 6109 N N . ASN A 1 801 ? -11.876 -30.916 -12.433 1.00 92.69 801 ASN A N 1
ATOM 6110 C CA . ASN A 1 801 ? -11.271 -31.669 -13.529 1.00 92.69 801 ASN A CA 1
ATOM 6111 C C . ASN A 1 801 ? -9.934 -31.085 -13.995 1.00 92.69 801 ASN A C 1
ATOM 6113 O O . ASN A 1 801 ? -9.338 -31.661 -14.904 1.00 92.69 801 ASN A O 1
ATOM 6117 N N . PHE A 1 802 ? -9.477 -29.974 -13.410 1.00 94.50 802 PHE A N 1
ATOM 6118 C CA . PHE A 1 802 ? -8.297 -29.238 -13.854 1.00 94.50 802 PHE A CA 1
ATOM 6119 C C . PHE A 1 802 ? -8.367 -28.983 -15.367 1.00 94.50 802 PHE A C 1
ATOM 6121 O O . PHE A 1 802 ? -7.508 -29.370 -16.153 1.00 94.50 802 PHE A O 1
ATOM 6128 N N . THR A 1 803 ? -9.474 -28.406 -15.806 1.00 95.94 803 THR A N 1
ATOM 6129 C CA . THR A 1 803 ? -9.700 -27.930 -17.172 1.00 95.94 803 THR A CA 1
ATOM 6130 C C . THR A 1 803 ? -9.778 -26.415 -17.242 1.00 95.94 803 THR A C 1
ATOM 6132 O O . THR A 1 803 ? -9.564 -25.864 -18.322 1.00 95.94 803 THR A O 1
ATOM 6135 N N . SER A 1 804 ? -10.009 -25.753 -16.107 1.00 96.75 804 SER A N 1
ATOM 6136 C CA . SER A 1 804 ? -10.022 -24.301 -15.992 1.00 96.75 804 SER A CA 1
ATOM 6137 C C . SER A 1 804 ? -9.552 -23.846 -14.611 1.00 96.75 804 SER A C 1
ATOM 6139 O O . SER A 1 804 ? -9.801 -24.511 -13.606 1.00 96.75 804 SER A O 1
ATOM 6141 N N . MET A 1 805 ? -8.911 -22.683 -14.567 1.00 98.12 805 MET A N 1
ATOM 6142 C CA . MET A 1 805 ? -8.628 -21.934 -13.346 1.00 98.12 805 MET A CA 1
ATOM 6143 C C . MET A 1 805 ? -9.628 -20.782 -13.234 1.00 98.12 805 MET A C 1
ATOM 6145 O O . MET A 1 805 ? -9.801 -20.022 -14.186 1.00 98.12 805 MET A O 1
ATOM 6149 N N . TYR A 1 806 ? -10.281 -20.645 -12.085 1.00 98.62 806 TYR A N 1
ATOM 6150 C CA . TYR A 1 806 ? -11.098 -19.483 -11.751 1.00 98.62 806 TYR A CA 1
ATOM 6151 C C . TYR A 1 806 ? -10.279 -18.507 -10.922 1.00 98.62 806 TYR A C 1
ATOM 6153 O O . TYR A 1 806 ? -9.606 -18.933 -9.986 1.00 98.62 806 TYR A O 1
ATOM 6161 N N . ILE A 1 807 ? -10.354 -17.220 -11.251 1.00 98.69 807 ILE A N 1
ATOM 6162 C CA . ILE A 1 807 ? -9.559 -16.170 -10.603 1.00 98.69 807 ILE A CA 1
ATOM 6163 C C . ILE A 1 807 ? -10.489 -15.047 -10.150 1.00 98.69 807 ILE A C 1
ATOM 6165 O O . ILE A 1 807 ? -11.359 -14.601 -10.910 1.00 98.69 807 ILE A O 1
ATOM 6169 N N . THR A 1 808 ? -10.316 -14.595 -8.911 1.00 98.69 808 THR A N 1
ATOM 6170 C CA . THR A 1 808 ? -10.988 -13.408 -8.374 1.00 98.69 808 THR A CA 1
ATOM 6171 C C . THR A 1 808 ? -10.230 -12.157 -8.804 1.00 98.69 808 THR A C 1
ATOM 6173 O O . THR A 1 808 ? -9.056 -11.996 -8.492 1.00 98.69 808 THR A O 1
ATOM 6176 N N . ILE A 1 809 ? -10.905 -11.258 -9.520 1.00 97.94 809 ILE A N 1
ATOM 6177 C CA . ILE A 1 809 ? -10.345 -9.996 -10.008 1.00 97.94 809 ILE A CA 1
ATOM 6178 C C . ILE A 1 809 ? -10.971 -8.859 -9.193 1.00 97.94 809 ILE A C 1
ATOM 6180 O O . ILE A 1 809 ? -12.128 -8.479 -9.416 1.00 97.94 809 ILE A O 1
ATOM 6184 N N . HIS A 1 810 ? -10.230 -8.356 -8.204 1.00 96.69 810 HIS A N 1
ATOM 6185 C CA . HIS A 1 810 ? -10.736 -7.467 -7.146 1.00 96.69 810 HIS A CA 1
ATOM 6186 C C . HIS A 1 810 ? -11.118 -6.076 -7.645 1.00 96.69 810 HIS A C 1
ATOM 6188 O O . HIS A 1 810 ? -12.032 -5.445 -7.098 1.00 96.69 810 HIS A O 1
ATOM 6194 N N . GLY A 1 811 ? -10.463 -5.636 -8.717 1.00 91.38 811 GLY A N 1
ATOM 6195 C CA . GLY A 1 811 ? -10.772 -4.412 -9.432 1.00 91.38 811 GLY A CA 1
ATOM 6196 C C . GLY A 1 811 ? -9.873 -3.230 -9.086 1.00 91.38 811 GLY A C 1
ATOM 6197 O O . GLY A 1 811 ? -9.473 -3.047 -7.930 1.00 91.38 811 GLY A O 1
ATOM 6198 N N . SER A 1 812 ? -9.612 -2.420 -10.109 1.00 85.31 812 SER A N 1
ATOM 6199 C CA . SER A 1 812 ? -8.636 -1.340 -10.100 1.00 85.31 812 SER A CA 1
ATOM 6200 C C . SER A 1 812 ? -9.034 -0.180 -9.193 1.00 85.31 812 SER A C 1
ATOM 6202 O O . SER A 1 812 ? -10.211 0.141 -8.994 1.00 85.31 812 SER A O 1
ATOM 6204 N N . TRP A 1 813 ? -8.011 0.474 -8.652 1.00 74.44 813 TRP A N 1
ATOM 6205 C CA . TRP A 1 813 ? -8.102 1.820 -8.086 1.00 74.44 813 TRP A CA 1
ATOM 6206 C C . TRP A 1 813 ? -7.275 2.833 -8.895 1.00 74.44 813 TRP A C 1
ATOM 6208 O O . TRP A 1 813 ? -7.556 4.026 -8.812 1.00 74.44 813 TRP A O 1
ATOM 6218 N N . ASN A 1 814 ? -6.300 2.340 -9.671 1.00 62.44 814 ASN A N 1
ATOM 6219 C CA . ASN A 1 814 ? -5.293 3.110 -10.397 1.00 62.44 814 ASN A CA 1
ATOM 6220 C C . ASN A 1 814 ? -5.375 2.958 -11.931 1.00 62.44 814 ASN A C 1
ATOM 6222 O O . ASN A 1 814 ? -4.393 3.123 -12.641 1.00 62.44 814 ASN A O 1
ATOM 6226 N N . GLY A 1 815 ? -6.551 2.589 -12.444 1.00 60.09 815 GLY A N 1
ATOM 6227 C CA . GLY A 1 815 ? -6.818 2.500 -13.881 1.00 60.09 815 GLY A CA 1
ATOM 6228 C C . GLY A 1 815 ? -7.981 3.411 -14.254 1.00 60.09 815 GLY A C 1
ATOM 6229 O O . GLY A 1 815 ? -8.946 3.515 -13.492 1.00 60.09 815 GLY A O 1
ATOM 6230 N N . SER A 1 816 ? -7.891 4.074 -15.408 1.00 70.94 816 SER A N 1
ATOM 6231 C CA . SER A 1 816 ? -8.963 4.905 -15.962 1.00 70.94 816 SER A CA 1
ATOM 6232 C C . SER A 1 816 ? -9.151 4.589 -17.452 1.00 70.94 816 SER A C 1
ATOM 6234 O O . SER A 1 816 ? -8.351 5.062 -18.257 1.00 70.94 816 SER A O 1
ATOM 6236 N N . PRO A 1 817 ? -10.222 3.877 -17.851 1.00 82.00 817 PRO A N 1
ATOM 6237 C CA . PRO A 1 817 ? -11.363 3.444 -17.036 1.00 82.00 817 PRO A CA 1
ATOM 6238 C C . PRO A 1 817 ? -11.031 2.356 -16.002 1.00 82.00 817 PRO A C 1
ATOM 6240 O O . PRO A 1 817 ? -9.973 1.733 -16.037 1.00 82.00 817 PRO A O 1
ATOM 6243 N N . SER A 1 818 ? -11.956 2.124 -15.068 1.00 86.19 818 SER A N 1
ATOM 6244 C CA . SER A 1 818 ? -11.831 1.049 -14.081 1.00 86.19 818 SER A CA 1
ATOM 6245 C C . SER A 1 818 ? -11.812 -0.327 -14.763 1.00 86.19 818 SER A C 1
ATOM 6247 O O . SER A 1 818 ? -12.546 -0.581 -15.716 1.00 86.19 818 SER A O 1
ATOM 6249 N N . VAL A 1 819 ? -11.023 -1.260 -14.230 1.00 90.56 819 VAL A N 1
ATOM 6250 C CA . VAL A 1 819 ? -10.854 -2.625 -14.752 1.00 90.56 819 VAL A CA 1
ATOM 6251 C C . VAL A 1 819 ? -11.109 -3.632 -13.630 1.00 90.56 819 VAL A C 1
ATOM 6253 O O . VAL A 1 819 ? -10.909 -3.334 -12.457 1.00 90.56 819 VAL A O 1
ATOM 6256 N N . GLY A 1 820 ? -11.572 -4.838 -13.965 1.00 94.12 820 GLY A N 1
ATOM 6257 C CA . GLY A 1 820 ? -11.737 -5.938 -13.010 1.00 94.12 820 GLY A CA 1
ATOM 6258 C C . GLY A 1 820 ? -13.143 -6.061 -12.421 1.00 94.12 820 GLY A C 1
ATOM 6259 O O . GLY A 1 820 ? -14.110 -6.127 -13.180 1.00 94.12 820 GLY A O 1
ATOM 6260 N N . TYR A 1 821 ? -13.255 -6.166 -11.089 1.00 96.19 821 TYR A N 1
ATOM 6261 C CA . TYR A 1 821 ? -14.527 -6.327 -10.361 1.00 96.19 821 TYR A CA 1
ATOM 6262 C C . TYR A 1 821 ? -15.346 -7.543 -10.836 1.00 96.19 821 TYR A C 1
ATOM 6264 O O . TYR A 1 821 ? -16.554 -7.450 -11.099 1.00 96.19 821 TYR A O 1
ATOM 6272 N N . LYS A 1 822 ? -14.673 -8.685 -11.012 1.00 97.62 822 LYS A N 1
ATOM 6273 C CA . LYS A 1 822 ? -15.224 -9.858 -11.704 1.00 97.62 822 LYS A CA 1
ATOM 6274 C C . LYS A 1 822 ? -14.563 -11.174 -11.289 1.00 97.62 822 LYS A C 1
ATOM 6276 O O . LYS A 1 822 ? -13.537 -11.190 -10.618 1.00 97.62 822 LYS A O 1
ATOM 6281 N N . ILE A 1 823 ? -15.157 -12.280 -11.716 1.00 98.50 823 ILE A N 1
ATOM 6282 C CA . ILE A 1 823 ? -14.553 -13.614 -11.712 1.00 98.50 823 ILE A CA 1
ATOM 6283 C C . ILE A 1 823 ? -14.312 -14.017 -13.155 1.00 98.50 823 ILE A C 1
ATOM 6285 O O . ILE A 1 823 ? -15.242 -13.952 -13.965 1.00 98.50 823 ILE A O 1
ATOM 6289 N N . ILE A 1 824 ? -13.101 -14.469 -13.458 1.00 98.44 824 ILE A N 1
ATOM 6290 C CA . ILE A 1 824 ? -12.745 -14.978 -14.784 1.00 98.44 824 ILE A CA 1
ATOM 6291 C C . ILE A 1 824 ? -12.472 -16.481 -14.736 1.00 98.44 824 ILE A C 1
ATOM 6293 O O . ILE A 1 824 ? -12.049 -17.012 -13.711 1.00 98.44 824 ILE A O 1
ATOM 6297 N N . GLU A 1 825 ? -12.716 -17.155 -15.854 1.00 98.38 825 GLU A N 1
ATOM 6298 C CA . GLU A 1 825 ? -12.341 -18.544 -16.115 1.00 98.38 825 GLU A CA 1
ATOM 6299 C C . GLU A 1 825 ? -11.242 -18.563 -17.181 1.00 98.38 825 GLU A C 1
ATOM 6301 O O . GLU A 1 825 ? -11.468 -18.142 -18.317 1.00 98.38 825 GLU A O 1
ATOM 6306 N N . VAL A 1 826 ? -10.060 -19.061 -16.823 1.00 98.38 826 VAL A N 1
ATOM 6307 C CA . VAL A 1 826 ? -8.932 -19.284 -17.733 1.00 98.38 826 VAL A CA 1
ATOM 6308 C C . VAL A 1 826 ? -8.899 -20.771 -18.090 1.00 98.38 826 VAL A C 1
ATOM 6310 O O . VAL A 1 826 ? -8.700 -21.595 -17.196 1.00 98.38 826 VAL A O 1
ATOM 6313 N N . PRO A 1 827 ? -9.073 -21.166 -19.362 1.00 97.88 827 PRO A N 1
ATOM 6314 C CA . PRO A 1 827 ? -8.986 -22.568 -19.758 1.00 97.88 827 PRO A CA 1
ATOM 6315 C C . PRO A 1 827 ? -7.553 -23.107 -19.676 1.00 97.88 827 PRO A C 1
ATOM 6317 O O . PRO A 1 827 ? -6.622 -22.510 -20.218 1.00 97.88 827 PRO A O 1
ATOM 6320 N N . PHE A 1 828 ? -7.389 -24.291 -19.092 1.00 96.88 828 PHE A N 1
ATOM 6321 C CA . PHE A 1 828 ? -6.118 -25.004 -18.955 1.00 96.88 828 PHE A CA 1
ATOM 6322 C C . PHE A 1 828 ? -6.146 -26.367 -19.656 1.00 96.88 828 PHE A C 1
ATOM 6324 O O . PHE A 1 828 ? -7.199 -26.958 -19.920 1.00 96.88 828 PHE A O 1
ATOM 6331 N N . ALA A 1 829 ? -4.966 -26.871 -19.999 1.00 94.56 829 ALA A N 1
ATOM 6332 C CA . ALA A 1 829 ? -4.782 -28.213 -20.528 1.00 94.56 829 ALA A CA 1
ATOM 6333 C C . ALA A 1 829 ? -3.406 -28.772 -20.160 1.00 94.56 829 ALA A C 1
ATOM 6335 O O . ALA A 1 829 ? -2.446 -28.037 -19.935 1.00 94.56 829 ALA A O 1
ATOM 6336 N N . LYS A 1 830 ? -3.298 -30.102 -20.184 1.00 91.25 830 LYS A N 1
ATOM 6337 C CA . LYS A 1 830 ? -2.008 -30.788 -20.145 1.00 91.25 830 LYS A CA 1
ATOM 6338 C C . LYS A 1 830 ? -1.413 -30.857 -21.552 1.00 91.25 830 LYS A C 1
ATOM 6340 O O . LYS A 1 830 ? -1.954 -31.543 -22.419 1.00 91.25 830 LYS A O 1
ATOM 6345 N N . GLY A 1 831 ? -0.314 -30.142 -21.770 1.00 84.25 831 GLY A N 1
ATOM 6346 C CA . GLY A 1 831 ? 0.492 -30.199 -22.986 1.00 84.25 831 GLY A CA 1
ATOM 6347 C C . GLY A 1 831 ? 1.705 -31.123 -22.848 1.00 84.25 831 GLY A C 1
ATOM 6348 O O . GLY A 1 831 ? 1.887 -31.809 -21.843 1.00 84.25 831 GLY A O 1
ATOM 6349 N N . ALA A 1 832 ? 2.570 -31.119 -23.866 1.00 81.00 832 ALA A N 1
ATOM 6350 C CA . ALA A 1 832 ? 3.818 -31.892 -23.859 1.00 81.00 832 ALA A CA 1
ATOM 6351 C C . ALA A 1 832 ? 4.820 -31.413 -22.789 1.00 81.00 832 ALA A C 1
ATOM 6353 O O . ALA A 1 832 ? 5.596 -32.212 -22.276 1.00 81.00 832 ALA A O 1
ATOM 6354 N N . ASN A 1 833 ? 4.765 -30.125 -22.434 1.00 77.38 833 ASN A N 1
ATOM 6355 C CA . ASN A 1 833 ? 5.672 -29.473 -21.484 1.00 77.38 833 ASN A CA 1
ATOM 6356 C C . ASN A 1 833 ? 5.038 -29.291 -20.094 1.00 77.38 833 ASN A C 1
ATOM 6358 O O . ASN A 1 833 ? 5.429 -28.391 -19.355 1.00 77.38 833 ASN A O 1
ATOM 6362 N N . GLY A 1 834 ? 4.039 -30.112 -19.767 1.00 84.88 834 GLY A N 1
ATOM 6363 C CA . GLY A 1 834 ? 3.280 -30.017 -18.526 1.00 84.88 834 GLY A CA 1
ATOM 6364 C C . GLY A 1 834 ? 1.952 -29.285 -18.689 1.00 84.88 834 GLY A C 1
ATOM 6365 O O . GLY A 1 834 ? 1.437 -29.091 -19.796 1.00 84.88 834 GLY A O 1
ATOM 6366 N N . PHE A 1 835 ? 1.362 -28.950 -17.554 1.00 91.19 835 PHE A N 1
ATOM 6367 C CA . PHE A 1 835 ? 0.068 -28.298 -17.459 1.00 91.19 835 PHE A CA 1
ATOM 6368 C C . PHE A 1 835 ? 0.191 -26.781 -17.710 1.00 91.19 835 PHE A C 1
ATOM 6370 O O . PHE A 1 835 ? 1.215 -26.186 -17.385 1.00 91.19 835 PHE A O 1
ATOM 6377 N N . GLY A 1 836 ? -0.808 -26.141 -18.325 1.00 94.31 836 GLY A N 1
ATOM 6378 C CA . GLY A 1 836 ? -0.782 -24.690 -18.545 1.00 94.31 836 GLY A CA 1
ATOM 6379 C C . GLY A 1 836 ? -2.019 -24.117 -19.246 1.00 94.31 836 GLY A C 1
ATOM 6380 O O . GLY A 1 836 ? -2.888 -24.886 -19.676 1.00 94.31 836 GLY A O 1
ATOM 6381 N N . PRO A 1 837 ? -2.114 -22.776 -19.363 1.00 95.88 837 PRO A N 1
ATOM 6382 C CA . PRO A 1 837 ? -3.200 -22.117 -20.081 1.00 95.88 837 PRO A CA 1
ATOM 6383 C C . PRO A 1 837 ? -3.273 -22.584 -21.539 1.00 95.88 837 PRO A C 1
ATOM 6385 O O . PRO A 1 837 ? -2.252 -22.823 -22.185 1.00 95.88 837 PRO A O 1
ATOM 6388 N N . LYS A 1 838 ? -4.487 -22.709 -22.084 1.00 95.38 838 LYS A N 1
ATOM 6389 C CA . LYS A 1 838 ? -4.683 -23.050 -23.506 1.00 95.38 838 LYS A CA 1
ATOM 6390 C C . LYS A 1 838 ? -4.289 -21.908 -24.439 1.00 95.38 838 LYS A C 1
ATOM 6392 O O . LYS A 1 838 ? -3.905 -22.161 -25.579 1.00 95.38 838 LYS A O 1
ATOM 6397 N N . ALA A 1 839 ? -4.441 -20.672 -23.976 1.00 94.31 839 ALA A N 1
ATOM 6398 C CA . ALA A 1 839 ? -4.004 -19.492 -24.700 1.00 94.31 839 ALA A CA 1
ATOM 6399 C C . ALA A 1 839 ? -2.501 -19.264 -24.493 1.00 94.31 839 ALA A C 1
ATOM 6401 O O . ALA A 1 839 ? -1.951 -19.594 -23.444 1.00 94.31 839 ALA A O 1
ATOM 6402 N N . GLY A 1 840 ? -1.842 -18.700 -25.505 1.00 89.00 840 GLY A N 1
ATOM 6403 C CA . GLY A 1 840 ? -0.448 -18.280 -25.391 1.00 89.00 840 GLY A CA 1
ATOM 6404 C C . GLY A 1 840 ? -0.302 -16.982 -24.597 1.00 89.00 840 GLY A C 1
ATOM 6405 O O . GLY A 1 840 ? -1.255 -16.217 -24.465 1.00 89.00 840 GLY A O 1
ATOM 6406 N N . LEU A 1 841 ? 0.920 -16.715 -24.134 1.00 92.25 841 LEU A N 1
ATOM 6407 C CA . LEU A 1 841 ? 1.286 -15.511 -23.380 1.00 92.25 841 LEU A CA 1
ATOM 6408 C C . LEU A 1 841 ? 0.903 -14.195 -24.096 1.00 92.25 841 LEU A C 1
ATOM 6410 O O . LEU A 1 841 ? 0.526 -13.229 -23.448 1.00 92.25 841 LEU A O 1
ATOM 6414 N N . ASN A 1 842 ? 0.922 -14.171 -25.430 1.00 93.50 842 ASN A N 1
ATOM 6415 C CA . ASN A 1 842 ? 0.587 -12.993 -26.236 1.00 93.50 842 ASN A CA 1
ATOM 6416 C C . ASN A 1 842 ? -0.923 -12.754 -26.448 1.00 93.50 842 ASN A C 1
ATOM 6418 O O . ASN A 1 842 ? -1.305 -11.951 -27.299 1.00 93.50 842 ASN A O 1
ATOM 6422 N N . SER A 1 843 ? -1.790 -13.480 -25.739 1.00 93.00 843 SER A N 1
ATOM 6423 C CA . SER A 1 843 ? -3.240 -13.419 -25.920 1.00 93.00 843 SER A CA 1
ATOM 6424 C C . SER A 1 843 ? -3.912 -12.470 -24.930 1.00 93.00 843 SER A C 1
ATOM 6426 O O . SER A 1 843 ? -3.870 -12.700 -23.727 1.00 93.00 843 SER A O 1
ATOM 6428 N N . THR A 1 844 ? -4.678 -11.505 -25.444 1.00 90.06 844 THR A N 1
ATOM 6429 C CA . THR A 1 844 ? -5.583 -10.641 -24.656 1.00 90.06 844 THR A CA 1
ATOM 6430 C C . THR A 1 844 ? -7.003 -11.206 -24.517 1.00 90.06 844 THR A C 1
ATOM 6432 O O . THR A 1 844 ? -7.871 -10.586 -23.912 1.00 90.06 844 THR A O 1
ATOM 6435 N N . GLN A 1 845 ? -7.263 -12.392 -25.081 1.00 90.62 845 GLN A N 1
ATOM 6436 C CA . GLN A 1 845 ? -8.571 -13.070 -25.072 1.00 90.62 845 GLN A CA 1
ATOM 6437 C C . GLN A 1 845 ? -8.476 -14.471 -24.451 1.00 90.62 845 GLN A C 1
ATOM 6439 O O . GLN A 1 845 ? -9.062 -15.439 -24.934 1.00 90.62 845 GLN A O 1
ATOM 6444 N N . ALA A 1 846 ? -7.664 -14.603 -23.405 1.00 94.44 846 ALA A N 1
ATOM 6445 C CA . ALA A 1 846 ? -7.312 -15.893 -22.820 1.00 94.44 846 ALA A CA 1
ATOM 6446 C C . ALA A 1 846 ? -8.301 -16.415 -21.763 1.00 94.44 846 ALA A C 1
ATOM 6448 O O . ALA A 1 846 ? -8.131 -17.531 -21.269 1.00 94.44 846 ALA A O 1
ATOM 6449 N N . TRP A 1 847 ? -9.327 -15.638 -21.420 1.00 96.88 847 TRP A N 1
ATOM 6450 C CA . TRP A 1 847 ? -10.306 -15.965 -20.387 1.00 96.88 847 TRP A CA 1
ATOM 6451 C C . TRP A 1 847 ? -11.724 -15.582 -20.803 1.00 96.88 847 TRP A C 1
ATOM 6453 O O . TRP A 1 847 ? -11.944 -14.840 -21.762 1.00 96.88 847 TRP A O 1
ATOM 6463 N N . THR A 1 848 ? -12.694 -16.076 -20.040 1.00 97.31 848 THR A N 1
ATOM 6464 C CA . THR A 1 848 ? -14.096 -15.662 -20.124 1.00 97.31 848 THR A CA 1
ATOM 6465 C C . THR A 1 848 ? -14.586 -15.146 -18.781 1.00 97.31 848 THR A C 1
ATOM 6467 O O . THR A 1 848 ? -14.305 -15.752 -17.748 1.00 97.31 848 THR A O 1
ATOM 6470 N N . ASP A 1 849 ? -15.361 -14.065 -18.791 1.00 97.94 849 ASP A N 1
ATOM 6471 C CA . ASP A 1 849 ? -16.005 -13.545 -17.584 1.00 97.94 849 ASP A CA 1
ATOM 6472 C C . ASP A 1 849 ? -17.122 -14.499 -17.132 1.00 97.94 849 ASP A C 1
ATOM 6474 O O . ASP A 1 849 ? -18.038 -14.811 -17.895 1.00 97.94 849 ASP A O 1
ATOM 6478 N N . VAL A 1 850 ? -17.060 -14.954 -15.881 1.00 98.19 850 VAL A N 1
ATOM 6479 C CA . VAL A 1 850 ? -18.067 -15.832 -15.260 1.00 98.19 850 VAL A CA 1
ATOM 6480 C C . VAL A 1 850 ? -19.090 -15.019 -14.476 1.00 98.19 850 VAL A C 1
ATOM 6482 O O . VAL A 1 850 ? -20.287 -15.308 -14.517 1.00 98.19 850 VAL A O 1
ATOM 6485 N N . LEU A 1 851 ? -18.618 -14.000 -13.762 1.00 98.12 851 LEU A N 1
ATOM 6486 C CA . LEU A 1 851 ? -19.419 -13.074 -12.968 1.00 98.12 851 LEU A CA 1
ATOM 6487 C C . LEU A 1 851 ? -18.793 -11.690 -13.063 1.00 98.12 851 LEU A C 1
ATOM 6489 O O . LEU A 1 851 ? -17.583 -11.581 -12.911 1.00 98.12 851 LEU A O 1
ATOM 6493 N N . TRP A 1 852 ? -19.581 -10.639 -13.274 1.00 97.75 852 TRP A N 1
ATOM 6494 C CA . TRP A 1 852 ? -19.065 -9.267 -13.356 1.00 97.75 852 TRP A CA 1
ATOM 6495 C C . TRP A 1 852 ? -20.078 -8.238 -12.857 1.00 97.75 852 TRP A C 1
ATOM 6497 O O . TRP A 1 852 ? -21.289 -8.478 -12.861 1.00 97.75 852 TRP A O 1
ATOM 6507 N N . ASN A 1 853 ? -19.582 -7.072 -12.445 1.00 96.06 853 ASN A N 1
ATOM 6508 C CA . ASN A 1 853 ? -20.429 -5.906 -12.203 1.00 96.06 853 ASN A CA 1
ATOM 6509 C C . ASN A 1 853 ? -20.826 -5.271 -13.555 1.00 96.06 853 ASN A C 1
ATOM 6511 O O . ASN A 1 853 ? -19.985 -5.188 -14.448 1.00 96.06 853 ASN A O 1
ATOM 6515 N N . PRO A 1 854 ? -22.086 -4.833 -13.743 1.00 93.19 854 PRO A N 1
ATOM 6516 C CA . PRO A 1 854 ? -22.579 -4.344 -15.035 1.00 93.19 854 PRO A CA 1
ATOM 6517 C C . PRO A 1 854 ? -21.963 -3.013 -15.490 1.00 93.19 854 PRO A C 1
ATOM 6519 O O . PRO A 1 854 ? -21.904 -2.771 -16.691 1.00 93.19 854 PRO A O 1
ATOM 6522 N N . ASP A 1 855 ? -21.535 -2.164 -14.554 1.00 89.56 855 ASP A N 1
ATOM 6523 C CA . ASP A 1 855 ? -21.038 -0.809 -14.810 1.00 89.56 855 ASP A CA 1
ATOM 6524 C C . ASP A 1 855 ? -19.700 -0.612 -14.088 1.00 89.56 855 ASP A C 1
ATOM 6526 O O . ASP A 1 855 ? -19.644 -0.163 -12.942 1.00 89.56 855 ASP A O 1
ATOM 6530 N N . VAL A 1 856 ? -18.624 -1.063 -14.739 1.00 89.12 856 VAL A N 1
ATOM 6531 C CA . VAL A 1 856 ? -17.291 -1.123 -14.125 1.00 89.12 856 VAL A CA 1
ATOM 6532 C C . VAL A 1 856 ? -16.709 0.273 -13.897 1.00 89.12 856 VAL A C 1
ATOM 6534 O O . VAL A 1 856 ? -16.047 0.488 -12.887 1.00 89.12 856 VAL A O 1
ATOM 6537 N N . ASP A 1 857 ? -17.024 1.248 -14.750 1.00 86.38 857 ASP A N 1
ATOM 6538 C CA . ASP A 1 857 ? -16.511 2.623 -14.647 1.00 86.38 857 ASP A CA 1
ATOM 6539 C C . ASP A 1 857 ? -16.976 3.337 -13.369 1.00 86.38 857 ASP A C 1
ATOM 6541 O O . ASP A 1 857 ? -16.289 4.218 -12.850 1.00 86.38 857 ASP A O 1
ATOM 6545 N N . HIS A 1 858 ? -18.121 2.927 -12.818 1.00 84.88 858 HIS A N 1
ATOM 6546 C CA . HIS A 1 858 ? -18.642 3.422 -11.542 1.00 84.88 858 HIS A CA 1
ATOM 6547 C C . HIS A 1 858 ? -18.205 2.576 -10.341 1.00 84.88 858 HIS A C 1
ATOM 6549 O O . HIS A 1 858 ? -18.598 2.867 -9.205 1.00 84.88 858 HIS A O 1
ATOM 6555 N N . CYS A 1 859 ? -17.405 1.531 -10.559 1.00 86.62 859 CYS A N 1
ATOM 6556 C CA . CYS A 1 859 ? -16.916 0.708 -9.473 1.00 86.62 859 CYS A CA 1
ATOM 6557 C C . CYS A 1 859 ? -15.878 1.436 -8.623 1.00 86.62 859 CYS A C 1
ATOM 6559 O O . CYS A 1 859 ? -15.002 2.159 -9.090 1.00 86.62 859 CYS A O 1
ATOM 6561 N N . SER A 1 860 ? -15.999 1.210 -7.321 1.00 79.69 860 SER A N 1
ATOM 6562 C CA . SER A 1 860 ? -15.079 1.681 -6.298 1.00 79.69 860 SER A CA 1
ATOM 6563 C C . SER A 1 860 ? -15.119 0.723 -5.113 1.00 79.69 860 SER A C 1
ATOM 6565 O O . SER A 1 860 ? -15.886 -0.247 -5.097 1.00 79.69 860 SER A O 1
ATOM 6567 N N . THR A 1 861 ? -14.365 1.039 -4.059 1.00 75.75 861 THR A N 1
ATOM 6568 C CA . THR A 1 861 ? -14.392 0.305 -2.787 1.00 75.75 861 THR A CA 1
ATOM 6569 C C . THR A 1 861 ? -15.789 0.182 -2.170 1.00 75.75 861 THR A C 1
ATOM 6571 O O . THR A 1 861 ? -15.963 -0.636 -1.275 1.00 75.75 861 THR A O 1
ATOM 6574 N N . THR A 1 862 ? -16.774 0.980 -2.599 1.00 80.06 862 THR A N 1
ATOM 6575 C CA . THR A 1 862 ? -18.104 1.071 -1.968 1.00 80.06 862 THR A CA 1
ATOM 6576 C C . THR A 1 862 ? -19.279 0.937 -2.932 1.00 80.06 862 THR A C 1
ATOM 6578 O O . THR A 1 862 ? -20.422 0.989 -2.489 1.00 80.06 862 THR A O 1
ATOM 6581 N N . GLN A 1 863 ? -19.024 0.782 -4.232 1.00 85.12 863 GLN A N 1
ATOM 6582 C CA . GLN A 1 863 ? -20.071 0.842 -5.263 1.00 85.12 863 GLN A CA 1
ATOM 6583 C C . GLN A 1 863 ? -20.241 -0.456 -6.051 1.00 85.12 863 GLN A C 1
ATOM 6585 O O . GLN A 1 863 ? -21.219 -0.585 -6.781 1.00 85.12 863 GLN A O 1
ATOM 6590 N N . CYS A 1 864 ? -19.333 -1.417 -5.875 1.00 91.00 864 CYS A N 1
ATOM 6591 C CA . CYS A 1 864 ? -19.380 -2.699 -6.563 1.00 91.00 864 CYS A CA 1
ATOM 6592 C C . CYS A 1 864 ? -19.045 -3.866 -5.642 1.00 91.00 864 CYS A C 1
ATOM 6594 O O . CYS A 1 864 ? -18.394 -3.711 -4.599 1.00 91.00 864 CYS A O 1
ATOM 6596 N N . PHE A 1 865 ? -19.451 -5.057 -6.081 1.00 94.12 865 PHE A N 1
ATOM 6597 C CA . PHE A 1 865 ? -18.943 -6.308 -5.540 1.00 94.12 865 PHE A CA 1
ATOM 6598 C C . PHE A 1 865 ? -17.465 -6.443 -5.930 1.00 94.12 865 PHE A C 1
ATOM 6600 O O . PHE A 1 865 ? -17.121 -6.328 -7.106 1.00 94.12 865 PHE A O 1
ATOM 6607 N N . ARG A 1 866 ? -16.598 -6.675 -4.945 1.00 95.62 866 ARG A N 1
ATOM 6608 C CA . ARG A 1 866 ? -15.137 -6.791 -5.092 1.00 95.62 866 ARG A CA 1
ATOM 6609 C C . ARG A 1 866 ? -14.673 -8.184 -4.676 1.00 95.62 866 ARG A C 1
ATOM 6611 O O . ARG A 1 866 ? -14.525 -8.402 -3.475 1.00 95.62 866 ARG A O 1
ATOM 6618 N N . PRO A 1 867 ? -14.516 -9.132 -5.609 1.00 97.56 867 PRO A N 1
ATOM 6619 C CA . PRO A 1 867 ? -14.155 -10.506 -5.275 1.00 97.56 867 PRO A CA 1
ATOM 6620 C C . PRO A 1 867 ? -12.771 -10.608 -4.625 1.00 97.56 867 PRO A C 1
ATOM 6622 O O . PRO A 1 867 ? -11.811 -10.077 -5.176 1.00 97.56 867 PRO A O 1
ATOM 6625 N N . VAL A 1 868 ? -12.658 -11.305 -3.491 1.00 97.94 868 VAL A N 1
ATOM 6626 C CA . VAL A 1 868 ? -11.374 -11.537 -2.807 1.00 97.94 868 VAL A CA 1
ATOM 6627 C C . VAL A 1 868 ? -10.960 -12.996 -2.886 1.00 97.94 868 VAL A C 1
ATOM 6629 O O . VAL A 1 868 ? -10.062 -13.307 -3.653 1.00 97.94 868 VAL A O 1
ATOM 6632 N N . SER A 1 869 ? -11.586 -13.877 -2.104 1.00 97.75 869 SER A N 1
ATOM 6633 C CA . SER A 1 869 ? -11.186 -15.283 -1.991 1.00 97.75 869 SER A CA 1
ATOM 6634 C C . SER A 1 869 ? -12.236 -16.205 -2.586 1.00 97.75 869 SER A C 1
ATOM 6636 O O . SER A 1 869 ? -13.416 -15.846 -2.623 1.00 97.75 869 SER A O 1
ATOM 6638 N N . ILE A 1 870 ? -11.809 -17.378 -3.048 1.00 97.94 870 ILE A N 1
ATOM 6639 C CA . ILE A 1 870 ? -12.652 -18.404 -3.648 1.00 97.94 870 ILE A CA 1
ATOM 6640 C C . ILE A 1 870 ? -12.374 -19.773 -3.016 1.00 97.94 870 ILE A C 1
ATOM 6642 O O . ILE A 1 870 ? -11.257 -20.274 -3.052 1.00 97.94 870 ILE A O 1
ATOM 6646 N N . ALA A 1 871 ? -13.407 -20.430 -2.484 1.00 96.50 871 ALA A N 1
ATOM 6647 C CA . ALA A 1 871 ? -13.308 -21.828 -2.053 1.00 96.50 871 ALA A CA 1
ATOM 6648 C C . ALA A 1 871 ? -14.373 -22.685 -2.719 1.00 96.50 871 ALA A C 1
ATOM 6650 O O . ALA A 1 871 ? -15.549 -22.317 -2.771 1.00 96.50 871 ALA A O 1
ATOM 6651 N N . GLN A 1 872 ? -13.964 -23.856 -3.195 1.00 94.88 872 GLN A N 1
ATOM 6652 C CA . GLN A 1 872 ? -14.850 -24.797 -3.861 1.00 94.88 872 GLN A CA 1
ATOM 6653 C C . GLN A 1 872 ? -15.262 -25.926 -2.914 1.00 94.88 872 GLN A C 1
ATOM 6655 O O . GLN A 1 872 ? -14.419 -26.551 -2.273 1.00 94.88 872 GLN A O 1
ATOM 6660 N N . ASP A 1 873 ? -16.560 -26.220 -2.846 1.00 92.81 873 ASP A N 1
ATOM 6661 C CA . ASP A 1 873 ? -17.039 -27.391 -2.114 1.00 92.81 873 ASP A CA 1
ATOM 6662 C C . ASP A 1 873 ? -16.987 -28.683 -2.932 1.00 92.81 873 ASP A C 1
ATOM 6664 O O . ASP A 1 873 ? -16.731 -28.707 -4.135 1.00 92.81 873 ASP A O 1
ATOM 6668 N N . ARG A 1 874 ? -17.295 -29.802 -2.271 1.00 88.75 874 ARG A N 1
ATOM 6669 C CA . ARG A 1 874 ? -17.309 -31.137 -2.890 1.00 88.75 874 ARG A CA 1
ATOM 6670 C C . ARG A 1 874 ? -18.257 -31.277 -4.093 1.00 88.75 874 ARG A C 1
ATOM 6672 O O . ARG A 1 874 ? -18.147 -32.254 -4.837 1.00 88.75 874 ARG A O 1
ATOM 6679 N N . HIS A 1 875 ? -19.210 -30.357 -4.251 1.00 88.38 875 HIS A N 1
ATOM 6680 C CA . HIS A 1 875 ? -20.174 -30.318 -5.350 1.00 88.38 875 HIS A CA 1
ATOM 6681 C C . HIS A 1 875 ? -19.724 -29.395 -6.492 1.00 88.38 875 HIS A C 1
ATOM 6683 O O . HIS A 1 875 ? -20.409 -29.321 -7.507 1.00 88.38 875 HIS A O 1
ATOM 6689 N N . GLY A 1 876 ? -18.575 -28.728 -6.360 1.00 90.19 876 GLY A N 1
ATOM 6690 C CA . GLY A 1 876 ? -18.059 -27.796 -7.356 1.00 90.19 876 GLY A CA 1
ATOM 6691 C C . GLY A 1 876 ? -18.625 -26.379 -7.233 1.00 90.19 876 GLY A C 1
ATOM 6692 O O . GLY A 1 876 ? -18.344 -25.550 -8.097 1.00 90.19 876 GLY A O 1
ATOM 6693 N N . ARG A 1 877 ? -19.405 -26.082 -6.183 1.00 94.12 877 ARG A N 1
ATOM 6694 C CA . ARG A 1 877 ? -19.938 -24.734 -5.936 1.00 94.12 877 ARG A CA 1
ATOM 6695 C C . ARG A 1 877 ? -18.845 -23.872 -5.321 1.00 94.12 877 ARG A C 1
ATOM 6697 O O . ARG A 1 877 ? -18.127 -24.337 -4.438 1.00 94.12 877 ARG A O 1
ATOM 6704 N N . MET A 1 878 ? -18.731 -22.634 -5.778 1.00 97.12 878 MET A N 1
ATOM 6705 C CA . MET A 1 878 ? -17.686 -21.704 -5.359 1.00 97.12 878 MET A CA 1
ATOM 6706 C C . MET A 1 878 ? -18.261 -20.661 -4.407 1.00 97.12 878 MET A C 1
ATOM 6708 O O . MET A 1 878 ? -19.213 -19.967 -4.756 1.00 97.12 878 MET A O 1
ATOM 6712 N N . TYR A 1 879 ? -17.684 -20.544 -3.216 1.00 98.19 879 TYR A N 1
ATOM 6713 C CA . TYR A 1 879 ? -17.968 -19.470 -2.270 1.00 98.19 879 TYR A CA 1
ATOM 6714 C C . TYR A 1 879 ? -16.981 -18.345 -2.501 1.00 98.19 879 TYR A C 1
ATOM 6716 O O . TYR A 1 879 ? -15.778 -18.593 -2.508 1.00 98.19 879 TYR A O 1
ATOM 6724 N N . ILE A 1 880 ? -17.489 -17.133 -2.702 1.00 98.50 880 ILE A N 1
ATOM 6725 C CA . ILE A 1 880 ? -16.671 -15.969 -3.036 1.00 98.50 880 ILE A CA 1
ATOM 6726 C C . ILE A 1 880 ? -16.952 -14.862 -2.036 1.00 98.50 880 ILE A C 1
ATOM 6728 O O . ILE A 1 880 ? -18.099 -14.417 -1.915 1.00 98.50 880 ILE A O 1
ATOM 6732 N N . SER A 1 881 ? -15.913 -14.409 -1.338 1.00 97.69 881 SER A N 1
ATOM 6733 C CA . SER A 1 881 ? -15.993 -13.243 -0.461 1.00 97.69 881 SER A CA 1
ATOM 6734 C C . SER A 1 881 ? -15.893 -11.945 -1.256 1.00 97.69 881 SER A C 1
ATOM 6736 O O . SER A 1 881 ? -15.193 -11.859 -2.266 1.00 97.69 881 SER A O 1
ATOM 6738 N N . SER A 1 882 ? -16.569 -10.912 -0.762 1.00 96.38 882 SER A N 1
ATOM 6739 C CA . SER A 1 882 ? -16.296 -9.534 -1.122 1.00 96.38 882 SER A CA 1
ATOM 6740 C C . SER A 1 882 ? -16.093 -8.670 0.109 1.00 96.38 882 SER A C 1
ATOM 6742 O O . SER A 1 882 ? -16.987 -8.512 0.941 1.00 96.38 882 SER A O 1
ATOM 6744 N N . ASP A 1 883 ? -14.918 -8.053 0.175 1.00 90.88 883 ASP A N 1
ATOM 6745 C CA . ASP A 1 883 ? -14.553 -7.073 1.197 1.00 90.88 883 ASP A CA 1
ATOM 6746 C C . ASP A 1 883 ? -15.024 -5.650 0.865 1.00 90.88 883 ASP A C 1
ATOM 6748 O O . ASP A 1 883 ? -14.535 -4.688 1.467 1.00 90.88 883 ASP A O 1
ATOM 6752 N N . SER A 1 884 ? -15.966 -5.517 -0.080 1.00 86.81 884 SER A N 1
ATOM 6753 C CA . SER A 1 884 ? -16.568 -4.237 -0.433 1.00 86.81 884 SER A CA 1
ATOM 6754 C C . SER A 1 884 ? -16.999 -3.504 0.829 1.00 86.81 884 SER A C 1
ATOM 6756 O O . SER A 1 884 ? -17.616 -4.065 1.736 1.00 86.81 884 SER A O 1
ATOM 6758 N N . GLY A 1 885 ? -16.656 -2.223 0.889 1.00 74.94 885 GLY A N 1
ATOM 6759 C CA . GLY A 1 885 ? -16.891 -1.402 2.059 1.00 74.94 885 GLY A CA 1
ATOM 6760 C C . GLY A 1 885 ? -18.370 -1.304 2.411 1.00 74.94 885 GLY A C 1
ATOM 6761 O O . GLY A 1 885 ? -18.680 -1.172 3.589 1.00 74.94 885 GLY A O 1
ATOM 6762 N N . ALA A 1 886 ? -19.272 -1.365 1.423 1.00 78.50 886 ALA A N 1
ATOM 6763 C CA . ALA A 1 886 ? -20.704 -1.127 1.626 1.00 78.50 886 ALA A CA 1
ATOM 6764 C C . ALA A 1 886 ? -21.377 -2.176 2.517 1.00 78.50 886 ALA A C 1
ATOM 6766 O O . ALA A 1 886 ? -22.094 -1.829 3.452 1.00 78.50 886 ALA A O 1
ATOM 6767 N N . GLU A 1 887 ? -21.150 -3.448 2.217 1.00 81.00 887 GLU A N 1
ATOM 6768 C CA . GLU A 1 887 ? -21.732 -4.581 2.916 1.00 81.00 887 GLU A CA 1
ATOM 6769 C C . GLU A 1 887 ? -20.762 -5.734 2.661 1.00 81.00 887 GLU A C 1
ATOM 6771 O O . GLU A 1 887 ? -20.714 -6.250 1.551 1.00 81.00 887 GLU A O 1
ATOM 6776 N N . GLY A 1 888 ? -19.907 -6.087 3.627 1.00 90.06 888 GLY A N 1
ATOM 6777 C CA . GLY A 1 888 ? -19.019 -7.236 3.447 1.00 90.06 888 GLY A CA 1
ATOM 6778 C C . GLY A 1 888 ? -19.870 -8.479 3.200 1.00 90.06 888 GLY A C 1
ATOM 6779 O O . GLY A 1 888 ? -20.686 -8.862 4.043 1.00 90.06 888 GLY A O 1
ATOM 6780 N N . GLU A 1 889 ? -19.729 -9.073 2.025 1.00 94.00 889 GLU A N 1
ATOM 6781 C CA . GLU A 1 889 ? -20.678 -10.037 1.472 1.00 94.00 889 GLU A CA 1
ATOM 6782 C C . GLU A 1 889 ? -19.980 -11.334 1.089 1.00 94.00 889 GLU A C 1
ATOM 6784 O O . GLU A 1 889 ? -18.778 -11.376 0.836 1.00 94.00 889 GLU A O 1
ATOM 6789 N N . MET A 1 890 ? -20.751 -12.412 1.022 1.00 96.19 890 MET A N 1
ATOM 6790 C CA . MET A 1 890 ? -20.309 -13.647 0.393 1.00 96.19 890 MET A CA 1
ATOM 6791 C C . MET A 1 890 ? -21.426 -14.192 -0.484 1.00 96.19 890 MET A C 1
ATOM 6793 O O . MET A 1 890 ? -22.606 -14.178 -0.110 1.00 96.19 890 MET A O 1
ATOM 6797 N N . ILE A 1 891 ? -21.038 -14.701 -1.646 1.00 97.50 891 ILE A N 1
ATOM 6798 C CA . ILE A 1 891 ? -21.930 -15.374 -2.585 1.00 97.50 891 ILE A CA 1
ATOM 6799 C C . ILE A 1 891 ? -21.537 -16.835 -2.743 1.00 97.50 891 ILE A C 1
ATOM 6801 O O . ILE A 1 891 ? -20.395 -17.213 -2.493 1.00 97.50 891 ILE A O 1
ATOM 6805 N N . ILE A 1 892 ? -22.488 -17.634 -3.207 1.00 97.12 892 ILE A N 1
ATOM 6806 C CA . ILE A 1 892 ? -22.242 -18.938 -3.808 1.00 97.12 892 ILE A CA 1
ATOM 6807 C C . ILE A 1 892 ? -22.485 -18.832 -5.318 1.00 97.12 892 ILE A C 1
ATOM 6809 O O . ILE A 1 892 ? -23.495 -18.267 -5.740 1.00 97.12 892 ILE A O 1
ATOM 6813 N N . LEU A 1 893 ? -21.557 -19.347 -6.121 1.00 97.12 893 LEU A N 1
ATOM 6814 C CA . LEU A 1 893 ? -21.529 -19.295 -7.584 1.00 97.12 893 LEU A CA 1
ATOM 6815 C C . LEU A 1 893 ? -21.346 -20.707 -8.156 1.00 97.12 893 LEU A C 1
ATOM 6817 O O . LEU A 1 893 ? -20.548 -21.499 -7.653 1.00 97.12 893 LEU A O 1
ATOM 6821 N N . GLY A 1 894 ? -22.062 -21.029 -9.228 1.00 94.88 894 GLY A N 1
ATOM 6822 C CA . GLY A 1 894 ? -21.937 -22.317 -9.911 1.00 94.88 894 GLY A CA 1
ATOM 6823 C C . GLY A 1 894 ? -22.787 -22.407 -11.173 1.00 94.88 894 GLY A C 1
ATOM 6824 O O . GLY A 1 894 ? -23.543 -21.486 -11.489 1.00 94.88 894 GLY A O 1
ATOM 6825 N N . LYS A 1 895 ? -22.642 -23.522 -11.892 1.00 89.94 895 LYS A N 1
ATOM 6826 C CA . LYS A 1 895 ? -23.423 -23.827 -13.097 1.00 89.94 895 LYS A CA 1
ATOM 6827 C C . LYS A 1 895 ? -24.848 -24.255 -12.718 1.00 89.94 895 LYS A C 1
ATOM 6829 O O . LYS A 1 895 ? -25.034 -24.898 -11.682 1.00 89.94 895 LYS A O 1
ATOM 6834 N N . GLU A 1 896 ? -25.823 -23.846 -13.528 1.00 81.69 896 GLU A N 1
ATOM 6835 C CA . GLU A 1 896 ? -27.255 -24.157 -13.357 1.00 81.69 896 GLU A CA 1
ATOM 6836 C C . GLU A 1 896 ? -27.621 -25.610 -13.666 1.00 81.69 896 GLU A C 1
ATOM 6838 O O . GLU A 1 896 ? -26.998 -26.212 -14.574 1.00 81.69 896 GLU A O 1
#

Sequence (896 aa):
MAGMLEAQSKIIEDAIATLEATVGMTLGEYTDLRVDRLDQVFVITLAKAPENRINVKFAQELIRALRNIEQELSLDAEGYVITKGSDEKFWCTGLDLDESDTNPFANSDGFFPLLATLLDYTFPTIALLTGHMFGGACPFALAHDYRIMNASRGFFSMPPVNLGLHFPGIGFLPRLKLRPQIARKMLLEAHRWTGNDAYEDGVVDEIAEPKEMLVIALEKARAVQGRAKMGVYSMLRNELWGEAAEKIRGICYVHVYSQTTQRYCDLKTSICYSRWTGTNGITFGIALPESKAAPFDTILQIVSPIKNGWVGFSWGGTMPYVPLTVGWMNSASNTSIYSSRMAFGLSLPQPYADAEYSYIKGTGYNTTHWTLTVRCKGCSQWHDVDGNLASIDANASSQKFAYGLSSKLPAQPANNRSTFNVHSSFGNYMINLTQGHNAGFDELVDANLVDDAPPVSSSVPIPSSTISARPTTTSTSTVSVGLPEPTSTGIPFSCPDVTKLAFSINTAKGWRAAKVVGGLTQPRGLILDGLGNLLIVQNGMGITAHKVAPSGCLTSSKTVISQRNLNHGIALSHDGKTLFASSATSVFSWTYDAATMSVSENSTTILTGMNSKGHVTRTLSIPPKYPNLLIVSHGSNDNFDYGSADVKTGRSCVKVFDTTAVPTGGYDYPTGGHQMGYGLRNEVGLAFDAEGMLWGVENSSDELHRTVDGVSVDIHTDNPADEINYLGDPSTENTNWYGYPTCYTVFDPESITDKSFVVGDQFVLEPNATFTDDTCRARSIPPRLALPAHSAPLDATFDRNFTSMYITIHGSWNGSPSVGYKIIEVPFAKGANGFGPKAGLNSTQAWTDVLWNPDVDHCSTTQCFRPVSIAQDRHGRMYISSDSGAEGEMIILGKE

InterPro domains:
  IPR001753 Enoyl-CoA hydratase/isomerase-like domain [PF00378] (40-223)
  IPR011041 Soluble quinoprotein glucose/sorbosone dehydrogenase, beta-propeller domain superfamily [SSF50952] (505-884)
  IPR011042 Six-bladed beta-propeller, TolB-like [G3DSA:2.120.10.30] (498-892)
  IPR015920 Cellobiose dehydrogenase-like, cytochrome domain [PF16010] (264-442)
  IPR015920 Cellobiose dehydrogenase-like, cytochrome domain [cd09630] (264-433)
  IPR029045 ClpP/crotonase-like domain superfamily [SSF52096] (29-241)
  IPR054539 Pyrroloquinoline quinone-dependent pyranose dehydrogenase, beta-propeller domain [PF22807] (506-895)

Organism: NCBI:txid48097

Foldseek 3Di:
DVVVVVVVVVVLVVVVVVQVVPFPDWQDDDDQWTWTDDPQEIEIEGRHPDANAWWQRNLVSLLVVLVSSCVVADLQFLHEYEYAYPALAHSHAAHPVVVCVVDVCRCQRGLLVSLLCLLQRLHAYEYLGSAEYEARSLSVRLSHPAYEYEQPHYKDWHPCVVVVDDDPLSLQSLVQQFDPVVSCCRYVVRDIDHNVRCCVRVSGVYYDHNSCSVVVVVVVSVVCRRVSRNSVVSVVSCVRRVVSSVSSLVSRPVNLCVLPQAFDQDPVLRFTFRWGADPQGKIWTKAFAPPDDDDDKIKIKIKHWLLWQKKKKFLAQDQAQTWIWMWGDDPVVQWIAIAIFHHLAPAWTAGDPQKDKFFFPPTGDDPTIGMGIIMIRRRQWGAGLVGDIDGDDLQDQWHKMKMFTDSDHFPNRLASRTTDFGGPDMDMGITGNPSNYDDVVVVSCVVGTDPDDRRDHPDPDPPPPDPDDDDDDDDDDDDDDDDDDDLCLDADPEAPPADADPADKDFDPQKDKYFQHWQAQLWFAWEAAPVRWIWTQRAQAGIKIFDADSNRHTDDMDHADRPNQFHHAWDAQPVRQKIWTDGLFWIWIWGADPVVRHTDPDIDTAEGQHDCADDRDWYWDAQPVHSQKIKIAAAARDLARVVQVPLLVLHQFMFMAGNVPADHNHYNRSPDGATLEGLQHGFAAWEAFPVSWIKTKGQHGAQAWAQDPNDTATPRQFDDFTFIAGRTHNVDHDHAYQQPPFKTFHRDQVSPPRDRDFGQQIAGRYADPVDGSVNRNVRHDTGQATHTHQQQWRYWYAFPVRQWIKIFRQWHPRHVQIHHLFIKIFGWDQDPVGIGGPDGRRDPPRIDTRMHRPCRSPDGLAHGFGWHYWYADPSRWIWTWGSRSNMGTIMIMDGD

Radius of gyration: 33.38 Å; chains: 1; bounding box: 82×96×69 Å

pLDDT: mean 87.44, std 15.75, range [24.2, 98.88]